Protein AF-0000000076608020 (afdb_homodimer)

Organism: NCBI:txid889453

Radius of gyration: 32.2 Å; Cα contacts (8 Å, |Δi|>4): 2243; chains: 2; bounding box: 130×133×65 Å

Foldseek 3Di:
DPPPPPDPPPPPPPPVPPPQLPDDQDDADDFVPWDKWKWKAFLVVRHTPDTDQQQPKAQAFQLLLLLLLLVLCVPQNQFHWFKKFWWWFDDADQQERPGEIEIWFRQDLLQCEPVDPCRNPVNNLVVVLVLSVVLRHLYYPAFYEYEFQQQQDDQAFPLFDQQQCWALLNAGTTSDAHHSQKKKWKWAAAQDWPDWIDTDDIPPDDVQEAEDEQETEHCDADDFKTKGDAQPDSYIYIHYYHHHGGGTDMGMTGHRDRRVVSSVVSCVSSVHDPVPRYHYDSDDDDCVNIGTSDMDIDGGSLVLLLCCQQALRNHSQQSSLLVQQGPDDPPDRSQVSSQVSSLVVVVVLVLDGDWDDRGRSSNRSPGIDGFNSQQVSLSSLCPDPCNVSSQSSFAWACVGGPRVPALNDPLRGRQDTWGWRDDDQKTKIWDWGQAPVGTIMTMIMMMGRHPDDPCVVVVSVSVSVVCRNYND/DPPPPPDPPPPPPPPVPPPQLPDDQDDADDFPPWDKWKWKAFLVVRHTPDTDQQQPKAQAFQLLLLLLLLVLCVPQNQFHWFKKFWWWFDDADQQEHPGEIEIWQRQHLLQCEPLDPCRNPVNNLVVVLVLSVVLRHLYYPAFYEYEFQQQLCQDQFPLFDQQQCWALLNATTTSDAHHSQKKKWKWAAAQDWPDWIDTDDIPPDDPQEAEDEQETEHCDADDFKTKGDAQPDNYIYIHYYHHHGGGTDMGMTGHRDRRVVSSVVSCVSSVHDPVPGYHYDSDDDDCVNIGTSDMDIDGGSLVLLLCCQQALRNHSQQSSLLVQQGPDDPPDNSQVSSQVSSLVVLVVLVLDGDWDDRGRSSNRSPGIDGFNSQQVSLSSCCPDPCNVSSQSSFAWACVGGPRVPALNDPLRGRQDTWGWRDDVQKTKIWDWGQAPVGTIMTMIMMMGRHPDDPCVVVVSVSVSVVCRRYND

Nearest PDB structures (foldseek):
  3a3d-assembly1_A  TM=8.575E-01  e=1.331E-36  Haemophilus influenzae
  1w5d-assembly1_A  TM=8.408E-01  e=6.544E-37  Bacillus subtilis
  2ex2-assembly1_A  TM=7.983E-01  e=1.254E-36  Escherichia coli
  3a3e-assembly1_B  TM=8.464E-01  e=1.924E-33  Haemophilus influenzae
  3a3e-assembly1_A  TM=8.063E-01  e=2.598E-32  Haemophilus influenzae

Sequence (944 aa):
MRWIIALPILFSCLCSSFAASNSKVPAPPNFPGASVGISVIDLSSGLEVTGVNQDKLLTPASVLKLSTTAKALDKLSPEYRFSTSFFYSGEIKNGILYGNLVIRGGGDGTLGSFYFDSTQPDNTLQYFAEQLKKNGIHTINGKLIIDQTLFPEPRYPAGRLWEDMANYYGAVPSGLSWRDNTFHLTLRSSASSGEKCQIVSVTPPLDDISFISHVYSATHNRDSAYIFGYPGLSQWEVRGSIPTSRTDFTIRGALPNSGKTFAHELAKHIGYNIDNNIIDIQDNINYEDLHLLFTHLSPPLEEIIQIVNQRSHNLLADHLFLLNGLNAPKHHSLWDLATWNTIKYWKNAGIDMPLRFHDGSGLSPKNLASPRFFTDLLAHVNQTQYQSVFEKSLSVSGQSGSLRRMWSTNNRRGRVLAKSGSMQGVLGYSGYIYTTSGRKLAFCIIVNNYTQSFLEIRNSIEEYINFFIDHYMRWIIALPILFSCLCSSFAASNSKVPAPPNFPGASVGISVIDLSSGLEVTGVNQDKLLTPASVLKLSTTAKALDKLSPEYRFSTSFFYSGEIKNGILYGNLVIRGGGDGTLGSFYFDSTQPDNTLQYFAEQLKKNGIHTINGKLIIDQTLFPEPRYPAGRLWEDMANYYGAVPSGLSWRDNTFHLTLRSSASSGEKCQIVSVTPPLDDISFISHVYSATHNRDSAYIFGYPGLSQWEVRGSIPTSRTDFTIRGALPNSGKTFAHELAKHIGYNIDNNIIDIQDNINYEDLHLLFTHLSPPLEEIIQIVNQRSHNLLADHLFLLNGLNAPKHHSLWDLATWNTIKYWKNAGIDMPLRFHDGSGLSPKNLASPRFFTDLLAHVNQTQYQSVFEKSLSVSGQSGSLRRMWSTNNRRGRVLAKSGSMQGVLGYSGYIYTTSGRKLAFCIIVNNYTQSFLEIRNSIEEYINFFIDHY

Solvent-accessible surface area (backbone atoms only — not comparable to full-atom values): 48392 Å² total; per-residue (Å²): 134,84,81,79,81,79,73,80,78,80,78,77,77,76,73,71,71,75,70,66,59,82,65,72,78,71,81,74,80,82,53,87,27,34,46,63,22,27,19,31,31,33,65,86,80,67,44,77,74,47,72,39,56,21,63,32,43,37,56,42,26,33,38,40,32,56,60,34,48,54,51,44,40,73,77,55,37,51,73,34,56,35,40,39,37,36,30,33,38,79,47,73,52,96,33,30,25,51,27,33,43,34,37,40,25,53,43,30,52,50,38,26,12,83,90,38,87,85,22,27,48,69,60,42,48,50,49,51,48,49,51,37,42,75,72,41,38,65,41,74,60,54,38,44,34,39,35,34,55,74,52,69,60,76,60,67,49,53,57,34,38,46,52,36,45,18,18,33,76,39,28,59,60,35,7,28,31,25,42,57,23,45,28,37,40,26,29,28,26,40,74,51,63,65,37,73,29,44,82,71,47,57,44,70,77,57,92,67,50,45,76,46,66,58,23,22,8,26,90,51,90,50,91,49,62,44,36,41,50,56,70,74,37,54,62,31,38,31,38,39,29,35,33,42,60,27,84,73,43,73,48,56,24,25,45,68,50,24,45,60,53,43,52,52,53,45,28,59,72,59,68,46,79,60,87,88,27,70,43,77,48,85,65,90,73,71,64,86,76,40,44,79,76,52,71,47,69,49,74,34,36,52,60,50,42,25,46,27,37,23,67,61,34,33,43,54,27,33,34,57,28,44,59,58,19,61,92,54,74,79,79,50,55,48,58,58,40,15,37,53,46,50,55,49,49,39,38,73,70,69,56,76,68,83,70,39,67,59,66,21,27,24,80,31,80,73,26,30,39,21,22,38,58,51,25,50,48,48,52,53,42,62,70,42,95,54,27,65,63,54,56,67,17,31,8,26,14,37,67,29,52,83,25,32,83,36,53,55,49,84,92,38,41,64,27,34,32,33,26,57,10,65,51,95,35,28,44,26,42,34,38,38,37,44,19,75,75,69,48,51,29,27,30,16,39,37,38,36,49,43,80,69,56,67,66,62,54,53,52,46,50,54,54,58,51,44,49,49,35,70,50,75,134,85,78,79,78,77,73,79,81,75,77,74,76,75,70,69,69,73,69,65,58,82,64,72,79,73,82,73,81,83,53,85,28,33,46,63,22,26,20,31,31,33,65,86,79,67,42,75,75,47,72,38,57,20,62,33,42,35,56,42,26,34,38,40,33,56,59,36,47,53,50,44,42,71,77,57,38,51,74,34,56,34,42,39,37,35,29,34,38,80,47,71,53,97,33,30,26,48,28,32,44,35,38,39,23,52,43,28,51,51,38,25,12,83,89,38,87,86,21,26,47,69,59,41,47,51,49,52,47,50,52,36,43,75,72,41,38,66,40,73,60,53,38,45,33,39,35,34,54,75,38,69,71,61,52,78,46,53,58,35,37,46,51,36,46,19,19,32,76,38,28,68,54,34,6,29,31,25,41,57,24,46,28,37,41,28,30,28,25,41,75,51,66,67,36,72,27,44,82,72,49,56,44,68,76,60,92,68,51,46,76,45,65,57,23,23,8,27,90,52,90,48,90,49,61,46,36,40,51,56,70,74,40,52,61,30,39,33,36,39,30,35,33,41,60,27,82,74,44,72,47,58,24,25,44,67,50,27,46,60,54,44,51,52,51,46,29,58,73,59,68,44,79,61,89,90,27,70,42,76,49,84,66,88,73,72,64,87,76,39,43,81,73,53,71,47,68,48,73,33,37,53,60,51,43,25,45,27,38,22,66,62,36,33,42,54,26,33,34,57,27,42,60,57,19,61,93,53,74,80,81,51,56,49,59,55,39,16,36,53,46,52,54,49,50,40,38,74,71,68,56,77,65,83,71,39,67,61,66,20,27,24,79,33,82,73,25,31,37,20,22,39,56,51,25,51,49,47,52,54,42,61,72,42,97,53,27,66,62,54,57,68,15,32,8,26,14,36,68,29,51,84,25,32,83,37,54,56,50,84,93,40,41,64,27,35,32,32,26,59,10,66,50,96,34,28,43,28,42,36,37,38,37,46,19,76,76,69,46,50,29,26,31,15,40,39,36,36,49,42,80,71,58,68,66,60,54,52,51,46,51,52,54,58,52,46,47,49,34,71,51,74

Structure (mmCIF, N/CA/C/O backbone):
data_AF-0000000076608020-model_v1
#
loop_
_entity.id
_entity.type
_entity.pdbx_description
1 polymer 'D-alanyl-D-alanine carboxypeptidase / D-alanyl-D-alanine-endopeptidase (Penicillin-binding protein 4)'
#
loop_
_atom_site.group_PDB
_atom_site.id
_atom_site.type_symbol
_atom_site.label_atom_id
_atom_site.label_alt_id
_atom_site.label_comp_id
_atom_site.label_asym_id
_atom_site.label_entity_id
_atom_site.label_seq_id
_atom_site.pdbx_PDB_ins_code
_atom_site.Cartn_x
_atom_site.Cartn_y
_atom_site.Cartn_z
_atom_site.occupancy
_atom_site.B_iso_or_equiv
_atom_site.auth_seq_id
_atom_site.auth_comp_id
_atom_site.auth_asym_id
_atom_site.auth_atom_id
_atom_site.pdbx_PDB_model_num
ATOM 1 N N . MET A 1 1 ? 76.562 -42.531 -12.93 1 26.92 1 MET A N 1
ATOM 2 C CA . MET A 1 1 ? 76.562 -41.344 -12.047 1 26.92 1 MET A CA 1
ATOM 3 C C . MET A 1 1 ? 76.438 -40.062 -12.844 1 26.92 1 MET A C 1
ATOM 5 O O . MET A 1 1 ? 77.375 -39.344 -13.062 1 26.92 1 MET A O 1
ATOM 9 N N . ARG A 1 2 ? 75.375 -40.25 -13.93 1 35.19 2 ARG A N 1
ATOM 10 C CA . ARG A 1 2 ? 75.188 -39.188 -14.922 1 35.19 2 ARG A CA 1
ATOM 11 C C . ARG A 1 2 ? 74.625 -37.906 -14.258 1 35.19 2 ARG A C 1
ATOM 13 O O . ARG A 1 2 ? 73.688 -37.969 -13.516 1 35.19 2 ARG A O 1
ATOM 20 N N . TRP A 1 3 ? 75.438 -36.906 -14.117 1 34.66 3 TRP A N 1
ATOM 21 C CA . TRP A 1 3 ? 75.312 -35.562 -13.516 1 34.66 3 TRP A CA 1
ATOM 22 C C . TRP A 1 3 ? 74.25 -34.75 -14.203 1 34.66 3 TRP A C 1
ATOM 24 O O . TRP A 1 3 ? 74.375 -34.406 -15.375 1 34.66 3 TRP A O 1
ATOM 34 N N . ILE A 1 4 ? 72.938 -35.094 -14.047 1 42.59 4 ILE A N 1
ATOM 35 C CA . ILE A 1 4 ? 71.812 -34.375 -14.711 1 42.59 4 ILE A CA 1
ATOM 36 C C . ILE A 1 4 ? 71.75 -32.938 -14.211 1 42.59 4 ILE A C 1
ATOM 38 O O . ILE A 1 4 ? 71.625 -32.688 -13.008 1 42.59 4 ILE A O 1
ATOM 42 N N . ILE A 1 5 ? 72.25 -31.984 -14.992 1 38.03 5 ILE A N 1
ATOM 43 C CA . ILE A 1 5 ? 72.312 -30.547 -14.781 1 38.03 5 ILE A CA 1
ATOM 44 C C . ILE A 1 5 ? 70.875 -29.969 -14.688 1 38.03 5 ILE A C 1
ATOM 46 O O . ILE A 1 5 ? 70.125 -30.109 -15.625 1 38.03 5 ILE A O 1
ATOM 50 N N . ALA A 1 6 ? 70.375 -29.688 -13.453 1 43.22 6 ALA A N 1
ATOM 51 C CA . ALA A 1 6 ? 69.125 -29.047 -12.961 1 43.22 6 ALA A CA 1
ATOM 52 C C . ALA A 1 6 ? 69.062 -27.609 -13.453 1 43.22 6 ALA A C 1
ATOM 54 O O . ALA A 1 6 ? 69.812 -26.734 -13.016 1 43.22 6 ALA A O 1
ATOM 55 N N . LEU A 1 7 ? 68.688 -27.5 -14.75 1 44.31 7 LEU A N 1
ATOM 56 C CA . LEU A 1 7 ? 68.5 -26.109 -15.117 1 44.31 7 LEU A CA 1
ATOM 57 C C . LEU A 1 7 ? 67.375 -25.469 -14.344 1 44.31 7 LEU A C 1
ATOM 59 O O . LEU A 1 7 ? 66.25 -26.016 -14.297 1 44.31 7 LEU A O 1
ATOM 63 N N . PRO A 1 8 ? 67.562 -24.516 -13.438 1 44.56 8 PRO A N 1
ATOM 64 C CA . PRO A 1 8 ? 66.5 -23.859 -12.672 1 44.56 8 PRO A CA 1
ATOM 65 C C . PRO A 1 8 ? 65.562 -23.031 -13.555 1 44.56 8 PRO A C 1
ATOM 67 O O . PRO A 1 8 ? 66 -22.156 -14.289 1 44.56 8 PRO A O 1
ATOM 70 N N . ILE A 1 9 ? 64.438 -23.547 -14.023 1 45.12 9 ILE A N 1
ATOM 71 C CA . ILE A 1 9 ? 63.438 -22.766 -14.727 1 45.12 9 ILE A CA 1
ATOM 72 C C . ILE A 1 9 ? 62.875 -21.688 -13.797 1 45.12 9 ILE A C 1
ATOM 74 O O . ILE A 1 9 ? 62.312 -22 -12.75 1 45.12 9 ILE A O 1
ATOM 78 N N . LEU A 1 10 ? 63.375 -20.484 -13.914 1 43.12 10 LEU A N 1
ATOM 79 C CA . LEU A 1 10 ? 62.844 -19.281 -13.281 1 43.12 10 LEU A CA 1
ATOM 80 C C . LEU A 1 10 ? 61.406 -19.031 -13.719 1 43.12 10 LEU A C 1
ATOM 82 O O . LEU A 1 10 ? 61.156 -18.719 -14.883 1 43.12 10 LEU A O 1
ATOM 86 N N . PHE A 1 11 ? 60.375 -19.562 -13.07 1 40.53 11 PHE A N 1
ATOM 87 C CA . PHE A 1 11 ? 58.969 -19.188 -13.219 1 40.53 11 PHE A CA 1
ATOM 88 C C . PHE A 1 11 ? 58.781 -17.734 -12.859 1 40.53 11 PHE A C 1
ATOM 90 O O . PHE A 1 11 ? 58.875 -17.359 -11.688 1 40.53 11 PHE A O 1
ATOM 97 N N . SER A 1 12 ? 58.906 -16.812 -13.852 1 41.16 12 SER A N 1
ATOM 98 C CA . SER A 1 12 ? 58.438 -15.445 -13.688 1 41.16 12 SER A CA 1
ATOM 99 C C . SER A 1 12 ? 56.938 -15.398 -13.414 1 41.16 12 SER A C 1
ATOM 101 O O . SER A 1 12 ? 56.156 -15.828 -14.25 1 41.16 12 SER A O 1
ATOM 103 N N . CYS A 1 13 ? 56.531 -15.328 -12.195 1 39 13 CYS A N 1
ATOM 104 C CA . CYS A 1 13 ? 55.219 -14.945 -11.773 1 39 13 CYS A CA 1
ATOM 105 C C . CYS A 1 13 ? 54.812 -13.594 -12.359 1 39 13 CYS A C 1
ATOM 107 O O . CYS A 1 13 ? 55.312 -12.555 -11.938 1 39 13 CYS A O 1
ATOM 109 N N . LEU A 1 14 ? 54.312 -13.555 -13.57 1 39.38 14 LEU A N 1
ATOM 110 C CA . LEU A 1 14 ? 53.594 -12.398 -14.07 1 39.38 14 LEU A CA 1
ATOM 111 C C . LEU A 1 14 ? 52.406 -12.062 -13.164 1 39.38 14 LEU A C 1
ATOM 113 O O . LEU A 1 14 ? 51.375 -12.703 -13.25 1 39.38 14 LEU A O 1
ATOM 117 N N . CYS A 1 15 ? 52.656 -11.516 -12 1 36.28 15 CYS A N 1
ATOM 118 C CA . CYS A 1 15 ? 51.562 -10.797 -11.32 1 36.28 15 CYS A CA 1
ATOM 119 C C . CYS A 1 15 ? 50.969 -9.734 -12.227 1 36.28 15 CYS A C 1
ATOM 121 O O . CYS A 1 15 ? 51.562 -8.68 -12.438 1 36.28 15 CYS A O 1
ATOM 123 N N . SER A 1 16 ? 50.25 -10.156 -13.188 1 37.69 16 SER A N 1
ATOM 124 C CA . SER A 1 16 ? 49.438 -9.156 -13.867 1 37.69 16 SER A CA 1
ATOM 125 C C . SER A 1 16 ? 48.75 -8.227 -12.875 1 37.69 16 SER A C 1
ATOM 127 O O . SER A 1 16 ? 47.938 -8.68 -12.062 1 37.69 16 SER A O 1
ATOM 129 N N . SER A 1 17 ? 49.406 -7.203 -12.477 1 36.16 17 SER A N 1
ATOM 130 C CA . SER A 1 17 ? 48.719 -6.086 -11.828 1 36.16 17 SER A CA 1
ATOM 131 C C . SER A 1 17 ? 47.438 -5.734 -12.547 1 36.16 17 SER A C 1
ATOM 133 O O . SER A 1 17 ? 47.438 -5.258 -13.68 1 36.16 17 SER A O 1
ATOM 135 N N . PHE A 1 18 ? 46.438 -6.508 -12.383 1 35.69 18 PHE A N 1
ATOM 136 C CA . PHE A 1 18 ? 45.125 -5.961 -12.734 1 35.69 18 PHE A CA 1
ATOM 137 C C . PHE A 1 18 ? 45 -4.5 -12.305 1 35.69 18 PHE A C 1
ATOM 139 O O . PHE A 1 18 ? 45.031 -4.195 -11.109 1 35.69 18 PHE A O 1
ATOM 146 N N . ALA A 1 19 ? 45.625 -3.547 -13.125 1 36.22 19 ALA A N 1
ATOM 147 C CA . ALA A 1 19 ? 45.375 -2.119 -12.938 1 36.22 19 ALA A CA 1
ATOM 148 C C . ALA A 1 19 ? 43.875 -1.845 -12.727 1 36.22 19 ALA A C 1
ATOM 150 O O . ALA A 1 19 ? 43.062 -2.049 -13.633 1 36.22 19 ALA A O 1
ATOM 151 N N . ALA A 1 20 ? 43.344 -1.967 -11.586 1 40.94 20 ALA A N 1
ATOM 152 C CA . ALA A 1 20 ? 42.062 -1.326 -11.297 1 40.94 20 ALA A CA 1
ATOM 153 C C . ALA A 1 20 ? 41.938 0.007 -12.023 1 40.94 20 ALA A C 1
ATOM 155 O O . ALA A 1 20 ? 42.781 0.891 -11.875 1 40.94 20 ALA A O 1
ATOM 156 N N . SER A 1 21 ? 41.438 0.004 -13.164 1 46.47 21 SER A N 1
ATOM 157 C CA . SER A 1 21 ? 41.188 1.345 -13.688 1 46.47 21 SER A CA 1
ATOM 158 C C . SER A 1 21 ? 40.812 2.305 -12.57 1 46.47 21 SER A C 1
ATOM 160 O O . SER A 1 21 ? 39.938 1.991 -11.758 1 46.47 21 SER A O 1
ATOM 162 N N . ASN A 1 22 ? 41.625 3.146 -12.07 1 51.09 22 ASN A N 1
ATOM 163 C CA . ASN A 1 22 ? 41.562 4.18 -11.039 1 51.09 22 ASN A CA 1
ATOM 164 C C . ASN A 1 22 ? 40.375 5.117 -11.242 1 51.09 22 ASN A C 1
ATOM 166 O O . ASN A 1 22 ? 40.406 6.27 -10.812 1 51.09 22 ASN A O 1
ATOM 170 N N . SER A 1 23 ? 39.469 4.688 -12.031 1 66.88 23 SER A N 1
ATOM 171 C CA . SER A 1 23 ? 38.406 5.688 -12.242 1 66.88 23 SER A CA 1
ATOM 172 C C . SER A 1 23 ? 37.5 5.789 -11.031 1 66.88 23 SER A C 1
ATOM 174 O O . SER A 1 23 ? 37.062 4.773 -10.492 1 66.88 23 SER A O 1
ATOM 176 N N . LYS A 1 24 ? 37.406 6.938 -10.617 1 82.88 24 LYS A N 1
ATOM 177 C CA . LYS A 1 24 ? 36.531 7.277 -9.484 1 82.88 24 LYS A CA 1
ATOM 178 C C . LYS A 1 24 ? 35.062 7.047 -9.812 1 82.88 24 LYS A C 1
ATOM 180 O O . LYS A 1 24 ? 34.594 7.488 -10.859 1 82.88 24 LYS A O 1
ATOM 185 N N . VAL A 1 25 ? 34.469 6.031 -9.141 1 91 25 VAL A N 1
ATOM 186 C CA . VAL A 1 25 ? 33.062 5.816 -9.297 1 91 25 VAL A CA 1
ATOM 187 C C . VAL A 1 25 ? 32.312 7.16 -9.32 1 91 25 VAL A C 1
ATOM 189 O O . VAL A 1 25 ? 32.562 8.016 -8.461 1 91 25 VAL A O 1
ATOM 192 N N . PRO A 1 26 ? 31.516 7.434 -10.289 1 92.62 26 PRO A N 1
ATOM 193 C CA . PRO A 1 26 ? 30.797 8.711 -10.352 1 92.62 26 PRO A CA 1
ATOM 194 C C . PRO A 1 26 ? 29.812 8.891 -9.195 1 92.62 26 PRO A C 1
ATOM 196 O O . PRO A 1 26 ? 29.469 7.918 -8.523 1 92.62 26 PRO A O 1
ATOM 199 N N . ALA A 1 27 ? 29.5 10.133 -9.008 1 93.56 27 ALA A N 1
ATOM 200 C CA . ALA A 1 27 ? 28.438 10.422 -8.047 1 93.56 27 ALA A CA 1
ATOM 201 C C . ALA A 1 27 ? 27.141 9.711 -8.43 1 93.56 27 ALA A C 1
ATOM 203 O O . ALA A 1 27 ? 26.812 9.594 -9.609 1 93.56 27 ALA A O 1
ATOM 204 N N . PRO A 1 28 ? 26.422 9.203 -7.445 1 94.12 28 PRO A N 1
ATOM 205 C CA . PRO A 1 28 ? 25.141 8.547 -7.75 1 94.12 28 PRO A CA 1
ATOM 206 C C . PRO A 1 28 ? 24.125 9.508 -8.352 1 94.12 28 PRO A C 1
ATOM 208 O O . PRO A 1 28 ? 24.203 10.727 -8.148 1 94.12 28 PRO A O 1
ATOM 211 N N . PRO A 1 29 ? 23.172 8.93 -9.086 1 94.56 29 PRO A N 1
ATOM 212 C CA . PRO A 1 29 ? 22.078 9.797 -9.539 1 94.56 29 PRO A CA 1
ATOM 213 C C . PRO A 1 29 ? 21.328 10.453 -8.383 1 94.56 29 PRO A C 1
ATOM 215 O O . PRO A 1 29 ? 21.188 9.852 -7.309 1 94.56 29 PRO A O 1
ATOM 218 N N . ASN A 1 30 ? 20.938 11.633 -8.641 1 91.69 30 ASN A N 1
ATOM 219 C CA . ASN A 1 30 ? 20.188 12.391 -7.648 1 91.69 30 ASN A CA 1
ATOM 220 C C . ASN A 1 30 ? 18.906 12.977 -8.234 1 91.69 30 ASN A C 1
ATOM 222 O O . ASN A 1 30 ? 18.938 13.562 -9.32 1 91.69 30 ASN A O 1
ATOM 226 N N . PHE A 1 31 ? 17.875 12.695 -7.566 1 94.62 31 PHE A N 1
ATOM 227 C CA . PHE A 1 31 ? 16.547 13.195 -7.938 1 94.62 31 PHE A CA 1
ATOM 228 C C . PHE A 1 31 ? 15.914 13.945 -6.777 1 94.62 31 PHE A C 1
ATOM 230 O O . PHE A 1 31 ? 15.734 13.391 -5.691 1 94.62 31 PHE A O 1
ATOM 237 N N . PRO A 1 32 ? 15.578 15.219 -7.016 1 92.81 32 PRO A N 1
ATOM 238 C CA . PRO A 1 32 ? 14.977 15.992 -5.922 1 92.81 32 PRO A CA 1
ATOM 239 C C . PRO A 1 32 ? 13.82 15.258 -5.25 1 92.81 32 PRO A C 1
ATOM 241 O O . PRO A 1 32 ? 12.883 14.828 -5.922 1 92.81 32 PRO A O 1
ATOM 244 N N . GLY A 1 33 ? 13.945 15.086 -3.941 1 96.31 33 GLY A N 1
ATOM 245 C CA . GLY A 1 33 ? 12.891 14.492 -3.139 1 96.31 33 GLY A CA 1
ATOM 246 C C . GLY A 1 33 ? 12.992 12.984 -3.037 1 96.31 33 GLY A C 1
ATOM 247 O O . GLY A 1 33 ? 12.461 12.375 -2.105 1 96.31 33 GLY A O 1
ATOM 248 N N . ALA A 1 34 ? 13.711 12.312 -3.938 1 98 34 ALA A N 1
ATOM 249 C CA . ALA A 1 34 ? 13.75 10.852 -4.008 1 98 34 ALA A CA 1
ATOM 250 C C . ALA A 1 34 ? 14.844 10.297 -3.107 1 98 34 ALA A C 1
ATOM 252 O O . ALA A 1 34 ? 15.711 11.039 -2.635 1 98 34 ALA A O 1
ATOM 253 N N . SER A 1 35 ? 14.766 9.047 -2.793 1 97.94 35 SER A N 1
ATOM 254 C CA . SER A 1 35 ? 15.805 8.281 -2.115 1 97.94 35 SER A CA 1
ATOM 255 C C . SER A 1 35 ? 16.453 7.27 -3.061 1 97.94 35 SER A C 1
ATOM 257 O O . SER A 1 35 ? 15.75 6.535 -3.762 1 97.94 35 SER A O 1
ATOM 259 N N . VAL A 1 36 ? 17.781 7.266 -3.057 1 98.31 36 VAL A N 1
ATOM 260 C CA . VAL A 1 36 ? 18.516 6.363 -3.932 1 98.31 36 VAL A CA 1
ATOM 261 C C . VAL A 1 36 ? 19.422 5.457 -3.096 1 98.31 36 VAL A C 1
ATOM 263 O O . VAL A 1 36 ? 20.188 5.938 -2.256 1 98.31 36 VAL A O 1
ATOM 266 N N . GLY A 1 37 ? 19.281 4.156 -3.244 1 98.62 37 GLY A N 1
ATOM 267 C CA . GLY A 1 37 ? 20.172 3.166 -2.668 1 98.62 37 GLY A CA 1
ATOM 268 C C . GLY A 1 37 ? 20.922 2.352 -3.711 1 98.62 37 GLY A C 1
ATOM 269 O O . GLY A 1 37 ? 20.344 1.972 -4.734 1 98.62 37 GLY A O 1
ATOM 270 N N . ILE A 1 38 ? 22.266 2.15 -3.486 1 98.81 38 ILE A N 1
ATOM 271 C CA . ILE A 1 38 ? 23.094 1.437 -4.445 1 98.81 38 ILE A CA 1
ATOM 272 C C . ILE A 1 38 ? 24.047 0.497 -3.705 1 98.81 38 ILE A C 1
ATOM 274 O O . ILE A 1 38 ? 24.625 0.868 -2.68 1 98.81 38 ILE A O 1
ATOM 278 N N . SER A 1 39 ? 24.156 -0.654 -4.117 1 98.81 39 SER A N 1
ATOM 279 C CA . SER A 1 39 ? 25.188 -1.608 -3.721 1 98.81 39 SER A CA 1
ATOM 280 C C . SER A 1 39 ? 25.781 -2.309 -4.934 1 98.81 39 SER A C 1
ATOM 282 O O . SER A 1 39 ? 25.062 -2.793 -5.805 1 98.81 39 SER A O 1
ATOM 284 N N . VAL A 1 40 ? 27.062 -2.344 -5.137 1 98.75 40 VAL A N 1
ATOM 285 C CA . VAL A 1 40 ? 27.797 -3.072 -6.168 1 98.75 40 VAL A CA 1
ATOM 286 C C . VAL A 1 40 ? 28.953 -3.836 -5.531 1 98.75 40 VAL A C 1
ATOM 288 O O . VAL A 1 40 ? 29.781 -3.25 -4.824 1 98.75 40 VAL A O 1
ATOM 291 N N . ILE A 1 41 ? 29.078 -5.023 -5.801 1 98.38 41 ILE A N 1
ATOM 292 C CA . ILE A 1 41 ? 30.141 -5.852 -5.246 1 98.38 41 ILE A CA 1
ATOM 293 C C . ILE A 1 41 ? 30.812 -6.633 -6.367 1 98.38 41 ILE A C 1
ATOM 295 O O . ILE A 1 41 ? 30.172 -7.059 -7.324 1 98.38 41 ILE A O 1
ATOM 299 N N . ASP A 1 42 ? 32.094 -6.809 -6.254 1 98.19 42 ASP A N 1
ATOM 300 C CA . ASP A 1 42 ? 32.844 -7.68 -7.141 1 98.19 42 ASP A CA 1
ATOM 301 C C . ASP A 1 42 ? 32.781 -9.133 -6.668 1 98.19 42 ASP A C 1
ATOM 303 O O . ASP A 1 42 ? 33.25 -9.453 -5.57 1 98.19 42 ASP A O 1
ATOM 307 N N . LEU A 1 43 ? 32.25 -10.016 -7.477 1 98.12 43 LEU A N 1
ATOM 308 C CA . LEU A 1 43 ? 31.953 -11.367 -7.02 1 98.12 43 LEU A CA 1
ATOM 309 C C . LEU A 1 43 ? 33.219 -12.219 -6.957 1 98.12 43 LEU A C 1
ATOM 311 O O . LEU A 1 43 ? 33.219 -13.266 -6.297 1 98.12 43 LEU A O 1
ATOM 315 N N . SER A 1 44 ? 34.25 -11.836 -7.637 1 95.62 44 SER A N 1
ATOM 316 C CA . SER A 1 44 ? 35.531 -12.57 -7.582 1 95.62 44 SER A CA 1
ATOM 317 C C . SER A 1 44 ? 36.25 -12.305 -6.277 1 95.62 44 SER A C 1
ATOM 319 O O . SER A 1 44 ? 36.781 -13.227 -5.641 1 95.62 44 SER A O 1
ATOM 321 N N . SER A 1 45 ? 36.281 -11.039 -5.883 1 94.56 45 SER A N 1
ATOM 322 C CA . SER A 1 45 ? 37.031 -10.648 -4.691 1 94.56 45 SER A CA 1
ATOM 323 C C . SER A 1 45 ? 36.125 -10.609 -3.461 1 94.56 45 SER A C 1
ATOM 325 O O . SER A 1 45 ? 36.594 -10.68 -2.328 1 94.56 45 SER A O 1
ATOM 327 N N . GLY A 1 46 ? 34.875 -10.367 -3.656 1 93.88 46 GLY A N 1
ATOM 328 C CA . GLY A 1 46 ? 33.938 -10.18 -2.564 1 93.88 46 GLY A CA 1
ATOM 329 C C . GLY A 1 46 ? 33.938 -8.758 -2.025 1 93.88 46 GLY A C 1
ATOM 330 O O . GLY A 1 46 ? 33.156 -8.438 -1.121 1 93.88 46 GLY A O 1
ATOM 331 N N . LEU A 1 47 ? 34.625 -7.891 -2.65 1 94.62 47 LEU A N 1
ATOM 332 C CA . LEU A 1 47 ? 34.781 -6.539 -2.135 1 94.62 47 LEU A CA 1
ATOM 333 C C . LEU A 1 47 ? 33.688 -5.621 -2.662 1 94.62 47 LEU A C 1
ATOM 335 O O . LEU A 1 47 ? 33.25 -5.77 -3.805 1 94.62 47 LEU A O 1
ATOM 339 N N . GLU A 1 48 ? 33.344 -4.668 -1.866 1 96.56 48 GLU A N 1
ATOM 340 C CA . GLU A 1 48 ? 32.406 -3.609 -2.27 1 96.56 48 GLU A CA 1
ATOM 341 C C . GLU A 1 48 ? 33.062 -2.67 -3.281 1 96.56 48 GLU A C 1
ATOM 343 O O . GLU A 1 48 ? 34.156 -2.152 -3.045 1 96.56 48 GLU A O 1
ATOM 348 N N . VAL A 1 49 ? 32.438 -2.498 -4.371 1 97.06 49 VAL A N 1
ATOM 349 C CA . VAL A 1 49 ? 32.875 -1.553 -5.391 1 97.06 49 VAL A CA 1
ATOM 350 C C . VAL A 1 49 ? 32.344 -0.164 -5.086 1 97.06 49 VAL A C 1
ATOM 352 O O . VAL A 1 49 ? 33.062 0.83 -5.145 1 97.06 49 VAL A O 1
ATOM 355 N N . THR A 1 50 ? 31.062 -0.087 -4.766 1 96.75 50 THR A N 1
ATOM 356 C CA . THR A 1 50 ? 30.438 1.147 -4.309 1 96.75 50 THR A CA 1
ATOM 357 C C . THR A 1 50 ? 29.203 0.846 -3.467 1 96.75 50 THR A C 1
ATOM 359 O O . THR A 1 50 ? 28.594 -0.222 -3.6 1 96.75 50 THR A O 1
ATOM 362 N N . GLY A 1 51 ? 28.969 1.722 -2.496 1 97.44 51 GLY A N 1
ATOM 363 C CA . GLY A 1 51 ? 27.797 1.694 -1.649 1 97.44 51 GLY A CA 1
ATOM 364 C C . GLY A 1 51 ? 27.234 3.076 -1.347 1 97.44 51 GLY A C 1
ATOM 365 O O . GLY A 1 51 ? 27.969 3.941 -0.847 1 97.44 51 GLY A O 1
ATOM 366 N N . VAL A 1 52 ? 26.062 3.348 -1.724 1 97.31 52 VAL A N 1
ATOM 367 C CA . VAL A 1 52 ? 25.328 4.562 -1.404 1 97.31 52 VAL A CA 1
ATOM 368 C C . VAL A 1 52 ? 24.016 4.199 -0.716 1 97.31 52 VAL A C 1
ATOM 370 O O . VAL A 1 52 ? 23.141 3.566 -1.319 1 97.31 52 VAL A O 1
ATOM 373 N N . ASN A 1 53 ? 23.859 4.594 0.543 1 97.19 53 ASN A N 1
ATOM 374 C CA . ASN A 1 53 ? 22.656 4.207 1.278 1 97.19 53 ASN A CA 1
ATOM 375 C C . ASN A 1 53 ? 22.359 2.719 1.119 1 97.19 53 ASN A C 1
ATOM 377 O O . ASN A 1 53 ? 21.203 2.328 0.938 1 97.19 53 ASN A O 1
ATOM 381 N N . GLN A 1 54 ? 23.391 1.919 1.135 1 98.19 54 GLN A N 1
ATOM 382 C CA . GLN A 1 54 ? 23.25 0.521 0.744 1 98.19 54 GLN A CA 1
ATOM 383 C C . GLN A 1 54 ? 22.531 -0.28 1.821 1 98.19 54 GLN A C 1
ATOM 385 O O . GLN A 1 54 ? 22.031 -1.376 1.557 1 98.19 54 GLN A O 1
ATOM 390 N N . ASP A 1 55 ? 22.453 0.273 3.084 1 97.94 55 ASP A N 1
ATOM 391 C CA . ASP A 1 55 ? 21.797 -0.43 4.184 1 97.94 55 ASP A CA 1
ATOM 392 C C . ASP A 1 55 ? 20.422 0.155 4.465 1 97.94 55 ASP A C 1
ATOM 394 O O . ASP A 1 55 ? 19.703 -0.323 5.352 1 97.94 55 ASP A O 1
ATOM 398 N N . LYS A 1 56 ? 20.031 1.222 3.705 1 98 56 LYS A N 1
ATOM 399 C CA . LYS A 1 56 ? 18.719 1.833 3.881 1 98 56 LYS A CA 1
ATOM 400 C C . LYS A 1 56 ? 17.609 0.915 3.369 1 98 56 LYS A C 1
ATOM 402 O O . LYS A 1 56 ? 17.734 0.311 2.303 1 98 56 LYS A O 1
ATOM 407 N N . LEU A 1 57 ? 16.609 0.763 4.207 1 98.69 57 LEU A N 1
ATOM 408 C CA . LEU A 1 57 ? 15.453 -0.013 3.777 1 98.69 57 LEU A CA 1
ATOM 409 C C . LEU A 1 57 ? 14.609 0.774 2.777 1 98.69 57 LEU A C 1
ATOM 411 O O . LEU A 1 57 ? 14.203 1.906 3.055 1 98.69 57 LEU A O 1
ATOM 415 N N . LEU A 1 58 ? 14.398 0.186 1.619 1 98.75 58 LEU A N 1
ATOM 416 C CA . LEU A 1 58 ? 13.625 0.77 0.527 1 98.75 58 LEU A CA 1
ATOM 417 C C . LEU A 1 58 ? 12.594 -0.221 0.002 1 98.75 58 LEU A C 1
ATOM 419 O O . LEU A 1 58 ? 12.711 -1.428 0.227 1 98.75 58 LEU A O 1
ATOM 423 N N . THR A 1 59 ? 11.547 0.259 -0.578 1 98.62 59 THR A N 1
ATOM 424 C CA . THR A 1 59 ? 10.578 -0.587 -1.272 1 98.62 59 THR A CA 1
ATOM 425 C C . THR A 1 59 ? 11.172 -1.136 -2.566 1 98.62 59 THR A C 1
ATOM 427 O O . THR A 1 59 ? 11.516 -0.373 -3.475 1 98.62 59 THR A O 1
ATOM 430 N N . PRO A 1 60 ? 11.227 -2.359 -2.693 1 98.81 60 PRO A N 1
ATOM 431 C CA . PRO A 1 60 ? 11.953 -2.918 -3.838 1 98.81 60 PRO A CA 1
ATOM 432 C C . PRO A 1 60 ? 11.055 -3.129 -5.059 1 98.81 60 PRO A C 1
ATOM 434 O O . PRO A 1 60 ? 11.555 -3.314 -6.172 1 98.81 60 PRO A O 1
ATOM 437 N N . ALA A 1 61 ? 9.727 -3.1 -4.844 1 98.62 61 ALA A N 1
ATOM 438 C CA . ALA A 1 61 ? 8.812 -3.568 -5.883 1 98.62 61 ALA A CA 1
ATOM 439 C C . ALA A 1 61 ? 9.195 -4.969 -6.355 1 98.62 61 ALA A C 1
ATOM 441 O O . ALA A 1 61 ? 9.477 -5.852 -5.539 1 98.62 61 ALA A O 1
ATOM 442 N N . SER A 1 62 ? 9.234 -5.27 -7.641 1 98.88 62 SER A N 1
ATOM 443 C CA . SER A 1 62 ? 9.391 -6.609 -8.195 1 98.88 62 SER A CA 1
ATOM 444 C C . SER A 1 62 ? 10.836 -7.086 -8.094 1 98.88 62 SER A C 1
ATOM 446 O O . SER A 1 62 ? 11.133 -8.25 -8.367 1 98.88 62 SER A O 1
ATOM 448 N N . VAL A 1 63 ? 11.781 -6.285 -7.711 1 98.94 63 VAL A N 1
ATOM 449 C CA . VAL A 1 63 ? 13.125 -6.785 -7.43 1 98.94 63 VAL A CA 1
ATOM 450 C C . VAL A 1 63 ? 13.055 -7.879 -6.367 1 98.94 63 VAL A C 1
ATOM 452 O O . VAL A 1 63 ? 13.891 -8.789 -6.348 1 98.94 63 VAL A O 1
ATOM 455 N N . LEU A 1 64 ? 12.016 -7.809 -5.59 1 98.94 64 LEU A N 1
ATOM 456 C CA . LEU A 1 64 ? 11.812 -8.766 -4.512 1 98.94 64 LEU A CA 1
ATOM 457 C C . LEU A 1 64 ? 11.695 -10.188 -5.062 1 98.94 64 LEU A C 1
ATOM 459 O O . LEU A 1 64 ? 11.984 -11.156 -4.359 1 98.94 64 LEU A O 1
ATOM 463 N N . LYS A 1 65 ? 11.328 -10.32 -6.293 1 98.94 65 LYS A N 1
ATOM 464 C CA . LYS A 1 65 ? 11.141 -11.641 -6.887 1 98.94 65 LYS A CA 1
ATOM 465 C C . LYS A 1 65 ? 12.453 -12.414 -6.922 1 98.94 65 LYS A C 1
ATOM 467 O O . LYS A 1 65 ? 12.453 -13.641 -7.051 1 98.94 65 LYS A O 1
ATOM 472 N N . LEU A 1 66 ? 13.602 -11.734 -6.797 1 98.94 66 LEU A N 1
ATOM 473 C CA . LEU A 1 66 ? 14.883 -12.414 -6.695 1 98.94 66 LEU A CA 1
ATOM 474 C C . LEU A 1 66 ? 14.93 -13.297 -5.449 1 98.94 66 LEU A C 1
ATOM 476 O O . LEU A 1 66 ? 15.438 -14.422 -5.5 1 98.94 66 LEU A O 1
ATOM 480 N N . SER A 1 67 ? 14.422 -12.773 -4.355 1 98.94 67 SER A N 1
ATOM 481 C CA . SER A 1 67 ? 14.367 -13.547 -3.119 1 98.94 67 SER A CA 1
ATOM 482 C C . SER A 1 67 ? 13.477 -14.773 -3.275 1 98.94 67 SER A C 1
ATOM 484 O O . SER A 1 67 ? 13.852 -15.875 -2.873 1 98.94 67 SER A O 1
ATOM 486 N N . THR A 1 68 ? 12.359 -14.609 -3.861 1 98.81 68 THR A N 1
ATOM 487 C CA . THR A 1 68 ? 11.367 -15.664 -4.012 1 98.81 68 THR A CA 1
ATOM 488 C C . THR A 1 68 ? 11.898 -16.781 -4.906 1 98.81 68 THR A C 1
ATOM 490 O O . THR A 1 68 ? 11.812 -17.969 -4.555 1 98.81 68 THR A O 1
ATOM 493 N N . THR A 1 69 ? 12.469 -16.391 -6.039 1 98.88 69 THR A N 1
ATOM 494 C CA . THR A 1 69 ? 12.891 -17.391 -7.008 1 98.88 69 THR A CA 1
ATOM 495 C C . THR A 1 69 ? 14.172 -18.078 -6.551 1 98.88 69 THR A C 1
ATOM 497 O O . THR A 1 69 ? 14.359 -19.266 -6.762 1 98.88 69 THR A O 1
ATOM 500 N N . ALA A 1 70 ? 15.102 -17.328 -5.926 1 98.81 70 ALA A N 1
ATOM 501 C CA . ALA A 1 70 ? 16.312 -17.938 -5.398 1 98.81 70 ALA A CA 1
ATOM 502 C C . ALA A 1 70 ? 15.992 -18.984 -4.34 1 98.81 70 ALA A C 1
ATOM 504 O O . ALA A 1 70 ? 16.531 -20.094 -4.363 1 98.81 70 ALA A O 1
ATOM 505 N N . LYS A 1 71 ? 15.125 -18.594 -3.42 1 98.5 71 LYS A N 1
ATOM 506 C CA . LYS A 1 71 ? 14.742 -19.547 -2.379 1 98.5 71 LYS A CA 1
ATOM 507 C C . LYS A 1 71 ? 14.031 -20.766 -2.975 1 98.5 71 LYS A C 1
ATOM 509 O O . LYS A 1 71 ? 14.273 -21.891 -2.557 1 98.5 71 LYS A O 1
ATOM 514 N N . ALA A 1 72 ? 13.117 -20.547 -3.918 1 98.38 72 ALA A N 1
ATOM 515 C CA . ALA A 1 72 ? 12.398 -21.656 -4.547 1 98.38 72 ALA A CA 1
ATOM 516 C C . ALA A 1 72 ? 13.367 -22.641 -5.184 1 98.38 72 ALA A C 1
ATOM 518 O O . ALA A 1 72 ? 13.195 -23.859 -5.051 1 98.38 72 ALA A O 1
ATOM 519 N N . LEU A 1 73 ? 14.391 -22.141 -5.863 1 98.31 73 LEU A N 1
ATOM 520 C CA . LEU A 1 73 ? 15.375 -23 -6.504 1 98.31 73 LEU A CA 1
ATOM 521 C C . LEU A 1 73 ? 16.094 -23.859 -5.473 1 98.31 73 LEU A C 1
ATOM 523 O O . LEU A 1 73 ? 16.312 -25.047 -5.691 1 98.31 73 LEU A O 1
ATOM 527 N N . ASP A 1 74 ? 16.453 -23.234 -4.453 1 97.62 74 ASP A N 1
ATOM 528 C CA . ASP A 1 74 ? 17.219 -23.938 -3.424 1 97.62 74 ASP A CA 1
ATOM 529 C C . ASP A 1 74 ? 16.359 -25 -2.742 1 97.62 74 ASP A C 1
ATOM 531 O O . ASP A 1 74 ? 16.828 -26.109 -2.49 1 97.62 74 ASP A O 1
ATOM 535 N N . LYS A 1 75 ? 15.102 -24.734 -2.492 1 96.88 75 LYS A N 1
ATOM 536 C CA . LYS A 1 75 ? 14.258 -25.609 -1.675 1 96.88 75 LYS A CA 1
ATOM 537 C C . LYS A 1 75 ? 13.594 -26.688 -2.525 1 96.88 75 LYS A C 1
ATOM 539 O O . LYS A 1 75 ? 13.312 -27.781 -2.035 1 96.88 75 LYS A O 1
ATOM 544 N N . LEU A 1 76 ? 13.383 -26.406 -3.822 1 97.25 76 LEU A N 1
ATOM 545 C CA . LEU A 1 76 ? 12.57 -27.312 -4.633 1 97.25 76 LEU A CA 1
ATOM 546 C C . LEU A 1 76 ? 13.398 -27.938 -5.742 1 97.25 76 LEU A C 1
ATOM 548 O O . LEU A 1 76 ? 13.016 -28.969 -6.301 1 97.25 76 LEU A O 1
ATOM 552 N N . SER A 1 77 ? 14.508 -27.328 -6.199 1 97.75 77 SER A N 1
ATOM 553 C CA . SER A 1 77 ? 15.359 -27.734 -7.312 1 97.75 77 SER A CA 1
ATOM 554 C C . SER A 1 77 ? 14.766 -27.312 -8.648 1 97.75 77 SER A C 1
ATOM 556 O O . SER A 1 77 ? 13.57 -27.016 -8.734 1 97.75 77 SER A O 1
ATOM 558 N N . PRO A 1 78 ? 15.547 -27.25 -9.648 1 98.56 78 PRO A N 1
ATOM 559 C CA . PRO A 1 78 ? 15.102 -26.797 -10.969 1 98.56 78 PRO A CA 1
ATOM 560 C C . PRO A 1 78 ? 14.086 -27.734 -11.609 1 98.56 78 PRO A C 1
ATOM 562 O O . PRO A 1 78 ? 13.266 -27.312 -12.43 1 98.56 78 PRO A O 1
ATOM 565 N N . GLU A 1 79 ? 14.047 -28.984 -11.219 1 98.56 79 GLU A N 1
ATOM 566 C CA . GLU A 1 79 ? 13.234 -30.016 -11.867 1 98.56 79 GLU A CA 1
ATOM 567 C C . GLU A 1 79 ? 11.852 -30.109 -11.219 1 98.56 79 GLU A C 1
ATOM 569 O O . GLU A 1 79 ? 10.961 -30.781 -11.75 1 98.56 79 GLU A O 1
ATOM 574 N N . TYR A 1 80 ? 11.703 -29.406 -10.172 1 98.38 80 TYR A N 1
ATOM 575 C CA . TYR A 1 80 ? 10.422 -29.469 -9.477 1 98.38 80 TYR A CA 1
ATOM 576 C C . TYR A 1 80 ? 9.273 -29.109 -10.414 1 98.38 80 TYR A C 1
ATOM 578 O O . TYR A 1 80 ? 9.414 -28.219 -11.266 1 98.38 80 TYR A O 1
ATOM 586 N N . ARG A 1 81 ? 8.133 -29.797 -10.234 1 98.62 81 ARG A N 1
ATOM 587 C CA . ARG A 1 81 ? 6.906 -29.516 -10.977 1 98.62 81 ARG A CA 1
ATOM 588 C C . ARG A 1 81 ? 5.688 -29.547 -10.062 1 98.62 81 ARG A C 1
ATOM 590 O O . ARG A 1 81 ? 5.613 -30.359 -9.141 1 98.62 81 ARG A O 1
ATOM 597 N N . PHE A 1 82 ? 4.781 -28.625 -10.266 1 98.19 82 PHE A N 1
ATOM 598 C CA . PHE A 1 82 ? 3.484 -28.656 -9.602 1 98.19 82 PHE A CA 1
ATOM 599 C C . PHE A 1 82 ? 2.609 -29.766 -10.18 1 98.19 82 PHE A C 1
ATOM 601 O O . PHE A 1 82 ? 2.814 -30.188 -11.32 1 98.19 82 PHE A O 1
ATOM 608 N N . SER A 1 83 ? 1.643 -30.156 -9.359 1 97.75 83 SER A N 1
ATOM 609 C CA . SER A 1 83 ? 0.759 -31.234 -9.812 1 97.75 83 SER A CA 1
ATOM 610 C C . SER A 1 83 ? -0.701 -30.797 -9.773 1 97.75 83 SER A C 1
ATOM 612 O O . SER A 1 83 ? -1.098 -30 -8.914 1 97.75 83 SER A O 1
ATOM 614 N N . THR A 1 84 ? -1.46 -31.188 -10.695 1 98.56 84 THR A N 1
ATOM 615 C CA . THR A 1 84 ? -2.918 -31.203 -10.711 1 98.56 84 THR A CA 1
ATOM 616 C C . THR A 1 84 ? -3.432 -32.625 -10.891 1 98.56 84 THR A C 1
ATOM 618 O O . THR A 1 84 ? -3.225 -33.25 -11.945 1 98.56 84 THR A O 1
ATOM 621 N N . SER A 1 85 ? -4.164 -33.125 -9.891 1 98.44 85 SER A N 1
ATOM 622 C CA . SER A 1 85 ? -4.523 -34.531 -9.898 1 98.44 85 SER A CA 1
ATOM 623 C C . SER A 1 85 ? -6.02 -34.719 -10.109 1 98.44 85 SER A C 1
ATOM 625 O O . SER A 1 85 ? -6.832 -33.969 -9.57 1 98.44 85 SER A O 1
ATOM 627 N N . PHE A 1 86 ? -6.336 -35.719 -10.914 1 98.62 86 PHE A N 1
ATOM 628 C CA . PHE A 1 86 ? -7.711 -36.094 -11.195 1 98.62 86 PHE A CA 1
ATOM 629 C C . PHE A 1 86 ? -8.055 -37.438 -10.523 1 98.62 86 PHE A C 1
ATOM 631 O O . PHE A 1 86 ? -7.344 -38.406 -10.703 1 98.62 86 PHE A O 1
ATOM 638 N N . PHE A 1 87 ? -9.102 -37.344 -9.727 1 98.31 87 PHE A N 1
ATOM 639 C CA . PHE A 1 87 ? -9.617 -38.531 -9.023 1 98.31 87 PHE A CA 1
ATOM 640 C C . PHE A 1 87 ? -11.07 -38.781 -9.398 1 98.31 87 PHE A C 1
ATOM 642 O O . PHE A 1 87 ? -11.719 -37.938 -10.031 1 98.31 87 PHE A O 1
ATOM 649 N N . TYR A 1 88 ? -11.523 -39.969 -9.109 1 97.56 88 TYR A N 1
ATOM 650 C CA . TYR A 1 88 ? -12.953 -40.219 -9.227 1 97.56 88 TYR A CA 1
ATOM 651 C C . TYR A 1 88 ? -13.445 -41.094 -8.07 1 97.56 88 TYR A C 1
ATOM 653 O O . TYR A 1 88 ? -12.656 -41.781 -7.441 1 97.56 88 TYR A O 1
ATOM 661 N N . SER A 1 89 ? -14.695 -40.906 -7.742 1 97.12 89 SER A N 1
ATOM 662 C CA . SER A 1 89 ? -15.422 -41.812 -6.852 1 97.12 89 SER A CA 1
ATOM 663 C C . SER A 1 89 ? -16.406 -42.688 -7.633 1 97.12 89 SER A C 1
ATOM 665 O O . SER A 1 89 ? -16.734 -42.375 -8.781 1 97.12 89 SER A O 1
ATOM 667 N N . GLY A 1 90 ? -16.766 -43.781 -7.012 1 97.19 90 GLY A N 1
ATOM 668 C CA . GLY A 1 90 ? -17.734 -44.656 -7.664 1 97.19 90 GLY A CA 1
ATOM 669 C C . GLY A 1 90 ? -17.094 -45.625 -8.648 1 97.19 90 GLY A C 1
ATOM 670 O O . GLY A 1 90 ? -16.016 -46.156 -8.383 1 97.19 90 GLY A O 1
ATOM 671 N N . GLU A 1 91 ? -17.938 -45.812 -9.852 1 97.44 91 GLU A N 1
ATOM 672 C CA . GLU A 1 91 ? -17.469 -46.812 -10.805 1 97.44 91 GLU A CA 1
ATOM 673 C C . GLU A 1 91 ? -17.594 -46.312 -12.242 1 97.44 91 GLU A C 1
ATOM 675 O O . GLU A 1 91 ? -18.422 -45.438 -12.531 1 97.44 91 GLU A O 1
ATOM 680 N N . ILE A 1 92 ? -16.734 -46.812 -13.039 1 97.5 92 ILE A N 1
ATOM 681 C CA . ILE A 1 92 ? -16.797 -46.531 -14.469 1 97.5 92 ILE A CA 1
ATOM 682 C C . ILE A 1 92 ? -17.359 -47.75 -15.211 1 97.5 92 ILE A C 1
ATOM 684 O O . ILE A 1 92 ? -16.797 -48.844 -15.125 1 97.5 92 ILE A O 1
ATOM 688 N N . LYS A 1 93 ? -18.453 -47.5 -15.836 1 97.69 93 LYS A N 1
ATOM 689 C CA . LYS A 1 93 ? -19.078 -48.562 -16.609 1 97.69 93 LYS A CA 1
ATOM 690 C C . LYS A 1 93 ? -19.469 -48.062 -18 1 97.69 93 LYS A C 1
ATOM 692 O O . LYS A 1 93 ? -20.219 -47.094 -18.141 1 97.69 93 LYS A O 1
ATOM 697 N N . ASN A 1 94 ? -19 -48.781 -18.984 1 97.12 94 ASN A N 1
ATOM 698 C CA . ASN A 1 94 ? -19.344 -48.5 -20.375 1 97.12 94 ASN A CA 1
ATOM 699 C C . ASN A 1 94 ? -19.141 -47.031 -20.734 1 97.12 94 ASN A C 1
ATOM 701 O O . ASN A 1 94 ? -20.016 -46.406 -21.297 1 97.12 94 ASN A O 1
ATOM 705 N N . GLY A 1 95 ? -18.094 -46.469 -20.172 1 96.31 95 GLY A N 1
ATOM 706 C CA . GLY A 1 95 ? -17.719 -45.125 -20.547 1 96.31 95 GLY A CA 1
ATOM 707 C C . GLY A 1 95 ? -18.359 -44.062 -19.672 1 96.31 95 GLY A C 1
ATOM 708 O O . GLY A 1 95 ? -18.109 -42.844 -19.844 1 96.31 95 GLY A O 1
ATOM 709 N N . ILE A 1 96 ? -19.203 -44.5 -18.719 1 96.44 96 ILE A N 1
ATOM 710 C CA . ILE A 1 96 ? -19.938 -43.594 -17.859 1 96.44 96 ILE A CA 1
ATOM 711 C C . ILE A 1 96 ? -19.391 -43.656 -16.438 1 96.44 96 ILE A C 1
ATOM 713 O O . ILE A 1 96 ? -19.281 -44.75 -15.867 1 96.44 96 ILE A O 1
ATOM 717 N N . LEU A 1 97 ? -18.984 -42.5 -15.922 1 97.12 97 LEU A N 1
ATOM 718 C CA . LEU A 1 97 ? -18.625 -42.406 -14.516 1 97.12 97 LEU A CA 1
ATOM 719 C C . LEU A 1 97 ? -19.859 -42.25 -13.633 1 97.12 97 LEU A C 1
ATOM 721 O O . LEU A 1 97 ? -20.531 -41.219 -13.695 1 97.12 97 LEU A O 1
ATOM 725 N N . TYR A 1 98 ? -20.188 -43.312 -12.898 1 97 98 TYR A N 1
ATOM 726 C CA . TYR A 1 98 ? -21.219 -43.25 -11.859 1 97 98 TYR A CA 1
ATOM 727 C C . TYR A 1 98 ? -20.594 -42.844 -10.523 1 97 98 TYR A C 1
ATOM 729 O O . TYR A 1 98 ? -20.297 -43.688 -9.688 1 97 98 TYR A O 1
ATOM 737 N N . GLY A 1 99 ? -20.516 -41.562 -10.391 1 95.94 99 GLY A N 1
ATOM 738 C CA . GLY A 1 99 ? -19.828 -40.938 -9.289 1 95.94 99 GLY A CA 1
ATOM 739 C C . GLY A 1 99 ? -19.281 -39.562 -9.656 1 95.94 99 GLY A C 1
ATOM 740 O O . GLY A 1 99 ? -19.75 -38.938 -10.609 1 95.94 99 GLY A O 1
ATOM 741 N N . ASN A 1 100 ? -18.328 -39.094 -8.766 1 96.38 100 ASN A N 1
ATOM 742 C CA . ASN A 1 100 ? -17.844 -37.75 -8.938 1 96.38 100 ASN A CA 1
ATOM 743 C C . ASN A 1 100 ? -16.438 -37.719 -9.539 1 96.38 100 ASN A C 1
ATOM 745 O O . ASN A 1 100 ? -15.633 -38.625 -9.281 1 96.38 100 ASN A O 1
ATOM 749 N N . LEU A 1 101 ? -16.188 -36.781 -10.406 1 96.88 101 LEU A N 1
ATOM 750 C CA . LEU A 1 101 ? -14.836 -36.406 -10.797 1 96.88 101 LEU A CA 1
ATOM 751 C C . LEU A 1 101 ? -14.273 -35.344 -9.867 1 96.88 101 LEU A C 1
ATOM 753 O O . LEU A 1 101 ? -14.914 -34.312 -9.656 1 96.88 101 LEU A O 1
ATOM 757 N N . VAL A 1 102 ? -13.172 -35.625 -9.242 1 97.44 102 VAL A N 1
ATOM 758 C CA . VAL A 1 102 ? -12.555 -34.688 -8.281 1 97.44 102 VAL A CA 1
ATOM 759 C C . VAL A 1 102 ? -11.211 -34.219 -8.82 1 97.44 102 VAL A C 1
ATOM 761 O O . VAL A 1 102 ? -10.336 -35.031 -9.133 1 97.44 102 VAL A O 1
ATOM 764 N N . ILE A 1 103 ? -11.07 -32.938 -8.953 1 97.75 103 ILE A N 1
ATOM 765 C CA . ILE A 1 103 ? -9.82 -32.344 -9.414 1 97.75 103 ILE A CA 1
ATOM 766 C C . ILE A 1 103 ? -9.141 -31.625 -8.25 1 97.75 103 ILE A C 1
ATOM 768 O O . ILE A 1 103 ? -9.688 -30.656 -7.719 1 97.75 103 ILE A O 1
ATOM 772 N N . ARG A 1 104 ? -7.988 -32.094 -7.867 1 97.25 104 ARG A N 1
ATOM 773 C CA . ARG A 1 104 ? -7.227 -31.5 -6.766 1 97.25 104 ARG A CA 1
ATOM 774 C C . ARG A 1 104 ? -6.141 -30.562 -7.289 1 97.25 104 ARG A C 1
ATOM 776 O O . ARG A 1 104 ? -5.234 -31 -8.008 1 97.25 104 ARG A O 1
ATOM 783 N N . GLY A 1 105 ? -6.262 -29.312 -6.887 1 96.12 105 GLY A N 1
ATOM 784 C CA . GLY A 1 105 ? -5.23 -28.359 -7.242 1 96.12 105 GLY A CA 1
ATOM 785 C C . GLY A 1 105 ? -4.008 -28.422 -6.348 1 96.12 105 GLY A C 1
ATOM 786 O O . GLY A 1 105 ? -4.125 -28.375 -5.121 1 96.12 105 GLY A O 1
ATOM 787 N N . GLY A 1 106 ? -2.908 -28.547 -6.934 1 95.5 106 GLY A N 1
ATOM 788 C CA . GLY A 1 106 ? -1.651 -28.609 -6.207 1 95.5 106 GLY A CA 1
ATOM 789 C C . GLY A 1 106 ? -0.866 -27.312 -6.25 1 95.5 106 GLY A C 1
ATOM 790 O O . GLY A 1 106 ? 0.345 -27.312 -6.02 1 95.5 106 GLY A O 1
ATOM 791 N N . GLY A 1 107 ? -1.516 -26.203 -6.57 1 95.62 107 GLY A N 1
ATOM 792 C CA . GLY A 1 107 ? -0.861 -24.891 -6.539 1 95.62 107 GLY A CA 1
ATOM 793 C C . GLY A 1 107 ? -0.181 -24.547 -7.848 1 95.62 107 GLY A C 1
ATOM 794 O O . GLY A 1 107 ? 0.67 -23.656 -7.891 1 95.62 107 GLY A O 1
ATOM 795 N N . ASP A 1 108 ? -0.555 -25.234 -8.961 1 98.06 108 ASP A N 1
ATOM 796 C CA . ASP A 1 108 ? 0.037 -24.969 -10.266 1 98.06 108 ASP A CA 1
ATOM 797 C C . ASP A 1 108 ? -0.485 -23.656 -10.852 1 98.06 108 ASP A C 1
ATOM 799 O O . ASP A 1 108 ? -1.585 -23.609 -11.406 1 98.06 108 ASP A O 1
ATOM 803 N N . GLY A 1 109 ? 0.376 -22.641 -10.844 1 98.06 109 GLY A N 1
ATOM 804 C CA . GLY A 1 109 ? -0.008 -21.359 -11.414 1 98.06 109 GLY A CA 1
ATOM 805 C C . GLY A 1 109 ? 0.1 -21.328 -12.922 1 98.06 109 GLY A C 1
ATOM 806 O O . GLY A 1 109 ? -0.334 -20.359 -13.555 1 98.06 109 GLY A O 1
ATOM 807 N N . THR A 1 110 ? 0.562 -22.406 -13.531 1 98.75 110 THR A N 1
ATOM 808 C CA . THR A 1 110 ? 0.81 -22.406 -14.969 1 98.75 110 THR A CA 1
ATOM 809 C C . THR A 1 110 ? -0.332 -23.078 -15.719 1 98.75 110 THR A C 1
ATOM 811 O O . THR A 1 110 ? -0.34 -23.125 -16.953 1 98.75 110 THR A O 1
ATOM 814 N N . LEU A 1 111 ? -1.292 -23.594 -15 1 98.5 111 LEU A N 1
ATOM 815 C CA . LEU A 1 111 ? -2.41 -24.25 -15.664 1 98.5 111 LEU A CA 1
ATOM 816 C C . LEU A 1 111 ? -3.139 -23.281 -16.594 1 98.5 111 LEU A C 1
ATOM 818 O O . LEU A 1 111 ? -3.658 -22.266 -16.141 1 98.5 111 LEU A O 1
ATOM 822 N N . GLY A 1 112 ? -3.135 -23.609 -17.859 1 98.5 112 GLY A N 1
ATOM 823 C CA . GLY A 1 112 ? -3.783 -22.75 -18.828 1 98.5 112 GLY A CA 1
ATOM 824 C C . GLY A 1 112 ? -3.045 -21.438 -19.047 1 98.5 112 GLY A C 1
ATOM 825 O O . GLY A 1 112 ? -3.641 -20.438 -19.469 1 98.5 112 GLY A O 1
ATOM 826 N N . SER A 1 113 ? -1.776 -21.344 -18.672 1 98.62 113 SER A N 1
ATOM 827 C CA . SER A 1 113 ? -1.014 -20.109 -18.812 1 98.62 113 SER A CA 1
ATOM 828 C C . SER A 1 113 ? -0.643 -19.859 -20.266 1 98.62 113 SER A C 1
ATOM 830 O O . SER A 1 113 ? -0.288 -20.781 -21 1 98.62 113 SER A O 1
ATOM 832 N N . PHE A 1 114 ? -0.648 -18.578 -20.672 1 97.81 114 PHE A N 1
ATOM 833 C CA . PHE A 1 114 ? -0.304 -18.188 -22.031 1 97.81 114 PHE A CA 1
ATOM 834 C C . PHE A 1 114 ? 1.198 -17.969 -22.172 1 97.81 114 PHE A C 1
ATOM 836 O O . PHE A 1 114 ? 1.7 -17.75 -23.266 1 97.81 114 PHE A O 1
ATOM 843 N N . TYR A 1 115 ? 1.924 -18.125 -21.094 1 97.75 115 TYR A N 1
ATOM 844 C CA . TYR A 1 115 ? 3.35 -17.812 -21.125 1 97.75 115 TYR A CA 1
ATOM 845 C C . TYR A 1 115 ? 4.168 -19.047 -21.5 1 97.75 115 TYR A C 1
ATOM 847 O O . TYR A 1 115 ? 5.363 -18.938 -21.781 1 97.75 115 TYR A O 1
ATOM 855 N N . PHE A 1 116 ? 3.436 -20.188 -21.531 1 97.88 116 PHE A N 1
ATOM 856 C CA . PHE A 1 116 ? 4.082 -21.453 -21.875 1 97.88 116 PHE A CA 1
ATOM 857 C C . PHE A 1 116 ? 3.357 -22.125 -23.047 1 97.88 116 PHE A C 1
ATOM 859 O O . PHE A 1 116 ? 2.131 -22.234 -23.031 1 97.88 116 PHE A O 1
ATOM 866 N N . ASP A 1 117 ? 4.121 -22.609 -23.984 1 96.44 117 ASP A N 1
ATOM 867 C CA . ASP A 1 117 ? 3.508 -23.266 -25.125 1 96.44 117 ASP A CA 1
ATOM 868 C C . ASP A 1 117 ? 2.74 -24.516 -24.688 1 96.44 117 ASP A C 1
ATOM 870 O O . ASP A 1 117 ? 1.654 -24.797 -25.203 1 96.44 117 ASP A O 1
ATOM 874 N N . SER A 1 118 ? 3.229 -25.125 -23.766 1 95.75 118 SER A N 1
ATOM 875 C CA . SER A 1 118 ? 2.699 -26.422 -23.344 1 95.75 118 SER A CA 1
ATOM 876 C C . SER A 1 118 ? 1.448 -26.266 -22.484 1 95.75 118 SER A C 1
ATOM 878 O O . SER A 1 118 ? 0.731 -27.234 -22.234 1 95.75 118 SER A O 1
ATOM 880 N N . THR A 1 119 ? 1.15 -25.047 -22.031 1 98.19 119 THR A N 1
ATOM 881 C CA . THR A 1 119 ? 0.089 -24.906 -21.031 1 98.19 119 THR A CA 1
ATOM 882 C C . THR A 1 119 ? -1.075 -24.094 -21.609 1 98.19 119 THR A C 1
ATOM 884 O O . THR A 1 119 ? -2.002 -23.734 -20.875 1 98.19 119 THR A O 1
ATOM 887 N N . GLN A 1 120 ? -1.086 -23.859 -22.891 1 98.12 120 GLN A N 1
ATOM 888 C CA . GLN A 1 120 ? -2.158 -23.078 -23.484 1 98.12 120 GLN A CA 1
ATOM 889 C C . GLN A 1 120 ? -3.527 -23.641 -23.125 1 98.12 120 GLN A C 1
ATOM 891 O O . GLN A 1 120 ? -3.705 -24.859 -23.062 1 98.12 120 GLN A O 1
ATOM 896 N N . PRO A 1 121 ? -4.473 -22.766 -22.875 1 97.81 121 PRO A N 1
ATOM 897 C CA . PRO A 1 121 ? -5.754 -23.219 -22.328 1 97.81 121 PRO A CA 1
ATOM 898 C C . PRO A 1 121 ? -6.418 -24.297 -23.156 1 97.81 121 PRO A C 1
ATOM 900 O O . PRO A 1 121 ? -6.809 -25.344 -22.625 1 97.81 121 PRO A O 1
ATOM 903 N N . ASP A 1 122 ? -6.523 -24.078 -24.484 1 97 122 ASP A N 1
ATOM 904 C CA . ASP A 1 122 ? -7.211 -25.047 -25.344 1 97 122 ASP A CA 1
ATOM 905 C C . ASP A 1 122 ? -6.484 -26.391 -25.359 1 97 122 ASP A C 1
ATOM 907 O O . ASP A 1 122 ? -7.117 -27.438 -25.312 1 97 122 ASP A O 1
ATOM 911 N N . ASN A 1 123 ? -5.176 -26.281 -25.422 1 97.62 123 ASN A N 1
ATOM 912 C CA . ASN A 1 123 ? -4.375 -27.5 -25.406 1 97.62 123 ASN A CA 1
ATOM 913 C C . ASN A 1 123 ? -4.527 -28.266 -24.094 1 97.62 123 ASN A C 1
ATOM 915 O O . ASN A 1 123 ? -4.59 -29.484 -24.078 1 97.62 123 ASN A O 1
ATOM 919 N N . THR A 1 124 ? -4.559 -27.547 -23.047 1 98.44 124 THR A N 1
ATOM 920 C CA . THR A 1 124 ? -4.691 -28.141 -21.719 1 98.44 124 THR A CA 1
ATOM 921 C C . THR A 1 124 ? -6.047 -28.828 -21.562 1 98.44 124 THR A C 1
ATOM 923 O O . THR A 1 124 ? -6.121 -29.953 -21.078 1 98.44 124 THR A O 1
ATOM 926 N N . LEU A 1 125 ? -7.105 -28.141 -22.016 1 98.12 125 LEU A N 1
ATOM 927 C CA . LEU A 1 125 ? -8.445 -28.719 -21.938 1 98.12 125 LEU A CA 1
ATOM 928 C C . LEU A 1 125 ? -8.555 -29.969 -22.812 1 98.12 125 LEU A C 1
ATOM 930 O O . LEU A 1 125 ? -9.156 -30.953 -22.406 1 98.12 125 LEU A O 1
ATOM 934 N N . GLN A 1 126 ? -7.984 -29.875 -23.984 1 98 126 GLN A N 1
ATOM 935 C CA . GLN A 1 126 ? -7.988 -31.016 -24.875 1 98 126 GLN A CA 1
ATOM 936 C C . GLN A 1 126 ? -7.246 -32.188 -24.266 1 98 126 GLN A C 1
ATOM 938 O O . GLN A 1 126 ? -7.715 -33.344 -24.328 1 98 126 GLN A O 1
ATOM 943 N N . TYR A 1 127 ? -6.137 -31.906 -23.703 1 98.19 127 TYR A N 1
ATOM 944 C CA . TYR A 1 127 ? -5.363 -32.969 -23.047 1 98.19 127 TYR A CA 1
ATOM 945 C C . TYR A 1 127 ? -6.172 -33.625 -21.953 1 98.19 127 TYR A C 1
ATOM 947 O O . TYR A 1 127 ? -6.195 -34.844 -21.844 1 98.19 127 TYR A O 1
ATOM 955 N N . PHE A 1 128 ? -6.816 -32.875 -21.109 1 98.31 128 PHE A N 1
ATOM 956 C CA . PHE A 1 128 ? -7.605 -33.438 -20.016 1 98.31 128 PHE A CA 1
ATOM 957 C C . PHE A 1 128 ? -8.75 -34.281 -20.547 1 98.31 128 PHE A C 1
ATOM 959 O O . PHE A 1 128 ? -9.039 -35.375 -20.016 1 98.31 128 PHE A O 1
ATOM 966 N N . ALA A 1 129 ? -9.398 -33.781 -21.594 1 97.19 129 ALA A N 1
ATOM 967 C CA . ALA A 1 129 ? -10.477 -34.562 -22.203 1 97.19 129 ALA A CA 1
ATOM 968 C C . ALA A 1 129 ? -9.977 -35.906 -22.734 1 97.19 129 ALA A C 1
ATOM 970 O O . ALA A 1 129 ? -10.633 -36.938 -22.547 1 97.19 129 ALA A O 1
ATOM 971 N N . GLU A 1 130 ? -8.891 -35.875 -23.359 1 98 130 GLU A N 1
ATOM 972 C CA . GLU A 1 130 ? -8.305 -37.094 -23.906 1 98 130 GLU A CA 1
ATOM 973 C C . GLU A 1 130 ? -7.91 -38.062 -22.812 1 98 130 GLU A C 1
ATOM 975 O O . GLU A 1 130 ? -8.109 -39.281 -22.938 1 98 130 GLU A O 1
ATOM 980 N N . GLN A 1 131 ? -7.344 -37.531 -21.766 1 98.31 131 GLN A N 1
ATOM 981 C CA . GLN A 1 131 ? -6.961 -38.375 -20.641 1 98.31 131 GLN A CA 1
ATOM 982 C C . GLN A 1 131 ? -8.188 -39.031 -20 1 98.31 131 GLN A C 1
ATOM 984 O O . GLN A 1 131 ? -8.141 -40.188 -19.594 1 98.31 131 GLN A O 1
ATOM 989 N N . LEU A 1 132 ? -9.227 -38.281 -19.859 1 97.94 132 LEU A N 1
ATOM 990 C CA . LEU A 1 132 ? -10.461 -38.844 -19.312 1 97.94 132 LEU A CA 1
ATOM 991 C C . LEU A 1 132 ? -10.953 -39.969 -20.188 1 97.94 132 LEU A C 1
ATOM 993 O O . LEU A 1 132 ? -11.289 -41.062 -19.672 1 97.94 132 LEU A O 1
ATOM 997 N N . LYS A 1 133 ? -10.93 -39.812 -21.453 1 97.19 133 LYS A N 1
ATOM 998 C CA . LYS A 1 133 ? -11.375 -40.812 -22.391 1 97.19 133 LYS A CA 1
ATOM 999 C C . LYS A 1 133 ? -10.469 -42.062 -22.328 1 97.19 133 LYS A C 1
ATOM 1001 O O . LYS A 1 133 ? -10.953 -43.188 -22.344 1 97.19 133 LYS A O 1
ATOM 1006 N N . LYS A 1 134 ? -9.242 -41.781 -22.281 1 97.62 134 LYS A N 1
ATOM 1007 C CA . LYS A 1 134 ? -8.273 -42.844 -22.234 1 97.62 134 LYS A CA 1
ATOM 1008 C C . LYS A 1 134 ? -8.477 -43.719 -20.984 1 97.62 134 LYS A C 1
ATOM 1010 O O . LYS A 1 134 ? -8.219 -44.906 -21 1 97.62 134 LYS A O 1
ATOM 1015 N N . ASN A 1 135 ? -9 -43.031 -20 1 97.25 135 ASN A N 1
ATOM 1016 C CA . ASN A 1 135 ? -9.242 -43.75 -18.734 1 97.25 135 ASN A CA 1
ATOM 1017 C C . ASN A 1 135 ? -10.68 -44.219 -18.641 1 97.25 135 ASN A C 1
ATOM 1019 O O . ASN A 1 135 ? -11.148 -44.594 -17.562 1 97.25 135 ASN A O 1
ATOM 1023 N N . GLY A 1 136 ? -11.391 -44.125 -19.703 1 96.69 136 GLY A N 1
ATOM 1024 C CA . GLY A 1 136 ? -12.68 -44.781 -19.812 1 96.69 136 GLY A CA 1
ATOM 1025 C C . GLY A 1 136 ? -13.844 -43.875 -19.453 1 96.69 136 GLY A C 1
ATOM 1026 O O . GLY A 1 136 ? -14.977 -44.344 -19.297 1 96.69 136 GLY A O 1
ATOM 1027 N N . ILE A 1 137 ? -13.594 -42.594 -19.281 1 97.12 137 ILE A N 1
ATOM 1028 C CA . ILE A 1 137 ? -14.672 -41.688 -18.906 1 97.12 137 ILE A CA 1
ATOM 1029 C C . ILE A 1 137 ? -15.07 -40.844 -20.109 1 97.12 137 ILE A C 1
ATOM 1031 O O . ILE A 1 137 ? -14.359 -39.875 -20.469 1 97.12 137 ILE A O 1
ATOM 1035 N N . HIS A 1 138 ? -16.234 -41.125 -20.562 1 95.25 138 HIS A N 1
ATOM 1036 C CA . HIS A 1 138 ? -16.781 -40.375 -21.672 1 95.25 138 HIS A CA 1
ATOM 1037 C C . HIS A 1 138 ? -17.875 -39.406 -21.188 1 95.25 138 HIS A C 1
ATOM 1039 O O . HIS A 1 138 ? -18.109 -38.375 -21.797 1 95.25 138 HIS A O 1
ATOM 1045 N N . THR A 1 139 ? -18.531 -39.906 -20.156 1 93 139 THR A N 1
ATOM 1046 C CA . THR A 1 139 ? -19.594 -39.125 -19.547 1 93 139 THR A CA 1
ATOM 1047 C C . THR A 1 139 ? -19.562 -39.25 -18.031 1 93 139 THR A C 1
ATOM 1049 O O . THR A 1 139 ? -19.172 -40.312 -17.5 1 93 139 THR A O 1
ATOM 1052 N N . ILE A 1 140 ? -19.953 -38.156 -17.391 1 94.69 140 ILE A N 1
ATOM 1053 C CA . ILE A 1 140 ? -19.969 -38.125 -15.938 1 94.69 140 ILE A CA 1
ATOM 1054 C C . ILE A 1 140 ? -21.406 -38.094 -15.438 1 94.69 140 ILE A C 1
ATOM 1056 O O . ILE A 1 140 ? -22.141 -37.125 -15.742 1 94.69 140 ILE A O 1
ATOM 1060 N N . ASN A 1 141 ? -21.828 -39.062 -14.789 1 93.5 141 ASN A N 1
ATOM 1061 C CA . ASN A 1 141 ? -23.109 -39.094 -14.078 1 93.5 141 ASN A CA 1
ATOM 1062 C C . ASN A 1 141 ? -22.906 -38.812 -12.586 1 93.5 141 ASN A C 1
ATOM 1064 O O . ASN A 1 141 ? -23.062 -39.719 -11.758 1 93.5 141 ASN A O 1
ATOM 1068 N N . GLY A 1 142 ? -22.484 -37.688 -12.234 1 94.69 142 GLY A N 1
ATOM 1069 C CA . GLY A 1 142 ? -22.188 -37.188 -10.906 1 94.69 142 GLY A CA 1
ATOM 1070 C C . GLY A 1 142 ? -21.719 -35.719 -10.93 1 94.69 142 GLY A C 1
ATOM 1071 O O . GLY A 1 142 ? -22.156 -34.938 -11.781 1 94.69 142 GLY A O 1
ATOM 1072 N N . LYS A 1 143 ? -20.984 -35.375 -9.867 1 95.5 143 LYS A N 1
ATOM 1073 C CA . LYS A 1 143 ? -20.562 -33.969 -9.742 1 95.5 143 LYS A CA 1
ATOM 1074 C C . LYS A 1 143 ? -19.125 -33.812 -10.211 1 95.5 143 LYS A C 1
ATOM 1076 O O . LYS A 1 143 ? -18.344 -34.75 -10.242 1 95.5 143 LYS A O 1
ATOM 1081 N N . LEU A 1 144 ? -18.859 -32.625 -10.695 1 95.69 144 LEU A N 1
ATOM 1082 C CA . LEU A 1 144 ? -17.484 -32.156 -10.875 1 95.69 144 LEU A CA 1
ATOM 1083 C C . LEU A 1 144 ? -17.031 -31.359 -9.656 1 95.69 144 LEU A C 1
ATOM 1085 O O . LEU A 1 144 ? -17.531 -30.266 -9.414 1 95.69 144 LEU A O 1
ATOM 1089 N N . ILE A 1 145 ? -16.109 -31.953 -8.898 1 96.06 145 ILE A N 1
ATOM 1090 C CA . ILE A 1 145 ? -15.672 -31.359 -7.637 1 96.06 145 ILE A CA 1
ATOM 1091 C C . ILE A 1 145 ? -14.258 -30.812 -7.801 1 96.06 145 ILE A C 1
ATOM 1093 O O . ILE A 1 145 ? -13.359 -31.5 -8.281 1 96.06 145 ILE A O 1
ATOM 1097 N N . ILE A 1 146 ? -14.078 -29.578 -7.473 1 95.44 146 ILE A N 1
ATOM 1098 C CA . ILE A 1 146 ? -12.75 -28.984 -7.473 1 95.44 146 ILE A CA 1
ATOM 1099 C C . ILE A 1 146 ? -12.297 -28.734 -6.035 1 95.44 146 ILE A C 1
ATOM 1101 O O . ILE A 1 146 ? -13.102 -28.359 -5.18 1 95.44 146 ILE A O 1
ATOM 1105 N N . ASP A 1 147 ? -11.086 -29.094 -5.766 1 95.56 147 ASP A N 1
ATOM 1106 C CA . ASP A 1 147 ? -10.43 -28.891 -4.473 1 95.56 147 ASP A CA 1
ATOM 1107 C C . ASP A 1 147 ? -9.305 -27.875 -4.578 1 95.56 147 ASP A C 1
ATOM 1109 O O . ASP A 1 147 ? -8.234 -28.172 -5.117 1 95.56 147 ASP A O 1
ATOM 1113 N N . GLN A 1 148 ? -9.547 -26.703 -4.027 1 92.12 148 GLN A N 1
ATOM 1114 C CA . GLN A 1 148 ? -8.547 -25.641 -4.035 1 92.12 148 GLN A CA 1
ATOM 1115 C C . GLN A 1 148 ? -8.016 -25.375 -2.629 1 92.12 148 GLN A C 1
ATOM 1117 O O . GLN A 1 148 ? -7.457 -24.312 -2.361 1 92.12 148 GLN A O 1
ATOM 1122 N N . THR A 1 149 ? -8.125 -26.312 -1.728 1 89.06 149 THR A N 1
ATOM 1123 C CA . THR A 1 149 ? -7.918 -26.094 -0.301 1 89.06 149 THR A CA 1
ATOM 1124 C C . THR A 1 149 ? -6.43 -26.031 0.031 1 89.06 149 THR A C 1
ATOM 1126 O O . THR A 1 149 ? -6.055 -25.734 1.168 1 89.06 149 THR A O 1
ATOM 1129 N N . LEU A 1 150 ? -5.621 -26.25 -0.975 1 89.56 150 LEU A N 1
ATOM 1130 C CA . LEU A 1 150 ? -4.195 -26.109 -0.715 1 89.56 150 LEU A CA 1
ATOM 1131 C C . LEU A 1 150 ? -3.885 -24.719 -0.172 1 89.56 150 LEU A C 1
ATOM 1133 O O . LEU A 1 150 ? -3.029 -24.562 0.703 1 89.56 150 LEU A O 1
ATOM 1137 N N . PHE A 1 151 ? -4.555 -23.688 -0.776 1 86.75 151 PHE A N 1
ATOM 1138 C CA . PHE A 1 151 ? -4.434 -22.312 -0.311 1 86.75 151 PHE A CA 1
ATOM 1139 C C . PHE A 1 151 ? -5.762 -21.812 0.247 1 86.75 151 PHE A C 1
ATOM 1141 O O . PHE A 1 151 ? -6.492 -21.094 -0.432 1 86.75 151 PHE A O 1
ATOM 1148 N N . PRO A 1 152 ? -6.277 -22.344 1.479 1 68.12 152 PRO A N 1
ATOM 1149 C CA . PRO A 1 152 ? -7.629 -22.078 1.982 1 68.12 152 PRO A CA 1
ATOM 1150 C C . PRO A 1 152 ? -7.836 -20.641 2.426 1 68.12 152 PRO A C 1
ATOM 1152 O O . PRO A 1 152 ? -8.977 -20.172 2.502 1 68.12 152 PRO A O 1
ATOM 1155 N N . GLU A 1 153 ? -6.762 -20.172 3.137 1 60.25 153 GLU A N 1
ATOM 1156 C CA . GLU A 1 153 ? -6.93 -18.906 3.85 1 60.25 153 GLU A CA 1
ATOM 1157 C C . GLU A 1 153 ? -6.867 -17.719 2.893 1 60.25 153 GLU A C 1
ATOM 1159 O O . GLU A 1 153 ? -6.516 -17.875 1.722 1 60.25 153 GLU A O 1
ATOM 1164 N N . PRO A 1 154 ? -6.777 -16.562 3.527 1 57.19 154 PRO A N 1
ATOM 1165 C CA . PRO A 1 154 ? -7 -15.234 2.961 1 57.19 154 PRO A CA 1
ATOM 1166 C C . PRO A 1 154 ? -6.281 -15.031 1.629 1 57.19 154 PRO A C 1
ATOM 1168 O O . PRO A 1 154 ? -5.062 -15.195 1.55 1 57.19 154 PRO A O 1
ATOM 1171 N N . ARG A 1 155 ? -7.156 -14.984 0.703 1 77.44 155 ARG A N 1
ATOM 1172 C CA . ARG A 1 155 ? -6.68 -15.008 -0.676 1 77.44 155 ARG A CA 1
ATOM 1173 C C . ARG A 1 155 ? -5.844 -13.773 -0.987 1 77.44 155 ARG A C 1
ATOM 1175 O O . ARG A 1 155 ? -4.746 -13.883 -1.539 1 77.44 155 ARG A O 1
ATOM 1182 N N . TYR A 1 156 ? -6.227 -12.539 -0.438 1 90.06 156 TYR A N 1
ATOM 1183 C CA . TYR A 1 156 ? -5.332 -11.414 -0.689 1 90.06 156 TYR A CA 1
ATOM 1184 C C . TYR A 1 156 ? -4.484 -11.102 0.538 1 90.06 156 TYR A C 1
ATOM 1186 O O . TYR A 1 156 ? -4.973 -11.156 1.669 1 90.06 156 TYR A O 1
ATOM 1194 N N . PRO A 1 157 ? -3.123 -10.898 0.416 1 92.25 157 PRO A N 1
ATOM 1195 C CA . PRO A 1 157 ? -2.336 -10.461 1.57 1 92.25 157 PRO A CA 1
ATOM 1196 C C . PRO A 1 157 ? -2.805 -9.117 2.127 1 92.25 157 PRO A C 1
ATOM 1198 O O . PRO A 1 157 ? -3.277 -8.266 1.372 1 92.25 157 PRO A O 1
ATOM 1201 N N . ALA A 1 158 ? -2.637 -8.93 3.434 1 92.44 158 ALA A N 1
ATOM 1202 C CA . ALA A 1 158 ? -3.135 -7.773 4.176 1 92.44 158 ALA A CA 1
ATOM 1203 C C . ALA A 1 158 ? -2.609 -6.469 3.58 1 92.44 158 ALA A C 1
ATOM 1205 O O . ALA A 1 158 ? -3.328 -5.469 3.525 1 92.44 158 ALA A O 1
ATOM 1206 N N . GLY A 1 159 ? -1.42 -6.488 3.088 1 93.88 159 GLY A N 1
ATOM 1207 C CA . GLY A 1 159 ? -0.755 -5.273 2.643 1 93.88 159 GLY A CA 1
ATOM 1208 C C . GLY A 1 159 ? -1.01 -4.957 1.183 1 93.88 159 GLY A C 1
ATOM 1209 O O . GLY A 1 159 ? -0.306 -4.137 0.588 1 93.88 159 GLY A O 1
ATOM 1210 N N . ARG A 1 160 ? -2.033 -5.605 0.53 1 95.44 160 ARG A N 1
ATOM 1211 C CA . ARG A 1 160 ? -2.369 -5.336 -0.864 1 95.44 160 ARG A CA 1
ATOM 1212 C C . ARG A 1 160 ? -3.225 -4.082 -0.987 1 95.44 160 ARG A C 1
ATOM 1214 O O . ARG A 1 160 ? -4.117 -3.848 -0.168 1 95.44 160 ARG A O 1
ATOM 1221 N N . LEU A 1 161 ? -2.986 -3.305 -2.029 1 96.56 161 LEU A N 1
ATOM 1222 C CA . LEU A 1 161 ? -3.754 -2.09 -2.285 1 96.56 161 LEU A CA 1
ATOM 1223 C C . LEU A 1 161 ? -5.082 -2.416 -2.961 1 96.56 161 LEU A C 1
ATOM 1225 O O . LEU A 1 161 ? -5.145 -3.305 -3.814 1 96.56 161 LEU A O 1
ATOM 1229 N N . TRP A 1 162 ? -6.055 -1.586 -2.668 1 95.19 162 TRP A N 1
ATOM 1230 C CA . TRP A 1 162 ? -7.375 -1.723 -3.279 1 95.19 162 TRP A CA 1
ATOM 1231 C C . TRP A 1 162 ? -7.281 -1.627 -4.797 1 95.19 162 TRP A C 1
ATOM 1233 O O . TRP A 1 162 ? -7.914 -2.406 -5.516 1 95.19 162 TRP A O 1
ATOM 1243 N N . GLU A 1 163 ? -6.449 -0.812 -5.301 1 95.12 163 GLU A N 1
ATOM 1244 C CA . GLU A 1 163 ? -6.348 -0.565 -6.738 1 95.12 163 GLU A CA 1
ATOM 1245 C C . GLU A 1 163 ? -5.727 -1.756 -7.457 1 95.12 163 GLU A C 1
ATOM 1247 O O . GLU A 1 163 ? -5.844 -1.881 -8.68 1 95.12 163 GLU A O 1
ATOM 1252 N N . ASP A 1 164 ? -5.102 -2.648 -6.707 1 97.12 164 ASP A N 1
ATOM 1253 C CA . ASP A 1 164 ? -4.391 -3.762 -7.332 1 97.12 164 ASP A CA 1
ATOM 1254 C C . ASP A 1 164 ? -5.262 -5.012 -7.379 1 97.12 164 ASP A C 1
ATOM 1256 O O . ASP A 1 164 ? -5.117 -5.844 -8.281 1 97.12 164 ASP A O 1
ATOM 1260 N N . MET A 1 165 ? -6.117 -5.195 -6.5 1 96.38 165 MET A N 1
ATOM 1261 C CA . MET A 1 165 ? -6.734 -6.473 -6.152 1 96.38 165 MET A CA 1
ATOM 1262 C C . MET A 1 165 ? -7.508 -7.039 -7.34 1 96.38 165 MET A C 1
ATOM 1264 O O . MET A 1 165 ? -7.445 -8.242 -7.613 1 96.38 165 MET A O 1
ATOM 1268 N N . ALA A 1 166 ? -8.18 -6.148 -8.117 1 97 166 ALA A N 1
ATOM 1269 C CA . ALA A 1 166 ? -9.062 -6.664 -9.156 1 97 166 ALA A CA 1
ATOM 1270 C C . ALA A 1 166 ? -8.398 -6.598 -10.531 1 97 166 ALA A C 1
ATOM 1272 O O . ALA A 1 166 ? -9.023 -6.891 -11.547 1 97 166 ALA A O 1
ATOM 1273 N N . ASN A 1 167 ? -7.145 -6.23 -10.617 1 98.38 167 ASN A N 1
ATOM 1274 C CA . ASN A 1 167 ? -6.395 -6.188 -11.867 1 98.38 167 ASN A CA 1
ATOM 1275 C C . ASN A 1 167 ? -5.492 -7.406 -12.023 1 98.38 167 ASN A C 1
ATOM 1277 O O . ASN A 1 167 ? -5.051 -7.988 -11.031 1 98.38 167 ASN A O 1
ATOM 1281 N N . TYR A 1 168 ? -5.188 -7.777 -13.242 1 98.19 168 TYR A N 1
ATOM 1282 C CA . TYR A 1 168 ? -4.562 -9.062 -13.555 1 98.19 168 TYR A CA 1
ATOM 1283 C C . TYR A 1 168 ? -3.277 -9.242 -12.758 1 98.19 168 TYR A C 1
ATOM 1285 O O . TYR A 1 168 ? -2.984 -10.344 -12.281 1 98.19 168 TYR A O 1
ATOM 1293 N N . TYR A 1 169 ? -2.486 -8.203 -12.594 1 97.94 169 TYR A N 1
ATOM 1294 C CA . TYR A 1 169 ? -1.2 -8.305 -11.914 1 97.94 169 TYR A CA 1
ATOM 1295 C C . TYR A 1 169 ? -1.39 -8.453 -10.414 1 97.94 169 TYR A C 1
ATOM 1297 O O . TYR A 1 169 ? -0.447 -8.789 -9.688 1 97.94 169 TYR A O 1
ATOM 1305 N N . GLY A 1 170 ? -2.645 -8.195 -9.922 1 97.06 170 GLY A N 1
ATOM 1306 C CA . GLY A 1 170 ? -2.955 -8.312 -8.508 1 97.06 170 GLY A CA 1
ATOM 1307 C C . GLY A 1 170 ? -3.664 -9.609 -8.148 1 97.06 170 GLY A C 1
ATOM 1308 O O . GLY A 1 170 ? -4.043 -9.82 -6.996 1 97.06 170 GLY A O 1
ATOM 1309 N N . ALA A 1 171 ? -3.848 -10.516 -9.078 1 95.81 171 ALA A N 1
ATOM 1310 C CA . ALA A 1 171 ? -4.527 -11.789 -8.852 1 95.81 171 ALA A CA 1
ATOM 1311 C C . ALA A 1 171 ? -3.818 -12.602 -7.77 1 95.81 171 ALA A C 1
ATOM 1313 O O . ALA A 1 171 ? -2.594 -12.539 -7.641 1 95.81 171 ALA A O 1
ATOM 1314 N N . VAL A 1 172 ? -4.566 -13.367 -7.035 1 92.12 172 VAL A N 1
ATOM 1315 C CA . VAL A 1 172 ? -3.977 -14.117 -5.93 1 92.12 172 VAL A CA 1
ATOM 1316 C C . VAL A 1 172 ? -3.885 -15.594 -6.297 1 92.12 172 VAL A C 1
ATOM 1318 O O . VAL A 1 172 ? -4.668 -16.094 -7.113 1 92.12 172 VAL A O 1
ATOM 1321 N N . PRO A 1 173 ? -2.936 -16.25 -5.68 1 95.12 173 PRO A N 1
ATOM 1322 C CA . PRO A 1 173 ? -2.781 -17.688 -5.926 1 95.12 173 PRO A CA 1
ATOM 1323 C C . PRO A 1 173 ? -4 -18.5 -5.492 1 95.12 173 PRO A C 1
ATOM 1325 O O . PRO A 1 173 ? -4.703 -18.109 -4.559 1 95.12 173 PRO A O 1
ATOM 1328 N N . SER A 1 174 ? -4.223 -19.547 -6.199 1 93.44 174 SER A N 1
ATOM 1329 C CA . SER A 1 174 ? -5.246 -20.547 -5.875 1 93.44 174 SER A CA 1
ATOM 1330 C C . SER A 1 174 ? -4.699 -21.953 -5.988 1 93.44 174 SER A C 1
ATOM 1332 O O . SER A 1 174 ? -3.686 -22.188 -6.648 1 93.44 174 SER A O 1
ATOM 1334 N N . GLY A 1 175 ? -5.383 -22.844 -5.16 1 94.19 175 GLY A N 1
ATOM 1335 C CA . GLY A 1 175 ? -5.02 -24.25 -5.367 1 94.19 175 GLY A CA 1
ATOM 1336 C C . GLY A 1 175 ? -5.188 -24.688 -6.809 1 94.19 175 GLY A C 1
ATOM 1337 O O . GLY A 1 175 ? -4.449 -25.562 -7.281 1 94.19 175 GLY A O 1
ATOM 1338 N N . LEU A 1 176 ? -6.172 -24.109 -7.438 1 95.88 176 LEU A N 1
ATOM 1339 C CA . LEU A 1 176 ? -6.43 -24.359 -8.852 1 95.88 176 LEU A CA 1
ATOM 1340 C C . LEU A 1 176 ? -6.469 -23.047 -9.625 1 95.88 176 LEU A C 1
ATOM 1342 O O . LEU A 1 176 ? -7.547 -22.5 -9.891 1 95.88 176 LEU A O 1
ATOM 1346 N N . SER A 1 177 ? -5.285 -22.594 -10.086 1 96.75 177 SER A N 1
ATOM 1347 C CA . SER A 1 177 ? -5.207 -21.422 -10.953 1 96.75 177 SER A CA 1
ATOM 1348 C C . SER A 1 177 ? -5.531 -21.781 -12.398 1 96.75 177 SER A C 1
ATOM 1350 O O . SER A 1 177 ? -5.449 -22.953 -12.781 1 96.75 177 SER A O 1
ATOM 1352 N N . TRP A 1 178 ? -5.945 -20.781 -13.188 1 98.12 178 TRP A N 1
ATOM 1353 C CA . TRP A 1 178 ? -6.367 -20.984 -14.57 1 98.12 178 TRP A CA 1
ATOM 1354 C C . TRP A 1 178 ? -6.195 -19.703 -15.383 1 98.12 178 TRP A C 1
ATOM 1356 O O . TRP A 1 178 ? -6.582 -18.625 -14.93 1 98.12 178 TRP A O 1
ATOM 1366 N N . ARG A 1 179 ? -5.508 -19.797 -16.578 1 98.38 179 ARG A N 1
ATOM 1367 C CA . ARG A 1 179 ? -5.371 -18.672 -17.5 1 98.38 179 ARG A CA 1
ATOM 1368 C C . ARG A 1 179 ? -4.68 -17.5 -16.828 1 98.38 179 ARG A C 1
ATOM 1370 O O . ARG A 1 179 ? -5.176 -16.375 -16.875 1 98.38 179 ARG A O 1
ATOM 1377 N N . ASP A 1 180 ? -3.629 -17.797 -16.062 1 98.62 180 ASP A N 1
ATOM 1378 C CA . ASP A 1 180 ? -2.875 -16.75 -15.375 1 98.62 180 ASP A CA 1
ATOM 1379 C C . ASP A 1 180 ? -3.777 -15.953 -14.438 1 98.62 180 ASP A C 1
ATOM 1381 O O . ASP A 1 180 ? -3.486 -14.805 -14.117 1 98.62 180 ASP A O 1
ATOM 1385 N N . ASN A 1 181 ? -4.953 -16.578 -14.039 1 98.06 181 ASN A N 1
ATOM 1386 C CA . ASN A 1 181 ? -5.973 -15.922 -13.219 1 98.06 181 ASN A CA 1
ATOM 1387 C C . ASN A 1 181 ? -6.387 -14.578 -13.805 1 98.06 181 ASN A C 1
ATOM 1389 O O . ASN A 1 181 ? -6.457 -13.578 -13.086 1 98.06 181 ASN A O 1
ATOM 1393 N N . THR A 1 182 ? -6.641 -14.586 -15.117 1 98.5 182 THR A N 1
ATOM 1394 C CA . THR A 1 182 ? -6.867 -13.336 -15.828 1 98.5 182 THR A CA 1
ATOM 1395 C C . THR A 1 182 ? -8.141 -13.406 -16.656 1 98.5 182 THR A C 1
ATOM 1397 O O . THR A 1 182 ? -8.43 -14.438 -17.281 1 98.5 182 THR A O 1
ATOM 1400 N N . PHE A 1 183 ? -8.953 -12.398 -16.578 1 98.19 183 PHE A N 1
ATOM 1401 C CA . PHE A 1 183 ? -10.008 -12.203 -17.562 1 98.19 183 PHE A CA 1
ATOM 1402 C C . PHE A 1 183 ? -9.781 -10.914 -18.344 1 98.19 183 PHE A C 1
ATOM 1404 O O . PHE A 1 183 ? -8.938 -10.094 -17.969 1 98.19 183 PHE A O 1
ATOM 1411 N N . HIS A 1 184 ? -10.43 -10.742 -19.453 1 98.31 184 HIS A N 1
ATOM 1412 C CA . HIS A 1 184 ? -10.328 -9.578 -20.328 1 98.31 184 HIS A CA 1
ATOM 1413 C C . HIS A 1 184 ? -11.617 -8.773 -20.328 1 98.31 184 HIS A C 1
ATOM 1415 O O . HIS A 1 184 ? -12.711 -9.344 -20.453 1 98.31 184 HIS A O 1
ATOM 1421 N N . LEU A 1 185 ? -11.469 -7.523 -20.062 1 98.5 185 LEU A N 1
ATOM 1422 C CA . LEU A 1 185 ? -12.578 -6.574 -20.141 1 98.5 185 LEU A CA 1
ATOM 1423 C C . LEU A 1 185 ? -12.391 -5.602 -21.297 1 98.5 185 LEU A C 1
ATOM 1425 O O . LEU A 1 185 ? -11.406 -4.855 -21.328 1 98.5 185 LEU A O 1
ATOM 1429 N N . THR A 1 186 ? -13.297 -5.594 -22.203 1 98.56 186 THR A N 1
ATOM 1430 C CA . THR A 1 186 ? -13.195 -4.75 -23.391 1 98.56 186 THR A CA 1
ATOM 1431 C C . THR A 1 186 ? -14.133 -3.547 -23.281 1 98.56 186 THR A C 1
ATOM 1433 O O . THR A 1 186 ? -15.305 -3.695 -22.953 1 98.56 186 THR A O 1
ATOM 1436 N N . LEU A 1 187 ? -13.586 -2.393 -23.531 1 98.5 187 LEU A N 1
ATOM 1437 C CA . LEU A 1 187 ? -14.32 -1.136 -23.469 1 98.5 187 LEU A CA 1
ATOM 1438 C C . LEU A 1 187 ? -14.383 -0.468 -24.828 1 98.5 187 LEU A C 1
ATOM 1440 O O . LEU A 1 187 ? -13.578 -0.78 -25.719 1 98.5 187 LEU A O 1
ATOM 1444 N N . ARG A 1 188 ? -15.352 0.386 -25.016 1 98.44 188 ARG A N 1
ATOM 1445 C CA . ARG A 1 188 ? -15.484 1.257 -26.172 1 98.44 188 ARG A CA 1
ATOM 1446 C C . ARG A 1 188 ? -15.523 2.723 -25.766 1 98.44 188 ARG A C 1
ATOM 1448 O O . ARG A 1 188 ? -16.203 3.082 -24.797 1 98.44 188 ARG A O 1
ATOM 1455 N N . SER A 1 189 ? -14.727 3.545 -26.344 1 97.44 189 SER A N 1
ATOM 1456 C CA . SER A 1 189 ? -14.703 4.973 -26.047 1 97.44 189 SER A CA 1
ATOM 1457 C C . SER A 1 189 ? -15.211 5.789 -27.234 1 97.44 189 SER A C 1
ATOM 1459 O O . SER A 1 189 ? -15 5.418 -28.391 1 97.44 189 SER A O 1
ATOM 1461 N N . SER A 1 190 ? -15.812 6.867 -26.984 1 96 190 SER A N 1
ATOM 1462 C CA . SER A 1 190 ? -16.328 7.797 -27.984 1 96 190 SER A CA 1
ATOM 1463 C C . SER A 1 190 ? -15.227 8.68 -28.547 1 96 190 SER A C 1
ATOM 1465 O O . SER A 1 190 ? -14.117 8.719 -28 1 96 190 SER A O 1
ATOM 1467 N N . ALA A 1 191 ? -15.594 9.305 -29.594 1 94.88 191 ALA A N 1
ATOM 1468 C CA . ALA A 1 191 ? -14.68 10.273 -30.203 1 94.88 191 ALA A CA 1
ATOM 1469 C C . ALA A 1 191 ? -14.586 11.539 -29.359 1 94.88 191 ALA A C 1
ATOM 1471 O O . ALA A 1 191 ? -13.586 12.258 -29.422 1 94.88 191 ALA A O 1
ATOM 1472 N N . SER A 1 192 ? -15.578 11.781 -28.594 1 93.69 192 SER A N 1
ATOM 1473 C CA . SER A 1 192 ? -15.617 13 -27.781 1 93.69 192 SER A CA 1
ATOM 1474 C C . SER A 1 192 ? -14.984 12.773 -26.422 1 93.69 192 SER A C 1
ATOM 1476 O O . SER A 1 192 ? -15.422 11.898 -25.656 1 93.69 192 SER A O 1
ATOM 1478 N N . SER A 1 193 ? -14.016 13.57 -26.062 1 91.81 193 SER A N 1
ATOM 1479 C CA . SER A 1 193 ? -13.398 13.516 -24.75 1 91.81 193 SER A CA 1
ATOM 1480 C C . SER A 1 193 ? -14.406 13.844 -23.656 1 91.81 193 SER A C 1
ATOM 1482 O O . SER A 1 193 ? -15.242 14.727 -23.812 1 91.81 193 SER A O 1
ATOM 1484 N N . GLY A 1 194 ? -14.312 13.109 -22.516 1 89.5 194 GLY A N 1
ATOM 1485 C CA . GLY A 1 194 ? -15.18 13.383 -21.375 1 89.5 194 GLY A CA 1
ATOM 1486 C C . GLY A 1 194 ? -16.422 12.508 -21.359 1 89.5 194 GLY A C 1
ATOM 1487 O O . GLY A 1 194 ? -17.125 12.453 -20.344 1 89.5 194 GLY A O 1
ATOM 1488 N N . GLU A 1 195 ? -16.672 11.797 -22.406 1 92.88 195 GLU A N 1
ATOM 1489 C CA . GLU A 1 195 ? -17.844 10.914 -22.438 1 92.88 195 GLU A CA 1
ATOM 1490 C C . GLU A 1 195 ? -17.547 9.578 -21.766 1 92.88 195 GLU A C 1
ATOM 1492 O O . GLU A 1 195 ? -16.422 9.062 -21.875 1 92.88 195 GLU A O 1
ATOM 1497 N N . LYS A 1 196 ? -18.594 9 -21.219 1 93.12 196 LYS A N 1
ATOM 1498 C CA . LYS A 1 196 ? -18.453 7.723 -20.531 1 93.12 196 LYS A CA 1
ATOM 1499 C C . LYS A 1 196 ? -18.234 6.578 -21.516 1 93.12 196 LYS A C 1
ATOM 1501 O O . LYS A 1 196 ? -18.891 6.523 -22.562 1 93.12 196 LYS A O 1
ATOM 1506 N N . CYS A 1 197 ? -17.297 5.75 -21.172 1 96.25 197 CYS A N 1
ATOM 1507 C CA . CYS A 1 197 ? -17.016 4.578 -22 1 96.25 197 CYS A CA 1
ATOM 1508 C C . CYS A 1 197 ? -17.969 3.432 -21.656 1 96.25 197 CYS A C 1
ATOM 1510 O O . CYS A 1 197 ? -18.469 3.355 -20.531 1 96.25 197 CYS A O 1
ATOM 1512 N N . GLN A 1 198 ? -18.156 2.535 -22.625 1 97.44 198 GLN A N 1
ATOM 1513 C CA . GLN A 1 198 ? -19.078 1.411 -22.453 1 97.44 198 GLN A CA 1
ATOM 1514 C C . GLN A 1 198 ? -18.312 0.098 -22.312 1 97.44 198 GLN A C 1
ATOM 1516 O O . GLN A 1 198 ? -17.234 -0.071 -22.906 1 97.44 198 GLN A O 1
ATOM 1521 N N . ILE A 1 199 ? -18.859 -0.787 -21.562 1 97.56 199 ILE A N 1
ATOM 1522 C CA . ILE A 1 199 ? -18.344 -2.148 -21.484 1 97.56 199 ILE A CA 1
ATOM 1523 C C . ILE A 1 199 ? -18.875 -2.971 -22.656 1 97.56 199 ILE A C 1
ATOM 1525 O O . ILE A 1 199 ? -20.078 -3.074 -22.859 1 97.56 199 ILE A O 1
ATOM 1529 N N . VAL A 1 200 ? -18 -3.57 -23.375 1 97.69 200 VAL A N 1
ATOM 1530 C CA . VAL A 1 200 ? -18.344 -4.301 -24.578 1 97.69 200 VAL A CA 1
ATOM 1531 C C . VAL A 1 200 ? -18.422 -5.797 -24.281 1 97.69 200 VAL A C 1
ATOM 1533 O O . VAL A 1 200 ? -19.344 -6.48 -24.734 1 97.69 200 VAL A O 1
ATOM 1536 N N . SER A 1 201 ? -17.453 -6.273 -23.578 1 97.38 201 SER A N 1
ATOM 1537 C CA . SER A 1 201 ? -17.438 -7.711 -23.312 1 97.38 201 SER A CA 1
ATOM 1538 C C . SER A 1 201 ? -16.484 -8.062 -22.188 1 97.38 201 SER A C 1
ATOM 1540 O O . SER A 1 201 ? -15.633 -7.262 -21.812 1 97.38 201 SER A O 1
ATOM 1542 N N . VAL A 1 202 ? -16.766 -9.195 -21.609 1 97.44 202 VAL A N 1
ATOM 1543 C CA . VAL A 1 202 ? -15.922 -9.836 -20.609 1 97.44 202 VAL A CA 1
ATOM 1544 C C . VAL A 1 202 ? -15.594 -11.266 -21.047 1 97.44 202 VAL A C 1
ATOM 1546 O O . VAL A 1 202 ? -16.5 -12.055 -21.328 1 97.44 202 VAL A O 1
ATOM 1549 N N . THR A 1 203 ? -14.289 -11.609 -21.125 1 96.69 203 THR A N 1
ATOM 1550 C CA . THR A 1 203 ? -13.867 -12.938 -21.562 1 96.69 203 THR A CA 1
ATOM 1551 C C . THR A 1 203 ? -12.812 -13.508 -20.609 1 96.69 203 THR A C 1
ATOM 1553 O O . THR A 1 203 ? -11.766 -12.898 -20.391 1 96.69 203 THR A O 1
ATOM 1556 N N . PRO A 1 204 ? -12.984 -14.742 -20.125 1 95.5 204 PRO A N 1
ATOM 1557 C CA . PRO A 1 204 ? -14.234 -15.508 -20.172 1 95.5 204 PRO A CA 1
ATOM 1558 C C . PRO A 1 204 ? -15.375 -14.828 -19.422 1 95.5 204 PRO A C 1
ATOM 1560 O O . PRO A 1 204 ? -15.133 -13.891 -18.656 1 95.5 204 PRO A O 1
ATOM 1563 N N . PRO A 1 205 ? -16.578 -15.289 -19.641 1 93.5 205 PRO A N 1
ATOM 1564 C CA . PRO A 1 205 ? -17.688 -14.703 -18.891 1 93.5 205 PRO A CA 1
ATOM 1565 C C . PRO A 1 205 ? -17.594 -14.969 -17.391 1 93.5 205 PRO A C 1
ATOM 1567 O O . PRO A 1 205 ? -17.156 -16.047 -16.984 1 93.5 205 PRO A O 1
ATOM 1570 N N . LEU A 1 206 ? -18 -13.969 -16.641 1 92.94 206 LEU A N 1
ATOM 1571 C CA . LEU A 1 206 ? -18.094 -14.086 -15.195 1 92.94 206 LEU A CA 1
ATOM 1572 C C . LEU A 1 206 ? -19.547 -14.078 -14.734 1 92.94 206 LEU A C 1
ATOM 1574 O O . LEU A 1 206 ? -20.172 -13.023 -14.648 1 92.94 206 LEU A O 1
ATOM 1578 N N . ASP A 1 207 ? -20.266 -15.141 -14.703 1 76.75 207 ASP A N 1
ATOM 1579 C CA . ASP A 1 207 ? -21.719 -15.305 -14.602 1 76.75 207 ASP A CA 1
ATOM 1580 C C . ASP A 1 207 ? -22.266 -14.531 -13.406 1 76.75 207 ASP A C 1
ATOM 1582 O O . ASP A 1 207 ? -23.375 -14 -13.469 1 76.75 207 ASP A O 1
ATOM 1586 N N . ASP A 1 208 ? -21.688 -14.148 -12.406 1 85.44 208 ASP A N 1
ATOM 1587 C CA . ASP A 1 208 ? -22.297 -13.57 -11.211 1 85.44 208 ASP A CA 1
ATOM 1588 C C . ASP A 1 208 ? -21.688 -12.211 -10.891 1 85.44 208 ASP A C 1
ATOM 1590 O O . ASP A 1 208 ? -21.75 -11.742 -9.75 1 85.44 208 ASP A O 1
ATOM 1594 N N . ILE A 1 209 ? -21.203 -11.586 -11.953 1 94.56 209 ILE A N 1
ATOM 1595 C CA . ILE A 1 209 ? -20.578 -10.289 -11.719 1 94.56 209 ILE A CA 1
ATOM 1596 C C . ILE A 1 209 ? -20.953 -9.328 -12.836 1 94.56 209 ILE A C 1
ATOM 1598 O O . ILE A 1 209 ? -20.797 -9.641 -14.016 1 94.56 209 ILE A O 1
ATOM 1602 N N . SER A 1 210 ? -21.578 -8.242 -12.477 1 95.88 210 SER A N 1
ATOM 1603 C CA . SER A 1 210 ? -21.828 -7.145 -13.414 1 95.88 210 SER A CA 1
ATOM 1604 C C . SER A 1 210 ? -20.781 -6.047 -13.25 1 95.88 210 SER A C 1
ATOM 1606 O O . SER A 1 210 ? -20.125 -5.949 -12.211 1 95.88 210 SER A O 1
ATOM 1608 N N . PHE A 1 211 ? -20.594 -5.238 -14.289 1 95.56 211 PHE A N 1
ATOM 1609 C CA . PHE A 1 211 ? -19.609 -4.172 -14.273 1 95.56 211 PHE A CA 1
ATOM 1610 C C . PHE A 1 211 ? -20.25 -2.818 -14.523 1 95.56 211 PHE A C 1
ATOM 1612 O O . PHE A 1 211 ? -21.156 -2.701 -15.359 1 95.56 211 PHE A O 1
ATOM 1619 N N . ILE A 1 212 ? -19.859 -1.842 -13.758 1 92.56 212 ILE A N 1
ATOM 1620 C CA . ILE A 1 212 ? -20.234 -0.453 -14 1 92.56 212 ILE A CA 1
ATOM 1621 C C . ILE A 1 212 ? -19.016 0.332 -14.477 1 92.56 212 ILE A C 1
ATOM 1623 O O . ILE A 1 212 ? -17.922 0.237 -13.891 1 92.56 212 ILE A O 1
ATOM 1627 N N . SER A 1 213 ? -19.188 1.135 -15.5 1 93.69 213 SER A N 1
ATOM 1628 C CA . SER A 1 213 ? -18.078 1.905 -16.062 1 93.69 213 SER A CA 1
ATOM 1629 C C . SER A 1 213 ? -18.109 3.348 -15.57 1 93.69 213 SER A C 1
ATOM 1631 O O . SER A 1 213 ? -19.094 4.055 -15.758 1 93.69 213 SER A O 1
ATOM 1633 N N . HIS A 1 214 ? -17.094 3.709 -14.859 1 90.06 214 HIS A N 1
ATOM 1634 C CA . HIS A 1 214 ? -16.75 5.102 -14.602 1 90.06 214 HIS A CA 1
ATOM 1635 C C . HIS A 1 214 ? -15.469 5.496 -15.328 1 90.06 214 HIS A C 1
ATOM 1637 O O . HIS A 1 214 ? -14.57 6.098 -14.734 1 90.06 214 HIS A O 1
ATOM 1643 N N . VAL A 1 215 ? -15.398 4.996 -16.578 1 93.75 215 VAL A N 1
ATOM 1644 C CA . VAL A 1 215 ? -14.273 5.293 -17.453 1 93.75 215 VAL A CA 1
ATOM 1645 C C . VAL A 1 215 ? -14.68 6.344 -18.484 1 93.75 215 VAL A C 1
ATOM 1647 O O . VAL A 1 215 ? -15.781 6.277 -19.047 1 93.75 215 VAL A O 1
ATOM 1650 N N . TYR A 1 216 ? -13.773 7.242 -18.75 1 93.19 216 TYR A N 1
ATOM 1651 C CA . TYR A 1 216 ? -14.094 8.32 -19.672 1 93.19 216 TYR A CA 1
ATOM 1652 C C . TYR A 1 216 ? -13.102 8.367 -20.828 1 93.19 216 TYR A C 1
ATOM 1654 O O . TYR A 1 216 ? -11.93 8.039 -20.656 1 93.19 216 TYR A O 1
ATOM 1662 N N . SER A 1 217 ? -13.648 8.805 -21.969 1 94.69 217 SER A N 1
ATOM 1663 C CA . SER A 1 217 ? -12.797 9.039 -23.125 1 94.69 217 SER A CA 1
ATOM 1664 C C . SER A 1 217 ? -11.883 10.242 -22.906 1 94.69 217 SER A C 1
ATOM 1666 O O . SER A 1 217 ? -12.32 11.281 -22.406 1 94.69 217 SER A O 1
ATOM 1668 N N . ALA A 1 218 ? -10.648 10.023 -23.234 1 93 218 ALA A N 1
ATOM 1669 C CA . ALA A 1 218 ? -9.68 11.102 -23 1 93 218 ALA A CA 1
ATOM 1670 C C . ALA A 1 218 ? -8.766 11.281 -24.219 1 93 218 ALA A C 1
ATOM 1672 O O . ALA A 1 218 ? -8.609 10.359 -25.031 1 93 218 ALA A O 1
ATOM 1673 N N . THR A 1 219 ? -8.133 12.484 -24.297 1 91.56 219 THR A N 1
ATOM 1674 C CA . THR A 1 219 ? -7.289 12.812 -25.438 1 91.56 219 THR A CA 1
ATOM 1675 C C . THR A 1 219 ? -5.918 12.156 -25.312 1 91.56 219 THR A C 1
ATOM 1677 O O . THR A 1 219 ? -5.191 12.023 -26.297 1 91.56 219 THR A O 1
ATOM 1680 N N . HIS A 1 220 ? -5.691 11.688 -24.109 1 86.38 220 HIS A N 1
ATOM 1681 C CA . HIS A 1 220 ? -4.391 11.055 -23.969 1 86.38 220 HIS A CA 1
ATOM 1682 C C . HIS A 1 220 ? -4.379 9.664 -24.594 1 86.38 220 HIS A C 1
ATOM 1684 O O . HIS A 1 220 ? -5.434 9.117 -24.938 1 86.38 220 HIS A O 1
ATOM 1690 N N . ASN A 1 221 ? -3.162 9.117 -24.781 1 87.25 221 ASN A N 1
ATOM 1691 C CA . ASN A 1 221 ? -3.021 7.805 -25.406 1 87.25 221 ASN A CA 1
ATOM 1692 C C . ASN A 1 221 ? -2.574 6.758 -24.391 1 87.25 221 ASN A C 1
ATOM 1694 O O . ASN A 1 221 ? -1.792 5.863 -24.719 1 87.25 221 ASN A O 1
ATOM 1698 N N . ARG A 1 222 ? -3.047 6.867 -23.25 1 88 222 ARG A N 1
ATOM 1699 C CA . ARG A 1 222 ? -2.609 5.973 -22.188 1 88 222 ARG A CA 1
ATOM 1700 C C . ARG A 1 222 ? -3.756 5.09 -21.703 1 88 222 ARG A C 1
ATOM 1702 O O . ARG A 1 222 ? -4.922 5.477 -21.797 1 88 222 ARG A O 1
ATOM 1709 N N . ASP A 1 223 ? -3.381 3.818 -21.25 1 88.88 223 ASP A N 1
ATOM 1710 C CA . ASP A 1 223 ? -4.285 2.939 -20.516 1 88.88 223 ASP A CA 1
ATOM 1711 C C . ASP A 1 223 ? -4.352 3.332 -19.031 1 88.88 223 ASP A C 1
ATOM 1713 O O . ASP A 1 223 ? -3.498 2.928 -18.25 1 88.88 223 ASP A O 1
ATOM 1717 N N . SER A 1 224 ? -5.359 4.098 -18.734 1 91.88 224 SER A N 1
ATOM 1718 C CA . SER A 1 224 ? -5.512 4.582 -17.359 1 91.88 224 SER A CA 1
ATOM 1719 C C . SER A 1 224 ? -6.824 4.105 -16.75 1 91.88 224 SER A C 1
ATOM 1721 O O . SER A 1 224 ? -7.48 4.855 -16.016 1 91.88 224 SER A O 1
ATOM 1723 N N . ALA A 1 225 ? -7.266 2.928 -17.203 1 95.12 225 ALA A N 1
ATOM 1724 C CA . ALA A 1 225 ? -8.469 2.332 -16.625 1 95.12 225 ALA A CA 1
ATOM 1725 C C . ALA A 1 225 ? -8.117 1.18 -15.688 1 95.12 225 ALA A C 1
ATOM 1727 O O . ALA A 1 225 ? -7.277 0.339 -16.016 1 95.12 225 ALA A O 1
ATOM 1728 N N . TYR A 1 226 ? -8.703 1.171 -14.539 1 95.44 226 TYR A N 1
ATOM 1729 C CA . TYR A 1 226 ? -8.445 0.163 -13.523 1 95.44 226 TYR A CA 1
ATOM 1730 C C . TYR A 1 226 ? -9.742 -0.471 -13.039 1 95.44 226 TYR A C 1
ATOM 1732 O O . TYR A 1 226 ? -10.766 0.213 -12.898 1 95.44 226 TYR A O 1
ATOM 1740 N N . ILE A 1 227 ? -9.68 -1.742 -12.773 1 97.12 227 ILE A N 1
ATOM 1741 C CA . ILE A 1 227 ? -10.828 -2.498 -12.297 1 97.12 227 ILE A CA 1
ATOM 1742 C C . ILE A 1 227 ? -10.812 -2.553 -10.773 1 97.12 227 ILE A C 1
ATOM 1744 O O . ILE A 1 227 ? -9.758 -2.758 -10.164 1 97.12 227 ILE A O 1
ATOM 1748 N N . PHE A 1 228 ? -11.938 -2.326 -10.172 1 94.94 228 PHE A N 1
ATOM 1749 C CA . PHE A 1 228 ? -12.141 -2.428 -8.727 1 94.94 228 PHE A CA 1
ATOM 1750 C C . PHE A 1 228 ? -13.211 -3.459 -8.398 1 94.94 228 PHE A C 1
ATOM 1752 O O . PHE A 1 228 ? -14.352 -3.34 -8.852 1 94.94 228 PHE A O 1
ATOM 1759 N N . GLY A 1 229 ? -12.844 -4.406 -7.637 1 94 229 GLY A N 1
ATOM 1760 C CA . GLY A 1 229 ? -13.727 -5.496 -7.254 1 94 229 GLY A CA 1
ATOM 1761 C C . GLY A 1 229 ? -13.07 -6.5 -6.324 1 94 229 GLY A C 1
ATOM 1762 O O . GLY A 1 229 ? -11.891 -6.367 -5.996 1 94 229 GLY A O 1
ATOM 1763 N N . TYR A 1 230 ? -13.867 -7.41 -5.906 1 93.31 230 TYR A N 1
ATOM 1764 C CA . TYR A 1 230 ? -13.453 -8.469 -4.988 1 93.31 230 TYR A CA 1
ATOM 1765 C C . TYR A 1 230 ? -14.344 -9.695 -5.133 1 93.31 230 TYR A C 1
ATOM 1767 O O . TYR A 1 230 ? -15.555 -9.57 -5.336 1 93.31 230 TYR A O 1
ATOM 1775 N N . PRO A 1 231 ? -13.734 -10.875 -5.016 1 92.31 231 PRO A N 1
ATOM 1776 C CA . PRO A 1 231 ? -14.57 -12.078 -5.062 1 92.31 231 PRO A CA 1
ATOM 1777 C C . PRO A 1 231 ? -15.734 -12.031 -4.082 1 92.31 231 PRO A C 1
ATOM 1779 O O . PRO A 1 231 ? -15.547 -11.695 -2.908 1 92.31 231 PRO A O 1
ATOM 1782 N N . GLY A 1 232 ? -16.922 -12.383 -4.527 1 91.19 232 GLY A N 1
ATOM 1783 C CA . GLY A 1 232 ? -18.109 -12.352 -3.689 1 91.19 232 GLY A CA 1
ATOM 1784 C C . GLY A 1 232 ? -19 -11.156 -3.963 1 91.19 232 GLY A C 1
ATOM 1785 O O . GLY A 1 232 ? -20.188 -11.164 -3.613 1 91.19 232 GLY A O 1
ATOM 1786 N N . LEU A 1 233 ? -18.438 -10.109 -4.504 1 93.12 233 LEU A N 1
ATOM 1787 C CA . LEU A 1 233 ? -19.25 -8.961 -4.902 1 93.12 233 LEU A CA 1
ATOM 1788 C C . LEU A 1 233 ? -20 -9.242 -6.199 1 93.12 233 LEU A C 1
ATOM 1790 O O . LEU A 1 233 ? -19.453 -9.867 -7.113 1 93.12 233 LEU A O 1
ATOM 1794 N N . SER A 1 234 ? -21.219 -8.742 -6.309 1 94.06 234 SER A N 1
ATOM 1795 C CA . SER A 1 234 ? -22.016 -8.977 -7.5 1 94.06 234 SER A CA 1
ATOM 1796 C C . SER A 1 234 ? -21.797 -7.891 -8.547 1 94.06 234 SER A C 1
ATOM 1798 O O . SER A 1 234 ? -22.188 -8.047 -9.703 1 94.06 234 SER A O 1
ATOM 1800 N N . GLN A 1 235 ? -21.188 -6.832 -8.148 1 94 235 GLN A N 1
ATOM 1801 C CA . GLN A 1 235 ? -20.938 -5.719 -9.055 1 94 235 GLN A CA 1
ATOM 1802 C C . GLN A 1 235 ? -19.516 -5.168 -8.859 1 94 235 GLN A C 1
ATOM 1804 O O . GLN A 1 235 ? -19.094 -4.91 -7.734 1 94 235 GLN A O 1
ATOM 1809 N N . TRP A 1 236 ? -18.766 -5.109 -9.945 1 95.44 236 TRP A N 1
ATOM 1810 C CA . TRP A 1 236 ? -17.438 -4.504 -9.969 1 95.44 236 TRP A CA 1
ATOM 1811 C C . TRP A 1 236 ? -17.453 -3.195 -10.75 1 95.44 236 TRP A C 1
ATOM 1813 O O . TRP A 1 236 ? -18.406 -2.902 -11.469 1 95.44 236 TRP A O 1
ATOM 1823 N N . GLU A 1 237 ? -16.484 -2.385 -10.531 1 93.75 237 GLU A N 1
ATOM 1824 C CA . GLU A 1 237 ? -16.375 -1.104 -11.227 1 93.75 237 GLU A CA 1
ATOM 1825 C C . GLU A 1 237 ? -15.078 -1.01 -12.023 1 93.75 237 GLU A C 1
ATOM 1827 O O . GLU A 1 237 ? -14.078 -1.632 -11.672 1 93.75 237 GLU A O 1
ATOM 1832 N N . VAL A 1 238 ? -15.164 -0.305 -13.031 1 95.12 238 VAL A N 1
ATOM 1833 C CA . VAL A 1 238 ? -13.969 0.135 -13.75 1 95.12 238 VAL A CA 1
ATOM 1834 C C . VAL A 1 238 ? -13.914 1.661 -13.766 1 95.12 238 VAL A C 1
ATOM 1836 O O . VAL A 1 238 ? -14.922 2.326 -14.016 1 95.12 238 VAL A O 1
ATOM 1839 N N . ARG A 1 239 ? -12.75 2.17 -13.43 1 91.88 239 ARG A N 1
ATOM 1840 C CA . ARG A 1 239 ? -12.594 3.613 -13.297 1 91.88 239 ARG A CA 1
ATOM 1841 C C . ARG A 1 239 ? -11.383 4.105 -14.078 1 91.88 239 ARG A C 1
ATOM 1843 O O . ARG A 1 239 ? -10.414 3.367 -14.266 1 91.88 239 ARG A O 1
ATOM 1850 N N . GLY A 1 240 ? -11.461 5.359 -14.555 1 92.62 240 GLY A N 1
ATOM 1851 C CA . GLY A 1 240 ? -10.305 5.977 -15.195 1 92.62 240 GLY A CA 1
ATOM 1852 C C . GLY A 1 240 ? -10.625 6.559 -16.562 1 92.62 240 GLY A C 1
ATOM 1853 O O . GLY A 1 240 ? -11.672 7.188 -16.75 1 92.62 240 GLY A O 1
ATOM 1854 N N . SER A 1 241 ? -9.672 6.48 -17.453 1 93.75 241 SER A N 1
ATOM 1855 C CA . SER A 1 241 ? -9.828 7.023 -18.797 1 93.75 241 SER A CA 1
ATOM 1856 C C . SER A 1 241 ? -9.055 6.191 -19.828 1 93.75 241 SER A C 1
ATOM 1858 O O . SER A 1 241 ? -8.086 5.516 -19.484 1 93.75 241 SER A O 1
ATOM 1860 N N . ILE A 1 242 ? -9.531 6.148 -20.969 1 96.44 242 ILE A N 1
ATOM 1861 C CA . ILE A 1 242 ? -8.867 5.5 -22.094 1 96.44 242 ILE A CA 1
ATOM 1862 C C . ILE A 1 242 ? -8.891 6.434 -23.312 1 96.44 242 ILE A C 1
ATOM 1864 O O . ILE A 1 242 ? -9.648 7.406 -23.344 1 96.44 242 ILE A O 1
ATOM 1868 N N . PRO A 1 243 ? -8.031 6.215 -24.328 1 96.81 243 PRO A N 1
ATOM 1869 C CA . PRO A 1 243 ? -8.016 7.09 -25.5 1 96.81 243 PRO A CA 1
ATOM 1870 C C . PRO A 1 243 ? -9.352 7.129 -26.234 1 96.81 243 PRO A C 1
ATOM 1872 O O . PRO A 1 243 ? -10.078 6.129 -26.266 1 96.81 243 PRO A O 1
ATOM 1875 N N . THR A 1 244 ? -9.555 8.234 -26.906 1 96.31 244 THR A N 1
ATOM 1876 C CA . THR A 1 244 ? -10.789 8.43 -27.656 1 96.31 244 THR A CA 1
ATOM 1877 C C . THR A 1 244 ? -10.836 7.508 -28.875 1 96.31 244 THR A C 1
ATOM 1879 O O . THR A 1 244 ? -9.797 7.031 -29.328 1 96.31 244 THR A O 1
ATOM 1882 N N . SER A 1 245 ? -12.023 7.242 -29.297 1 96.94 245 SER A N 1
ATOM 1883 C CA . SER A 1 245 ? -12.312 6.602 -30.578 1 96.94 245 SER A CA 1
ATOM 1884 C C . SER A 1 245 ? -11.727 5.195 -30.625 1 96.94 245 SER A C 1
ATOM 1886 O O . SER A 1 245 ? -11.07 4.828 -31.609 1 96.94 245 SER A O 1
ATOM 1888 N N . ARG A 1 246 ? -11.852 4.484 -29.578 1 96.81 246 ARG A N 1
ATOM 1889 C CA . ARG A 1 246 ? -11.492 3.068 -29.562 1 96.81 246 ARG A CA 1
ATOM 1890 C C . ARG A 1 246 ? -12.742 2.188 -29.578 1 96.81 246 ARG A C 1
ATOM 1892 O O . ARG A 1 246 ? -13.586 2.283 -28.688 1 96.81 246 ARG A O 1
ATOM 1899 N N . THR A 1 247 ? -12.844 1.31 -30.578 1 96.31 247 THR A N 1
ATOM 1900 C CA . THR A 1 247 ? -13.977 0.395 -30.656 1 96.31 247 THR A CA 1
ATOM 1901 C C . THR A 1 247 ? -13.781 -0.8 -29.734 1 96.31 247 THR A C 1
ATOM 1903 O O . THR A 1 247 ? -14.75 -1.394 -29.266 1 96.31 247 THR A O 1
ATOM 1906 N N . ASP A 1 248 ? -12.578 -1.109 -29.531 1 96.75 248 ASP A N 1
ATOM 1907 C CA . ASP A 1 248 ? -12.211 -2.258 -28.703 1 96.75 248 ASP A CA 1
ATOM 1908 C C . ASP A 1 248 ? -10.922 -1.983 -27.938 1 96.75 248 ASP A C 1
ATOM 1910 O O . ASP A 1 248 ? -9.82 -2.188 -28.453 1 96.75 248 ASP A O 1
ATOM 1914 N N . PHE A 1 249 ? -11.055 -1.469 -26.797 1 97.56 249 PHE A N 1
ATOM 1915 C CA . PHE A 1 249 ? -9.938 -1.27 -25.875 1 97.56 249 PHE A CA 1
ATOM 1916 C C . PHE A 1 249 ? -9.992 -2.271 -24.734 1 97.56 249 PHE A C 1
ATOM 1918 O O . PHE A 1 249 ? -10.898 -2.225 -23.891 1 97.56 249 PHE A O 1
ATOM 1925 N N . THR A 1 250 ? -9.023 -3.164 -24.672 1 98.19 250 THR A N 1
ATOM 1926 C CA . THR A 1 250 ? -9.109 -4.266 -23.719 1 98.19 250 THR A CA 1
ATOM 1927 C C . THR A 1 250 ? -8.148 -4.051 -22.547 1 98.19 250 THR A C 1
ATOM 1929 O O . THR A 1 250 ? -6.973 -3.744 -22.766 1 98.19 250 THR A O 1
ATOM 1932 N N . ILE A 1 251 ? -8.703 -4.148 -21.375 1 98.19 251 ILE A N 1
ATOM 1933 C CA . ILE A 1 251 ? -7.895 -4.199 -20.156 1 98.19 251 ILE A CA 1
ATOM 1934 C C . ILE A 1 251 ? -8.047 -5.566 -19.5 1 98.19 251 ILE A C 1
ATOM 1936 O O . ILE A 1 251 ? -8.898 -6.363 -19.891 1 98.19 251 ILE A O 1
ATOM 1940 N N . ARG A 1 252 ? -7.152 -6.004 -18.609 1 98.38 252 ARG A N 1
ATOM 1941 C CA . ARG A 1 252 ? -7.121 -7.328 -18 1 98.38 252 ARG A CA 1
ATOM 1942 C C . ARG A 1 252 ? -7.434 -7.258 -16.516 1 98.38 252 ARG A C 1
ATOM 1944 O O . ARG A 1 252 ? -6.934 -6.379 -15.805 1 98.38 252 ARG A O 1
ATOM 1951 N N . GLY A 1 253 ? -8.281 -8.117 -16.047 1 98.62 253 GLY A N 1
ATOM 1952 C CA . GLY A 1 253 ? -8.672 -8.211 -14.648 1 98.62 253 GLY A CA 1
ATOM 1953 C C . GLY A 1 253 ? -8.289 -9.531 -14.016 1 98.62 253 GLY A C 1
ATOM 1954 O O . GLY A 1 253 ? -7.793 -10.438 -14.695 1 98.62 253 GLY A O 1
ATOM 1955 N N . ALA A 1 254 ? -8.398 -9.602 -12.719 1 97.75 254 ALA A N 1
ATOM 1956 C CA . ALA A 1 254 ? -8.141 -10.82 -11.945 1 97.75 254 ALA A CA 1
ATOM 1957 C C . ALA A 1 254 ? -9.391 -11.695 -11.867 1 97.75 254 ALA A C 1
ATOM 1959 O O . ALA A 1 254 ? -10.469 -11.211 -11.508 1 97.75 254 ALA A O 1
ATOM 1960 N N . LEU A 1 255 ? -9.273 -12.93 -12.172 1 96.69 255 LEU A N 1
ATOM 1961 C CA . LEU A 1 255 ? -10.391 -13.844 -12.008 1 96.69 255 LEU A CA 1
ATOM 1962 C C . LEU A 1 255 ? -10.812 -13.93 -10.539 1 96.69 255 LEU A C 1
ATOM 1964 O O . LEU A 1 255 ? -9.977 -14.125 -9.656 1 96.69 255 LEU A O 1
ATOM 1968 N N . PRO A 1 256 ? -12.086 -13.82 -10.32 1 94.31 256 PRO A N 1
ATOM 1969 C CA . PRO A 1 256 ? -12.531 -13.914 -8.922 1 94.31 256 PRO A CA 1
ATOM 1970 C C . PRO A 1 256 ? -12.398 -15.328 -8.359 1 94.31 256 PRO A C 1
ATOM 1972 O O . PRO A 1 256 ? -12.211 -15.5 -7.152 1 94.31 256 PRO A O 1
ATOM 1975 N N . ASN A 1 257 ? -12.578 -16.344 -9.18 1 92.88 257 ASN A N 1
ATOM 1976 C CA . ASN A 1 257 ? -12.461 -17.75 -8.812 1 92.88 257 ASN A CA 1
ATOM 1977 C C . ASN A 1 257 ? -11.922 -18.578 -9.969 1 92.88 257 ASN A C 1
ATOM 1979 O O . ASN A 1 257 ? -12.695 -19.125 -10.758 1 92.88 257 ASN A O 1
ATOM 1983 N N . SER A 1 258 ? -10.641 -18.703 -9.977 1 95 258 SER A N 1
ATOM 1984 C CA . SER A 1 258 ? -9.977 -19.344 -11.102 1 95 258 SER A CA 1
ATOM 1985 C C . SER A 1 258 ? -10.359 -20.828 -11.18 1 95 258 SER A C 1
ATOM 1987 O O . SER A 1 258 ? -10.57 -21.359 -12.273 1 95 258 SER A O 1
ATOM 1989 N N . GLY A 1 259 ? -10.453 -21.516 -10.039 1 94.25 259 GLY A N 1
ATOM 1990 C CA . GLY A 1 259 ? -10.844 -22.922 -10.031 1 94.25 259 GLY A CA 1
ATOM 1991 C C . GLY A 1 259 ? -12.219 -23.156 -10.617 1 94.25 259 GLY A C 1
ATOM 1992 O O . GLY A 1 259 ? -12.414 -24.109 -11.375 1 94.25 259 GLY A O 1
ATOM 1993 N N . LYS A 1 260 ? -13.148 -22.297 -10.25 1 93.38 260 LYS A N 1
ATOM 1994 C CA . LYS A 1 260 ? -14.5 -22.422 -10.789 1 93.38 260 LYS A CA 1
ATOM 1995 C C . LYS A 1 260 ? -14.523 -22.156 -12.289 1 93.38 260 LYS A C 1
ATOM 1997 O O . LYS A 1 260 ? -15.242 -22.828 -13.039 1 93.38 260 LYS A O 1
ATOM 2002 N N . THR A 1 261 ? -13.789 -21.156 -12.711 1 94.62 261 THR A N 1
ATOM 2003 C CA . THR A 1 261 ? -13.688 -20.859 -14.141 1 94.62 261 THR A CA 1
ATOM 2004 C C . THR A 1 261 ? -13.109 -22.062 -14.891 1 94.62 261 THR A C 1
ATOM 2006 O O . THR A 1 261 ? -13.609 -22.438 -15.953 1 94.62 261 THR A O 1
ATOM 2009 N N . PHE A 1 262 ? -12.094 -22.641 -14.336 1 96.88 262 PHE A N 1
ATOM 2010 C CA . PHE A 1 262 ? -11.492 -23.828 -14.914 1 96.88 262 PHE A CA 1
ATOM 2011 C C . PHE A 1 262 ? -12.516 -24.953 -15.047 1 96.88 262 PHE A C 1
ATOM 2013 O O . PHE A 1 262 ? -12.656 -25.547 -16.125 1 96.88 262 PHE A O 1
ATOM 2020 N N . ALA A 1 263 ? -13.203 -25.266 -13.992 1 95.5 263 ALA A N 1
ATOM 2021 C CA . ALA A 1 263 ? -14.18 -26.344 -13.977 1 95.5 263 ALA A CA 1
ATOM 2022 C C . ALA A 1 263 ? -15.266 -26.125 -15.023 1 95.5 263 ALA A C 1
ATOM 2024 O O . ALA A 1 263 ? -15.688 -27.062 -15.695 1 95.5 263 ALA A O 1
ATOM 2025 N N . HIS A 1 264 ? -15.711 -24.891 -15.094 1 94.44 264 HIS A N 1
ATOM 2026 C CA . HIS A 1 264 ? -16.75 -24.562 -16.078 1 94.44 264 HIS A CA 1
ATOM 2027 C C . HIS A 1 264 ? -16.25 -24.781 -17.5 1 94.44 264 HIS A C 1
ATOM 2029 O O . HIS A 1 264 ? -16.969 -25.328 -18.328 1 94.44 264 HIS A O 1
ATOM 2035 N N . GLU A 1 265 ? -15.062 -24.375 -17.781 1 95.38 265 GLU A N 1
ATOM 2036 C CA . GLU A 1 265 ? -14.523 -24.516 -19.125 1 95.38 265 GLU A CA 1
ATOM 2037 C C . GLU A 1 265 ? -14.25 -25.984 -19.453 1 95.38 265 GLU A C 1
ATOM 2039 O O . GLU A 1 265 ? -14.461 -26.422 -20.594 1 95.38 265 GLU A O 1
ATOM 2044 N N . LEU A 1 266 ? -13.742 -26.688 -18.5 1 96.25 266 LEU A N 1
ATOM 2045 C CA . LEU A 1 266 ? -13.547 -28.125 -18.703 1 96.25 266 LEU A CA 1
ATOM 2046 C C . LEU A 1 266 ? -14.875 -28.812 -18.984 1 96.25 266 LEU A C 1
ATOM 2048 O O . LEU A 1 266 ? -14.977 -29.641 -19.891 1 96.25 266 LEU A O 1
ATOM 2052 N N . ALA A 1 267 ? -15.867 -28.5 -18.141 1 94.88 267 ALA A N 1
ATOM 2053 C CA . ALA A 1 267 ? -17.188 -29.078 -18.312 1 94.88 267 ALA A CA 1
ATOM 2054 C C . ALA A 1 267 ? -17.734 -28.828 -19.719 1 94.88 267 ALA A C 1
ATOM 2056 O O . ALA A 1 267 ? -18.25 -29.75 -20.359 1 94.88 267 ALA A O 1
ATOM 2057 N N . LYS A 1 268 ? -17.609 -27.625 -20.125 1 93 268 LYS A N 1
ATOM 2058 C CA . LYS A 1 268 ? -18.062 -27.281 -21.469 1 93 268 LYS A CA 1
ATOM 2059 C C . LYS A 1 268 ? -17.297 -28.062 -22.531 1 93 268 LYS A C 1
ATOM 2061 O O . LYS A 1 268 ? -17.875 -28.531 -23.5 1 93 268 LYS A O 1
ATOM 2066 N N . HIS A 1 269 ? -16.031 -28.172 -22.359 1 93.81 269 HIS A N 1
ATOM 2067 C CA . HIS A 1 269 ? -15.18 -28.828 -23.328 1 93.81 269 HIS A CA 1
ATOM 2068 C C . HIS A 1 269 ? -15.523 -30.312 -23.453 1 93.81 269 HIS A C 1
ATOM 2070 O O . HIS A 1 269 ? -15.469 -30.875 -24.547 1 93.81 269 HIS A O 1
ATOM 2076 N N . ILE A 1 270 ? -15.891 -30.938 -22.406 1 93.94 270 ILE A N 1
ATOM 2077 C CA . ILE A 1 270 ? -16.125 -32.375 -22.438 1 93.94 270 ILE A CA 1
ATOM 2078 C C . ILE A 1 270 ? -17.625 -32.656 -22.578 1 93.94 270 ILE A C 1
ATOM 2080 O O . ILE A 1 270 ? -18.062 -33.781 -22.531 1 93.94 270 ILE A O 1
ATOM 2084 N N . GLY A 1 271 ? -18.406 -31.594 -22.641 1 90.25 271 GLY A N 1
ATOM 2085 C CA . GLY A 1 271 ? -19.844 -31.734 -22.875 1 90.25 271 GLY A CA 1
ATOM 2086 C C . GLY A 1 271 ? -20.609 -32.125 -21.625 1 90.25 271 GLY A C 1
ATOM 2087 O O . GLY A 1 271 ? -21.641 -32.812 -21.703 1 90.25 271 GLY A O 1
ATOM 2088 N N . TYR A 1 272 ? -20.031 -31.844 -20.547 1 84.06 272 TYR A N 1
ATOM 2089 C CA . TYR A 1 272 ? -20.672 -32.094 -19.25 1 84.06 272 TYR A CA 1
ATOM 2090 C C . TYR A 1 272 ? -21.703 -31.016 -18.938 1 84.06 272 TYR A C 1
ATOM 2092 O O . TYR A 1 272 ? -21.438 -29.828 -19.156 1 84.06 272 TYR A O 1
ATOM 2100 N N . ASN A 1 273 ? -22.922 -31.422 -18.547 1 75.06 273 ASN A N 1
ATOM 2101 C CA . ASN A 1 273 ? -23.969 -30.469 -18.188 1 75.06 273 ASN A CA 1
ATOM 2102 C C . ASN A 1 273 ? -23.656 -29.75 -16.875 1 75.06 273 ASN A C 1
ATOM 2104 O O . ASN A 1 273 ? -23.594 -30.375 -15.812 1 75.06 273 ASN A O 1
ATOM 2108 N N . ILE A 1 274 ? -23.531 -28.469 -16.875 1 67.06 274 ILE A N 1
ATOM 2109 C CA . ILE A 1 274 ? -23.016 -27.625 -15.805 1 67.06 274 ILE A CA 1
ATOM 2110 C C . ILE A 1 274 ? -24.125 -27.297 -14.82 1 67.06 274 ILE A C 1
ATOM 2112 O O . ILE A 1 274 ? -23.875 -27.031 -13.641 1 67.06 274 ILE A O 1
ATOM 2116 N N . ASP A 1 275 ? -25.312 -27.406 -15.219 1 65.88 275 ASP A N 1
ATOM 2117 C CA . ASP A 1 275 ? -26.422 -26.969 -14.383 1 65.88 275 ASP A CA 1
ATOM 2118 C C . ASP A 1 275 ? -26.375 -27.641 -13.016 1 65.88 275 ASP A C 1
ATOM 2120 O O . ASP A 1 275 ? -26.703 -28.828 -12.891 1 65.88 275 ASP A O 1
ATOM 2124 N N . ASN A 1 276 ? -25.75 -27.078 -12.023 1 61.03 276 ASN A N 1
ATOM 2125 C CA . ASN A 1 276 ? -25.672 -27.266 -10.578 1 61.03 276 ASN A CA 1
ATOM 2126 C C . ASN A 1 276 ? -24.719 -28.391 -10.203 1 61.03 276 ASN A C 1
ATOM 2128 O O . ASN A 1 276 ? -24.875 -29.016 -9.148 1 61.03 276 ASN A O 1
ATOM 2132 N N . ASN A 1 277 ? -23.703 -28.5 -11.086 1 83.88 277 ASN A N 1
ATOM 2133 C CA . ASN A 1 277 ? -23.031 -29.766 -10.781 1 83.88 277 ASN A CA 1
ATOM 2134 C C . ASN A 1 277 ? -21.531 -29.562 -10.555 1 83.88 277 ASN A C 1
ATOM 2136 O O . ASN A 1 277 ? -20.797 -30.531 -10.398 1 83.88 277 ASN A O 1
ATOM 2140 N N . ILE A 1 278 ? -21.156 -28.312 -10.438 1 90.25 278 ILE A N 1
ATOM 2141 C CA . ILE A 1 278 ? -19.766 -28.016 -10.094 1 90.25 278 ILE A CA 1
ATOM 2142 C C . ILE A 1 278 ? -19.672 -27.594 -8.633 1 90.25 278 ILE A C 1
ATOM 2144 O O . ILE A 1 278 ? -20.344 -26.656 -8.211 1 90.25 278 ILE A O 1
ATOM 2148 N N . ILE A 1 279 ? -18.891 -28.312 -7.859 1 92.44 279 ILE A N 1
ATOM 2149 C CA . ILE A 1 279 ? -18.781 -28.062 -6.426 1 92.44 279 ILE A CA 1
ATOM 2150 C C . ILE A 1 279 ? -17.344 -27.656 -6.094 1 92.44 279 ILE A C 1
ATOM 2152 O O . ILE A 1 279 ? -16.391 -28.359 -6.453 1 92.44 279 ILE A O 1
ATOM 2156 N N . ASP A 1 280 ? -17.156 -26.469 -5.508 1 91 280 ASP A N 1
ATOM 2157 C CA . ASP A 1 280 ? -15.891 -26.031 -4.93 1 91 280 ASP A CA 1
ATOM 2158 C C . ASP A 1 280 ? -15.828 -26.359 -3.439 1 91 280 ASP A C 1
ATOM 2160 O O . ASP A 1 280 ? -16.453 -25.672 -2.623 1 91 280 ASP A O 1
ATOM 2164 N N . ILE A 1 281 ? -15.102 -27.344 -3.125 1 88.06 281 ILE A N 1
ATOM 2165 C CA . ILE A 1 281 ? -15.141 -27.797 -1.74 1 88.06 281 ILE A CA 1
ATOM 2166 C C . ILE A 1 281 ? -14.266 -26.891 -0.872 1 88.06 281 ILE A C 1
ATOM 2168 O O . ILE A 1 281 ? -13.25 -26.375 -1.335 1 88.06 281 ILE A O 1
ATOM 2172 N N . GLN A 1 282 ? -14.641 -26.781 0.369 1 79.31 282 GLN A N 1
ATOM 2173 C CA . GLN A 1 282 ? -13.938 -25.922 1.322 1 79.31 282 GLN A CA 1
ATOM 2174 C C . GLN A 1 282 ? -13.242 -26.766 2.393 1 79.31 282 GLN A C 1
ATOM 2176 O O . GLN A 1 282 ? -12.406 -26.25 3.139 1 79.31 282 GLN A O 1
ATOM 2181 N N . ASP A 1 283 ? -13.672 -27.984 2.439 1 77.56 283 ASP A N 1
ATOM 2182 C CA . ASP A 1 283 ? -13.094 -28.891 3.434 1 77.56 283 ASP A CA 1
ATOM 2183 C C . ASP A 1 283 ? -12.336 -30.031 2.764 1 77.56 283 ASP A C 1
ATOM 2185 O O . ASP A 1 283 ? -12.484 -30.266 1.562 1 77.56 283 ASP A O 1
ATOM 2189 N N . ASN A 1 284 ? -11.602 -30.672 3.631 1 76.5 284 ASN A N 1
ATOM 2190 C CA . ASN A 1 284 ? -10.781 -31.766 3.109 1 76.5 284 ASN A CA 1
ATOM 2191 C C . ASN A 1 284 ? -11.625 -33 2.77 1 76.5 284 ASN A C 1
ATOM 2193 O O . ASN A 1 284 ? -12.578 -33.312 3.479 1 76.5 284 ASN A O 1
ATOM 2197 N N . ILE A 1 285 ? -11.328 -33.438 1.639 1 85.38 285 ILE A N 1
ATOM 2198 C CA . ILE A 1 285 ? -11.891 -34.719 1.182 1 85.38 285 ILE A CA 1
ATOM 2199 C C . ILE A 1 285 ? -10.922 -35.844 1.505 1 85.38 285 ILE A C 1
ATOM 2201 O O . ILE A 1 285 ? -9.703 -35.625 1.52 1 85.38 285 ILE A O 1
ATOM 2205 N N . ASN A 1 286 ? -11.453 -37 1.856 1 91.12 286 ASN A N 1
ATOM 2206 C CA . ASN A 1 286 ? -10.633 -38.188 2.062 1 91.12 286 ASN A CA 1
ATOM 2207 C C . ASN A 1 286 ? -10.227 -38.844 0.738 1 91.12 286 ASN A C 1
ATOM 2209 O O . ASN A 1 286 ? -10.961 -39.656 0.19 1 91.12 286 ASN A O 1
ATOM 2213 N N . TYR A 1 287 ? -9.086 -38.625 0.352 1 94.31 287 TYR A N 1
ATOM 2214 C CA . TYR A 1 287 ? -8.609 -39.062 -0.952 1 94.31 287 TYR A CA 1
ATOM 2215 C C . TYR A 1 287 ? -8.32 -40.562 -0.948 1 94.31 287 TYR A C 1
ATOM 2217 O O . TYR A 1 287 ? -8.172 -41.188 -2.008 1 94.31 287 TYR A O 1
ATOM 2225 N N . GLU A 1 288 ? -8.266 -41.188 0.225 1 93.94 288 GLU A N 1
ATOM 2226 C CA . GLU A 1 288 ? -8.062 -42.625 0.319 1 93.94 288 GLU A CA 1
ATOM 2227 C C . GLU A 1 288 ? -9.258 -43.375 -0.238 1 93.94 288 GLU A C 1
ATOM 2229 O O . GLU A 1 288 ? -9.125 -44.531 -0.646 1 93.94 288 GLU A O 1
ATOM 2234 N N . ASP A 1 289 ? -10.305 -42.719 -0.248 1 95 289 ASP A N 1
ATOM 2235 C CA . ASP A 1 289 ? -11.531 -43.344 -0.719 1 95 289 ASP A CA 1
ATOM 2236 C C . ASP A 1 289 ? -11.734 -43.094 -2.215 1 95 289 ASP A C 1
ATOM 2238 O O . ASP A 1 289 ? -12.727 -43.562 -2.793 1 95 289 ASP A O 1
ATOM 2242 N N . LEU A 1 290 ? -10.828 -42.406 -2.82 1 97.81 290 LEU A N 1
ATOM 2243 C CA . LEU A 1 290 ? -10.945 -42.062 -4.234 1 97.81 290 LEU A CA 1
ATOM 2244 C C . LEU A 1 290 ? -9.953 -42.844 -5.07 1 97.81 290 LEU A C 1
ATOM 2246 O O . LEU A 1 290 ? -9.008 -43.438 -4.531 1 97.81 290 LEU A O 1
ATOM 2250 N N . HIS A 1 291 ? -10.227 -42.938 -6.344 1 97.94 291 HIS A N 1
ATOM 2251 C CA . HIS A 1 291 ? -9.32 -43.562 -7.301 1 97.94 291 HIS A CA 1
ATOM 2252 C C . HIS A 1 291 ? -8.586 -42.5 -8.133 1 97.94 291 HIS A C 1
ATOM 2254 O O . HIS A 1 291 ? -9.219 -41.656 -8.758 1 97.94 291 HIS A O 1
ATOM 2260 N N . LEU A 1 292 ? -7.285 -42.625 -8.148 1 98.06 292 LEU A N 1
ATOM 2261 C CA . LEU A 1 292 ? -6.492 -41.719 -8.961 1 98.06 292 LEU A CA 1
ATOM 2262 C C . LEU A 1 292 ? -6.594 -42.094 -10.438 1 98.06 292 LEU A C 1
ATOM 2264 O O . LEU A 1 292 ? -6.355 -43.25 -10.812 1 98.06 292 LEU A O 1
ATOM 2268 N N . LEU A 1 293 ? -6.988 -41.156 -11.258 1 97.81 293 LEU A N 1
ATOM 2269 C CA . LEU A 1 293 ? -7.031 -41.344 -12.703 1 97.81 293 LEU A CA 1
ATOM 2270 C C . LEU A 1 293 ? -5.688 -41 -13.336 1 97.81 293 LEU A C 1
ATOM 2272 O O . LEU A 1 293 ? -5.059 -41.875 -13.969 1 97.81 293 LEU A O 1
ATOM 2276 N N . PHE A 1 294 ? -5.305 -39.688 -13.195 1 98.31 294 PHE A N 1
ATOM 2277 C CA . PHE A 1 294 ? -4.02 -39.219 -13.703 1 98.31 294 PHE A CA 1
ATOM 2278 C C . PHE A 1 294 ? -3.605 -37.938 -13.016 1 98.31 294 PHE A C 1
ATOM 2280 O O . PHE A 1 294 ? -4.406 -37.312 -12.312 1 98.31 294 PHE A O 1
ATOM 2287 N N . THR A 1 295 ? -2.355 -37.625 -13.102 1 98.56 295 THR A N 1
ATOM 2288 C CA . THR A 1 295 ? -1.775 -36.406 -12.586 1 98.56 295 THR A CA 1
ATOM 2289 C C . THR A 1 295 ? -1.118 -35.594 -13.711 1 98.56 295 THR A C 1
ATOM 2291 O O . THR A 1 295 ? -0.377 -36.156 -14.523 1 98.56 295 THR A O 1
ATOM 2294 N N . HIS A 1 296 ? -1.5 -34.375 -13.805 1 98.5 296 HIS A N 1
ATOM 2295 C CA . HIS A 1 296 ? -0.878 -33.438 -14.742 1 98.5 296 HIS A CA 1
ATOM 2296 C C . HIS A 1 296 ? 0.238 -32.656 -14.078 1 98.5 296 HIS A C 1
ATOM 2298 O O . HIS A 1 296 ? 0.054 -32.125 -12.984 1 98.5 296 HIS A O 1
ATOM 2304 N N . LEU A 1 297 ? 1.381 -32.562 -14.734 1 98.5 297 LEU A N 1
ATOM 2305 C CA . LEU A 1 297 ? 2.529 -31.859 -14.172 1 98.5 297 LEU A CA 1
ATOM 2306 C C . LEU A 1 297 ? 2.797 -30.562 -14.922 1 98.5 297 LEU A C 1
ATOM 2308 O O . LEU A 1 297 ? 2.648 -30.5 -16.141 1 98.5 297 LEU A O 1
ATOM 2312 N N . SER A 1 298 ? 3.17 -29.531 -14.195 1 98.75 298 SER A N 1
ATOM 2313 C CA . SER A 1 298 ? 3.525 -28.234 -14.766 1 98.75 298 SER A CA 1
ATOM 2314 C C . SER A 1 298 ? 4.871 -28.297 -15.477 1 98.75 298 SER A C 1
ATOM 2316 O O . SER A 1 298 ? 5.578 -29.312 -15.398 1 98.75 298 SER A O 1
ATOM 2318 N N . PRO A 1 299 ? 5.199 -27.172 -16.266 1 98.75 299 PRO A N 1
ATOM 2319 C CA . PRO A 1 299 ? 6.613 -27.031 -16.625 1 98.75 299 PRO A CA 1
ATOM 2320 C C . PRO A 1 299 ? 7.535 -27.047 -15.414 1 98.75 299 PRO A C 1
ATOM 2322 O O . PRO A 1 299 ? 7.082 -26.828 -14.289 1 98.75 299 PRO A O 1
ATOM 2325 N N . PRO A 1 300 ? 8.781 -27.422 -15.625 1 98.81 300 PRO A N 1
ATOM 2326 C CA . PRO A 1 300 ? 9.695 -27.453 -14.484 1 98.81 300 PRO A CA 1
ATOM 2327 C C . PRO A 1 300 ? 9.984 -26.062 -13.922 1 98.81 300 PRO A C 1
ATOM 2329 O O . PRO A 1 300 ? 9.789 -25.062 -14.617 1 98.81 300 PRO A O 1
ATOM 2332 N N . LEU A 1 301 ? 10.438 -26 -12.695 1 98.81 301 LEU A N 1
ATOM 2333 C CA . LEU A 1 301 ? 10.68 -24.75 -11.969 1 98.81 301 LEU A CA 1
ATOM 2334 C C . LEU A 1 301 ? 11.633 -23.844 -12.727 1 98.81 301 LEU A C 1
ATOM 2336 O O . LEU A 1 301 ? 11.484 -22.625 -12.711 1 98.81 301 LEU A O 1
ATOM 2340 N N . GLU A 1 302 ? 12.617 -24.406 -13.398 1 98.81 302 GLU A N 1
ATOM 2341 C CA . GLU A 1 302 ? 13.586 -23.578 -14.117 1 98.81 302 GLU A CA 1
ATOM 2342 C C . GLU A 1 302 ? 12.898 -22.734 -15.18 1 98.81 302 GLU A C 1
ATOM 2344 O O . GLU A 1 302 ? 13.281 -21.578 -15.406 1 98.81 302 GLU A O 1
ATOM 2349 N N . GLU A 1 303 ? 11.852 -23.266 -15.797 1 98.81 303 GLU A N 1
ATOM 2350 C CA . GLU A 1 303 ? 11.086 -22.5 -16.781 1 98.81 303 GLU A CA 1
ATOM 2351 C C . GLU A 1 303 ? 10.172 -21.484 -16.109 1 98.81 303 GLU A C 1
ATOM 2353 O O . GLU A 1 303 ? 9.977 -20.375 -16.609 1 98.81 303 GLU A O 1
ATOM 2358 N N . ILE A 1 304 ? 9.633 -21.906 -14.977 1 98.94 304 ILE A N 1
ATOM 2359 C CA . ILE A 1 304 ? 8.695 -21.062 -14.25 1 98.94 304 ILE A CA 1
ATOM 2360 C C . ILE A 1 304 ? 9.414 -19.797 -13.758 1 98.94 304 ILE A C 1
ATOM 2362 O O . ILE A 1 304 ? 8.914 -18.688 -13.93 1 98.94 304 ILE A O 1
ATOM 2366 N N . ILE A 1 305 ? 10.594 -19.906 -13.195 1 98.88 305 ILE A N 1
ATOM 2367 C CA . ILE A 1 305 ? 11.266 -18.75 -12.633 1 98.88 305 ILE A CA 1
ATOM 2368 C C . ILE A 1 305 ? 11.75 -17.828 -13.75 1 98.88 305 ILE A C 1
ATOM 2370 O O . ILE A 1 305 ? 11.922 -16.625 -13.547 1 98.88 305 ILE A O 1
ATOM 2374 N N . GLN A 1 306 ? 11.984 -18.391 -14.969 1 98.75 306 GLN A N 1
ATOM 2375 C CA . GLN A 1 306 ? 12.328 -17.547 -16.109 1 98.75 306 GLN A CA 1
ATOM 2376 C C . GLN A 1 306 ? 11.188 -16.594 -16.438 1 98.75 306 GLN A C 1
ATOM 2378 O O . GLN A 1 306 ? 11.422 -15.406 -16.703 1 98.75 306 GLN A O 1
ATOM 2383 N N . ILE A 1 307 ? 9.953 -17.109 -16.438 1 98.81 307 ILE A N 1
ATOM 2384 C CA . ILE A 1 307 ? 8.789 -16.266 -16.688 1 98.81 307 ILE A CA 1
ATOM 2385 C C . ILE A 1 307 ? 8.641 -15.258 -15.539 1 98.81 307 ILE A C 1
ATOM 2387 O O . ILE A 1 307 ? 8.367 -14.078 -15.781 1 98.81 307 ILE A O 1
ATOM 2391 N N . VAL A 1 308 ? 8.836 -15.711 -14.273 1 98.88 308 VAL A N 1
ATOM 2392 C CA . VAL A 1 308 ? 8.703 -14.844 -13.102 1 98.88 308 VAL A CA 1
ATOM 2393 C C . VAL A 1 308 ? 9.664 -13.664 -13.227 1 98.88 308 VAL A C 1
ATOM 2395 O O . VAL A 1 308 ? 9.266 -12.508 -13.078 1 98.88 308 VAL A O 1
ATOM 2398 N N . ASN A 1 309 ? 10.859 -13.883 -13.578 1 98.88 309 ASN A N 1
ATOM 2399 C CA . ASN A 1 309 ? 11.883 -12.844 -13.523 1 98.88 309 ASN A CA 1
ATOM 2400 C C . ASN A 1 309 ? 11.922 -12.023 -14.805 1 98.88 309 ASN A C 1
ATOM 2402 O O . ASN A 1 309 ? 12.141 -10.805 -14.766 1 98.88 309 ASN A O 1
ATOM 2406 N N . GLN A 1 310 ? 11.68 -12.625 -15.977 1 98.5 310 GLN A N 1
ATOM 2407 C CA . GLN A 1 310 ? 11.805 -11.891 -17.234 1 98.5 310 GLN A CA 1
ATOM 2408 C C . GLN A 1 310 ? 10.523 -11.125 -17.547 1 98.5 310 GLN A C 1
ATOM 2410 O O . GLN A 1 310 ? 10.57 -10.039 -18.125 1 98.5 310 GLN A O 1
ATOM 2415 N N . ARG A 1 311 ? 9.398 -11.742 -17.172 1 98.06 311 ARG A N 1
ATOM 2416 C CA . ARG A 1 311 ? 8.117 -11.109 -17.469 1 98.06 311 ARG A CA 1
ATOM 2417 C C . ARG A 1 311 ? 7.523 -10.461 -16.219 1 98.06 311 ARG A C 1
ATOM 2419 O O . ARG A 1 311 ? 6.43 -9.898 -16.266 1 98.06 311 ARG A O 1
ATOM 2426 N N . SER A 1 312 ? 8.273 -10.508 -15.164 1 98.5 312 SER A N 1
ATOM 2427 C CA . SER A 1 312 ? 7.836 -9.961 -13.883 1 98.5 312 SER A CA 1
ATOM 2428 C C . SER A 1 312 ? 6.438 -10.453 -13.516 1 98.5 312 SER A C 1
ATOM 2430 O O . SER A 1 312 ? 5.57 -9.656 -13.164 1 98.5 312 SER A O 1
ATOM 2432 N N . HIS A 1 313 ? 6.223 -11.734 -13.523 1 98.75 313 HIS A N 1
ATOM 2433 C CA . HIS A 1 313 ? 4.906 -12.336 -13.336 1 98.75 313 HIS A CA 1
ATOM 2434 C C . HIS A 1 313 ? 4.578 -12.492 -11.852 1 98.75 313 HIS A C 1
ATOM 2436 O O . HIS A 1 313 ? 5.047 -13.43 -11.203 1 98.75 313 HIS A O 1
ATOM 2442 N N . ASN A 1 314 ? 3.629 -11.719 -11.352 1 98.69 314 ASN A N 1
ATOM 2443 C CA . ASN A 1 314 ? 3.324 -11.633 -9.93 1 98.69 314 ASN A CA 1
ATOM 2444 C C . ASN A 1 314 ? 2.662 -12.914 -9.422 1 98.69 314 ASN A C 1
ATOM 2446 O O . ASN A 1 314 ? 3.012 -13.422 -8.352 1 98.69 314 ASN A O 1
ATOM 2450 N N . LEU A 1 315 ? 1.764 -13.469 -10.164 1 98.12 315 LEU A N 1
ATOM 2451 C CA . LEU A 1 315 ? 0.995 -14.625 -9.711 1 98.12 315 LEU A CA 1
ATOM 2452 C C . LEU A 1 315 ? 1.91 -15.812 -9.445 1 98.12 315 LEU A C 1
ATOM 2454 O O . LEU A 1 315 ? 1.837 -16.422 -8.375 1 98.12 315 LEU A O 1
ATOM 2458 N N . LEU A 1 316 ? 2.781 -16.109 -10.406 1 98.81 316 LEU A N 1
ATOM 2459 C CA . LEU A 1 316 ? 3.68 -17.25 -10.25 1 98.81 316 LEU A CA 1
ATOM 2460 C C . LEU A 1 316 ? 4.648 -17.016 -9.094 1 98.81 316 LEU A C 1
ATOM 2462 O O . LEU A 1 316 ? 4.965 -17.953 -8.352 1 98.81 316 LEU A O 1
ATOM 2466 N N . ALA A 1 317 ? 5.109 -15.781 -8.945 1 98.81 317 ALA A N 1
ATOM 2467 C CA . ALA A 1 317 ? 5.977 -15.461 -7.812 1 98.81 317 ALA A CA 1
ATOM 2468 C C . ALA A 1 317 ? 5.273 -15.734 -6.484 1 98.81 317 ALA A C 1
ATOM 2470 O O . ALA A 1 317 ? 5.859 -16.328 -5.574 1 98.81 317 ALA A O 1
ATOM 2471 N N . ASP A 1 318 ? 4.074 -15.344 -6.387 1 97.56 318 ASP A N 1
ATOM 2472 C CA . ASP A 1 318 ? 3.328 -15.5 -5.141 1 97.56 318 ASP A CA 1
ATOM 2473 C C . ASP A 1 318 ? 2.961 -16.953 -4.898 1 97.56 318 ASP A C 1
ATOM 2475 O O . ASP A 1 318 ? 2.867 -17.406 -3.748 1 97.56 318 ASP A O 1
ATOM 2479 N N . HIS A 1 319 ? 2.697 -17.734 -5.949 1 97.06 319 HIS A N 1
ATOM 2480 C CA . HIS A 1 319 ? 2.539 -19.188 -5.777 1 97.06 319 HIS A CA 1
ATOM 2481 C C . HIS A 1 319 ? 3.775 -19.797 -5.125 1 97.06 319 HIS A C 1
ATOM 2483 O O . HIS A 1 319 ? 3.66 -20.578 -4.176 1 97.06 319 HIS A O 1
ATOM 2489 N N . LEU A 1 320 ? 4.93 -19.484 -5.664 1 98 320 LEU A N 1
ATOM 2490 C CA . LEU A 1 320 ? 6.18 -20 -5.117 1 98 320 LEU A CA 1
ATOM 2491 C C . LEU A 1 320 ? 6.371 -19.547 -3.672 1 98 320 LEU A C 1
ATOM 2493 O O . LEU A 1 320 ? 6.82 -20.328 -2.83 1 98 320 LEU A O 1
ATOM 2497 N N . PHE A 1 321 ? 6.043 -18.328 -3.41 1 96.88 321 PHE A N 1
ATOM 2498 C CA . PHE A 1 321 ? 6.168 -17.75 -2.074 1 96.88 321 PHE A CA 1
ATOM 2499 C C . PHE A 1 321 ? 5.289 -18.516 -1.079 1 96.88 321 PHE A C 1
ATOM 2501 O O . PHE A 1 321 ? 5.746 -18.875 0.007 1 96.88 321 PHE A O 1
ATOM 2508 N N . LEU A 1 322 ? 4.039 -18.828 -1.425 1 94.38 322 LEU A N 1
ATOM 2509 C CA . LEU A 1 322 ? 3.076 -19.438 -0.51 1 94.38 322 LEU A CA 1
ATOM 2510 C C . LEU A 1 322 ? 3.422 -20.891 -0.246 1 94.38 322 LEU A C 1
ATOM 2512 O O . LEU A 1 322 ? 3.098 -21.438 0.815 1 94.38 322 LEU A O 1
ATOM 2516 N N . LEU A 1 323 ? 4.09 -21.547 -1.15 1 91.75 323 LEU A N 1
ATOM 2517 C CA . LEU A 1 323 ? 4.535 -22.922 -0.916 1 91.75 323 LEU A CA 1
ATOM 2518 C C . LEU A 1 323 ? 5.395 -23 0.342 1 91.75 323 LEU A C 1
ATOM 2520 O O . LEU A 1 323 ? 5.418 -24.031 1.015 1 91.75 323 LEU A O 1
ATOM 2524 N N . ASN A 1 324 ? 6.031 -21.891 0.601 1 87.38 324 ASN A N 1
ATOM 2525 C CA . ASN A 1 324 ? 6.926 -21.828 1.752 1 87.38 324 ASN A CA 1
ATOM 2526 C C . ASN A 1 324 ? 6.148 -21.844 3.066 1 87.38 324 ASN A C 1
ATOM 2528 O O . ASN A 1 324 ? 6.727 -22.062 4.133 1 87.38 324 ASN A O 1
ATOM 2532 N N . GLY A 1 325 ? 4.902 -21.609 3.014 1 84.19 325 GLY A N 1
ATOM 2533 C CA . GLY A 1 325 ? 4.102 -21.547 4.227 1 84.19 325 GLY A CA 1
ATOM 2534 C C . GLY A 1 325 ? 3.293 -22.812 4.469 1 84.19 325 GLY A C 1
ATOM 2535 O O . GLY A 1 325 ? 2.641 -22.938 5.508 1 84.19 325 GLY A O 1
ATOM 2536 N N . LEU A 1 326 ? 3.492 -23.672 3.467 1 82.81 326 LEU A N 1
ATOM 2537 C CA . LEU A 1 326 ? 2.648 -24.859 3.566 1 82.81 326 LEU A CA 1
ATOM 2538 C C . LEU A 1 326 ? 3.141 -25.781 4.676 1 82.81 326 LEU A C 1
ATOM 2540 O O . LEU A 1 326 ? 4.336 -25.812 4.98 1 82.81 326 LEU A O 1
ATOM 2544 N N . ASN A 1 327 ? 2.332 -26.469 5.484 1 72.19 327 ASN A N 1
ATOM 2545 C CA . ASN A 1 327 ? 2.58 -27.5 6.492 1 72.19 327 ASN A CA 1
ATOM 2546 C C . ASN A 1 327 ? 2.809 -26.891 7.871 1 72.19 327 ASN A C 1
ATOM 2548 O O . ASN A 1 327 ? 3.291 -27.562 8.781 1 72.19 327 ASN A O 1
ATOM 2552 N N . ALA A 1 328 ? 2.742 -25.516 7.887 1 66 328 ALA A N 1
ATOM 2553 C CA . ALA A 1 328 ? 2.898 -24.906 9.203 1 66 328 ALA A CA 1
ATOM 2554 C C . ALA A 1 328 ? 1.605 -25 10.008 1 66 328 ALA A C 1
ATOM 2556 O O . ALA A 1 328 ? 0.541 -25.281 9.453 1 66 328 ALA A O 1
ATOM 2557 N N . PRO A 1 329 ? 1.875 -24.859 11.297 1 62.62 329 PRO A N 1
ATOM 2558 C CA . PRO A 1 329 ? 0.677 -24.922 12.133 1 62.62 329 PRO A CA 1
ATOM 2559 C C . PRO A 1 329 ? -0.377 -23.891 11.719 1 62.62 329 PRO A C 1
ATOM 2561 O O . PRO A 1 329 ? -0.034 -22.797 11.258 1 62.62 329 PRO A O 1
ATOM 2564 N N . LYS A 1 330 ? -1.61 -24.188 11.828 1 63.19 330 LYS A N 1
ATOM 2565 C CA . LYS A 1 330 ? -2.809 -23.562 11.266 1 63.19 330 LYS A CA 1
ATOM 2566 C C . LYS A 1 330 ? -3.084 -22.203 11.906 1 63.19 330 LYS A C 1
ATOM 2568 O O . LYS A 1 330 ? -3.863 -21.422 11.383 1 63.19 330 LYS A O 1
ATOM 2573 N N . HIS A 1 331 ? -2.305 -21.875 12.898 1 64.38 331 HIS A N 1
ATOM 2574 C CA . HIS A 1 331 ? -2.75 -20.703 13.648 1 64.38 331 HIS A CA 1
ATOM 2575 C C . HIS A 1 331 ? -2.264 -19.406 13 1 64.38 331 HIS A C 1
ATOM 2577 O O . HIS A 1 331 ? -2.564 -18.312 13.484 1 64.38 331 HIS A O 1
ATOM 2583 N N . HIS A 1 332 ? -1.62 -19.578 11.836 1 71.25 332 HIS A N 1
ATOM 2584 C CA . HIS A 1 332 ? -1.132 -18.359 11.18 1 71.25 332 HIS A CA 1
ATOM 2585 C C . HIS A 1 332 ? -1.574 -18.312 9.727 1 71.25 332 HIS A C 1
ATOM 2587 O O . HIS A 1 332 ? -1.855 -19.344 9.117 1 71.25 332 HIS A O 1
ATOM 2593 N N . SER A 1 333 ? -1.692 -17.062 9.281 1 79.44 333 SER A N 1
ATOM 2594 C CA . SER A 1 333 ? -1.938 -16.891 7.855 1 79.44 333 SER A CA 1
ATOM 2595 C C . SER A 1 333 ? -0.811 -17.484 7.02 1 79.44 333 SER A C 1
ATOM 2597 O O . SER A 1 333 ? 0.356 -17.422 7.418 1 79.44 333 SER A O 1
ATOM 2599 N N . LEU A 1 334 ? -1.236 -18.062 5.918 1 85.88 334 LEU A N 1
ATOM 2600 C CA . LEU A 1 334 ? -0.257 -18.625 5 1 85.88 334 LEU A CA 1
ATOM 2601 C C . LEU A 1 334 ? 0.744 -17.578 4.551 1 85.88 334 LEU A C 1
ATOM 2603 O O . LEU A 1 334 ? 1.926 -17.875 4.363 1 85.88 334 LEU A O 1
ATOM 2607 N N . TRP A 1 335 ? 0.315 -16.328 4.383 1 91 335 TRP A N 1
ATOM 2608 C CA . TRP A 1 335 ? 1.183 -15.227 3.971 1 91 335 TRP A CA 1
ATOM 2609 C C . TRP A 1 335 ? 2.205 -14.906 5.059 1 91 335 TRP A C 1
ATOM 2611 O O . TRP A 1 335 ? 3.379 -14.672 4.762 1 91 335 TRP A O 1
ATOM 2621 N N . ASP A 1 336 ? 1.775 -14.914 6.316 1 88.44 336 ASP A N 1
ATOM 2622 C CA . ASP A 1 336 ? 2.686 -14.633 7.422 1 88.44 336 ASP A CA 1
ATOM 2623 C C . ASP A 1 336 ? 3.723 -15.742 7.574 1 88.44 336 ASP A C 1
ATOM 2625 O O . ASP A 1 336 ? 4.902 -15.469 7.812 1 88.44 336 ASP A O 1
ATOM 2629 N N . LEU A 1 337 ? 3.213 -16.953 7.438 1 89.69 337 LEU A N 1
ATOM 2630 C CA . LEU A 1 337 ? 4.121 -18.078 7.562 1 89.69 337 LEU A CA 1
ATOM 2631 C C . LEU A 1 337 ? 5.164 -18.062 6.449 1 89.69 337 LEU A C 1
ATOM 2633 O O . LEU A 1 337 ? 6.344 -18.328 6.695 1 89.69 337 LEU A O 1
ATOM 2637 N N . ALA A 1 338 ? 4.691 -17.844 5.242 1 93.5 338 ALA A N 1
ATOM 2638 C CA . ALA A 1 338 ? 5.613 -17.75 4.113 1 93.5 338 ALA A CA 1
ATOM 2639 C C . ALA A 1 338 ? 6.645 -16.656 4.336 1 93.5 338 ALA A C 1
ATOM 2641 O O . ALA A 1 338 ? 7.824 -16.828 4.023 1 93.5 338 ALA A O 1
ATOM 2642 N N . THR A 1 339 ? 6.219 -15.547 4.898 1 94.31 339 THR A N 1
ATOM 2643 C CA . THR A 1 339 ? 7.094 -14.414 5.191 1 94.31 339 THR A CA 1
ATOM 2644 C C . THR A 1 339 ? 8.148 -14.797 6.223 1 94.31 339 THR A C 1
ATOM 2646 O O . THR A 1 339 ? 9.344 -14.602 6 1 94.31 339 THR A O 1
ATOM 2649 N N . TRP A 1 340 ? 7.742 -15.398 7.316 1 92.94 340 TRP A N 1
ATOM 2650 C CA . TRP A 1 340 ? 8.648 -15.789 8.391 1 92.94 340 TRP A CA 1
ATOM 2651 C C . TRP A 1 340 ? 9.672 -16.812 7.902 1 92.94 340 TRP A C 1
ATOM 2653 O O . TRP A 1 340 ? 10.867 -16.703 8.195 1 92.94 340 TRP A O 1
ATOM 2663 N N . ASN A 1 341 ? 9.141 -17.703 7.117 1 94.75 341 ASN A N 1
ATOM 2664 C CA . ASN A 1 341 ? 10.023 -18.75 6.609 1 94.75 341 ASN A CA 1
ATOM 2665 C C . ASN A 1 341 ? 11.039 -18.203 5.613 1 94.75 341 ASN A C 1
ATOM 2667 O O . ASN A 1 341 ? 12.18 -18.672 5.555 1 94.75 341 ASN A O 1
ATOM 2671 N N . THR A 1 342 ? 10.625 -17.25 4.832 1 97 342 THR A N 1
ATOM 2672 C CA . THR A 1 342 ? 11.531 -16.641 3.871 1 97 342 THR A CA 1
ATOM 2673 C C . THR A 1 342 ? 12.625 -15.852 4.586 1 97 342 THR A C 1
ATOM 2675 O O . THR A 1 342 ? 13.805 -15.977 4.254 1 97 342 THR A O 1
ATOM 2678 N N . ILE A 1 343 ? 12.258 -15.078 5.555 1 96.94 343 ILE A N 1
ATOM 2679 C CA . ILE A 1 343 ? 13.219 -14.273 6.301 1 96.94 343 ILE A CA 1
ATOM 2680 C C . ILE A 1 343 ? 14.18 -15.188 7.051 1 96.94 343 ILE A C 1
ATOM 2682 O O . ILE A 1 343 ? 15.398 -14.961 7.043 1 96.94 343 ILE A O 1
ATOM 2686 N N . LYS A 1 344 ? 13.656 -16.234 7.621 1 96.19 344 LYS A N 1
ATOM 2687 C CA . LYS A 1 344 ? 14.477 -17.219 8.32 1 96.19 344 LYS A CA 1
ATOM 2688 C C . LYS A 1 344 ? 15.469 -17.891 7.375 1 96.19 344 LYS A C 1
ATOM 2690 O O . LYS A 1 344 ? 16.625 -18.141 7.738 1 96.19 344 LYS A O 1
ATOM 2695 N N . TYR A 1 345 ? 15.031 -18.219 6.23 1 97.5 345 TYR A N 1
ATOM 2696 C CA . TYR A 1 345 ? 15.898 -18.828 5.23 1 97.5 345 TYR A CA 1
ATOM 2697 C C . TYR A 1 345 ? 17.125 -17.969 4.957 1 97.5 345 TYR A C 1
ATOM 2699 O O . TYR A 1 345 ? 18.25 -18.453 4.961 1 97.5 345 TYR A O 1
ATOM 2707 N N . TRP A 1 346 ? 16.922 -16.672 4.699 1 98.31 346 TRP A N 1
ATOM 2708 C CA . TRP A 1 346 ? 18.031 -15.789 4.355 1 98.31 346 TRP A CA 1
ATOM 2709 C C . TRP A 1 346 ? 18.938 -15.555 5.559 1 98.31 346 TRP A C 1
ATOM 2711 O O . TRP A 1 346 ? 20.156 -15.461 5.418 1 98.31 346 TRP A O 1
ATOM 2721 N N . LYS A 1 347 ? 18.312 -15.469 6.762 1 98.06 347 LYS A N 1
ATOM 2722 C CA . LYS A 1 347 ? 19.125 -15.391 7.969 1 98.06 347 LYS A CA 1
ATOM 2723 C C . LYS A 1 347 ? 20.047 -16.609 8.086 1 98.06 347 LYS A C 1
ATOM 2725 O O . LYS A 1 347 ? 21.234 -16.453 8.391 1 98.06 347 LYS A O 1
ATOM 2730 N N . ASN A 1 348 ? 19.531 -17.75 7.793 1 97.5 348 ASN A N 1
ATOM 2731 C CA . ASN A 1 348 ? 20.297 -19 7.879 1 97.5 348 ASN A CA 1
ATOM 2732 C C . ASN A 1 348 ? 21.359 -19.062 6.793 1 97.5 348 ASN A C 1
ATOM 2734 O O . ASN A 1 348 ? 22.375 -19.75 6.961 1 97.5 348 ASN A O 1
ATOM 2738 N N . ALA A 1 349 ? 21.078 -18.359 5.754 1 97.5 349 ALA A N 1
ATOM 2739 C CA . ALA A 1 349 ? 22.047 -18.312 4.668 1 97.5 349 ALA A CA 1
ATOM 2740 C C . ALA A 1 349 ? 23.141 -17.297 4.969 1 97.5 349 ALA A C 1
ATOM 2742 O O . ALA A 1 349 ? 24.047 -17.094 4.148 1 97.5 349 ALA A O 1
ATOM 2743 N N . GLY A 1 350 ? 23.094 -16.609 6.102 1 97.38 350 GLY A N 1
ATOM 2744 C CA . GLY A 1 350 ? 24.109 -15.68 6.531 1 97.38 350 GLY A CA 1
ATOM 2745 C C . GLY A 1 350 ? 23.781 -14.234 6.199 1 97.38 350 GLY A C 1
ATOM 2746 O O . GLY A 1 350 ? 24.609 -13.344 6.41 1 97.38 350 GLY A O 1
ATOM 2747 N N . ILE A 1 351 ? 22.672 -14 5.672 1 97.94 351 ILE A N 1
ATOM 2748 C CA . ILE A 1 351 ? 22.234 -12.648 5.344 1 97.94 351 ILE A CA 1
ATOM 2749 C C . ILE A 1 351 ? 21.25 -12.156 6.402 1 97.94 351 ILE A C 1
ATOM 2751 O O . ILE A 1 351 ? 20.031 -12.188 6.195 1 97.94 351 ILE A O 1
ATOM 2755 N N . ASP A 1 352 ? 21.797 -11.695 7.504 1 95.56 352 ASP A N 1
ATOM 2756 C CA . ASP A 1 352 ? 21.016 -11.273 8.664 1 95.56 352 ASP A CA 1
ATOM 2757 C C . ASP A 1 352 ? 20.891 -9.758 8.727 1 95.56 352 ASP A C 1
ATOM 2759 O O . ASP A 1 352 ? 21.688 -9.086 9.383 1 95.56 352 ASP A O 1
ATOM 2763 N N . MET A 1 353 ? 20 -9.227 8.102 1 94.75 353 MET A N 1
ATOM 2764 C CA . MET A 1 353 ? 19.703 -7.793 8.102 1 94.75 353 MET A CA 1
ATOM 2765 C C . MET A 1 353 ? 18.203 -7.551 8.141 1 94.75 353 MET A C 1
ATOM 2767 O O . MET A 1 353 ? 17.406 -8.461 7.875 1 94.75 353 MET A O 1
ATOM 2771 N N . PRO A 1 354 ? 17.766 -6.465 8.492 1 95.06 354 PRO A N 1
ATOM 2772 C CA . PRO A 1 354 ? 16.328 -6.199 8.586 1 95.06 354 PRO A CA 1
ATOM 2773 C C . PRO A 1 354 ? 15.609 -6.34 7.246 1 95.06 354 PRO A C 1
ATOM 2775 O O . PRO A 1 354 ? 16.109 -5.859 6.223 1 95.06 354 PRO A O 1
ATOM 2778 N N . LEU A 1 355 ? 14.547 -7.008 7.293 1 96.88 355 LEU A N 1
ATOM 2779 C CA . LEU A 1 355 ? 13.648 -7.199 6.16 1 96.88 355 LEU A CA 1
ATOM 2780 C C . LEU A 1 355 ? 12.188 -7.035 6.586 1 96.88 355 LEU A C 1
ATOM 2782 O O . LEU A 1 355 ? 11.852 -7.258 7.75 1 96.88 355 LEU A O 1
ATOM 2786 N N . ARG A 1 356 ? 11.32 -6.621 5.723 1 96.62 356 ARG A N 1
ATOM 2787 C CA . ARG A 1 356 ? 9.867 -6.684 5.844 1 96.62 356 ARG A CA 1
ATOM 2788 C C . ARG A 1 356 ? 9.227 -7.133 4.531 1 96.62 356 ARG A C 1
ATOM 2790 O O . ARG A 1 356 ? 9.352 -6.457 3.51 1 96.62 356 ARG A O 1
ATOM 2797 N N . PHE A 1 357 ? 8.602 -8.289 4.621 1 96.62 357 PHE A N 1
ATOM 2798 C CA . PHE A 1 357 ? 7.934 -8.828 3.447 1 96.62 357 PHE A CA 1
ATOM 2799 C C . PHE A 1 357 ? 6.445 -9.031 3.717 1 96.62 357 PHE A C 1
ATOM 2801 O O . PHE A 1 357 ? 6.047 -9.312 4.848 1 96.62 357 PHE A O 1
ATOM 2808 N N . HIS A 1 358 ? 5.68 -8.82 2.646 1 95.12 358 HIS A N 1
ATOM 2809 C CA . HIS A 1 358 ? 4.242 -9.039 2.748 1 95.12 358 HIS A CA 1
ATOM 2810 C C . HIS A 1 358 ? 3.75 -9.969 1.64 1 95.12 358 HIS A C 1
ATOM 2812 O O . HIS A 1 358 ? 2.623 -10.461 1.697 1 95.12 358 HIS A O 1
ATOM 2818 N N . ASP A 1 359 ? 4.52 -10.203 0.635 1 96.62 359 ASP A N 1
ATOM 2819 C CA . ASP A 1 359 ? 4.23 -11.086 -0.49 1 96.62 359 ASP A CA 1
ATOM 2820 C C . ASP A 1 359 ? 5.516 -11.531 -1.185 1 96.62 359 ASP A C 1
ATOM 2822 O O . ASP A 1 359 ? 6.617 -11.281 -0.688 1 96.62 359 ASP A O 1
ATOM 2826 N N . GLY A 1 360 ? 5.371 -12.305 -2.195 1 97.88 360 GLY A N 1
ATOM 2827 C CA . GLY A 1 360 ? 6.531 -12.812 -2.912 1 97.88 360 GLY A CA 1
ATOM 2828 C C . GLY A 1 360 ? 6.809 -12.062 -4.203 1 97.88 360 GLY A C 1
ATOM 2829 O O . GLY A 1 360 ? 7.895 -12.18 -4.777 1 97.88 360 GLY A O 1
ATOM 2830 N N . SER A 1 361 ? 5.879 -11.281 -4.691 1 98.56 361 SER A N 1
ATOM 2831 C CA . SER A 1 361 ? 5.988 -10.602 -5.977 1 98.56 361 SER A CA 1
ATOM 2832 C C . SER A 1 361 ? 6.594 -9.211 -5.816 1 98.56 361 SER A C 1
ATOM 2834 O O . SER A 1 361 ? 7.148 -8.656 -6.766 1 98.56 361 SER A O 1
ATOM 2836 N N . GLY A 1 362 ? 6.457 -8.594 -4.617 1 98.44 362 GLY A N 1
ATOM 2837 C CA . GLY A 1 362 ? 6.91 -7.227 -4.402 1 98.44 362 GLY A CA 1
ATOM 2838 C C . GLY A 1 362 ? 5.828 -6.191 -4.66 1 98.44 362 GLY A C 1
ATOM 2839 O O . GLY A 1 362 ? 6.105 -4.992 -4.688 1 98.44 362 GLY A O 1
ATOM 2840 N N . LEU A 1 363 ? 4.574 -6.648 -4.77 1 97.88 363 LEU A N 1
ATOM 2841 C CA . LEU A 1 363 ? 3.473 -5.766 -5.145 1 97.88 363 LEU A CA 1
ATOM 2842 C C . LEU A 1 363 ? 3.078 -4.863 -3.98 1 97.88 363 LEU A C 1
ATOM 2844 O O . LEU A 1 363 ? 2.617 -3.74 -4.191 1 97.88 363 LEU A O 1
ATOM 2848 N N . SER A 1 364 ? 3.193 -5.344 -2.717 1 97.44 364 SER A N 1
ATOM 2849 C CA . SER A 1 364 ? 2.871 -4.512 -1.563 1 97.44 364 SER A CA 1
ATOM 2850 C C . SER A 1 364 ? 3.865 -3.363 -1.417 1 97.44 364 SER A C 1
ATOM 2852 O O . SER A 1 364 ? 5.078 -3.58 -1.43 1 97.44 364 SER A O 1
ATOM 2854 N N . PRO A 1 365 ? 3.344 -2.158 -1.261 1 97.06 365 PRO A N 1
ATOM 2855 C CA . PRO A 1 365 ? 4.266 -1.041 -1.039 1 97.06 365 PRO A CA 1
ATOM 2856 C C . PRO A 1 365 ? 4.941 -1.095 0.331 1 97.06 365 PRO A C 1
ATOM 2858 O O . PRO A 1 365 ? 5.824 -0.285 0.62 1 97.06 365 PRO A O 1
ATOM 2861 N N . LYS A 1 366 ? 4.629 -2.088 1.141 1 96.31 366 LYS A N 1
ATOM 2862 C CA . LYS A 1 366 ? 5.141 -2.186 2.504 1 96.31 366 LYS A CA 1
ATOM 2863 C C . LYS A 1 366 ? 6.375 -3.078 2.568 1 96.31 366 LYS A C 1
ATOM 2865 O O . LYS A 1 366 ? 7.039 -3.156 3.604 1 96.31 366 LYS A O 1
ATOM 2870 N N . ASN A 1 367 ? 6.637 -3.719 1.487 1 98.19 367 ASN A N 1
ATOM 2871 C CA . ASN A 1 367 ? 7.859 -4.512 1.447 1 98.19 367 ASN A CA 1
ATOM 2872 C C . ASN A 1 367 ? 9.102 -3.635 1.6 1 98.19 367 ASN A C 1
ATOM 2874 O O . ASN A 1 367 ? 9.164 -2.543 1.032 1 98.19 367 ASN A O 1
ATOM 2878 N N . LEU A 1 368 ? 10.094 -4.145 2.396 1 98.5 368 LEU A N 1
ATOM 2879 C CA . LEU A 1 368 ? 11.328 -3.4 2.604 1 98.5 368 LEU A CA 1
ATOM 2880 C C . LEU A 1 368 ? 12.539 -4.328 2.529 1 98.5 368 LEU A C 1
ATOM 2882 O O . LEU A 1 368 ? 12.523 -5.422 3.102 1 98.5 368 LEU A O 1
ATOM 2886 N N . ALA A 1 369 ? 13.477 -3.91 1.837 1 98.75 369 ALA A N 1
ATOM 2887 C CA . ALA A 1 369 ? 14.805 -4.531 1.787 1 98.75 369 ALA A CA 1
ATOM 2888 C C . ALA A 1 369 ? 15.859 -3.525 1.344 1 98.75 369 ALA A C 1
ATOM 2890 O O . ALA A 1 369 ? 15.562 -2.58 0.611 1 98.75 369 ALA A O 1
ATOM 2891 N N . SER A 1 370 ? 17.078 -3.693 1.752 1 98.75 370 SER A N 1
ATOM 2892 C CA . SER A 1 370 ? 18.172 -2.807 1.362 1 98.75 370 SER A CA 1
ATOM 2893 C C . SER A 1 370 ? 18.828 -3.271 0.067 1 98.75 370 SER A C 1
ATOM 2895 O O . SER A 1 370 ? 18.734 -4.445 -0.294 1 98.75 370 SER A O 1
ATOM 2897 N N . PRO A 1 371 ? 19.5 -2.359 -0.634 1 98.88 371 PRO A N 1
ATOM 2898 C CA . PRO A 1 371 ? 20.297 -2.785 -1.789 1 98.88 371 PRO A CA 1
ATOM 2899 C C . PRO A 1 371 ? 21.328 -3.854 -1.433 1 98.88 371 PRO A C 1
ATOM 2901 O O . PRO A 1 371 ? 21.547 -4.793 -2.203 1 98.88 371 PRO A O 1
ATOM 2904 N N . ARG A 1 372 ? 21.906 -3.734 -0.311 1 98.75 372 ARG A N 1
ATOM 2905 C CA . ARG A 1 372 ? 22.891 -4.715 0.111 1 98.75 372 ARG A CA 1
ATOM 2906 C C . ARG A 1 372 ? 22.281 -6.102 0.242 1 98.75 372 ARG A C 1
ATOM 2908 O O . ARG A 1 372 ? 22.922 -7.105 -0.066 1 98.75 372 ARG A O 1
ATOM 2915 N N . PHE A 1 373 ? 21.094 -6.188 0.767 1 98.81 373 PHE A N 1
ATOM 2916 C CA . PHE A 1 373 ? 20.406 -7.48 0.848 1 98.81 373 PHE A CA 1
ATOM 2917 C C . PHE A 1 373 ? 20.438 -8.188 -0.503 1 98.81 373 PHE A C 1
ATOM 2919 O O . PHE A 1 373 ? 20.734 -9.375 -0.582 1 98.81 373 PHE A O 1
ATOM 2926 N N . PHE A 1 374 ? 20.141 -7.438 -1.552 1 98.94 374 PHE A N 1
ATOM 2927 C CA . PHE A 1 374 ? 20 -8.047 -2.869 1 98.94 374 PHE A CA 1
ATOM 2928 C C . PHE A 1 374 ? 21.375 -8.438 -3.424 1 98.94 374 PHE A C 1
ATOM 2930 O O . PHE A 1 374 ? 21.516 -9.469 -4.074 1 98.94 374 PHE A O 1
ATOM 2937 N N . THR A 1 375 ? 22.406 -7.645 -3.197 1 98.88 375 THR A N 1
ATOM 2938 C CA . THR A 1 375 ? 23.734 -8.031 -3.68 1 98.88 375 THR A CA 1
ATOM 2939 C C . THR A 1 375 ? 24.266 -9.234 -2.906 1 98.88 375 THR A C 1
ATOM 2941 O O . THR A 1 375 ? 24.922 -10.102 -3.477 1 98.88 375 THR A O 1
ATOM 2944 N N . ASP A 1 376 ? 23.938 -9.234 -1.581 1 98.75 376 ASP A N 1
ATOM 2945 C CA . ASP A 1 376 ? 24.328 -10.398 -0.794 1 98.75 376 ASP A CA 1
ATOM 2946 C C . ASP A 1 376 ? 23.609 -11.656 -1.267 1 98.75 376 ASP A C 1
ATOM 2948 O O . ASP A 1 376 ? 24.203 -12.734 -1.332 1 98.75 376 ASP A O 1
ATOM 2952 N N . LEU A 1 377 ? 22.359 -11.492 -1.553 1 98.75 377 LEU A N 1
ATOM 2953 C CA . LEU A 1 377 ? 21.562 -12.586 -2.105 1 98.75 377 LEU A CA 1
ATOM 2954 C C . LEU A 1 377 ? 22.156 -13.086 -3.414 1 98.75 377 LEU A C 1
ATOM 2956 O O . LEU A 1 377 ? 22.297 -14.297 -3.615 1 98.75 377 LEU A O 1
ATOM 2960 N N . LEU A 1 378 ? 22.484 -12.203 -4.285 1 98.88 378 LEU A N 1
ATOM 2961 C CA . LEU A 1 378 ? 23.047 -12.562 -5.582 1 98.88 378 LEU A CA 1
ATOM 2962 C C . LEU A 1 378 ? 24.406 -13.25 -5.414 1 98.88 378 LEU A C 1
ATOM 2964 O O . LEU A 1 378 ? 24.703 -14.203 -6.125 1 98.88 378 LEU A O 1
ATOM 2968 N N . ALA A 1 379 ? 25.203 -12.703 -4.496 1 98.69 379 ALA A N 1
ATOM 2969 C CA . ALA A 1 379 ? 26.5 -13.328 -4.203 1 98.69 379 ALA A CA 1
ATOM 2970 C C . ALA A 1 379 ? 26.312 -14.742 -3.678 1 98.69 379 ALA A C 1
ATOM 2972 O O . ALA A 1 379 ? 27.047 -15.656 -4.066 1 98.69 379 ALA A O 1
ATOM 2973 N N . HIS A 1 380 ? 25.344 -14.898 -2.816 1 98.44 380 HIS A N 1
ATOM 2974 C CA . HIS A 1 380 ? 25.031 -16.219 -2.258 1 98.44 380 HIS A CA 1
ATOM 2975 C C . HIS A 1 380 ? 24.641 -17.203 -3.354 1 98.44 380 HIS A C 1
ATOM 2977 O O . HIS A 1 380 ? 25.172 -18.312 -3.42 1 98.44 380 HIS A O 1
ATOM 2983 N N . VAL A 1 381 ? 23.75 -16.797 -4.211 1 98.5 381 VAL A N 1
ATOM 2984 C CA . VAL A 1 381 ? 23.266 -17.672 -5.277 1 98.5 381 VAL A CA 1
ATOM 2985 C C . VAL A 1 381 ? 24.406 -18.016 -6.23 1 98.5 381 VAL A C 1
ATOM 2987 O O . VAL A 1 381 ? 24.469 -19.125 -6.742 1 98.5 381 VAL A O 1
ATOM 2990 N N . ASN A 1 382 ? 25.25 -17.062 -6.465 1 98.06 382 ASN A N 1
ATOM 2991 C CA . ASN A 1 382 ? 26.375 -17.234 -7.363 1 98.06 382 ASN A CA 1
ATOM 2992 C C . ASN A 1 382 ? 27.297 -18.375 -6.895 1 98.06 382 ASN A C 1
ATOM 2994 O O . ASN A 1 382 ? 28.094 -18.891 -7.68 1 98.06 382 ASN A O 1
ATOM 2998 N N . GLN A 1 383 ? 27.203 -18.766 -5.652 1 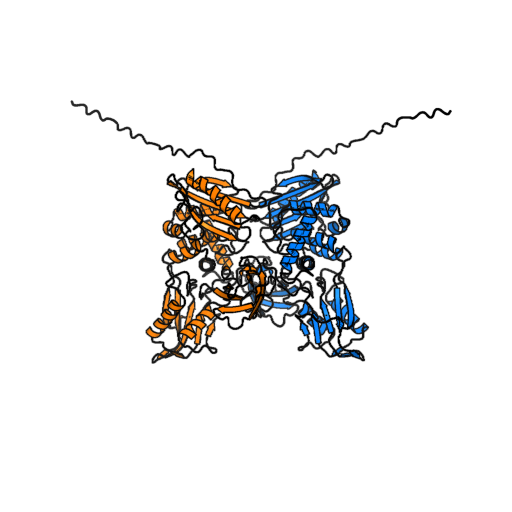97.12 383 GLN A N 1
ATOM 2999 C CA . GLN A 1 383 ? 28.062 -19.797 -5.082 1 97.12 383 GLN A CA 1
ATOM 3000 C C . GLN A 1 383 ? 27.344 -21.141 -5.004 1 97.12 383 GLN A C 1
ATOM 3002 O O . GLN A 1 383 ? 27.953 -22.156 -4.621 1 97.12 383 GLN A O 1
ATOM 3007 N N . THR A 1 384 ? 26.156 -21.203 -5.363 1 97.31 384 THR A N 1
ATOM 3008 C CA . THR A 1 384 ? 25.391 -22.422 -5.27 1 97.31 384 THR A CA 1
ATOM 3009 C C . THR A 1 384 ? 25.438 -23.203 -6.582 1 97.31 384 THR A C 1
ATOM 3011 O O . THR A 1 384 ? 25.891 -22.672 -7.605 1 97.31 384 THR A O 1
ATOM 3014 N N . GLN A 1 385 ? 24.984 -24.438 -6.598 1 97.69 385 GLN A N 1
ATOM 3015 C CA . GLN A 1 385 ? 24.922 -25.281 -7.789 1 97.69 385 GLN A CA 1
ATOM 3016 C C . GLN A 1 385 ? 23.891 -24.75 -8.773 1 97.69 385 GLN A C 1
ATOM 3018 O O . GLN A 1 385 ? 23.875 -25.156 -9.945 1 97.69 385 GLN A O 1
ATOM 3023 N N . TYR A 1 386 ? 23 -23.812 -8.328 1 98 386 TYR A N 1
ATOM 3024 C CA . TYR A 1 386 ? 21.906 -23.344 -9.18 1 98 386 TYR A CA 1
ATOM 3025 C C . TYR A 1 386 ? 22.234 -22 -9.789 1 98 386 TYR A C 1
ATOM 3027 O O . TYR A 1 386 ? 21.359 -21.328 -10.344 1 98 386 TYR A O 1
ATOM 3035 N N . GLN A 1 387 ? 23.453 -21.547 -9.672 1 98.19 387 GLN A N 1
ATOM 3036 C CA . GLN A 1 387 ? 23.875 -20.234 -10.172 1 98.19 387 GLN A CA 1
ATOM 3037 C C . GLN A 1 387 ? 23.484 -20.047 -11.633 1 98.19 387 GLN A C 1
ATOM 3039 O O . GLN A 1 387 ? 22.922 -19.016 -12.008 1 98.19 387 GLN A O 1
ATOM 3044 N N . SER A 1 388 ? 23.75 -21.016 -12.438 1 98.44 388 SER A N 1
ATOM 3045 C CA . SER A 1 388 ? 23.5 -20.906 -13.875 1 98.44 388 SER A CA 1
ATOM 3046 C C . SER A 1 388 ? 22.016 -20.828 -14.18 1 98.44 388 SER A C 1
ATOM 3048 O O . SER A 1 388 ? 21.594 -20.016 -15 1 98.44 388 SER A O 1
ATOM 3050 N N . VAL A 1 389 ? 21.203 -21.688 -13.539 1 98.75 389 VAL A N 1
ATOM 3051 C CA . VAL A 1 389 ? 19.75 -21.703 -13.742 1 98.75 389 VAL A CA 1
ATOM 3052 C C . VAL A 1 389 ? 19.156 -20.359 -13.312 1 98.75 389 VAL A C 1
ATOM 3054 O O . VAL A 1 389 ? 18.297 -19.812 -14 1 98.75 389 VAL A O 1
ATOM 3057 N N . PHE A 1 390 ? 19.656 -19.812 -12.227 1 98.88 390 PHE A N 1
ATOM 3058 C CA . PHE A 1 390 ? 19.172 -18.547 -11.695 1 98.88 390 PHE A CA 1
ATOM 3059 C C . PHE A 1 390 ? 19.531 -17.391 -12.633 1 98.88 390 PHE A C 1
ATOM 3061 O O . PHE A 1 390 ? 18.656 -16.578 -12.977 1 98.88 390 PHE A O 1
ATOM 3068 N N . GLU A 1 391 ? 20.719 -17.344 -13.023 1 98.75 391 GLU A N 1
ATOM 3069 C CA . GLU A 1 391 ? 21.188 -16.266 -13.898 1 98.75 391 GLU A CA 1
ATOM 3070 C C . GLU A 1 391 ? 20.422 -16.281 -15.227 1 98.75 391 GLU A C 1
ATOM 3072 O O . GLU A 1 391 ? 20.062 -15.219 -15.742 1 98.75 391 GLU A O 1
ATOM 3077 N N . LYS A 1 392 ? 20.188 -17.438 -15.742 1 98.5 392 LYS A N 1
ATOM 3078 C CA . LYS A 1 392 ? 19.469 -17.594 -17.016 1 98.5 392 LYS A CA 1
ATOM 3079 C C . LYS A 1 392 ? 18.047 -17.078 -16.906 1 98.5 392 LYS A C 1
ATOM 3081 O O . LYS A 1 392 ? 17.422 -16.719 -17.906 1 98.5 392 LYS A O 1
ATOM 3086 N N . SER A 1 393 ? 17.531 -17.031 -15.695 1 98.81 393 SER A N 1
ATOM 3087 C CA . SER A 1 393 ? 16.156 -16.609 -15.5 1 98.81 393 SER A CA 1
ATOM 3088 C C . SER A 1 393 ? 16.031 -15.094 -15.539 1 98.81 393 SER A C 1
ATOM 3090 O O . SER A 1 393 ? 14.914 -14.562 -15.625 1 98.81 393 SER A O 1
ATOM 3092 N N . LEU A 1 394 ? 17.062 -14.352 -15.547 1 98.88 394 LEU A N 1
ATOM 3093 C CA . LEU A 1 394 ? 17.047 -12.891 -15.484 1 98.88 394 LEU A CA 1
ATOM 3094 C C . LEU A 1 394 ? 16.922 -12.297 -16.891 1 98.88 394 LEU A C 1
ATOM 3096 O O . LEU A 1 394 ? 17.25 -12.945 -17.875 1 98.88 394 LEU A O 1
ATOM 3100 N N . SER A 1 395 ? 16.359 -11.086 -16.938 1 98.75 395 SER A N 1
ATOM 3101 C CA . SER A 1 395 ? 16.359 -10.344 -18.188 1 98.75 395 SER A CA 1
ATOM 3102 C C . SER A 1 395 ? 17.781 -10 -18.625 1 98.75 395 SER A C 1
ATOM 3104 O O . SER A 1 395 ? 18.656 -9.773 -17.797 1 98.75 395 SER A O 1
ATOM 3106 N N . VAL A 1 396 ? 17.953 -9.961 -19.938 1 98.56 396 VAL A N 1
ATOM 3107 C CA . VAL A 1 396 ? 19.281 -9.711 -20.5 1 98.56 396 VAL A CA 1
ATOM 3108 C C . VAL A 1 396 ? 19.266 -8.414 -21.297 1 98.56 396 VAL A C 1
ATOM 3110 O O . VAL A 1 396 ? 18.422 -8.219 -22.172 1 98.56 396 VAL A O 1
ATOM 3113 N N . SER A 1 397 ? 20.25 -7.551 -21 1 98.19 397 SER A N 1
ATOM 3114 C CA . SER A 1 397 ? 20.312 -6.227 -21.594 1 98.19 397 SER A CA 1
ATOM 3115 C C . SER A 1 397 ? 20.297 -6.312 -23.125 1 98.19 397 SER A C 1
ATOM 3117 O O . SER A 1 397 ? 21.062 -7.062 -23.719 1 98.19 397 SER A O 1
ATOM 3119 N N . GLY A 1 398 ? 19.359 -5.555 -23.688 1 97.44 398 GLY A N 1
ATOM 3120 C CA . GLY A 1 398 ? 19.25 -5.473 -25.125 1 97.44 398 GLY A CA 1
ATOM 3121 C C . GLY A 1 398 ? 18.672 -6.723 -25.766 1 97.44 398 GLY A C 1
ATOM 3122 O O . GLY A 1 398 ? 18.625 -6.844 -26.984 1 97.44 398 GLY A O 1
ATOM 3123 N N . GLN A 1 399 ? 18.188 -7.676 -24.969 1 96.88 399 GLN A N 1
ATOM 3124 C CA . GLN A 1 399 ? 17.828 -8.969 -25.547 1 96.88 399 GLN A CA 1
ATOM 3125 C C . GLN A 1 399 ? 16.469 -9.445 -25.047 1 96.88 399 GLN A C 1
ATOM 3127 O O . GLN A 1 399 ? 15.641 -9.883 -25.844 1 96.88 399 GLN A O 1
ATOM 3132 N N . SER A 1 400 ? 16.234 -9.359 -23.812 1 96.44 400 SER A N 1
ATOM 3133 C CA . SER A 1 400 ? 15.039 -10.031 -23.312 1 96.44 400 SER A CA 1
ATOM 3134 C C . SER A 1 400 ? 14.445 -9.305 -22.125 1 96.44 400 SER A C 1
ATOM 3136 O O . SER A 1 400 ? 15.133 -8.539 -21.453 1 96.44 400 SER A O 1
ATOM 3138 N N . GLY A 1 401 ? 13.117 -9.539 -21.906 1 96.12 401 GLY A N 1
ATOM 3139 C CA . GLY A 1 401 ? 12.422 -9.078 -20.719 1 96.12 401 GLY A CA 1
ATOM 3140 C C . GLY A 1 401 ? 12.406 -7.566 -20.578 1 96.12 401 GLY A C 1
ATOM 3141 O O . GLY A 1 401 ? 12.305 -6.852 -21.578 1 96.12 401 GLY A O 1
ATOM 3142 N N . SER A 1 402 ? 12.484 -7.145 -19.391 1 95.12 402 SER A N 1
ATOM 3143 C CA . SER A 1 402 ? 12.344 -5.727 -19.078 1 95.12 402 SER A CA 1
ATOM 3144 C C . SER A 1 402 ? 13.586 -4.941 -19.484 1 95.12 402 SER A C 1
ATOM 3146 O O . SER A 1 402 ? 13.562 -3.709 -19.516 1 95.12 402 SER A O 1
ATOM 3148 N N . LEU A 1 403 ? 14.648 -5.621 -19.891 1 97.38 403 LEU A N 1
ATOM 3149 C CA . LEU A 1 403 ? 15.891 -4.945 -20.234 1 97.38 403 LEU A CA 1
ATOM 3150 C C . LEU A 1 403 ? 16.078 -4.914 -21.75 1 97.38 403 LEU A C 1
ATOM 3152 O O . LEU A 1 403 ? 17.094 -4.422 -22.25 1 97.38 403 LEU A O 1
ATOM 3156 N N . ARG A 1 404 ? 15.117 -5.379 -22.469 1 95.94 404 ARG A N 1
ATOM 3157 C CA . ARG A 1 404 ? 15.242 -5.555 -23.906 1 95.94 404 ARG A CA 1
ATOM 3158 C C . ARG A 1 404 ? 15.648 -4.254 -24.578 1 95.94 404 ARG A C 1
ATOM 3160 O O . ARG A 1 404 ? 16.344 -4.27 -25.594 1 95.94 404 ARG A O 1
ATOM 3167 N N . ARG A 1 405 ? 15.227 -3.086 -24.031 1 94.75 405 ARG A N 1
ATOM 3168 C CA . ARG A 1 405 ? 15.5 -1.801 -24.672 1 94.75 405 ARG A CA 1
ATOM 3169 C C . ARG A 1 405 ? 16.547 -1.021 -23.891 1 94.75 405 ARG A C 1
ATOM 3171 O O . ARG A 1 405 ? 16.766 0.167 -24.141 1 94.75 405 ARG A O 1
ATOM 3178 N N . MET A 1 406 ? 17.125 -1.621 -22.891 1 96.56 406 MET A N 1
ATOM 3179 C CA . MET A 1 406 ? 18.188 -1.01 -22.094 1 96.56 406 MET A CA 1
ATOM 3180 C C . MET A 1 406 ? 19.547 -1.61 -22.438 1 96.56 406 MET A C 1
ATOM 3182 O O . MET A 1 406 ? 19.656 -2.814 -22.672 1 96.56 406 MET A O 1
ATOM 3186 N N . TRP A 1 407 ? 20.5 -0.72 -22.453 1 95.31 407 TRP A N 1
ATOM 3187 C CA . TRP A 1 407 ? 21.859 -1.147 -22.75 1 95.31 407 TRP A CA 1
ATOM 3188 C C . TRP A 1 407 ? 21.922 -1.891 -24.078 1 95.31 407 TRP A C 1
ATOM 3190 O O . TRP A 1 407 ? 22.469 -2.988 -24.156 1 95.31 407 TRP A O 1
ATOM 3200 N N . SER A 1 408 ? 21.375 -1.314 -25.062 1 91.62 408 SER A N 1
ATOM 3201 C CA . SER A 1 408 ? 21.125 -2.021 -26.312 1 91.62 408 SER A CA 1
ATOM 3202 C C . SER A 1 408 ? 22.297 -1.824 -27.297 1 91.62 408 SER A C 1
ATOM 3204 O O . SER A 1 408 ? 22.344 -2.479 -28.344 1 91.62 408 SER A O 1
ATOM 3206 N N . THR A 1 409 ? 23.234 -1.001 -26.938 1 90.44 409 THR A N 1
ATOM 3207 C CA . THR A 1 409 ? 24.375 -0.796 -27.812 1 90.44 409 THR A CA 1
ATOM 3208 C C . THR A 1 409 ? 25.281 -2.031 -27.828 1 90.44 409 THR A C 1
ATOM 3210 O O . THR A 1 409 ? 25.312 -2.795 -26.859 1 90.44 409 THR A O 1
ATOM 3213 N N . ASN A 1 410 ? 26.047 -2.135 -28.891 1 85.88 410 ASN A N 1
ATOM 3214 C CA . ASN A 1 410 ? 26.828 -3.34 -29.156 1 85.88 410 ASN A CA 1
ATOM 3215 C C . ASN A 1 410 ? 27.781 -3.643 -28.016 1 85.88 410 ASN A C 1
ATOM 3217 O O . ASN A 1 410 ? 28 -4.805 -27.656 1 85.88 410 ASN A O 1
ATOM 3221 N N . ASN A 1 411 ? 28.359 -2.723 -27.406 1 91.56 411 ASN A N 1
ATOM 3222 C CA . ASN A 1 411 ? 29.375 -2.965 -26.375 1 91.56 411 ASN A CA 1
ATOM 3223 C C . ASN A 1 411 ? 28.734 -3.275 -25.016 1 91.56 411 ASN A C 1
ATOM 3225 O O . ASN A 1 411 ? 29.391 -3.762 -24.109 1 91.56 411 ASN A O 1
ATOM 3229 N N . ARG A 1 412 ? 27.453 -3.109 -24.906 1 95.31 412 ARG A N 1
ATOM 3230 C CA . ARG A 1 412 ? 26.828 -3.275 -23.594 1 95.31 412 ARG A CA 1
ATOM 3231 C C . ARG A 1 412 ? 25.719 -4.316 -23.656 1 95.31 412 ARG A C 1
ATOM 3233 O O . ARG A 1 412 ? 25.281 -4.824 -22.609 1 95.31 412 ARG A O 1
ATOM 3240 N N . ARG A 1 413 ? 25.297 -4.691 -24.891 1 96.75 413 ARG A N 1
ATOM 3241 C CA . ARG A 1 413 ? 24.297 -5.73 -25.094 1 96.75 413 ARG A CA 1
ATOM 3242 C C . ARG A 1 413 ? 24.734 -7.039 -24.438 1 96.75 413 ARG A C 1
ATOM 3244 O O . ARG A 1 413 ? 25.875 -7.465 -24.594 1 96.75 413 ARG A O 1
ATOM 3251 N N . GLY A 1 414 ? 23.859 -7.617 -23.594 1 97.75 414 GLY A N 1
ATOM 3252 C CA . GLY A 1 414 ? 24.109 -8.914 -22.984 1 97.75 414 GLY A CA 1
ATOM 3253 C C . GLY A 1 414 ? 24.938 -8.828 -21.703 1 97.75 414 GLY A C 1
ATOM 3254 O O . GLY A 1 414 ? 25.156 -9.836 -21.031 1 97.75 414 GLY A O 1
ATOM 3255 N N . ARG A 1 415 ? 25.328 -7.645 -21.297 1 98.25 415 ARG A N 1
ATOM 3256 C CA . ARG A 1 415 ? 26.312 -7.527 -20.219 1 98.25 415 ARG A CA 1
ATOM 3257 C C . ARG A 1 415 ? 25.609 -7.305 -18.875 1 98.25 415 ARG A C 1
ATOM 3259 O O . ARG A 1 415 ? 26.234 -7.473 -17.812 1 98.25 415 ARG A O 1
ATOM 3266 N N . VAL A 1 416 ? 24.375 -6.914 -18.938 1 98.75 416 VAL A N 1
ATOM 3267 C CA . VAL A 1 416 ? 23.594 -6.758 -17.719 1 98.75 416 VAL A CA 1
ATOM 3268 C C . VAL A 1 416 ? 22.469 -7.801 -17.672 1 98.75 416 VAL A C 1
ATOM 3270 O O . VAL A 1 416 ? 21.688 -7.906 -18.609 1 98.75 416 VAL A O 1
ATOM 3273 N N . LEU A 1 417 ? 22.438 -8.609 -16.719 1 98.88 417 LEU A N 1
ATOM 3274 C CA . LEU A 1 417 ? 21.359 -9.539 -16.406 1 98.88 417 LEU A CA 1
ATOM 3275 C C . LEU A 1 417 ? 20.672 -9.156 -15.102 1 98.88 417 LEU A C 1
ATOM 3277 O O . LEU A 1 417 ? 21.297 -9.188 -14.039 1 98.88 417 LEU A O 1
ATOM 3281 N N . ALA A 1 418 ? 19.375 -8.773 -15.195 1 98.94 418 ALA A N 1
ATOM 3282 C CA . ALA A 1 418 ? 18.844 -8.195 -13.969 1 98.94 418 ALA A CA 1
ATOM 3283 C C . ALA A 1 418 ? 17.328 -8.336 -13.906 1 98.94 418 ALA A C 1
ATOM 3285 O O . ALA A 1 418 ? 16.688 -8.578 -14.93 1 98.94 418 ALA A O 1
ATOM 3286 N N . LYS A 1 419 ? 16.781 -8.352 -12.766 1 98.88 419 LYS A N 1
ATOM 3287 C CA . LYS A 1 419 ? 15.367 -8.156 -12.453 1 98.88 419 LYS A CA 1
ATOM 3288 C C . LYS A 1 419 ? 15.047 -6.684 -12.242 1 98.88 419 LYS A C 1
ATOM 3290 O O . LYS A 1 419 ? 15.719 -6 -11.469 1 98.88 419 LYS A O 1
ATOM 3295 N N . SER A 1 420 ? 14.055 -6.191 -12.953 1 98.69 420 SER A N 1
ATOM 3296 C CA . SER A 1 420 ? 13.555 -4.84 -12.727 1 98.69 420 SER A CA 1
ATOM 3297 C C . SER A 1 420 ? 12.406 -4.836 -11.727 1 98.69 420 SER A C 1
ATOM 3299 O O . SER A 1 420 ? 11.789 -5.875 -11.477 1 98.69 420 SER A O 1
ATOM 3301 N N . GLY A 1 421 ? 12.188 -3.814 -11.078 1 98.62 421 GLY A N 1
ATOM 3302 C CA . GLY A 1 421 ? 11.023 -3.559 -10.234 1 98.62 421 GLY A CA 1
ATOM 3303 C C . GLY A 1 421 ? 10.523 -2.131 -10.336 1 98.62 421 GLY A C 1
ATOM 3304 O O . GLY A 1 421 ? 11.305 -1.184 -10.266 1 98.62 421 GLY A O 1
ATOM 3305 N N . SER A 1 422 ? 9.242 -2.041 -10.57 1 98.12 422 SER A N 1
ATOM 3306 C CA . SER A 1 422 ? 8.695 -0.69 -10.688 1 98.12 422 SER A CA 1
ATOM 3307 C C . SER A 1 422 ? 7.27 -0.619 -10.156 1 98.12 422 SER A C 1
ATOM 3309 O O . SER A 1 422 ? 6.504 -1.577 -10.289 1 98.12 422 SER A O 1
ATOM 3311 N N . MET A 1 423 ? 6.914 0.385 -9.484 1 97.25 423 MET A N 1
ATOM 3312 C CA . MET A 1 423 ? 5.594 0.899 -9.133 1 97.25 423 MET A CA 1
ATOM 3313 C C . MET A 1 423 ? 5.625 2.414 -8.969 1 97.25 423 MET A C 1
ATOM 3315 O O . MET A 1 423 ? 6.672 3.039 -9.141 1 97.25 423 MET A O 1
ATOM 3319 N N . GLN A 1 424 ? 4.484 2.973 -8.758 1 95.5 424 GLN A N 1
ATOM 3320 C CA . GLN A 1 424 ? 4.457 4.43 -8.672 1 95.5 424 GLN A CA 1
ATOM 3321 C C . GLN A 1 424 ? 5.535 4.941 -7.719 1 95.5 424 GLN A C 1
ATOM 3323 O O . GLN A 1 424 ? 5.539 4.598 -6.531 1 95.5 424 GLN A O 1
ATOM 3328 N N . GLY A 1 425 ? 6.508 5.664 -8.195 1 97.38 425 GLY A N 1
ATOM 3329 C CA . GLY A 1 425 ? 7.547 6.293 -7.398 1 97.38 425 GLY A CA 1
ATOM 3330 C C . GLY A 1 425 ? 8.664 5.344 -7.02 1 97.38 425 GLY A C 1
ATOM 3331 O O . GLY A 1 425 ? 9.5 5.664 -6.176 1 97.38 425 GLY A O 1
ATOM 3332 N N . VAL A 1 426 ? 8.688 4.152 -7.582 1 98.62 426 VAL A N 1
ATOM 3333 C CA . VAL A 1 426 ? 9.695 3.146 -7.266 1 98.62 426 VAL A CA 1
ATOM 3334 C C . VAL A 1 426 ? 10.266 2.561 -8.555 1 98.62 426 VAL A C 1
ATOM 3336 O O . VAL A 1 426 ? 9.516 2.15 -9.445 1 98.62 426 VAL A O 1
ATOM 3339 N N . LEU A 1 427 ? 11.539 2.543 -8.695 1 98.75 427 LEU A N 1
ATOM 3340 C CA . LEU A 1 427 ? 12.227 1.866 -9.781 1 98.75 427 LEU A CA 1
ATOM 3341 C C . LEU A 1 427 ? 13.539 1.254 -9.297 1 98.75 427 LEU A C 1
ATOM 3343 O O . LEU A 1 427 ? 14.297 1.896 -8.562 1 98.75 427 LEU A O 1
ATOM 3347 N N . GLY A 1 428 ? 13.766 0.014 -9.617 1 98.69 428 GLY A N 1
ATOM 3348 C CA . GLY A 1 428 ? 15.008 -0.636 -9.234 1 98.69 428 GLY A CA 1
ATOM 3349 C C . GLY A 1 428 ? 15.445 -1.708 -10.219 1 98.69 428 GLY A C 1
ATOM 3350 O O . GLY A 1 428 ? 14.641 -2.174 -11.031 1 98.69 428 GLY A O 1
ATOM 3351 N N . TYR A 1 429 ? 16.672 -1.976 -10.227 1 98.88 429 TYR A N 1
ATOM 3352 C CA . TYR A 1 429 ? 17.312 -3.061 -10.961 1 98.88 429 TYR A CA 1
ATOM 3353 C C . TYR A 1 429 ? 18.328 -3.789 -10.086 1 98.88 429 TYR A C 1
ATOM 3355 O O . TYR A 1 429 ? 19.062 -3.16 -9.312 1 98.88 429 TYR A O 1
ATOM 3363 N N . SER A 1 430 ? 18.344 -5.051 -10.109 1 98.94 430 SER A N 1
ATOM 3364 C CA . SER A 1 430 ? 19.297 -5.859 -9.367 1 98.94 430 SER A CA 1
ATOM 3365 C C . SER A 1 430 ? 19.656 -7.129 -10.125 1 98.94 430 SER A C 1
ATOM 3367 O O . SER A 1 430 ? 18.781 -7.789 -10.695 1 98.94 430 SER A O 1
ATOM 3369 N N . GLY A 1 431 ? 20.875 -7.434 -10.195 1 98.94 431 GLY A N 1
ATOM 3370 C CA . GLY A 1 431 ? 21.375 -8.586 -10.914 1 98.94 431 GLY A CA 1
ATOM 3371 C C . GLY A 1 431 ? 22.875 -8.57 -11.102 1 98.94 431 GLY A C 1
ATOM 3372 O O . GLY A 1 431 ? 23.609 -8.258 -10.172 1 98.94 431 GLY A O 1
ATOM 3373 N N . TYR A 1 432 ? 23.312 -8.945 -12.305 1 98.88 432 TYR A N 1
ATOM 3374 C CA . TYR A 1 432 ? 24.734 -9.109 -12.57 1 98.88 432 TYR A CA 1
ATOM 3375 C C . TYR A 1 432 ? 25.188 -8.195 -13.695 1 98.88 432 TYR A C 1
ATOM 3377 O O . TYR A 1 432 ? 24.438 -7.949 -14.648 1 98.88 432 TYR A O 1
ATOM 3385 N N . ILE A 1 433 ? 26.375 -7.711 -13.539 1 98.69 433 ILE A N 1
ATOM 3386 C CA . ILE A 1 433 ? 27.062 -6.961 -14.586 1 98.69 433 ILE A CA 1
ATOM 3387 C C . ILE A 1 433 ? 28.328 -7.711 -15.023 1 98.69 433 ILE A C 1
ATOM 3389 O O . ILE A 1 433 ? 29.172 -8.062 -14.188 1 98.69 433 ILE A O 1
ATOM 3393 N N . TYR A 1 434 ? 28.438 -7.988 -16.25 1 98.12 434 TYR A N 1
ATOM 3394 C CA . TYR A 1 434 ? 29.688 -8.445 -16.859 1 98.12 434 TYR A CA 1
ATOM 3395 C C . TYR A 1 434 ? 30.453 -7.277 -17.469 1 98.12 434 TYR A C 1
ATOM 3397 O O . TYR A 1 434 ? 30.031 -6.719 -18.484 1 98.12 434 TYR A O 1
ATOM 3405 N N . THR A 1 435 ? 31.562 -6.961 -16.922 1 97.19 435 THR A N 1
ATOM 3406 C CA . THR A 1 435 ? 32.312 -5.793 -17.359 1 97.19 435 THR A CA 1
ATOM 3407 C C . THR A 1 435 ? 33.125 -6.109 -18.625 1 97.19 435 THR A C 1
ATOM 3409 O O . THR A 1 435 ? 33.344 -7.273 -18.953 1 97.19 435 THR A O 1
ATOM 3412 N N . THR A 1 436 ? 33.562 -5.09 -19.234 1 95.31 436 THR A N 1
ATOM 3413 C CA . THR A 1 436 ? 34.344 -5.254 -20.438 1 95.31 436 THR A CA 1
ATOM 3414 C C . THR A 1 436 ? 35.719 -5.875 -20.094 1 95.31 436 THR A C 1
ATOM 3416 O O . THR A 1 436 ? 36.312 -6.543 -20.938 1 95.31 436 THR A O 1
ATOM 3419 N N . SER A 1 437 ? 36.125 -5.727 -18.922 1 94.31 437 SER A N 1
ATOM 3420 C CA . SER A 1 437 ? 37.406 -6.262 -18.484 1 94.31 437 SER A CA 1
ATOM 3421 C C . SER A 1 437 ? 37.281 -7.727 -18.078 1 94.31 437 SER A C 1
ATOM 3423 O O . SER A 1 437 ? 38.281 -8.367 -17.703 1 94.31 437 SER A O 1
ATOM 3425 N N . GLY A 1 438 ? 36.094 -8.219 -17.969 1 95.25 438 GLY A N 1
ATOM 3426 C CA . GLY A 1 438 ? 35.906 -9.633 -17.703 1 95.25 438 GLY A CA 1
ATOM 3427 C C . GLY A 1 438 ? 35.5 -9.922 -16.266 1 95.25 438 GLY A C 1
ATOM 3428 O O . GLY A 1 438 ? 35.469 -11.086 -15.852 1 95.25 438 GLY A O 1
ATOM 3429 N N . ARG A 1 439 ? 35.219 -8.922 -15.547 1 96.88 439 ARG A N 1
ATOM 3430 C CA . ARG A 1 439 ? 34.781 -9.109 -14.172 1 96.88 439 ARG A CA 1
ATOM 3431 C C . ARG A 1 439 ? 33.25 -9.297 -14.094 1 96.88 439 ARG A C 1
ATOM 3433 O O . ARG A 1 439 ? 32.531 -8.836 -14.977 1 96.88 439 ARG A O 1
ATOM 3440 N N . LYS A 1 440 ? 32.844 -10.016 -13.07 1 98.38 440 LYS A N 1
ATOM 3441 C CA . LYS A 1 440 ? 31.422 -10.188 -12.773 1 98.38 440 LYS A CA 1
ATOM 3442 C C . LYS A 1 440 ? 31.047 -9.453 -11.484 1 98.38 440 LYS A C 1
ATOM 3444 O O . LYS A 1 440 ? 31.609 -9.727 -10.422 1 98.38 440 LYS A O 1
ATOM 3449 N N . LEU A 1 441 ? 30.125 -8.492 -11.586 1 98.75 441 LEU A N 1
ATOM 3450 C CA . LEU A 1 441 ? 29.656 -7.719 -10.445 1 98.75 441 LEU A CA 1
ATOM 3451 C C . LEU A 1 441 ? 28.219 -8.07 -10.102 1 98.75 441 LEU A C 1
ATOM 3453 O O . LEU A 1 441 ? 27.422 -8.383 -11 1 98.75 441 LEU A O 1
ATOM 3457 N N . ALA A 1 442 ? 27.859 -8.156 -8.875 1 98.88 442 ALA A N 1
ATOM 3458 C CA . ALA A 1 442 ? 26.469 -8.062 -8.43 1 98.88 442 ALA A CA 1
ATOM 3459 C C . ALA A 1 442 ? 26.094 -6.621 -8.109 1 98.88 442 ALA A C 1
ATOM 3461 O O . ALA A 1 442 ? 26.875 -5.879 -7.527 1 98.88 442 ALA A O 1
ATOM 3462 N N . PHE A 1 443 ? 24.891 -6.184 -8.484 1 98.88 443 PHE A N 1
ATOM 3463 C CA . PHE A 1 443 ? 24.516 -4.801 -8.219 1 98.88 443 PHE A CA 1
ATOM 3464 C C . PHE A 1 443 ? 23.031 -4.707 -7.855 1 98.88 443 PHE A C 1
ATOM 3466 O O . PHE A 1 443 ? 22.25 -5.602 -8.18 1 98.88 443 PHE A O 1
ATOM 3473 N N . CYS A 1 444 ? 22.703 -3.75 -7.172 1 98.94 444 CYS A N 1
ATOM 3474 C CA . CYS A 1 444 ? 21.328 -3.326 -6.902 1 98.94 444 CYS A CA 1
ATOM 3475 C C . CYS A 1 444 ? 21.234 -1.809 -6.816 1 98.94 444 CYS A C 1
ATOM 3477 O O . CYS A 1 444 ? 22.016 -1.173 -6.105 1 98.94 444 CYS A O 1
ATOM 3479 N N . ILE A 1 445 ? 20.375 -1.186 -7.516 1 98.88 445 ILE A N 1
ATOM 3480 C CA . ILE A 1 445 ? 20.031 0.227 -7.414 1 98.88 445 ILE A CA 1
ATOM 3481 C C . ILE A 1 445 ? 18.516 0.375 -7.27 1 98.88 445 ILE A C 1
ATOM 3483 O O . ILE A 1 445 ? 17.75 -0.207 -8.047 1 98.88 445 ILE A O 1
ATOM 3487 N N . ILE A 1 446 ? 18.078 1.035 -6.305 1 98.81 446 ILE A N 1
ATOM 3488 C CA . ILE A 1 446 ? 16.656 1.282 -6.055 1 98.81 446 ILE A CA 1
ATOM 3489 C C . ILE A 1 446 ? 16.438 2.775 -5.828 1 98.81 446 ILE A C 1
ATOM 3491 O O . ILE A 1 446 ? 17.141 3.41 -5.051 1 98.81 446 ILE A O 1
ATOM 3495 N N . VAL A 1 447 ? 15.461 3.359 -6.504 1 98.81 447 VAL A N 1
ATOM 3496 C CA . VAL A 1 447 ? 15.016 4.738 -6.34 1 98.81 447 VAL A CA 1
ATOM 3497 C C . VAL A 1 447 ? 13.578 4.758 -5.82 1 98.81 447 VAL A C 1
ATOM 3499 O O . VAL A 1 447 ? 12.688 4.168 -6.43 1 98.81 447 VAL A O 1
ATOM 3502 N N . ASN A 1 448 ? 13.367 5.363 -4.656 1 98.62 448 ASN A N 1
ATOM 3503 C CA . ASN A 1 448 ? 12.039 5.488 -4.07 1 98.62 448 ASN A CA 1
ATOM 3504 C C . ASN A 1 448 ? 11.57 6.941 -4.059 1 98.62 448 ASN A C 1
ATOM 3506 O O . ASN A 1 448 ? 12.383 7.863 -3.982 1 98.62 448 ASN A O 1
ATOM 3510 N N . ASN A 1 449 ? 10.266 7.148 -4.164 1 98.25 449 ASN A N 1
ATOM 3511 C CA . ASN A 1 449 ? 9.562 8.398 -3.914 1 98.25 449 ASN A CA 1
ATOM 3512 C C . ASN A 1 449 ? 9.914 9.461 -4.957 1 98.25 449 ASN A C 1
ATOM 3514 O O . ASN A 1 449 ? 9.984 10.648 -4.641 1 98.25 449 ASN A O 1
ATOM 3518 N N . TYR A 1 450 ? 10.32 8.977 -6.18 1 97.56 450 TYR A N 1
ATOM 3519 C CA . TYR A 1 450 ? 10.586 9.969 -7.219 1 97.56 450 TYR A CA 1
ATOM 3520 C C . TYR A 1 450 ? 9.289 10.516 -7.801 1 97.56 450 TYR A C 1
ATOM 3522 O O . TYR A 1 450 ? 8.273 9.812 -7.844 1 97.56 450 TYR A O 1
ATOM 3530 N N . THR A 1 451 ? 9.32 11.758 -8.172 1 94.75 451 THR A N 1
ATOM 3531 C CA . THR A 1 451 ? 8.18 12.406 -8.812 1 94.75 451 THR A CA 1
ATOM 3532 C C . THR A 1 451 ? 8.508 12.781 -10.25 1 94.75 451 THR A C 1
ATOM 3534 O O . THR A 1 451 ? 7.633 13.242 -10.992 1 94.75 451 THR A O 1
ATOM 3537 N N . GLN A 1 452 ? 9.766 12.555 -10.711 1 95.12 452 GLN A N 1
ATOM 3538 C CA . GLN A 1 452 ? 10.188 12.75 -12.094 1 95.12 452 GLN A CA 1
ATOM 3539 C C . GLN A 1 452 ? 9.562 11.695 -13.008 1 95.12 452 GLN A C 1
ATOM 3541 O O . GLN A 1 452 ? 8.891 10.781 -12.539 1 95.12 452 GLN A O 1
ATOM 3546 N N . SER A 1 453 ? 9.75 11.914 -14.281 1 95.81 453 SER A N 1
ATOM 3547 C CA . SER A 1 453 ? 9.234 10.93 -15.227 1 95.81 453 SER A CA 1
ATOM 3548 C C . SER A 1 453 ? 9.984 9.609 -15.117 1 95.81 453 SER A C 1
ATOM 3550 O O . SER A 1 453 ? 11.172 9.586 -14.781 1 95.81 453 SER A O 1
ATOM 3552 N N . PHE A 1 454 ? 9.344 8.547 -15.453 1 96 454 PHE A N 1
ATOM 3553 C CA . PHE A 1 454 ? 9.922 7.207 -15.453 1 96 454 PHE A CA 1
ATOM 3554 C C . PHE A 1 454 ? 11.172 7.156 -16.312 1 96 454 PHE A C 1
ATOM 3556 O O . PHE A 1 454 ? 12.195 6.605 -15.906 1 96 454 PHE A O 1
ATOM 3563 N N . LEU A 1 455 ? 11.109 7.727 -17.453 1 96.56 455 LEU A N 1
ATOM 3564 C CA . LEU A 1 455 ? 12.211 7.668 -18.422 1 96.56 455 LEU A CA 1
ATOM 3565 C C . LEU A 1 455 ? 13.43 8.406 -17.891 1 96.56 455 LEU A C 1
ATOM 3567 O O . LEU A 1 455 ? 14.57 7.996 -18.141 1 96.56 455 LEU A O 1
ATOM 3571 N N . GLU A 1 456 ? 13.203 9.5 -17.156 1 97.25 456 GLU A N 1
ATOM 3572 C CA . GLU A 1 456 ? 14.312 10.234 -16.562 1 97.25 456 GLU A CA 1
ATOM 3573 C C . GLU A 1 456 ? 15.055 9.383 -15.539 1 97.25 456 GLU A C 1
ATOM 3575 O O . GLU A 1 456 ? 16.297 9.344 -15.539 1 97.25 456 GLU A O 1
ATOM 3580 N N . ILE A 1 457 ? 14.312 8.703 -14.719 1 98 457 ILE A N 1
ATOM 3581 C CA . ILE A 1 457 ? 14.906 7.852 -13.695 1 98 457 ILE A CA 1
ATOM 3582 C C . ILE A 1 457 ? 15.648 6.691 -14.352 1 98 457 ILE A C 1
ATOM 3584 O O . ILE A 1 457 ? 16.812 6.43 -14.047 1 98 457 ILE A O 1
ATOM 3588 N N . ARG A 1 458 ? 15 6 -15.289 1 98.06 458 ARG A N 1
ATOM 3589 C CA . ARG A 1 458 ? 15.562 4.828 -15.953 1 98.06 458 ARG A CA 1
ATOM 3590 C C . ARG A 1 458 ? 16.844 5.184 -16.688 1 98.06 458 ARG A C 1
ATOM 3592 O O . ARG A 1 458 ? 17.844 4.469 -16.594 1 98.06 458 ARG A O 1
ATOM 3599 N N . ASN A 1 459 ? 16.844 6.289 -17.438 1 97.38 459 ASN A N 1
ATOM 3600 C CA . ASN A 1 459 ? 18.016 6.699 -18.219 1 97.38 459 ASN A CA 1
ATOM 3601 C C . ASN A 1 459 ? 19.188 7.035 -17.312 1 97.38 459 ASN A C 1
ATOM 3603 O O . ASN A 1 459 ? 20.344 6.746 -17.641 1 97.38 459 ASN A O 1
ATOM 3607 N N . SER A 1 460 ? 18.859 7.66 -16.219 1 97.69 460 SER A N 1
ATOM 3608 C CA . SER A 1 460 ? 19.922 8 -15.273 1 97.69 460 SER A CA 1
ATOM 3609 C C . SER A 1 460 ? 20.547 6.746 -14.664 1 97.69 460 SER A C 1
ATOM 3611 O O . SER A 1 460 ? 21.766 6.68 -14.477 1 97.69 460 SER A O 1
ATOM 3613 N N . ILE A 1 461 ? 19.766 5.812 -14.344 1 97.69 461 ILE A N 1
ATOM 3614 C CA . ILE A 1 461 ? 20.266 4.547 -13.812 1 97.69 461 ILE A CA 1
ATOM 3615 C C . ILE A 1 461 ? 21.125 3.846 -14.852 1 97.69 461 ILE A C 1
ATOM 3617 O O . ILE A 1 461 ? 22.219 3.348 -14.539 1 97.69 461 ILE A O 1
ATOM 3621 N N . GLU A 1 462 ? 20.578 3.783 -16.094 1 97.5 462 GLU A N 1
ATOM 3622 C CA . GLU A 1 462 ? 21.328 3.156 -17.188 1 97.5 462 GLU A CA 1
ATOM 3623 C C . GLU A 1 462 ? 22.703 3.793 -17.344 1 97.5 462 GLU A C 1
ATOM 3625 O O . GLU A 1 462 ? 23.719 3.09 -17.453 1 97.5 462 GLU A O 1
ATOM 3630 N N . GLU A 1 463 ? 22.75 5.082 -17.297 1 96.38 463 GLU A N 1
ATOM 3631 C CA . GLU A 1 463 ? 24 5.809 -17.438 1 96.38 463 GLU A CA 1
ATOM 3632 C C . GLU A 1 463 ? 24.953 5.496 -16.281 1 96.38 463 GLU A C 1
ATOM 3634 O O . GLU A 1 463 ? 26.156 5.32 -16.5 1 96.38 463 GLU A O 1
ATOM 3639 N N . TYR A 1 464 ? 24.453 5.477 -15.156 1 97.25 464 TYR A N 1
ATOM 3640 C CA . TYR A 1 464 ? 25.266 5.18 -13.984 1 97.25 464 TYR A CA 1
ATOM 3641 C C . TYR A 1 464 ? 25.891 3.791 -14.086 1 97.25 464 TYR A C 1
ATOM 3643 O O . TYR A 1 464 ? 27.062 3.607 -13.789 1 97.25 464 TYR A O 1
ATOM 3651 N N . ILE A 1 465 ? 25.125 2.812 -14.5 1 96.75 465 ILE A N 1
ATOM 3652 C CA . ILE A 1 465 ? 25.578 1.428 -14.586 1 96.75 465 ILE A CA 1
ATOM 3653 C C . ILE A 1 465 ? 26.578 1.287 -15.727 1 96.75 465 ILE A C 1
ATOM 3655 O O . ILE A 1 465 ? 27.484 0.451 -15.664 1 96.75 465 ILE A O 1
ATOM 3659 N N . ASN A 1 466 ? 26.484 2.156 -16.781 1 96.56 466 ASN A N 1
ATOM 3660 C CA . ASN A 1 466 ? 27.438 2.15 -17.875 1 96.56 466 ASN A CA 1
ATOM 3661 C C . ASN A 1 466 ? 28.875 2.256 -17.375 1 96.56 466 ASN A C 1
ATOM 3663 O O . ASN A 1 466 ? 29.781 1.64 -17.938 1 96.56 466 ASN A O 1
ATOM 3667 N N . PHE A 1 467 ? 29 3.061 -16.422 1 95.5 467 PHE A N 1
ATOM 3668 C CA . PHE A 1 467 ? 30.344 3.266 -15.883 1 95.5 467 PHE A CA 1
ATOM 3669 C C . PHE A 1 467 ? 30.969 1.94 -15.469 1 95.5 467 PHE A C 1
ATOM 3671 O O . PHE A 1 467 ? 32.125 1.672 -15.781 1 95.5 467 PHE A O 1
ATOM 3678 N N . PHE A 1 468 ? 30.234 1.156 -14.75 1 96.38 468 PHE A N 1
ATOM 3679 C CA . PHE A 1 468 ? 30.766 -0.103 -14.242 1 96.38 468 PHE A CA 1
ATOM 3680 C C . PHE A 1 468 ? 31.062 -1.067 -15.391 1 96.38 468 PHE A C 1
ATOM 3682 O O . PHE A 1 468 ? 32.062 -1.783 -15.359 1 96.38 468 PHE A O 1
ATOM 3689 N N . ILE A 1 469 ? 30.156 -1.114 -16.391 1 96.81 469 ILE A N 1
ATOM 3690 C CA . ILE A 1 469 ? 30.359 -1.983 -17.547 1 96.81 469 ILE A CA 1
ATOM 3691 C C . ILE A 1 469 ? 31.688 -1.641 -18.219 1 96.81 469 ILE A C 1
ATOM 3693 O O . ILE A 1 469 ? 32.5 -2.529 -18.516 1 96.81 469 ILE A O 1
ATOM 3697 N N . ASP A 1 470 ? 31.953 -0.375 -18.328 1 95.06 470 ASP A N 1
ATOM 3698 C CA . ASP A 1 470 ? 33 0.093 -19.234 1 95.06 470 ASP A CA 1
ATOM 3699 C C . ASP A 1 470 ? 34.312 0.294 -18.5 1 95.06 470 ASP A C 1
ATOM 3701 O O . ASP A 1 470 ? 35.375 0.164 -19.094 1 95.06 470 ASP A O 1
ATOM 3705 N N . HIS A 1 471 ? 34.188 0.647 -17.203 1 91.88 471 HIS A N 1
ATOM 3706 C CA . HIS A 1 471 ? 35.406 1.189 -16.609 1 91.88 471 HIS A CA 1
ATOM 3707 C C . HIS A 1 471 ? 35.844 0.369 -15.398 1 91.88 471 HIS A C 1
ATOM 3709 O O . HIS A 1 471 ? 36.875 0.646 -14.789 1 91.88 471 HIS A O 1
ATOM 3715 N N . TYR A 1 472 ? 35.094 -0.55 -15.07 1 91.06 472 TYR A N 1
ATOM 3716 C CA . TYR A 1 472 ? 35.562 -1.414 -13.984 1 91.06 472 TYR A CA 1
ATOM 3717 C C . TYR A 1 472 ? 36.219 -2.678 -14.531 1 91.06 472 TYR A C 1
ATOM 3719 O O . TYR A 1 472 ? 35.688 -3.297 -15.461 1 91.06 472 TYR A O 1
ATOM 3727 N N . MET B 1 1 ? 21.5 85.375 29.109 1 35.12 1 MET B N 1
ATOM 3728 C CA . MET B 1 1 ? 21.344 84.438 28 1 35.12 1 MET B CA 1
ATOM 3729 C C . MET B 1 1 ? 21.688 83.062 28.453 1 35.12 1 MET B C 1
ATOM 3731 O O . MET B 1 1 ? 22.859 82.75 28.703 1 35.12 1 MET B O 1
ATOM 3735 N N . ARG B 1 2 ? 20.766 82.438 29.297 1 42.03 2 ARG B N 1
ATOM 3736 C CA . ARG B 1 2 ? 20.734 81.125 29.891 1 42.03 2 ARG B CA 1
ATOM 3737 C C . ARG B 1 2 ? 20.75 80 28.812 1 42.03 2 ARG B C 1
ATOM 3739 O O . ARG B 1 2 ? 19.844 79.938 27.984 1 42.03 2 ARG B O 1
ATOM 3746 N N . TRP B 1 3 ? 21.922 79.625 28.375 1 41.56 3 TRP B N 1
ATOM 3747 C CA . TRP B 1 3 ? 22.203 78.562 27.406 1 41.56 3 TRP B CA 1
ATOM 3748 C C . TRP B 1 3 ? 21.641 77.188 27.875 1 41.56 3 TRP B C 1
ATOM 3750 O O . TRP B 1 3 ? 21.969 76.75 28.953 1 41.56 3 TRP B O 1
ATOM 3760 N N . ILE B 1 4 ? 20.391 76.875 27.609 1 43.12 4 ILE B N 1
ATOM 3761 C CA . ILE B 1 4 ? 19.781 75.562 27.812 1 43.12 4 ILE B CA 1
ATOM 3762 C C . ILE B 1 4 ? 20.562 74.5 27.047 1 43.12 4 ILE B C 1
ATOM 3764 O O . ILE B 1 4 ? 20.625 74.562 25.812 1 43.12 4 ILE B O 1
ATOM 3768 N N . ILE B 1 5 ? 21.578 73.875 27.641 1 43.97 5 ILE B N 1
ATOM 3769 C CA . ILE B 1 5 ? 22.328 72.812 27.062 1 43.97 5 ILE B CA 1
ATOM 3770 C C . ILE B 1 5 ? 21.422 71.562 26.891 1 43.97 5 ILE B C 1
ATOM 3772 O O . ILE B 1 5 ? 20.859 71.062 27.875 1 43.97 5 ILE B O 1
ATOM 3776 N N . ALA B 1 6 ? 20.781 71.438 25.734 1 47.06 6 ALA B N 1
ATOM 3777 C CA . ALA B 1 6 ? 20.062 70.25 25.344 1 47.06 6 ALA B CA 1
ATOM 3778 C C . ALA B 1 6 ? 20.969 69 25.391 1 47.06 6 ALA B C 1
ATOM 3780 O O . ALA B 1 6 ? 22 68.938 24.719 1 47.06 6 ALA B O 1
ATOM 3781 N N . LEU B 1 7 ? 20.922 68.312 26.484 1 46.31 7 LEU B N 1
ATOM 3782 C CA . LEU B 1 7 ? 21.625 67 26.562 1 46.31 7 LEU B CA 1
ATOM 3783 C C . LEU B 1 7 ? 21.062 66 25.531 1 46.31 7 LEU B C 1
ATOM 3785 O O . LEU B 1 7 ? 19.859 65.812 25.484 1 46.31 7 LEU B O 1
ATOM 3789 N N . PRO B 1 8 ? 21.781 65.688 24.469 1 48.09 8 PRO B N 1
ATOM 3790 C CA . PRO B 1 8 ? 21.312 64.688 23.531 1 48.09 8 PRO B CA 1
ATOM 3791 C C . PRO B 1 8 ? 21.078 63.344 24.219 1 48.09 8 PRO B C 1
ATOM 3793 O O . PRO B 1 8 ? 21.938 62.875 24.984 1 48.09 8 PRO B O 1
ATOM 3796 N N . ILE B 1 9 ? 19.828 62.969 24.531 1 48.09 9 ILE B N 1
ATOM 3797 C CA . ILE B 1 9 ? 19.484 61.625 24.953 1 48.09 9 ILE B CA 1
ATOM 3798 C C . ILE B 1 9 ? 19.953 60.625 23.891 1 48.09 9 ILE B C 1
ATOM 3800 O O . ILE B 1 9 ? 19.453 60.625 22.766 1 48.09 9 ILE B O 1
ATOM 3804 N N . LEU B 1 10 ? 21.172 60.125 23.953 1 44.91 10 LEU B N 1
ATOM 3805 C CA . LEU B 1 10 ? 21.625 59 23.188 1 44.91 10 LEU B CA 1
ATOM 3806 C C . LEU B 1 10 ? 20.734 57.781 23.453 1 44.91 10 LEU B C 1
ATOM 3808 O O . LEU B 1 10 ? 20.688 57.25 24.562 1 44.91 10 LEU B O 1
ATOM 3812 N N . PHE B 1 11 ? 19.688 57.562 22.688 1 43.84 11 PHE B N 1
ATOM 3813 C CA . PHE B 1 11 ? 19 56.281 22.625 1 43.84 11 PHE B CA 1
ATOM 3814 C C . PHE B 1 11 ? 19.953 55.156 22.297 1 43.84 11 PHE B C 1
ATOM 3816 O O . PHE B 1 11 ? 20.453 55.062 21.172 1 43.84 11 PHE B O 1
ATOM 3823 N N . SER B 1 12 ? 20.641 54.594 23.328 1 41.25 12 SER B N 1
ATOM 3824 C CA . SER B 1 12 ? 21.312 53.312 23.125 1 41.25 12 SER B CA 1
ATOM 3825 C C . SER B 1 12 ? 20.344 52.25 22.656 1 41.25 12 SER B C 1
ATOM 3827 O O . SER B 1 12 ? 19.406 51.875 23.391 1 41.25 12 SER B O 1
ATOM 3829 N N . CYS B 1 13 ? 20.141 52.094 21.406 1 42.75 13 CYS B N 1
ATOM 3830 C CA . CYS B 1 13 ? 19.562 50.875 20.891 1 42.75 13 CYS B CA 1
ATOM 3831 C C . CYS B 1 13 ? 20.266 49.656 21.469 1 42.75 13 CYS B C 1
ATOM 3833 O O . CYS B 1 13 ? 21.422 49.375 21.141 1 42.75 13 CYS B O 1
ATOM 3835 N N . LEU B 1 14 ? 19.891 49.219 22.672 1 40.66 14 LEU B N 1
ATOM 3836 C CA . LEU B 1 14 ? 20.203 47.844 23.094 1 40.66 14 LEU B CA 1
ATOM 3837 C C . LEU B 1 14 ? 19.859 46.844 22.016 1 40.66 14 LEU B C 1
ATOM 3839 O O . LEU B 1 14 ? 18.688 46.5 21.859 1 40.66 14 LEU B O 1
ATOM 3843 N N . CYS B 1 15 ? 20.594 46.844 21 1 40.28 15 CYS B N 1
ATOM 3844 C CA . CYS B 1 15 ? 20.594 45.594 20.234 1 40.28 15 CYS B CA 1
ATOM 3845 C C . CYS B 1 15 ? 20.828 44.375 21.156 1 40.28 15 CYS B C 1
ATOM 3847 O O . CYS B 1 15 ? 21.953 44.156 21.594 1 40.28 15 CYS B O 1
ATOM 3849 N N . SER B 1 16 ? 19.859 44.062 22 1 37.09 16 SER B N 1
ATOM 3850 C CA . SER B 1 16 ? 19.969 42.75 22.609 1 37.09 16 SER B CA 1
ATOM 3851 C C . SER B 1 16 ? 20.516 41.719 21.609 1 37.09 16 SER B C 1
ATOM 3853 O O . SER B 1 16 ? 19.875 41.438 20.578 1 37.09 16 SER B O 1
ATOM 3855 N N . SER B 1 17 ? 21.781 41.688 21.469 1 38.75 17 SER B N 1
ATOM 3856 C CA . SER B 1 17 ? 22.359 40.5 20.859 1 38.75 17 SER B CA 1
ATOM 3857 C C . SER B 1 17 ? 21.656 39.25 21.344 1 38.75 17 SER B C 1
ATOM 3859 O O . SER B 1 17 ? 21.781 38.844 22.5 1 38.75 17 SER B O 1
ATOM 3861 N N . PHE B 1 18 ? 20.453 39.031 20.859 1 42.31 18 PHE B N 1
ATOM 3862 C CA . PHE B 1 18 ? 20 37.656 21.031 1 42.31 18 PHE B CA 1
ATOM 3863 C C . PHE B 1 18 ? 21.156 36.656 20.906 1 42.31 18 PHE B C 1
ATOM 3865 O O . PHE B 1 18 ? 21.719 36.5 19.828 1 42.31 18 PHE B O 1
ATOM 3872 N N . ALA B 1 19 ? 21.938 36.625 21.953 1 39.28 19 ALA B N 1
ATOM 3873 C CA . ALA B 1 19 ? 22.922 35.531 22.016 1 39.28 19 ALA B CA 1
ATOM 3874 C C . ALA B 1 19 ? 22.297 34.219 21.562 1 39.28 19 ALA B C 1
ATOM 3876 O O . ALA B 1 19 ? 21.484 33.625 22.281 1 39.28 19 ALA B O 1
ATOM 3877 N N . ALA B 1 20 ? 22.078 33.969 20.359 1 45.19 20 ALA B N 1
ATOM 3878 C CA . ALA B 1 20 ? 21.844 32.594 19.875 1 45.19 20 ALA B CA 1
ATOM 3879 C C . ALA B 1 20 ? 22.672 31.594 20.672 1 45.19 20 ALA B C 1
ATOM 3881 O O . ALA B 1 20 ? 23.906 31.719 20.75 1 45.19 20 ALA B O 1
ATOM 3882 N N . SER B 1 21 ? 22.234 31.109 21.75 1 46.84 21 SER B N 1
ATOM 3883 C CA . SER B 1 21 ? 22.984 30.016 22.359 1 46.84 21 SER B CA 1
ATOM 3884 C C . SER B 1 21 ? 23.688 29.156 21.312 1 46.84 21 SER B C 1
ATOM 3886 O O . SER B 1 21 ? 23.078 28.781 20.297 1 46.84 21 SER B O 1
ATOM 3888 N N . ASN B 1 22 ? 24.953 29.391 21.094 1 53.19 22 ASN B N 1
ATOM 3889 C CA . ASN B 1 22 ? 25.938 28.75 20.219 1 53.19 22 ASN B CA 1
ATOM 3890 C C . ASN B 1 22 ? 25.844 27.234 20.281 1 53.19 22 ASN B C 1
ATOM 3892 O O . ASN B 1 22 ? 26.828 26.531 20.016 1 53.19 22 ASN B O 1
ATOM 3896 N N . SER B 1 23 ? 24.812 26.703 20.828 1 67.56 23 SER B N 1
ATOM 3897 C CA . SER B 1 23 ? 24.891 25.25 20.922 1 67.56 23 SER B CA 1
ATOM 3898 C C . SER B 1 23 ? 24.625 24.594 19.578 1 67.56 23 SER B C 1
ATOM 3900 O O . SER B 1 23 ? 23.688 24.969 18.859 1 67.56 23 SER B O 1
ATOM 3902 N N . LYS B 1 24 ? 25.516 23.891 19.297 1 83.94 24 LYS B N 1
ATOM 3903 C CA . LYS B 1 24 ? 25.5 23.125 18.047 1 83.94 24 LYS B CA 1
ATOM 3904 C C . LYS B 1 24 ? 24.344 22.125 18.047 1 83.94 24 LYS B C 1
ATOM 3906 O O . LYS B 1 24 ? 24.188 21.359 19.016 1 83.94 24 LYS B O 1
ATOM 3911 N N . VAL B 1 25 ? 23.359 22.406 17.203 1 90.88 25 VAL B N 1
ATOM 3912 C CA . VAL B 1 25 ? 22.281 21.422 17.047 1 90.88 25 VAL B CA 1
ATOM 3913 C C . VAL B 1 25 ? 22.875 20.016 17.047 1 90.88 25 VAL B C 1
ATOM 3915 O O . VAL B 1 25 ? 23.844 19.75 16.328 1 90.88 25 VAL B O 1
ATOM 3918 N N . PRO B 1 26 ? 22.375 19.156 17.859 1 92.5 26 PRO B N 1
ATOM 3919 C CA . PRO B 1 26 ? 22.922 17.797 17.891 1 92.5 26 PRO B CA 1
ATOM 3920 C C . PRO B 1 26 ? 22.688 17.047 16.578 1 92.5 26 PRO B C 1
ATOM 3922 O O . PRO B 1 26 ? 21.844 17.453 15.773 1 92.5 26 PRO B O 1
ATOM 3925 N N . ALA B 1 27 ? 23.5 16.016 16.453 1 93.56 27 ALA B N 1
ATOM 3926 C CA . ALA B 1 27 ? 23.266 15.109 15.336 1 93.56 27 ALA B CA 1
ATOM 3927 C C . ALA B 1 27 ? 21.859 14.523 15.391 1 93.56 27 ALA B C 1
ATOM 3929 O O . ALA B 1 27 ? 21.328 14.242 16.469 1 93.56 27 ALA B O 1
ATOM 3930 N N . PRO B 1 28 ? 21.219 14.398 14.219 1 94.12 28 PRO B N 1
ATOM 3931 C CA . PRO B 1 28 ? 19.891 13.797 14.203 1 94.12 28 PRO B CA 1
ATOM 3932 C C . PRO B 1 28 ? 19.891 12.352 14.68 1 94.12 28 PRO B C 1
ATOM 3934 O O . PRO B 1 28 ? 20.922 11.672 14.617 1 94.12 28 PRO B O 1
ATOM 3937 N N . PRO B 1 29 ? 18.719 11.906 15.164 1 94.5 29 PRO B N 1
ATOM 3938 C CA . PRO B 1 29 ? 18.625 10.477 15.469 1 94.5 29 PRO B CA 1
ATOM 3939 C C . PRO B 1 29 ? 18.922 9.594 14.25 1 94.5 29 PRO B C 1
ATOM 3941 O O . PRO B 1 29 ? 18.594 9.969 13.125 1 94.5 29 PRO B O 1
ATOM 3944 N N . ASN B 1 30 ? 19.516 8.531 14.539 1 91.56 30 ASN B N 1
ATOM 3945 C CA . ASN B 1 30 ? 19.859 7.566 13.492 1 91.56 30 ASN B CA 1
ATOM 3946 C C . ASN B 1 30 ? 19.406 6.156 13.867 1 91.56 30 ASN B C 1
ATOM 3948 O O . ASN B 1 30 ? 19.656 5.691 14.984 1 91.56 30 ASN B O 1
ATOM 3952 N N . PHE B 1 31 ? 18.703 5.598 12.977 1 94.5 31 PHE B N 1
ATOM 3953 C CA . PHE B 1 31 ? 18.203 4.23 13.125 1 94.5 31 PHE B CA 1
ATOM 3954 C C . PHE B 1 31 ? 18.625 3.377 11.938 1 94.5 31 PHE B C 1
ATOM 3956 O O . PHE B 1 31 ? 18.312 3.697 10.789 1 94.5 31 PHE B O 1
ATOM 3963 N N . PRO B 1 32 ? 19.328 2.289 12.234 1 92.56 32 PRO B N 1
ATOM 3964 C CA . PRO B 1 32 ? 19.766 1.447 11.117 1 92.56 32 PRO B CA 1
ATOM 3965 C C . PRO B 1 32 ? 18.641 1.093 10.156 1 92.56 32 PRO B C 1
ATOM 3967 O O . PRO B 1 32 ? 17.594 0.579 10.578 1 92.56 32 PRO B O 1
ATOM 3970 N N . GLY B 1 33 ? 18.875 1.42 8.883 1 96.31 33 GLY B N 1
ATOM 3971 C CA . GLY B 1 33 ? 17.938 1.065 7.828 1 96.31 33 GLY B CA 1
ATOM 3972 C C . GLY B 1 33 ? 16.875 2.113 7.605 1 96.31 33 GLY B C 1
ATOM 3973 O O . GLY B 1 33 ? 16.266 2.176 6.527 1 96.31 33 GLY B O 1
ATOM 3974 N N . ALA B 1 34 ? 16.609 2.975 8.555 1 98 34 ALA B N 1
ATOM 3975 C CA . ALA B 1 34 ? 15.508 3.924 8.492 1 98 34 ALA B CA 1
ATOM 3976 C C . ALA B 1 34 ? 15.93 5.211 7.789 1 98 34 ALA B C 1
ATOM 3978 O O . ALA B 1 34 ? 17.125 5.449 7.578 1 98 34 ALA B O 1
ATOM 3979 N N . SER B 1 35 ? 14.969 5.973 7.34 1 97.94 35 SER B N 1
ATOM 3980 C CA . SER B 1 35 ? 15.148 7.32 6.816 1 97.94 35 SER B CA 1
ATOM 3981 C C . SER B 1 35 ? 14.578 8.367 7.773 1 97.94 35 SER B C 1
ATOM 3983 O O . SER B 1 35 ? 13.445 8.219 8.25 1 97.94 35 SER B O 1
ATOM 3985 N N . VAL B 1 36 ? 15.383 9.398 8.039 1 98.25 36 VAL B N 1
ATOM 3986 C CA . VAL B 1 36 ? 14.961 10.453 8.953 1 98.25 36 VAL B CA 1
ATOM 3987 C C . VAL B 1 36 ? 14.984 11.805 8.234 1 98.25 36 VAL B C 1
ATOM 3989 O O . VAL B 1 36 ? 15.984 12.164 7.613 1 98.25 36 VAL B O 1
ATOM 3992 N N . GLY B 1 37 ? 13.859 12.5 8.227 1 98.62 37 GLY B N 1
ATOM 3993 C CA . GLY B 1 37 ? 13.766 13.875 7.746 1 98.62 37 GLY B CA 1
ATOM 3994 C C . GLY B 1 37 ? 13.383 14.859 8.836 1 98.62 37 GLY B C 1
ATOM 3995 O O . GLY B 1 37 ? 12.523 14.562 9.672 1 98.62 37 GLY B O 1
ATOM 3996 N N . ILE B 1 38 ? 14.102 16.047 8.867 1 98.81 38 ILE B N 1
ATOM 3997 C CA . ILE B 1 38 ? 13.875 17.047 9.898 1 98.81 38 ILE B CA 1
ATOM 3998 C C . ILE B 1 38 ? 13.875 18.438 9.281 1 98.81 38 ILE B C 1
ATOM 4000 O O . ILE B 1 38 ? 14.719 18.75 8.438 1 98.81 38 ILE B O 1
ATOM 4004 N N . SER B 1 39 ? 12.945 19.234 9.609 1 98.81 39 SER B N 1
ATOM 4005 C CA . SER B 1 39 ? 12.922 20.656 9.336 1 98.81 39 SER B CA 1
ATOM 4006 C C . SER B 1 39 ? 12.508 21.453 10.57 1 98.81 39 SER B C 1
ATOM 4008 O O . SER B 1 39 ? 11.516 21.125 11.219 1 98.81 39 SER B O 1
ATOM 4010 N N . VAL B 1 40 ? 13.242 22.422 11.008 1 98.75 40 VAL B N 1
ATOM 4011 C CA . VAL B 1 40 ? 12.922 23.344 12.086 1 98.75 40 VAL B CA 1
ATOM 4012 C C . VAL B 1 40 ? 13.172 24.781 11.625 1 98.75 40 VAL B C 1
ATOM 4014 O O . VAL B 1 40 ? 14.258 25.109 11.156 1 98.75 40 VAL B O 1
ATOM 4017 N N . ILE B 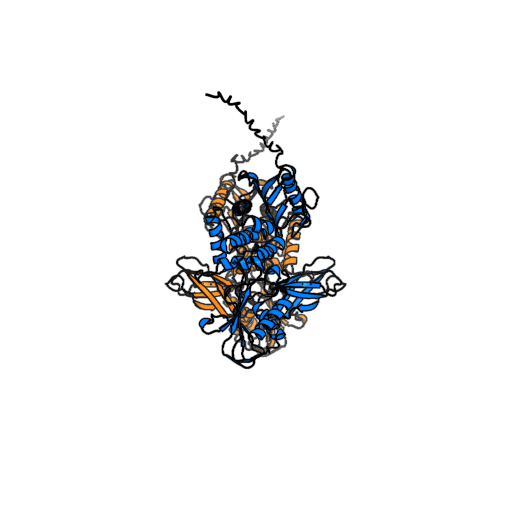1 41 ? 12.227 25.625 11.805 1 98.31 41 ILE B N 1
ATOM 4018 C CA . ILE B 1 41 ? 12.344 27.016 11.391 1 98.31 41 ILE B CA 1
ATOM 4019 C C . ILE B 1 41 ? 11.938 27.922 12.547 1 98.31 41 ILE B C 1
ATOM 4021 O O . ILE B 1 41 ? 11.023 27.609 13.305 1 98.31 41 ILE B O 1
ATOM 4025 N N . ASP B 1 42 ? 12.633 29 12.664 1 98.19 42 ASP B N 1
ATOM 4026 C CA . ASP B 1 42 ? 12.25 30.062 13.602 1 98.19 42 ASP B CA 1
ATOM 4027 C C . ASP B 1 42 ? 11.188 30.969 12.992 1 98.19 42 ASP B C 1
ATOM 4029 O O . ASP B 1 42 ? 11.438 31.641 11.984 1 98.19 42 ASP B O 1
ATOM 4033 N N . LEU B 1 43 ? 10.031 31.062 13.586 1 98.06 43 LEU B N 1
ATOM 4034 C CA . LEU B 1 43 ? 8.898 31.719 12.945 1 98.06 43 LEU B CA 1
ATOM 4035 C C . LEU B 1 43 ? 9.023 33.219 13.055 1 98.06 43 LEU B C 1
ATOM 4037 O O . LEU B 1 43 ? 8.367 33.969 12.312 1 98.06 43 LEU B O 1
ATOM 4041 N N . SER B 1 44 ? 9.82 33.75 13.969 1 95.5 44 SER B N 1
ATOM 4042 C CA . SER B 1 44 ? 10.031 35.188 14.094 1 95.5 44 SER B CA 1
ATOM 4043 C C . SER B 1 44 ? 10.953 35.688 13.008 1 95.5 44 SER B C 1
ATOM 4045 O O . SER B 1 44 ? 10.68 36.75 12.398 1 95.5 44 SER B O 1
ATOM 4047 N N . SER B 1 45 ? 12.031 34.969 12.742 1 94.44 45 SER B N 1
ATOM 4048 C CA . SER B 1 45 ? 13.016 35.406 11.766 1 94.44 45 SER B CA 1
ATOM 4049 C C . SER B 1 45 ? 12.742 34.812 10.391 1 94.44 45 SER B C 1
ATOM 4051 O O . SER B 1 45 ? 13.203 35.312 9.375 1 94.44 45 SER B O 1
ATOM 4053 N N . GLY B 1 46 ? 12.141 33.656 10.359 1 93.75 46 GLY B N 1
ATOM 4054 C CA . GLY B 1 46 ? 11.93 32.906 9.125 1 93.75 46 GLY B CA 1
ATOM 4055 C C . GLY B 1 46 ? 13.117 32.062 8.734 1 93.75 46 GLY B C 1
ATOM 4056 O O . GLY B 1 46 ? 13.078 31.344 7.727 1 93.75 46 GLY B O 1
ATOM 4057 N N . LEU B 1 47 ? 14.055 32 9.578 1 94.56 47 LEU B N 1
ATOM 4058 C CA . LEU B 1 47 ? 15.297 31.312 9.234 1 94.56 47 LEU B CA 1
ATOM 4059 C C . LEU B 1 47 ? 15.219 29.844 9.617 1 94.56 47 LEU B C 1
ATOM 4061 O O . LEU B 1 47 ? 14.609 29.484 10.633 1 94.56 47 LEU B O 1
ATOM 4065 N N . GLU B 1 48 ? 15.93 29.016 8.844 1 96.5 48 GLU B N 1
ATOM 4066 C CA . GLU B 1 48 ? 16.094 27.609 9.148 1 96.5 48 GLU B CA 1
ATOM 4067 C C . GLU B 1 48 ? 17 27.406 10.359 1 96.5 48 GLU B C 1
ATOM 4069 O O . GLU B 1 48 ? 18.125 27.938 10.391 1 96.5 48 GLU B O 1
ATOM 4074 N N . VAL B 1 49 ? 16.516 26.75 11.344 1 97 49 VAL B N 1
ATOM 4075 C CA . VAL B 1 49 ? 17.312 26.391 12.516 1 97 49 VAL B CA 1
ATOM 4076 C C . VAL B 1 49 ? 18.109 25.109 12.234 1 97 49 VAL B C 1
ATOM 4078 O O . VAL B 1 49 ? 19.297 25.031 12.531 1 97 49 VAL B O 1
ATOM 4081 N N . THR B 1 50 ? 17.469 24.094 11.664 1 96.69 50 THR B N 1
ATOM 4082 C CA . THR B 1 50 ? 18.125 22.875 11.211 1 96.69 50 THR B CA 1
ATOM 4083 C C . THR B 1 50 ? 17.312 22.203 10.102 1 96.69 50 THR B C 1
ATOM 4085 O O . THR B 1 50 ? 16.094 22.406 10.008 1 96.69 50 THR B O 1
ATOM 4088 N N . GLY B 1 51 ? 18.031 21.578 9.188 1 97.44 51 GLY B N 1
ATOM 4089 C CA . GLY B 1 51 ? 17.469 20.766 8.117 1 97.44 51 GLY B CA 1
ATOM 4090 C C . GLY B 1 51 ? 18.25 19.5 7.848 1 97.44 51 GLY B C 1
ATOM 4091 O O . GLY B 1 51 ? 19.453 19.562 7.59 1 97.44 51 GLY B O 1
ATOM 4092 N N . VAL B 1 52 ? 17.656 18.391 8.016 1 97.31 52 VAL B N 1
ATOM 4093 C CA . VAL B 1 52 ? 18.203 17.094 7.672 1 97.31 52 VAL B CA 1
ATOM 4094 C C . VAL B 1 52 ? 17.266 16.375 6.703 1 97.31 52 VAL B C 1
ATOM 4096 O O . VAL B 1 52 ? 16.125 16.047 7.059 1 97.31 52 VAL B O 1
ATOM 4099 N N . ASN B 1 53 ? 17.734 16.109 5.484 1 97.12 53 ASN B N 1
ATOM 4100 C CA . ASN B 1 53 ? 16.859 15.508 4.492 1 97.12 53 ASN B CA 1
ATOM 4101 C C . ASN B 1 53 ? 15.5 16.203 4.449 1 97.12 53 ASN B C 1
ATOM 4103 O O . ASN B 1 53 ? 14.461 15.547 4.359 1 97.12 53 ASN B O 1
ATOM 4107 N N . GLN B 1 54 ? 15.516 17.516 4.574 1 98.19 54 GLN B N 1
ATOM 4108 C CA . GLN B 1 54 ? 14.273 18.25 4.793 1 98.19 54 GLN B CA 1
ATOM 4109 C C . GLN B 1 54 ? 13.43 18.297 3.521 1 98.19 54 GLN B C 1
ATOM 4111 O O . GLN B 1 54 ? 12.234 18.594 3.576 1 98.19 54 GLN B O 1
ATOM 4116 N N . ASP B 1 55 ? 14.07 18 2.326 1 97.94 55 ASP B N 1
ATOM 4117 C CA . ASP B 1 55 ? 13.344 18.047 1.058 1 97.94 55 ASP B CA 1
ATOM 4118 C C . ASP B 1 55 ? 13.016 16.641 0.562 1 97.94 55 ASP B C 1
ATOM 4120 O O . ASP B 1 55 ? 12.383 16.484 -0.484 1 97.94 55 ASP B O 1
ATOM 4124 N N . LYS B 1 56 ? 13.438 15.609 1.311 1 97.94 56 LYS B N 1
ATOM 4125 C CA . LYS B 1 56 ? 13.141 14.227 0.937 1 97.94 56 LYS B CA 1
ATOM 4126 C C . LYS B 1 56 ? 11.656 13.914 1.122 1 97.94 56 LYS B C 1
ATOM 4128 O O . LYS B 1 56 ? 11.055 14.297 2.129 1 97.94 56 LYS B O 1
ATOM 4133 N N . LEU B 1 57 ? 11.125 13.305 0.091 1 98.69 57 LEU B N 1
ATOM 4134 C CA . LEU B 1 57 ? 9.734 12.867 0.206 1 98.69 57 LEU B CA 1
ATOM 4135 C C . LEU B 1 57 ? 9.633 11.625 1.088 1 98.69 57 LEU B C 1
ATOM 4137 O O . LEU B 1 57 ? 10.312 10.625 0.847 1 98.69 57 LEU B O 1
ATOM 4141 N N . LEU B 1 58 ? 8.812 11.734 2.117 1 98.75 58 LEU B N 1
ATOM 4142 C CA . LEU B 1 58 ? 8.57 10.672 3.084 1 98.75 58 LEU B CA 1
ATOM 4143 C C . LEU B 1 58 ? 7.078 10.453 3.295 1 98.75 58 LEU B C 1
ATOM 4145 O O . LEU B 1 58 ? 6.27 11.328 2.979 1 98.75 58 LEU B O 1
ATOM 4149 N N . THR B 1 59 ? 6.711 9.266 3.695 1 98.62 59 THR B N 1
ATOM 4150 C CA . THR B 1 59 ? 5.336 8.984 4.102 1 98.62 59 THR B CA 1
ATOM 4151 C C . THR B 1 59 ? 5.016 9.672 5.426 1 98.62 59 THR B C 1
ATOM 4153 O O . THR B 1 59 ? 5.625 9.359 6.453 1 98.62 59 THR B O 1
ATOM 4156 N N . PRO B 1 60 ? 4.094 10.516 5.438 1 98.81 60 PRO B N 1
ATOM 4157 C CA . PRO B 1 60 ? 3.875 11.312 6.645 1 98.81 60 PRO B CA 1
ATOM 4158 C C . PRO B 1 60 ? 2.924 10.641 7.633 1 98.81 60 PRO B C 1
ATOM 4160 O O . PRO B 1 60 ? 2.869 11.023 8.805 1 98.81 60 PRO B O 1
ATOM 4163 N N . ALA B 1 61 ? 2.166 9.609 7.152 1 98.62 61 ALA B N 1
ATOM 4164 C CA . ALA B 1 61 ? 1.044 9.102 7.938 1 98.62 61 ALA B CA 1
ATOM 4165 C C . ALA B 1 61 ? 0.102 10.227 8.344 1 98.62 61 ALA B C 1
ATOM 4167 O O . ALA B 1 61 ? -0.238 11.086 7.52 1 98.62 61 ALA B O 1
ATOM 4168 N N . SER B 1 62 ? -0.354 10.32 9.578 1 98.88 62 SER B N 1
ATOM 4169 C CA . SER B 1 62 ? -1.402 11.227 10.023 1 98.88 62 SER B CA 1
ATOM 4170 C C . SER B 1 62 ? -0.873 12.656 10.172 1 98.88 62 SER B C 1
ATOM 4172 O O . SER B 1 62 ? -1.646 13.594 10.375 1 98.88 62 SER B O 1
ATOM 4174 N N . VAL B 1 63 ? 0.376 12.922 10.062 1 98.88 63 VAL B N 1
ATOM 4175 C CA . VAL B 1 63 ? 0.872 14.289 10.008 1 98.88 63 VAL B CA 1
ATOM 4176 C C . VAL B 1 63 ? 0.205 15.039 8.852 1 98.88 63 VAL B C 1
ATOM 4178 O O . VAL B 1 63 ? 0.02 16.25 8.914 1 98.88 63 VAL B O 1
ATOM 4181 N N . LEU B 1 64 ? -0.231 14.258 7.895 1 98.94 64 LEU B N 1
ATOM 4182 C CA . LEU B 1 64 ? -0.875 14.812 6.711 1 98.94 64 LEU B CA 1
ATOM 4183 C C . LEU B 1 64 ? -2.148 15.562 7.086 1 98.94 64 LEU B C 1
ATOM 4185 O O . LEU B 1 64 ? -2.572 16.469 6.367 1 98.94 64 LEU B O 1
ATOM 4189 N N . LYS B 1 65 ? -2.705 15.258 8.195 1 98.94 65 LYS B N 1
ATOM 4190 C CA . LYS B 1 65 ? -3.949 15.891 8.617 1 98.94 65 LYS B CA 1
ATOM 4191 C C . LYS B 1 65 ? -3.754 17.391 8.836 1 98.94 65 LYS B C 1
ATOM 4193 O O . LYS B 1 65 ? -4.723 18.156 8.836 1 98.94 65 LYS B O 1
ATOM 4198 N N . LEU B 1 66 ? -2.502 17.844 9.023 1 98.94 66 LEU B N 1
ATOM 4199 C CA . LEU B 1 66 ? -2.223 19.266 9.117 1 98.94 66 LEU B CA 1
ATOM 4200 C C . LEU B 1 66 ? -2.617 19.984 7.828 1 98.94 66 LEU B C 1
ATOM 4202 O O . LEU B 1 66 ? -3.18 21.078 7.871 1 98.94 66 LEU B O 1
ATOM 4206 N N . SER B 1 67 ? -2.314 19.375 6.684 1 98.88 67 SER B N 1
ATOM 4207 C CA . SER B 1 67 ? -2.695 19.938 5.395 1 98.88 67 SER B CA 1
ATOM 4208 C C . SER B 1 67 ? -4.211 20.016 5.254 1 98.88 67 SER B C 1
ATOM 4210 O O . SER B 1 67 ? -4.746 21.047 4.832 1 98.88 67 SER B O 1
ATOM 4212 N N . THR B 1 68 ? -4.871 19 5.625 1 98.81 68 THR B N 1
ATOM 4213 C CA . THR B 1 68 ? -6.316 18.891 5.469 1 98.81 68 THR B CA 1
ATOM 4214 C C . THR B 1 68 ? -7.031 19.922 6.34 1 98.81 68 THR B C 1
ATOM 4216 O O . THR B 1 68 ? -7.918 20.625 5.867 1 98.81 68 THR B O 1
ATOM 4219 N N . THR B 1 69 ? -6.605 20 7.59 1 98.88 69 THR B N 1
ATOM 4220 C CA . THR B 1 69 ? -7.316 20.875 8.523 1 98.88 69 THR B CA 1
ATOM 4221 C C . THR B 1 69 ? -6.961 22.328 8.273 1 98.88 69 THR B C 1
ATOM 4223 O O . THR B 1 69 ? -7.816 23.219 8.406 1 98.88 69 THR B O 1
ATOM 4226 N N . ALA B 1 70 ? -5.715 22.625 7.922 1 98.81 70 ALA B N 1
ATOM 4227 C CA . ALA B 1 70 ? -5.332 24 7.594 1 98.81 70 ALA B CA 1
ATOM 4228 C C . ALA B 1 70 ? -6.121 24.516 6.395 1 98.81 70 ALA B C 1
ATOM 4230 O O . ALA B 1 70 ? -6.652 25.625 6.426 1 98.81 70 ALA B O 1
ATOM 4231 N N . LYS B 1 71 ? -6.18 23.688 5.367 1 98.44 71 LYS B N 1
ATOM 4232 C CA . LYS B 1 71 ? -6.93 24.094 4.184 1 98.44 71 LYS B CA 1
ATOM 4233 C C . LYS B 1 71 ? -8.414 24.266 4.504 1 98.44 71 LYS B C 1
ATOM 4235 O O . LYS B 1 71 ? -9.055 25.203 4.035 1 98.44 71 LYS B O 1
ATOM 4240 N N . ALA B 1 72 ? -8.969 23.328 5.238 1 98.38 72 ALA B N 1
ATOM 4241 C CA . ALA B 1 72 ? -10.383 23.422 5.598 1 98.38 72 ALA B CA 1
ATOM 4242 C C . ALA B 1 72 ? -10.688 24.719 6.32 1 98.38 72 ALA B C 1
ATOM 4244 O O . ALA B 1 72 ? -11.695 25.375 6.039 1 98.38 72 ALA B O 1
ATOM 4245 N N . LEU B 1 73 ? -9.828 25.125 7.254 1 98.31 73 LEU B N 1
ATOM 4246 C CA . LEU B 1 73 ? -10.023 26.359 7.992 1 98.31 73 LEU B CA 1
ATOM 4247 C C . LEU B 1 73 ? -10.031 27.562 7.051 1 98.31 73 LEU B C 1
ATOM 4249 O O . LEU B 1 73 ? -10.859 28.469 7.191 1 98.31 73 LEU B O 1
ATOM 4253 N N . ASP B 1 74 ? -9.125 27.531 6.188 1 97.62 74 ASP B N 1
ATOM 4254 C CA . ASP B 1 74 ? -8.992 28.656 5.27 1 97.62 74 ASP B CA 1
ATOM 4255 C C . ASP B 1 74 ? -10.195 28.75 4.332 1 97.62 74 ASP B C 1
ATOM 4257 O O . ASP B 1 74 ? -10.711 29.844 4.074 1 97.62 74 ASP B O 1
ATOM 4261 N N . LYS B 1 75 ? -10.711 27.625 3.861 1 96.81 75 LYS B N 1
ATOM 4262 C CA . LYS B 1 75 ? -11.727 27.609 2.811 1 96.81 75 LYS B CA 1
ATOM 4263 C C . LYS B 1 75 ? -13.133 27.703 3.4 1 96.81 75 LYS B C 1
ATOM 4265 O O . LYS B 1 75 ? -14.047 28.234 2.764 1 96.81 75 LYS B O 1
ATOM 4270 N N . LEU B 1 76 ? -13.297 27.234 4.637 1 97.19 76 LEU B N 1
ATOM 4271 C CA . LEU B 1 76 ? -14.648 27.094 5.176 1 97.19 76 LEU B CA 1
ATOM 4272 C C . LEU B 1 76 ? -14.852 28.031 6.363 1 97.19 76 LEU B C 1
ATOM 4274 O O . LEU B 1 76 ? -15.992 28.328 6.734 1 97.19 76 LEU B O 1
ATOM 4278 N N . SER B 1 77 ? -13.781 28.469 7.09 1 97.69 77 SER B N 1
ATOM 4279 C CA . SER B 1 77 ? -13.805 29.281 8.305 1 97.69 77 SER B CA 1
ATOM 4280 C C . SER B 1 77 ? -14.102 28.422 9.531 1 97.69 77 SER B C 1
ATOM 4282 O O . SER B 1 77 ? -14.625 27.312 9.406 1 97.69 77 SER B O 1
ATOM 4284 N N . PRO B 1 78 ? -13.789 28.875 10.688 1 98.56 78 PRO B N 1
ATOM 4285 C CA . PRO B 1 78 ? -13.977 28.109 11.922 1 98.56 78 PRO B CA 1
ATOM 4286 C C . PRO B 1 78 ? -15.445 27.875 12.25 1 98.56 78 PRO B C 1
ATOM 4288 O O . PRO B 1 78 ? -15.781 26.891 12.922 1 98.56 78 PRO B O 1
ATOM 4291 N N . GLU B 1 79 ? -16.359 28.672 11.727 1 98.5 79 GLU B N 1
ATOM 4292 C CA . GLU B 1 79 ? -17.766 28.625 12.094 1 98.5 79 GLU B CA 1
ATOM 4293 C C . GLU B 1 79 ? -18.562 27.703 11.172 1 98.5 79 GLU B C 1
ATOM 4295 O O . GLU B 1 79 ? -19.719 27.375 11.445 1 98.5 79 GLU B O 1
ATOM 4300 N N . TYR B 1 80 ? -17.906 27.219 10.188 1 98.31 80 TYR B N 1
ATOM 4301 C CA . TYR B 1 80 ? -18.578 26.328 9.242 1 98.31 80 TYR B CA 1
ATOM 4302 C C . TYR B 1 80 ? -19.188 25.141 9.961 1 98.31 80 TYR B C 1
ATOM 4304 O O . TYR B 1 80 ? -18.594 24.609 10.906 1 98.31 80 TYR B O 1
ATOM 4312 N N . ARG B 1 81 ? -20.375 24.719 9.484 1 98.56 81 ARG B N 1
ATOM 4313 C CA . ARG B 1 81 ? -21.047 23.531 9.992 1 98.56 81 ARG B CA 1
ATOM 4314 C C . ARG B 1 81 ? -21.625 22.703 8.852 1 98.56 81 ARG B C 1
ATOM 4316 O O . ARG B 1 81 ? -22.109 23.25 7.859 1 98.56 81 ARG B O 1
ATOM 4323 N N . PHE B 1 82 ? -21.5 21.406 8.969 1 98.12 82 PHE B N 1
ATOM 4324 C CA . PHE B 1 82 ? -22.188 20.484 8.062 1 98.12 82 PHE B CA 1
ATOM 4325 C C . PHE B 1 82 ? -23.688 20.469 8.336 1 98.12 82 PHE B C 1
ATOM 4327 O O . PHE B 1 82 ? -24.125 20.781 9.445 1 98.12 82 PHE B O 1
ATOM 4334 N N . SER B 1 83 ? -24.406 20.078 7.285 1 97.75 83 SER B N 1
ATOM 4335 C CA . SER B 1 83 ? -25.859 20.031 7.441 1 97.75 83 SER B CA 1
ATOM 4336 C C . SER B 1 83 ? -26.406 18.641 7.16 1 97.75 83 SER B C 1
ATOM 4338 O O . SER B 1 83 ? -25.859 17.906 6.328 1 97.75 83 SER B O 1
ATOM 4340 N N . THR B 1 84 ? -27.344 18.203 7.859 1 98.5 84 THR B N 1
ATOM 4341 C CA . THR B 1 84 ? -28.25 17.094 7.582 1 98.5 84 THR B CA 1
ATOM 4342 C C . THR B 1 84 ? -29.703 17.578 7.52 1 98.5 84 THR B C 1
ATOM 4344 O O . THR B 1 84 ? -30.25 18.031 8.523 1 98.5 84 THR B O 1
ATOM 4347 N N . SER B 1 85 ? -30.312 17.422 6.359 1 98.44 85 SER B N 1
ATOM 4348 C CA . SER B 1 85 ? -31.625 18.047 6.156 1 98.44 85 SER B CA 1
ATOM 4349 C C . SER B 1 85 ? -32.719 16.984 6.047 1 98.44 85 SER B C 1
ATOM 4351 O O . SER B 1 85 ? -32.531 15.945 5.422 1 98.44 85 SER B O 1
ATOM 4353 N N . PHE B 1 86 ? -33.844 17.297 6.648 1 98.62 86 PHE B N 1
ATOM 4354 C CA . PHE B 1 86 ? -35.031 16.453 6.609 1 98.62 86 PHE B CA 1
ATOM 4355 C C . PHE B 1 86 ? -36.094 17.094 5.754 1 98.62 86 PHE B C 1
ATOM 4357 O O . PHE B 1 86 ? -36.469 18.25 5.969 1 98.62 86 PHE B O 1
ATOM 4364 N N . PHE B 1 87 ? -36.531 16.312 4.785 1 98.25 87 PHE B N 1
ATOM 4365 C CA . PHE B 1 87 ? -37.594 16.719 3.887 1 98.25 87 PHE B CA 1
ATOM 4366 C C . PHE B 1 87 ? -38.75 15.727 3.936 1 98.25 87 PHE B C 1
ATOM 4368 O O . PHE B 1 87 ? -38.625 14.641 4.504 1 98.25 87 PHE B O 1
ATOM 4375 N N . TYR B 1 88 ? -39.875 16.156 3.436 1 97.56 88 TYR B N 1
ATOM 4376 C CA . TYR B 1 88 ? -40.969 15.203 3.238 1 97.56 88 TYR B CA 1
ATOM 4377 C C . TYR B 1 88 ? -41.719 15.484 1.932 1 97.56 88 TYR B C 1
ATOM 4379 O O . TYR B 1 88 ? -41.656 16.594 1.405 1 97.56 88 TYR B O 1
ATOM 4387 N N . SER B 1 89 ? -42.25 14.461 1.396 1 96.94 89 SER B N 1
ATOM 4388 C CA . SER B 1 89 ? -43.219 14.555 0.297 1 96.94 89 SER B CA 1
ATOM 4389 C C . SER B 1 89 ? -44.625 14.289 0.776 1 96.94 89 SER B C 1
ATOM 4391 O O . SER B 1 89 ? -44.844 13.719 1.854 1 96.94 89 SER B O 1
ATOM 4393 N N . GLY B 1 90 ? -45.625 14.781 -0.031 1 97.19 90 GLY B N 1
ATOM 4394 C CA . GLY B 1 90 ? -47 14.531 0.33 1 97.19 90 GLY B CA 1
ATOM 4395 C C . GLY B 1 90 ? -47.562 15.539 1.322 1 97.19 90 GLY B C 1
ATOM 4396 O O . GLY B 1 90 ? -47.25 16.734 1.229 1 97.19 90 GLY B O 1
ATOM 4397 N N . GLU B 1 91 ? -48.438 14.914 2.312 1 97.31 91 GLU B N 1
ATOM 4398 C CA . GLU B 1 91 ? -49.125 15.812 3.244 1 97.31 91 GLU B CA 1
ATOM 4399 C C . GLU B 1 91 ? -49.094 15.258 4.668 1 97.31 91 GLU B C 1
ATOM 4401 O O . GLU B 1 91 ? -48.969 14.047 4.863 1 97.31 91 GLU B O 1
ATOM 4406 N N . ILE B 1 92 ? -49.094 16.125 5.559 1 97.44 92 ILE B N 1
ATOM 4407 C CA . ILE B 1 92 ? -49.219 15.773 6.969 1 97.44 92 ILE B CA 1
ATOM 4408 C C . ILE B 1 92 ? -50.625 16.047 7.461 1 97.44 92 ILE B C 1
ATOM 4410 O O . ILE B 1 92 ? -51.125 17.172 7.383 1 97.44 92 ILE B O 1
ATOM 4414 N N . LYS B 1 93 ? -51.219 15 7.883 1 97.31 93 LYS B N 1
ATOM 4415 C CA . LYS B 1 93 ? -52.594 15.117 8.406 1 97.31 93 LYS B CA 1
ATOM 4416 C C . LYS B 1 93 ? -52.719 14.383 9.742 1 97.31 93 LYS B C 1
ATOM 4418 O O . LYS B 1 93 ? -52.469 13.18 9.82 1 97.31 93 LYS B O 1
ATOM 4423 N N . ASN B 1 94 ? -53.156 15.094 10.719 1 96.88 94 ASN B N 1
ATOM 4424 C CA . ASN B 1 94 ? -53.438 14.531 12.039 1 96.88 94 ASN B CA 1
ATOM 4425 C C . ASN B 1 94 ? -52.25 13.727 12.57 1 96.88 94 ASN B C 1
ATOM 4427 O O . ASN B 1 94 ? -52.438 12.594 13.016 1 96.88 94 ASN B O 1
ATOM 4431 N N . GLY B 1 95 ? -51.094 14.219 12.289 1 96.19 95 GLY B N 1
ATOM 4432 C CA . GLY B 1 95 ? -49.906 13.617 12.859 1 96.19 95 GLY B CA 1
ATOM 4433 C C . GLY B 1 95 ? -49.312 12.523 11.984 1 96.19 95 GLY B C 1
ATOM 4434 O O . GLY B 1 95 ? -48.281 11.945 12.312 1 96.19 95 GLY B O 1
ATOM 4435 N N . ILE B 1 96 ? -49.969 12.258 10.836 1 96.06 96 ILE B N 1
ATOM 4436 C CA . ILE B 1 96 ? -49.531 11.188 9.945 1 96.06 96 ILE B CA 1
ATOM 4437 C C . ILE B 1 96 ? -48.969 11.789 8.656 1 96.06 96 ILE B C 1
ATOM 4439 O O . ILE B 1 96 ? -49.625 12.617 8.016 1 96.06 96 ILE B O 1
ATOM 4443 N N . LEU B 1 97 ? -47.75 11.398 8.336 1 97 97 LEU B N 1
ATOM 4444 C CA . LEU B 1 97 ? -47.188 11.766 7.035 1 97 97 LEU B CA 1
ATOM 4445 C C . LEU B 1 97 ? -47.656 10.797 5.953 1 97 97 LEU B C 1
ATOM 4447 O O . LEU B 1 97 ? -47.281 9.617 5.969 1 97 97 LEU B O 1
ATOM 4451 N N . TYR B 1 98 ? -48.5 11.289 5.066 1 96.94 98 TYR B N 1
ATOM 4452 C CA . TYR B 1 98 ? -48.844 10.555 3.855 1 96.94 98 TYR B CA 1
ATOM 4453 C C . TYR B 1 98 ? -47.906 10.891 2.717 1 96.94 98 TYR B C 1
ATOM 4455 O O . TYR B 1 98 ? -48.219 11.711 1.853 1 96.94 98 TYR B O 1
ATOM 4463 N N . GLY B 1 99 ? -46.875 10.172 2.738 1 95.81 99 GLY B N 1
ATOM 4464 C CA . GLY B 1 99 ? -45.75 10.398 1.871 1 95.81 99 GLY B CA 1
ATOM 4465 C C . GLY B 1 99 ? -44.438 9.898 2.463 1 95.81 99 GLY B C 1
ATOM 4466 O O . GLY B 1 99 ? -44.438 9.055 3.359 1 95.81 99 GLY B O 1
ATOM 4467 N N . ASN B 1 100 ? -43.344 10.445 1.848 1 96.25 100 ASN B N 1
ATOM 4468 C CA . ASN B 1 100 ? -42.031 9.938 2.246 1 96.25 100 ASN B CA 1
ATOM 4469 C C . ASN B 1 100 ? -41.281 10.938 3.111 1 96.25 100 ASN B C 1
ATOM 4471 O O . ASN B 1 100 ? -41.406 12.148 2.938 1 96.25 100 ASN B O 1
ATOM 4475 N N . LEU B 1 101 ? -40.531 10.445 4.086 1 96.81 101 LEU B N 1
ATOM 4476 C CA . LEU B 1 101 ? -39.5 11.211 4.777 1 96.81 101 LEU B CA 1
ATOM 4477 C C . LEU B 1 101 ? -38.156 11.055 4.09 1 96.81 101 LEU B C 1
ATOM 4479 O O . LEU B 1 101 ? -37.719 9.93 3.852 1 96.81 101 LEU B O 1
ATOM 4483 N N . VAL B 1 102 ? -37.562 12.141 3.676 1 97.38 102 VAL B N 1
ATOM 4484 C CA . VAL B 1 102 ? -36.312 12.125 2.959 1 97.38 102 VAL B CA 1
ATOM 4485 C C . VAL B 1 102 ? -35.219 12.797 3.803 1 97.38 102 VAL B C 1
ATOM 4487 O O . VAL B 1 102 ? -35.375 13.953 4.211 1 97.38 102 VAL B O 1
ATOM 4490 N N . ILE B 1 103 ? -34.188 12.086 4.078 1 97.69 103 ILE B N 1
ATOM 4491 C CA . ILE B 1 103 ? -33.062 12.625 4.832 1 97.69 103 ILE B CA 1
ATOM 4492 C C . ILE B 1 103 ? -31.859 12.797 3.91 1 97.69 103 ILE B C 1
ATOM 4494 O O . ILE B 1 103 ? -31.328 11.812 3.375 1 97.69 103 ILE B O 1
ATOM 4498 N N . ARG B 1 104 ? -31.438 14.016 3.729 1 97.19 104 ARG B N 1
ATOM 4499 C CA . ARG B 1 104 ? -30.297 14.336 2.865 1 97.19 104 ARG B CA 1
ATOM 4500 C C . ARG B 1 104 ? -29.031 14.531 3.682 1 97.19 104 ARG B C 1
ATOM 4502 O O . ARG B 1 104 ? -28.953 15.43 4.52 1 97.19 104 ARG B O 1
ATOM 4509 N N . GLY B 1 105 ? -28.062 13.68 3.387 1 96.12 105 GLY B N 1
ATOM 4510 C CA . GLY B 1 105 ? -26.781 13.828 4.035 1 96.12 105 GLY B CA 1
ATOM 4511 C C . GLY B 1 105 ? -25.906 14.906 3.402 1 96.12 105 GLY B C 1
ATOM 4512 O O . GLY B 1 105 ? -25.688 14.891 2.191 1 96.12 105 GLY B O 1
ATOM 4513 N N . GLY B 1 106 ? -25.453 15.781 4.195 1 95.69 106 GLY B N 1
ATOM 4514 C CA . GLY B 1 106 ? -24.594 16.859 3.732 1 95.69 106 GLY B CA 1
ATOM 4515 C C . GLY B 1 106 ? -23.141 16.641 4.051 1 95.69 106 GLY B C 1
ATOM 4516 O O . GLY B 1 106 ? -22.344 17.578 4.082 1 95.69 106 GLY B O 1
ATOM 4517 N N . GLY B 1 107 ? -22.734 15.391 4.34 1 95.75 107 GLY B N 1
ATOM 4518 C CA . GLY B 1 107 ? -21.344 15.078 4.566 1 95.75 107 GLY B CA 1
ATOM 4519 C C . GLY B 1 107 ? -20.922 15.25 6.016 1 95.75 107 GLY B C 1
ATOM 4520 O O . GLY B 1 107 ? -19.719 15.328 6.312 1 95.75 107 GLY B O 1
ATOM 4521 N N . ASP B 1 108 ? -21.891 15.305 6.957 1 98.06 108 ASP B N 1
ATOM 4522 C CA . ASP B 1 108 ? -21.594 15.469 8.375 1 98.06 108 ASP B CA 1
ATOM 4523 C C . ASP B 1 108 ? -21.016 14.18 8.969 1 98.06 108 ASP B C 1
ATOM 4525 O O . ASP B 1 108 ? -21.766 13.258 9.297 1 98.06 108 ASP B O 1
ATOM 4529 N N . GLY B 1 109 ? -19.734 14.188 9.219 1 98.06 109 GLY B N 1
ATOM 4530 C CA . GLY B 1 109 ? -19.094 13.023 9.82 1 98.06 109 GLY B CA 1
ATOM 4531 C C . GLY B 1 109 ? -19.297 12.938 11.32 1 98.06 109 GLY B C 1
ATOM 4532 O O . GLY B 1 109 ? -18.953 11.93 11.938 1 98.06 109 GLY B O 1
ATOM 4533 N N . THR B 1 110 ? -19.938 13.93 11.906 1 98.75 110 THR B N 1
ATOM 4534 C CA . THR B 1 110 ? -20.078 13.977 13.359 1 98.75 110 THR B CA 1
ATOM 4535 C C . THR B 1 110 ? -21.453 13.453 13.789 1 98.75 110 THR B C 1
ATOM 4537 O O . THR B 1 110 ? -21.734 13.359 14.984 1 98.75 110 THR B O 1
ATOM 4540 N N . LEU B 1 111 ? -22.281 13.094 12.836 1 98.44 111 LEU B N 1
ATOM 4541 C CA . LEU B 1 111 ? -23.609 12.594 13.195 1 98.44 111 LEU B CA 1
ATOM 4542 C C . LEU B 1 111 ? -23.484 11.328 14.047 1 98.44 111 LEU B C 1
ATOM 4544 O O . LEU B 1 111 ? -22.922 10.328 13.602 1 98.44 111 LEU B O 1
ATOM 4548 N N . GLY B 1 112 ? -24 11.43 15.258 1 98.44 112 GLY B N 1
ATOM 4549 C CA . GLY B 1 112 ? -23.922 10.289 16.156 1 98.44 112 GLY B CA 1
ATOM 4550 C C . GLY B 1 112 ? -22.516 10.008 16.641 1 98.44 112 GLY B C 1
ATOM 4551 O O . GLY B 1 112 ? -22.203 8.883 17.047 1 98.44 112 GLY B O 1
ATOM 4552 N N . SER B 1 113 ? -21.609 10.945 16.547 1 98.62 113 SER B N 1
ATOM 4553 C CA . SER B 1 113 ? -20.234 10.734 16.953 1 98.62 113 SER B CA 1
ATOM 4554 C C . SER B 1 113 ? -20.094 10.719 18.469 1 98.62 113 SER B C 1
ATOM 4556 O O . SER B 1 113 ? -20.75 11.508 19.172 1 98.62 113 SER B O 1
ATOM 4558 N N . PHE B 1 114 ? -19.188 9.891 18.984 1 97.81 114 PHE B N 1
ATOM 4559 C CA . PHE B 1 114 ? -18.953 9.766 20.406 1 97.81 114 PHE B CA 1
ATOM 4560 C C . PHE B 1 114 ? -17.906 10.773 20.875 1 97.81 114 PHE B C 1
ATOM 4562 O O . PHE B 1 114 ? -17.656 10.914 22.078 1 97.81 114 PHE B O 1
ATOM 4569 N N . TYR B 1 115 ? -17.375 11.531 19.969 1 97.75 115 TYR B N 1
ATOM 4570 C CA . TYR B 1 115 ? -16.266 12.43 20.312 1 97.75 115 TYR B CA 1
ATOM 4571 C C . TYR B 1 115 ? -16.797 13.797 20.719 1 97.75 115 TYR B C 1
ATOM 4573 O O . TYR B 1 115 ? -16.047 14.625 21.25 1 97.75 115 TYR B O 1
ATOM 4581 N N . PHE B 1 116 ? -18.109 13.992 20.469 1 97.81 116 PHE B N 1
ATOM 4582 C CA . PHE B 1 116 ? -18.75 15.25 20.828 1 97.81 116 PHE B CA 1
ATOM 4583 C C . PHE B 1 116 ? -19.938 15 21.75 1 97.81 116 PHE B C 1
ATOM 4585 O O . PHE B 1 116 ? -20.766 14.133 21.484 1 97.81 116 PHE B O 1
ATOM 4592 N N . ASP B 1 117 ? -20.047 15.766 22.781 1 96.25 117 ASP B N 1
ATOM 4593 C CA . ASP B 1 117 ? -21.156 15.609 23.703 1 96.25 117 ASP B CA 1
ATOM 4594 C C . ASP B 1 117 ? -22.5 15.852 23 1 96.25 117 ASP B C 1
ATOM 4596 O O . ASP B 1 117 ? -23.469 15.148 23.266 1 96.25 117 ASP B O 1
ATOM 4600 N N . SER B 1 118 ? -22.469 16.734 22.141 1 95.5 118 SER B N 1
ATOM 4601 C CA . SER B 1 118 ? -23.703 17.188 21.5 1 95.5 118 SER B CA 1
ATOM 4602 C C . SER B 1 118 ? -24.172 16.188 20.422 1 95.5 118 SER B C 1
ATOM 4604 O O . SER B 1 118 ? -25.297 16.281 19.938 1 95.5 118 SER B O 1
ATOM 4606 N N . THR B 1 119 ? -23.328 15.227 20.031 1 98.12 119 THR B N 1
ATOM 4607 C CA . THR B 1 119 ? -23.656 14.414 18.875 1 98.12 119 THR B CA 1
ATOM 4608 C C . THR B 1 119 ? -23.859 12.953 19.266 1 98.12 119 THR B C 1
ATOM 4610 O O . THR B 1 119 ? -24 12.086 18.406 1 98.12 119 THR B O 1
ATOM 4613 N N . GLN B 1 120 ? -23.953 12.68 20.531 1 98.12 120 GLN B N 1
ATOM 4614 C CA . GLN B 1 120 ? -24.125 11.297 20.984 1 98.12 120 GLN B CA 1
ATOM 4615 C C . GLN B 1 120 ? -25.312 10.641 20.281 1 98.12 120 GLN B C 1
ATOM 4617 O O . GLN B 1 120 ? -26.344 11.281 20.078 1 98.12 120 GLN B O 1
ATOM 4622 N N . PRO B 1 121 ? -25.156 9.383 19.953 1 97.81 121 PRO B N 1
ATOM 4623 C CA . PRO B 1 121 ? -26.172 8.734 19.109 1 97.81 121 PRO B CA 1
ATOM 4624 C C . PRO B 1 121 ? -27.578 8.828 19.688 1 97.81 121 PRO B C 1
ATOM 4626 O O . PRO B 1 121 ? -28.516 9.242 18.984 1 97.81 121 PRO B O 1
ATOM 4629 N N . ASP B 1 122 ? -27.734 8.484 20.969 1 97 122 ASP B N 1
ATOM 4630 C CA . ASP B 1 122 ? -29.062 8.492 21.578 1 97 122 ASP B CA 1
ATOM 4631 C C . ASP B 1 122 ? -29.656 9.898 21.609 1 97 122 ASP B C 1
ATOM 4633 O O . ASP B 1 122 ? -30.844 10.086 21.328 1 97 122 ASP B O 1
ATOM 4637 N N . ASN B 1 123 ? -28.812 10.828 21.938 1 97.56 123 ASN B N 1
ATOM 4638 C CA . ASN B 1 123 ? -29.25 12.219 21.969 1 97.56 123 ASN B CA 1
ATOM 4639 C C . ASN B 1 123 ? -29.656 12.703 20.578 1 97.56 123 ASN B C 1
ATOM 4641 O O . ASN B 1 123 ? -30.641 13.438 20.438 1 97.56 123 ASN B O 1
ATOM 4645 N N . THR B 1 124 ? -28.922 12.312 19.625 1 98.38 124 THR B N 1
ATOM 4646 C CA . THR B 1 124 ? -29.188 12.711 18.234 1 98.38 124 THR B CA 1
ATOM 4647 C C . THR B 1 124 ? -30.516 12.117 17.75 1 98.38 124 THR B C 1
ATOM 4649 O O . THR B 1 124 ? -31.328 12.828 17.172 1 98.38 124 THR B O 1
ATOM 4652 N N . LEU B 1 125 ? -30.719 10.859 18.047 1 98.12 125 LEU B N 1
ATOM 4653 C CA . LEU B 1 125 ? -31.953 10.195 17.656 1 98.12 125 LEU B CA 1
ATOM 4654 C C . LEU B 1 125 ? -33.156 10.82 18.359 1 98.12 125 LEU B C 1
ATOM 4656 O O . LEU B 1 125 ? -34.188 11.031 17.75 1 98.12 125 LEU B O 1
ATOM 4660 N N . GLN B 1 126 ? -32.969 11.07 19.609 1 97.94 126 GLN B N 1
ATOM 4661 C CA . GLN B 1 126 ? -34.031 11.711 20.375 1 97.94 126 GLN B CA 1
ATOM 4662 C C . GLN B 1 126 ? -34.375 13.094 19.812 1 97.94 126 GLN B C 1
ATOM 4664 O O . GLN B 1 126 ? -35.562 13.445 19.672 1 97.94 126 GLN B O 1
ATOM 4669 N N . TYR B 1 127 ? -33.375 13.812 19.516 1 98.12 127 TYR B N 1
ATOM 4670 C CA . TYR B 1 127 ? -33.562 15.141 18.938 1 98.12 127 TYR B CA 1
ATOM 4671 C C . TYR B 1 127 ? -34.344 15.047 17.641 1 98.12 127 TYR B C 1
ATOM 4673 O O . TYR B 1 127 ? -35.281 15.812 17.406 1 98.12 127 TYR B O 1
ATOM 4681 N N . PHE B 1 128 ? -34 14.148 16.766 1 98.31 128 PHE B N 1
ATOM 4682 C CA . PHE B 1 128 ? -34.688 14 15.484 1 98.31 128 PHE B CA 1
ATOM 4683 C C . PHE B 1 128 ? -36.125 13.602 15.695 1 98.31 128 PHE B C 1
ATOM 4685 O O . PHE B 1 128 ? -37.031 14.125 15.023 1 98.31 128 PHE B O 1
ATOM 4692 N N . ALA B 1 129 ? -36.375 12.719 16.625 1 97.19 129 ALA B N 1
ATOM 4693 C CA . ALA B 1 129 ? -37.719 12.312 16.938 1 97.19 129 ALA B CA 1
ATOM 4694 C C . ALA B 1 129 ? -38.562 13.5 17.422 1 97.19 129 ALA B C 1
ATOM 4696 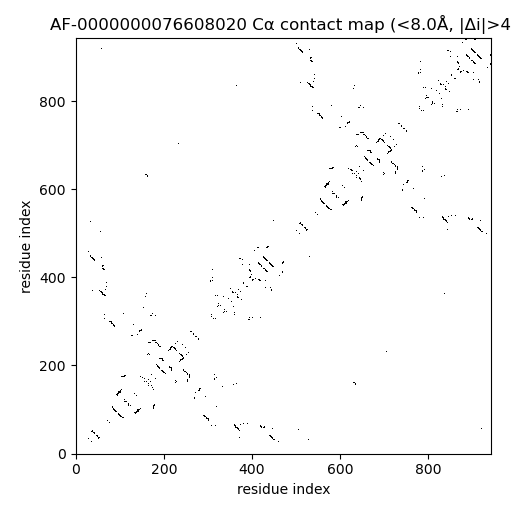O O . ALA B 1 129 ? -39.719 13.664 17 1 97.19 129 ALA B O 1
ATOM 4697 N N . GLU B 1 130 ? -38.031 14.242 18.25 1 97.94 130 GLU B N 1
ATOM 4698 C CA . GLU B 1 130 ? -38.719 15.414 18.781 1 97.94 130 GLU B CA 1
ATOM 4699 C C . GLU B 1 130 ? -39 16.438 17.688 1 97.94 130 GLU B C 1
ATOM 4701 O O . GLU B 1 130 ? -40.062 17.047 17.672 1 97.94 130 GLU B O 1
ATOM 4706 N N . GLN B 1 131 ? -38 16.625 16.844 1 98.25 131 GLN B N 1
ATOM 4707 C CA . GLN B 1 131 ? -38.219 17.562 15.75 1 98.25 131 GLN B CA 1
ATOM 4708 C C . GLN B 1 131 ? -39.312 17.094 14.812 1 98.25 131 GLN B C 1
ATOM 4710 O O . GLN B 1 131 ? -40.094 17.906 14.312 1 98.25 131 GLN B O 1
ATOM 4715 N N . LEU B 1 132 ? -39.344 15.844 14.555 1 97.94 132 LEU B N 1
ATOM 4716 C CA . LEU B 1 132 ? -40.406 15.305 13.727 1 97.94 132 LEU B CA 1
ATOM 4717 C C . LEU B 1 132 ? -41.781 15.578 14.367 1 97.94 132 LEU B C 1
ATOM 4719 O O . LEU B 1 132 ? -42.688 16.062 13.703 1 97.94 132 LEU B O 1
ATOM 4723 N N . LYS B 1 133 ? -41.875 15.352 15.602 1 97.19 133 LYS B N 1
ATOM 4724 C CA . LYS B 1 133 ? -43.125 15.578 16.328 1 97.19 133 LYS B CA 1
ATOM 4725 C C . LYS B 1 133 ? -43.5 17.062 16.328 1 97.19 133 LYS B C 1
ATOM 4727 O O . LYS B 1 133 ? -44.656 17.406 16.141 1 97.19 133 LYS B O 1
ATOM 4732 N N . LYS B 1 134 ? -42.531 17.828 16.578 1 97.56 134 LYS B N 1
ATOM 4733 C CA . LYS B 1 134 ? -42.75 19.266 16.609 1 97.56 134 LYS B CA 1
ATOM 4734 C C . LYS B 1 134 ? -43.281 19.766 15.266 1 97.56 134 LYS B C 1
ATOM 4736 O O . LYS B 1 134 ? -44.031 20.734 15.211 1 97.56 134 LYS B O 1
ATOM 4741 N N . ASN B 1 135 ? -42.906 19.031 14.266 1 97.25 135 ASN B N 1
ATOM 4742 C CA . ASN B 1 135 ? -43.344 19.406 12.922 1 97.25 135 ASN B CA 1
ATOM 4743 C C . ASN B 1 135 ? -44.562 18.625 12.492 1 97.25 135 ASN B C 1
ATOM 4745 O O . ASN B 1 135 ? -44.906 18.594 11.305 1 97.25 135 ASN B O 1
ATOM 4749 N N . GLY B 1 136 ? -45.125 17.953 13.406 1 96.56 136 GLY B N 1
ATOM 4750 C CA . GLY B 1 136 ? -46.438 17.359 13.18 1 96.56 136 GLY B CA 1
ATOM 4751 C C . GLY B 1 136 ? -46.375 15.93 12.688 1 96.56 136 GLY B C 1
ATOM 4752 O O . GLY B 1 136 ? -47.406 15.367 12.266 1 96.56 136 GLY B O 1
ATOM 4753 N N . ILE B 1 137 ? -45.219 15.297 12.711 1 97.12 137 ILE B N 1
ATOM 4754 C CA . ILE B 1 137 ? -45.094 13.922 12.219 1 97.12 137 ILE B CA 1
ATOM 4755 C C . ILE B 1 137 ? -44.938 12.969 13.391 1 97.12 137 ILE B C 1
ATOM 4757 O O . ILE B 1 137 ? -43.844 12.898 14 1 97.12 137 ILE B O 1
ATOM 4761 N N . HIS B 1 138 ? -45.969 12.227 13.547 1 95.12 138 HIS B N 1
ATOM 4762 C CA . HIS B 1 138 ? -45.938 11.211 14.594 1 95.12 138 HIS B CA 1
ATOM 4763 C C . HIS B 1 138 ? -45.75 9.812 14 1 95.12 138 HIS B C 1
ATOM 4765 O O . HIS B 1 138 ? -45.219 8.922 14.656 1 95.12 138 HIS B O 1
ATOM 4771 N N . THR B 1 139 ? -46.344 9.734 12.812 1 92.81 139 THR B N 1
ATOM 4772 C CA . THR B 1 139 ? -46.25 8.469 12.086 1 92.81 139 THR B CA 1
ATOM 4773 C C . THR B 1 139 ? -46.031 8.727 10.594 1 92.81 139 THR B C 1
ATOM 4775 O O . THR B 1 139 ? -46.5 9.734 10.055 1 92.81 139 THR B O 1
ATOM 4778 N N . ILE B 1 140 ? -45.312 7.746 10.016 1 94.31 140 ILE B N 1
ATOM 4779 C CA . ILE B 1 140 ? -45 7.867 8.586 1 94.31 140 ILE B CA 1
ATOM 4780 C C . ILE B 1 140 ? -45.75 6.773 7.816 1 94.31 140 ILE B C 1
ATOM 4782 O O . ILE B 1 140 ? -45.531 5.586 8.055 1 94.31 140 ILE B O 1
ATOM 4786 N N . ASN B 1 141 ? -46.625 7.152 6.996 1 93.38 141 ASN B N 1
ATOM 4787 C CA . ASN B 1 141 ? -47.281 6.262 6.039 1 93.38 141 ASN B CA 1
ATOM 4788 C C . ASN B 1 141 ? -46.625 6.371 4.656 1 93.38 141 ASN B C 1
ATOM 4790 O O . ASN B 1 141 ? -47.25 6.891 3.723 1 93.38 141 ASN B O 1
ATOM 4794 N N . GLY B 1 142 ? -45.469 6.02 4.516 1 94.56 142 GLY B N 1
ATOM 4795 C CA . GLY B 1 142 ? -44.625 6.039 3.338 1 94.56 142 GLY B CA 1
ATOM 4796 C C . GLY B 1 142 ? -43.219 5.48 3.594 1 94.56 142 GLY B C 1
ATOM 4797 O O . GLY B 1 142 ? -43.062 4.57 4.41 1 94.56 142 GLY B O 1
ATOM 4798 N N . LYS B 1 143 ? -42.281 5.93 2.748 1 95.44 143 LYS B N 1
ATOM 4799 C CA . LYS B 1 143 ? -40.938 5.383 2.846 1 95.44 143 LYS B CA 1
ATOM 4800 C C . LYS B 1 143 ? -40.031 6.332 3.607 1 95.44 143 LYS B C 1
ATOM 4802 O O . LYS B 1 143 ? -40.281 7.531 3.699 1 95.44 143 LYS B O 1
ATOM 4807 N N . LEU B 1 144 ? -39.031 5.742 4.234 1 95.62 144 LEU B N 1
ATOM 4808 C CA . LEU B 1 144 ? -37.875 6.477 4.727 1 95.62 144 LEU B CA 1
ATOM 4809 C C . LEU B 1 144 ? -36.75 6.434 3.717 1 95.62 144 LEU B C 1
ATOM 4811 O O . LEU B 1 144 ? -36.156 5.379 3.486 1 95.62 144 LEU B O 1
ATOM 4815 N N . ILE B 1 145 ? -36.5 7.59 3.102 1 95.94 145 ILE B N 1
ATOM 4816 C CA . ILE B 1 145 ? -35.531 7.68 2.021 1 95.94 145 ILE B CA 1
ATOM 4817 C C . ILE B 1 145 ? -34.25 8.391 2.52 1 95.94 145 ILE B C 1
ATOM 4819 O O . ILE B 1 145 ? -34.344 9.477 3.107 1 95.94 145 ILE B O 1
ATOM 4823 N N . ILE B 1 146 ? -33.156 7.781 2.355 1 95.25 146 ILE B N 1
ATOM 4824 C CA . ILE B 1 146 ? -31.891 8.438 2.682 1 95.25 146 ILE B CA 1
ATOM 4825 C C . ILE B 1 146 ? -31.125 8.766 1.396 1 95.25 146 ILE B C 1
ATOM 4827 O O . ILE B 1 146 ? -31.156 7.992 0.435 1 95.25 146 ILE B O 1
ATOM 4831 N N . ASP B 1 147 ? -30.609 9.945 1.344 1 95.44 147 ASP B N 1
ATOM 4832 C CA . ASP B 1 147 ? -29.812 10.445 0.237 1 95.44 147 ASP B CA 1
ATOM 4833 C C . ASP B 1 147 ? -28.359 10.656 0.667 1 95.44 147 ASP B C 1
ATOM 4835 O O . ASP B 1 147 ? -28.047 11.617 1.377 1 95.44 147 ASP B O 1
ATOM 4839 N N . GLN B 1 148 ? -27.5 9.781 0.201 1 91.94 148 GLN B N 1
ATOM 4840 C CA . GLN B 1 148 ? -26.078 9.875 0.512 1 91.94 148 GLN B CA 1
ATOM 4841 C C . GLN B 1 148 ? -25.281 10.258 -0.725 1 91.94 148 GLN B C 1
ATOM 4843 O O . GLN B 1 148 ? -24.062 10.031 -0.772 1 91.94 148 GLN B O 1
ATOM 4848 N N . THR B 1 149 ? -25.875 10.859 -1.713 1 88.88 149 THR B N 1
ATOM 4849 C CA . THR B 1 149 ? -25.297 11.016 -3.041 1 88.88 149 THR B CA 1
ATOM 4850 C C . THR B 1 149 ? -24.297 12.164 -3.059 1 88.88 149 THR B C 1
ATOM 4852 O O . THR B 1 149 ? -23.609 12.383 -4.062 1 88.88 149 THR B O 1
ATOM 4855 N N . LEU B 1 150 ? -24.188 12.844 -1.929 1 89.31 150 LEU B N 1
ATOM 4856 C CA . LEU B 1 150 ? -23.156 13.875 -1.884 1 89.31 150 LEU B CA 1
ATOM 4857 C C . LEU B 1 150 ? -21.781 13.281 -2.217 1 89.31 150 LEU B C 1
ATOM 4859 O O . LEU B 1 150 ? -20.969 13.93 -2.887 1 89.31 150 LEU B O 1
ATOM 4863 N N . PHE B 1 151 ? -21.562 12.102 -1.627 1 86.38 151 PHE B N 1
ATOM 4864 C CA . PHE B 1 151 ? -20.344 11.359 -1.933 1 86.38 151 PHE B CA 1
ATOM 4865 C C . PHE B 1 151 ? -20.672 10.07 -2.684 1 86.38 151 PHE B C 1
ATOM 4867 O O . PHE B 1 151 ? -20.719 9 -2.086 1 86.38 151 PHE B O 1
ATOM 4874 N N . PRO B 1 152 ? -21.188 10.156 -3.916 1 67 152 PRO B N 1
ATOM 4875 C CA . PRO B 1 152 ? -21.75 9.016 -4.645 1 67 152 PRO B CA 1
ATOM 4876 C C . PRO B 1 152 ? -20.734 7.887 -4.828 1 67 152 PRO B C 1
ATOM 4878 O O . PRO B 1 152 ? -21.125 6.746 -5.086 1 67 152 PRO B O 1
ATOM 4881 N N . GLU B 1 153 ? -19.688 8.297 -4.871 1 58.19 153 GLU B N 1
ATOM 4882 C CA . GLU B 1 153 ? -18.688 7.246 -5.047 1 58.19 153 GLU B CA 1
ATOM 4883 C C . GLU B 1 153 ? -17.969 6.949 -3.738 1 58.19 153 GLU B C 1
ATOM 4885 O O . GLU B 1 153 ? -16.844 7.41 -3.525 1 58.19 153 GLU B O 1
ATOM 4890 N N . PRO B 1 154 ? -18.938 6.852 -2.533 1 54.47 154 PRO B N 1
ATOM 4891 C CA . PRO B 1 154 ? -18.141 6.609 -1.333 1 54.47 154 PRO B CA 1
ATOM 4892 C C . PRO B 1 154 ? -17.25 5.379 -1.461 1 54.47 154 PRO B C 1
ATOM 4894 O O . PRO B 1 154 ? -17.688 4.258 -1.182 1 54.47 154 PRO B O 1
ATOM 4897 N N . ARG B 1 155 ? -16.219 5.672 -2.18 1 76.88 155 ARG B N 1
ATOM 4898 C CA . ARG B 1 155 ? -15.305 4.602 -2.551 1 76.88 155 ARG B CA 1
ATOM 4899 C C . ARG B 1 155 ? -13.992 4.715 -1.791 1 76.88 155 ARG B C 1
ATOM 4901 O O . ARG B 1 155 ? -13.656 5.785 -1.275 1 76.88 155 ARG B O 1
ATOM 4908 N N . TYR B 1 156 ? -13.688 3.559 -1.261 1 89.25 156 TYR B N 1
ATOM 4909 C CA . TYR B 1 156 ? -12.32 3.527 -0.753 1 89.25 156 TYR B CA 1
ATOM 4910 C C . TYR B 1 156 ? -11.352 4.105 -1.773 1 89.25 156 TYR B C 1
ATOM 4912 O O . TYR B 1 156 ? -11.477 3.861 -2.975 1 89.25 156 TYR B O 1
ATOM 4920 N N . PRO B 1 157 ? -10.547 5.105 -1.302 1 91.88 157 PRO B N 1
ATOM 4921 C CA . PRO B 1 157 ? -9.523 5.551 -2.244 1 91.88 157 PRO B CA 1
ATOM 4922 C C . PRO B 1 157 ? -8.648 4.406 -2.75 1 91.88 157 PRO B C 1
ATOM 4924 O O . PRO B 1 157 ? -8.414 3.436 -2.025 1 91.88 157 PRO B O 1
ATOM 4927 N N . ALA B 1 158 ? -8.156 4.543 -3.953 1 92.19 158 ALA B N 1
ATOM 4928 C CA . ALA B 1 158 ? -7.41 3.51 -4.668 1 92.19 158 ALA B CA 1
ATOM 4929 C C . ALA B 1 158 ? -6.207 3.045 -3.854 1 92.19 158 ALA B C 1
ATOM 4931 O O . ALA B 1 158 ? -5.875 1.856 -3.852 1 92.19 158 ALA B O 1
ATOM 4932 N N . GLY B 1 159 ? -5.613 3.92 -3.139 1 93.69 159 GLY B N 1
ATOM 4933 C CA . GLY B 1 159 ? -4.363 3.627 -2.451 1 93.69 159 GLY B CA 1
ATOM 4934 C C . GLY B 1 159 ? -4.57 3.084 -1.05 1 93.69 159 GLY B C 1
ATOM 4935 O O . GLY B 1 159 ? -3.635 3.057 -0.247 1 93.69 159 GLY B O 1
ATOM 4936 N N . ARG B 1 160 ? -5.82 2.658 -0.686 1 95.38 160 ARG B N 1
ATOM 4937 C CA . ARG B 1 160 ? -6.094 2.09 0.63 1 95.38 160 ARG B CA 1
ATOM 4938 C C . ARG B 1 160 ? -5.672 0.626 0.693 1 95.38 160 ARG B C 1
ATOM 4940 O O . ARG B 1 160 ? -5.867 -0.125 -0.264 1 95.38 160 ARG B O 1
ATOM 4947 N N . LEU B 1 161 ? -5.141 0.204 1.838 1 96.75 161 LEU B N 1
ATOM 4948 C CA . LEU B 1 161 ? -4.727 -1.179 2.051 1 96.75 161 LEU B CA 1
ATOM 4949 C C . LEU B 1 161 ? -5.922 -2.055 2.414 1 96.75 161 LEU B C 1
ATOM 4951 O O . LEU B 1 161 ? -6.816 -1.62 3.146 1 96.75 161 LEU B O 1
ATOM 4955 N N . TRP B 1 162 ? -5.812 -3.301 2.02 1 95 162 TRP B N 1
ATOM 4956 C CA . TRP B 1 162 ? -6.84 -4.289 2.332 1 95 162 TRP B CA 1
ATOM 4957 C C . TRP B 1 162 ? -7.023 -4.422 3.84 1 95 162 TRP B C 1
ATOM 4959 O O . TRP B 1 162 ? -8.156 -4.496 4.332 1 95 162 TRP B O 1
ATOM 4969 N N . GLU B 1 163 ? -6.008 -4.348 4.582 1 95.44 163 GLU B N 1
ATOM 4970 C CA . GLU B 1 163 ? -6.043 -4.555 6.027 1 95.44 163 GLU B CA 1
ATOM 4971 C C . GLU B 1 163 ? -6.727 -3.389 6.734 1 95.44 163 GLU B C 1
ATOM 4973 O O . GLU B 1 163 ? -7.141 -3.514 7.891 1 95.44 163 GLU B O 1
ATOM 4978 N N . ASP B 1 164 ? -6.875 -2.264 6.043 1 97.31 164 ASP B N 1
ATOM 4979 C CA . ASP B 1 164 ? -7.426 -1.074 6.688 1 97.31 164 ASP B CA 1
ATOM 4980 C C . ASP B 1 164 ? -8.93 -0.958 6.438 1 97.31 164 ASP B C 1
ATOM 4982 O O . ASP B 1 164 ? -9.656 -0.399 7.258 1 97.31 164 ASP B O 1
ATOM 4986 N N . MET B 1 165 ? -9.398 -1.442 5.367 1 96.56 165 MET B N 1
ATOM 4987 C CA . MET B 1 165 ? -10.688 -1.08 4.781 1 96.56 165 MET B CA 1
ATOM 4988 C C . MET B 1 165 ? -11.828 -1.425 5.727 1 96.56 165 MET B C 1
ATOM 4990 O O . MET B 1 165 ? -12.766 -0.642 5.883 1 96.56 165 MET B O 1
ATOM 4994 N N . ALA B 1 166 ? -11.711 -2.553 6.461 1 97 166 ALA B N 1
ATOM 4995 C CA . ALA B 1 166 ? -12.852 -3.01 7.25 1 97 166 ALA B CA 1
ATOM 4996 C C . ALA B 1 166 ? -12.672 -2.67 8.727 1 97 166 ALA B C 1
ATOM 4998 O O . ALA B 1 166 ? -13.477 -3.074 9.562 1 97 166 ALA B O 1
ATOM 4999 N N . ASN B 1 167 ? -11.656 -1.935 9.086 1 98.38 167 ASN B N 1
ATOM 5000 C CA . ASN B 1 167 ? -11.406 -1.505 10.461 1 98.38 167 ASN B CA 1
ATOM 5001 C C . ASN B 1 167 ? -11.828 -0.053 10.672 1 98.38 167 ASN B C 1
ATOM 5003 O O . ASN B 1 167 ? -11.812 0.749 9.734 1 98.38 167 ASN B O 1
ATOM 5007 N N . TYR B 1 168 ? -12.164 0.304 11.898 1 98.12 168 TYR B N 1
ATOM 5008 C CA . TYR B 1 168 ? -12.836 1.563 12.203 1 98.12 168 TYR B CA 1
ATOM 5009 C C . TYR B 1 168 ? -12.039 2.748 11.672 1 98.12 168 TYR B C 1
ATOM 5011 O O . TYR B 1 168 ? -12.617 3.715 11.164 1 98.12 168 TYR B O 1
ATOM 5019 N N . TYR B 1 169 ? -10.727 2.688 11.766 1 97.88 169 TYR B N 1
ATOM 5020 C CA . TYR B 1 169 ? -9.891 3.809 11.352 1 97.88 169 TYR B CA 1
ATOM 5021 C C . TYR B 1 169 ? -9.812 3.898 9.836 1 97.88 169 TYR B C 1
ATOM 5023 O O . TYR B 1 169 ? -9.352 4.902 9.289 1 97.88 169 TYR B O 1
ATOM 5031 N N . GLY B 1 170 ? -10.297 2.824 9.125 1 97 170 GLY B N 1
ATOM 5032 C CA . GLY B 1 170 ? -10.289 2.795 7.668 1 97 170 GLY B CA 1
ATOM 5033 C C . GLY B 1 170 ? -11.641 3.094 7.059 1 97 170 GLY B C 1
ATOM 5034 O O . GLY B 1 170 ? -11.805 3.033 5.84 1 97 170 GLY B O 1
ATOM 5035 N N . ALA B 1 171 ? -12.633 3.447 7.859 1 95.62 171 ALA B N 1
ATOM 5036 C CA . ALA B 1 171 ? -13.977 3.746 7.371 1 95.62 171 ALA B CA 1
ATOM 5037 C C . ALA B 1 171 ? -13.953 4.906 6.383 1 95.62 171 ALA B C 1
ATOM 5039 O O . ALA B 1 171 ? -13.133 5.82 6.504 1 95.62 171 ALA B O 1
ATOM 5040 N N . VAL B 1 172 ? -14.852 4.895 5.434 1 91.69 172 VAL B N 1
ATOM 5041 C CA . VAL B 1 172 ? -14.844 5.926 4.406 1 91.69 172 VAL B CA 1
ATOM 5042 C C . VAL B 1 172 ? -16 6.898 4.633 1 91.69 172 VAL B C 1
ATOM 5044 O O . VAL B 1 172 ? -17.031 6.527 5.207 1 91.69 172 VAL B O 1
ATOM 5047 N N . PRO B 1 173 ? -15.789 8.109 4.152 1 95 173 PRO B N 1
ATOM 5048 C CA . PRO B 1 173 ? -16.844 9.117 4.285 1 95 173 PRO B CA 1
ATOM 5049 C C . PRO B 1 173 ? -18.125 8.727 3.541 1 95 173 PRO B C 1
ATOM 5051 O O . PRO B 1 173 ? -18.062 8.031 2.529 1 95 173 PRO B O 1
ATOM 5054 N N . SER B 1 174 ? -19.219 9.156 4.07 1 93.31 174 SER B N 1
ATOM 5055 C CA . SER B 1 174 ? -20.531 9.031 3.459 1 93.31 174 SER B CA 1
ATOM 5056 C C . SER B 1 174 ? -21.312 10.336 3.537 1 93.31 174 SER B C 1
ATOM 5058 O O . SER B 1 174 ? -21 11.203 4.355 1 93.31 174 SER B O 1
ATOM 5060 N N . GLY B 1 175 ? -22.234 10.445 2.527 1 94.06 175 GLY B N 1
ATOM 5061 C CA . GLY B 1 175 ? -23.125 11.578 2.672 1 94.06 175 GLY B CA 1
ATOM 5062 C C . GLY B 1 175 ? -23.875 11.594 3.996 1 94.06 175 GLY B C 1
ATOM 5063 O O . GLY B 1 175 ? -24.188 12.664 4.523 1 94.06 175 GLY B O 1
ATOM 5064 N N . LEU B 1 176 ? -24.141 10.406 4.461 1 95.75 176 LEU B N 1
ATOM 5065 C CA . LEU B 1 176 ? -24.766 10.227 5.762 1 95.75 176 LEU B CA 1
ATOM 5066 C C . LEU B 1 176 ? -23.938 9.289 6.641 1 95.75 176 LEU B C 1
ATOM 5068 O O . LEU B 1 176 ? -24.25 8.094 6.734 1 95.75 176 LEU B O 1
ATOM 5072 N N . SER B 1 177 ? -22.953 9.867 7.352 1 96.69 177 SER B N 1
ATOM 5073 C CA . SER B 1 177 ? -22.188 9.109 8.328 1 96.69 177 SER B CA 1
ATOM 5074 C C . SER B 1 177 ? -22.953 8.945 9.633 1 96.69 177 SER B C 1
ATOM 5076 O O . SER B 1 177 ? -23.891 9.711 9.914 1 96.69 177 SER B O 1
ATOM 5078 N N . TRP B 1 178 ? -22.594 7.922 10.422 1 98 178 TRP B N 1
ATOM 5079 C CA . TRP B 1 178 ? -23.281 7.59 11.664 1 98 178 TRP B CA 1
ATOM 5080 C C . TRP B 1 178 ? -22.344 6.832 12.609 1 98 178 TRP B C 1
ATOM 5082 O O . TRP B 1 178 ? -21.672 5.895 12.203 1 98 178 TRP B O 1
ATOM 5092 N N . ARG B 1 179 ? -22.25 7.312 13.906 1 98.31 179 ARG B N 1
ATOM 5093 C CA . ARG B 1 179 ? -21.5 6.613 14.938 1 98.31 179 ARG B CA 1
ATOM 5094 C C . ARG B 1 179 ? -20.031 6.465 14.531 1 98.31 179 ARG B C 1
ATOM 5096 O O . ARG B 1 179 ? -19.484 5.363 14.586 1 98.31 179 ARG B O 1
ATOM 5103 N N . ASP B 1 180 ? -19.484 7.539 13.992 1 98.62 180 ASP B N 1
ATOM 5104 C CA . ASP B 1 180 ? -18.078 7.523 13.562 1 98.62 180 ASP B CA 1
ATOM 5105 C C . ASP B 1 180 ? -17.828 6.414 12.547 1 98.62 180 ASP B C 1
ATOM 5107 O O . ASP B 1 180 ? -16.703 5.938 12.414 1 98.62 180 ASP B O 1
ATOM 5111 N N . ASN B 1 181 ? -18.938 5.941 11.859 1 97.94 181 ASN B N 1
ATOM 5112 C CA . ASN B 1 181 ? -18.891 4.828 10.922 1 97.94 181 ASN B CA 1
ATOM 5113 C C . ASN B 1 181 ? -18.219 3.602 11.531 1 97.94 181 ASN B C 1
ATOM 5115 O O . ASN B 1 181 ? -17.359 2.988 10.914 1 97.94 181 ASN B O 1
ATOM 5119 N N . THR B 1 182 ? -18.656 3.275 12.75 1 98.44 182 THR B N 1
ATOM 5120 C CA . THR B 1 182 ? -17.969 2.238 13.516 1 98.44 182 THR B CA 1
ATOM 5121 C C . THR B 1 182 ? -18.969 1.226 14.07 1 98.44 182 THR B C 1
ATOM 5123 O O . THR B 1 182 ? -20.062 1.598 14.508 1 98.44 182 THR B O 1
ATOM 5126 N N . PHE B 1 183 ? -18.656 -0.012 13.938 1 98.12 183 PHE B N 1
ATOM 5127 C CA . PHE B 1 183 ? -19.344 -1.046 14.711 1 98.12 183 PHE B CA 1
ATOM 5128 C C . PHE B 1 183 ? -18.375 -1.76 15.641 1 98.12 183 PHE B C 1
ATOM 5130 O O . PHE B 1 183 ? -17.156 -1.588 15.531 1 98.12 183 PHE B O 1
ATOM 5137 N N . HIS B 1 184 ? -18.875 -2.486 16.594 1 98.31 184 HIS B N 1
ATOM 5138 C CA . HIS B 1 184 ? -18.094 -3.219 17.578 1 98.31 184 HIS B CA 1
ATOM 5139 C C . HIS B 1 184 ? -18.25 -4.723 17.406 1 98.31 184 HIS B C 1
ATOM 5141 O O . HIS B 1 184 ? -19.375 -5.219 17.234 1 98.31 184 HIS B O 1
ATOM 5147 N N . LEU B 1 185 ? -17.141 -5.375 17.312 1 98.5 185 LEU B N 1
ATOM 5148 C CA . LEU B 1 185 ? -17.094 -6.832 17.25 1 98.5 185 LEU B CA 1
ATOM 5149 C C . LEU B 1 185 ? -16.469 -7.41 18.516 1 98.5 185 LEU B C 1
ATOM 5151 O O . LEU B 1 185 ? -15.305 -7.129 18.812 1 98.5 185 LEU B O 1
ATOM 5155 N N . THR B 1 186 ? -17.219 -8.203 19.219 1 98.56 186 THR B N 1
ATOM 5156 C CA . THR B 1 186 ? -16.75 -8.773 20.484 1 98.56 186 THR B CA 1
ATOM 5157 C C . THR B 1 186 ? -16.359 -10.234 20.297 1 98.56 186 THR B C 1
ATOM 5159 O O . THR B 1 186 ? -17.109 -11.016 19.719 1 98.56 186 THR B O 1
ATOM 5162 N N . LEU B 1 187 ? -15.188 -10.578 20.781 1 98.5 187 LEU B N 1
ATOM 5163 C CA . LEU B 1 187 ? -14.648 -11.93 20.688 1 98.5 187 LEU B CA 1
ATOM 5164 C C . LEU B 1 187 ? -14.453 -12.523 22.078 1 98.5 187 LEU B C 1
ATOM 5166 O O . LEU B 1 187 ? -14.383 -11.797 23.062 1 98.5 187 LEU B O 1
ATOM 5170 N N . ARG B 1 188 ? -14.422 -13.844 22.125 1 98.38 188 ARG B N 1
ATOM 5171 C CA . ARG B 1 188 ? -14.07 -14.602 23.312 1 98.38 188 ARG B CA 1
ATOM 5172 C C . ARG B 1 188 ? -12.883 -15.523 23.047 1 98.38 188 ARG B C 1
ATOM 5174 O O . ARG B 1 188 ? -12.82 -16.188 22 1 98.38 188 ARG B O 1
ATOM 5181 N N . SER B 1 189 ? -11.891 -15.484 23.859 1 97.44 189 SER B N 1
ATOM 5182 C CA . SER B 1 189 ? -10.719 -16.328 23.719 1 97.44 189 SER B CA 1
ATOM 5183 C C . SER B 1 189 ? -10.641 -17.359 24.844 1 97.44 189 SER B C 1
ATOM 5185 O O . SER B 1 189 ? -11.039 -17.062 25.969 1 97.44 189 SER B O 1
ATOM 5187 N N . SER B 1 190 ? -10.117 -18.469 24.578 1 96 190 SER B N 1
ATOM 5188 C CA . SER B 1 190 ? -9.922 -19.547 25.531 1 96 190 SER B CA 1
ATOM 5189 C C . SER B 1 190 ? -8.688 -19.297 26.406 1 96 190 SER B C 1
ATOM 5191 O O . SER B 1 190 ? -7.883 -18.422 26.109 1 96 190 SER B O 1
ATOM 5193 N N . ALA B 1 191 ? -8.656 -20.094 27.422 1 94.94 191 ALA B N 1
ATOM 5194 C CA . ALA B 1 191 ? -7.48 -20.047 28.281 1 94.94 191 ALA B CA 1
ATOM 5195 C C . ALA B 1 191 ? -6.277 -20.703 27.594 1 94.94 191 ALA B C 1
ATOM 5197 O O . ALA B 1 191 ? -5.129 -20.391 27.922 1 94.94 191 ALA B O 1
ATOM 5198 N N . SER B 1 192 ? -6.535 -21.547 26.672 1 93.69 192 SER B N 1
ATOM 5199 C CA . SER B 1 192 ? -5.461 -22.266 26 1 93.69 192 SER B CA 1
ATOM 5200 C C . SER B 1 192 ? -4.977 -21.5 24.766 1 93.69 192 SER B C 1
ATOM 5202 O O . SER B 1 192 ? -5.762 -21.203 23.859 1 93.69 192 SER B O 1
ATOM 5204 N N . SER B 1 193 ? -3.715 -21.234 24.719 1 91.81 193 SER B N 1
ATOM 5205 C CA . SER B 1 193 ? -3.117 -20.594 23.547 1 91.81 193 SER B CA 1
ATOM 5206 C C . SER B 1 193 ? -3.256 -21.469 22.297 1 91.81 193 SER B C 1
ATOM 5208 O O . SER B 1 193 ? -3.109 -22.688 22.375 1 91.81 193 SER B O 1
ATOM 5210 N N . GLY B 1 194 ? -3.525 -20.828 21.156 1 89.19 194 GLY B N 1
ATOM 5211 C CA . GLY B 1 194 ? -3.609 -21.562 19.891 1 89.19 194 GLY B CA 1
ATOM 5212 C C . GLY B 1 194 ? -5.027 -21.969 19.531 1 89.19 194 GLY B C 1
ATOM 5213 O O . GLY B 1 194 ? -5.289 -22.391 18.406 1 89.19 194 GLY B O 1
ATOM 5214 N N . GLU B 1 195 ? -5.938 -21.812 20.438 1 93 195 GLU B N 1
ATOM 5215 C CA . GLU B 1 195 ? -7.328 -22.141 20.156 1 93 195 GLU B CA 1
ATOM 5216 C C . GLU B 1 195 ? -8.039 -21.016 19.422 1 93 195 GLU B C 1
ATOM 5218 O O . GLU B 1 195 ? -7.777 -19.828 19.688 1 93 195 GLU B O 1
ATOM 5223 N N . LYS B 1 196 ? -8.984 -21.391 18.609 1 93.38 196 LYS B N 1
ATOM 5224 C CA . LYS B 1 196 ? -9.734 -20.406 17.828 1 93.38 196 LYS B CA 1
ATOM 5225 C C . LYS B 1 196 ? -10.688 -19.625 18.719 1 93.38 196 LYS B C 1
ATOM 5227 O O . LYS B 1 196 ? -11.344 -20.188 19.594 1 93.38 196 LYS B O 1
ATOM 5232 N N . CYS B 1 197 ? -10.719 -18.359 18.516 1 96.38 197 CYS B N 1
ATOM 5233 C CA . CYS B 1 197 ? -11.609 -17.484 19.266 1 96.38 197 CYS B CA 1
ATOM 5234 C C . CYS B 1 197 ? -13 -17.438 18.625 1 96.38 197 CYS B C 1
ATOM 5236 O O . CYS B 1 197 ? -13.141 -17.672 17.422 1 96.38 197 CYS B O 1
ATOM 5238 N N . GLN B 1 198 ? -13.984 -17.125 19.438 1 97.5 198 GLN B N 1
ATOM 5239 C CA . GLN B 1 198 ? -15.375 -17.109 18.969 1 97.5 198 GLN B CA 1
ATOM 5240 C C . GLN B 1 198 ? -15.891 -15.672 18.859 1 97.5 198 GLN B C 1
ATOM 5242 O O . GLN B 1 198 ? -15.492 -14.797 19.625 1 97.5 198 GLN B O 1
ATOM 5247 N N . ILE B 1 199 ? -16.75 -15.477 17.953 1 97.69 199 ILE B N 1
ATOM 5248 C CA . ILE B 1 199 ? -17.469 -14.211 17.828 1 97.69 199 ILE B CA 1
ATOM 5249 C C . ILE B 1 199 ? -18.656 -14.203 18.797 1 97.69 199 ILE B C 1
ATOM 5251 O O . ILE B 1 199 ? -19.516 -15.094 18.734 1 97.69 199 ILE B O 1
ATOM 5255 N N . VAL B 1 200 ? -18.734 -13.227 19.609 1 97.69 200 VAL B N 1
ATOM 5256 C CA . VAL B 1 200 ? -19.766 -13.148 20.641 1 97.69 200 VAL B CA 1
ATOM 5257 C C . VAL B 1 200 ? -20.891 -12.242 20.188 1 97.69 200 VAL B C 1
ATOM 5259 O O . VAL B 1 200 ? -22.078 -12.562 20.375 1 97.69 200 VAL B O 1
ATOM 5262 N N . SER B 1 201 ? -20.516 -11.102 19.656 1 97.25 201 SER B N 1
ATOM 5263 C CA . SER B 1 201 ? -21.578 -10.172 19.25 1 97.25 201 SER B CA 1
ATOM 5264 C C . SER B 1 201 ? -21.047 -9.102 18.312 1 97.25 201 SER B C 1
ATOM 5266 O O . SER B 1 201 ? -19.828 -8.914 18.203 1 97.25 201 SER B O 1
ATOM 5268 N N . VAL B 1 202 ? -21.953 -8.547 17.594 1 97.44 202 VAL B N 1
ATOM 5269 C CA . VAL B 1 202 ? -21.734 -7.391 16.734 1 97.44 202 VAL B CA 1
ATOM 5270 C C . VAL B 1 202 ? -22.719 -6.285 17.078 1 97.44 202 VAL B C 1
ATOM 5272 O O . VAL B 1 202 ? -23.938 -6.512 17.094 1 97.44 202 VAL B O 1
ATOM 5275 N N . THR B 1 203 ? -22.203 -5.051 17.375 1 96.62 203 THR B N 1
ATOM 5276 C CA . THR B 1 203 ? -23.062 -3.932 17.75 1 96.62 203 THR B CA 1
ATOM 5277 C C . THR B 1 203 ? -22.672 -2.672 16.984 1 96.62 203 THR B C 1
ATOM 5279 O O . THR B 1 203 ? -21.531 -2.232 17.031 1 96.62 203 THR B O 1
ATOM 5282 N N . PRO B 1 204 ? -23.641 -1.974 16.344 1 95.44 204 PRO B N 1
ATOM 5283 C CA . PRO B 1 204 ? -24.984 -2.467 16.078 1 95.44 204 PRO B CA 1
ATOM 5284 C C . PRO B 1 204 ? -25 -3.697 15.18 1 95.44 204 PRO B C 1
ATOM 5286 O O . PRO B 1 204 ? -23.984 -4.031 14.57 1 95.44 204 PRO B O 1
ATOM 5289 N N . PRO B 1 205 ? -26.141 -4.348 15.117 1 93.44 205 PRO B N 1
ATOM 5290 C CA . PRO B 1 205 ? -26.203 -5.5 14.211 1 93.44 205 PRO B CA 1
ATOM 5291 C C . PRO B 1 205 ? -26.062 -5.105 12.742 1 93.44 205 PRO B C 1
ATOM 5293 O O . PRO B 1 205 ? -26.531 -4.047 12.336 1 93.44 205 PRO B O 1
ATOM 5296 N N . LEU B 1 206 ? -25.344 -5.84 11.992 1 92.56 206 LEU B N 1
ATOM 5297 C CA . LEU B 1 206 ? -25.188 -5.676 10.555 1 92.56 206 LEU B CA 1
ATOM 5298 C C . LEU B 1 206 ? -26 -6.727 9.797 1 92.56 206 LEU B C 1
ATOM 5300 O O . LEU B 1 206 ? -25.594 -7.891 9.727 1 92.56 206 LEU B O 1
ATOM 5304 N N . ASP B 1 207 ? -27.172 -6.258 9.281 1 77.06 207 ASP B N 1
ATOM 5305 C CA . ASP B 1 207 ? -28.109 -7.176 8.641 1 77.06 207 ASP B CA 1
ATOM 5306 C C . ASP B 1 207 ? -27.531 -7.746 7.352 1 77.06 207 ASP B C 1
ATOM 5308 O O . ASP B 1 207 ? -26.891 -7.031 6.586 1 77.06 207 ASP B O 1
ATOM 5312 N N . ASP B 1 208 ? -27.016 -8.984 7.262 1 85.38 208 ASP B N 1
ATOM 5313 C CA . ASP B 1 208 ? -26.703 -9.703 6.031 1 85.38 208 ASP B CA 1
ATOM 5314 C C . ASP B 1 208 ? -25.203 -9.992 5.941 1 85.38 208 ASP B C 1
ATOM 5316 O O . ASP B 1 208 ? -24.672 -10.234 4.852 1 85.38 208 ASP B O 1
ATOM 5320 N N . ILE B 1 209 ? -24.578 -9.672 7.039 1 94.62 209 ILE B N 1
ATOM 5321 C CA . ILE B 1 209 ? -23.141 -9.977 7.059 1 94.62 209 ILE B CA 1
ATOM 5322 C C . ILE B 1 209 ? -22.859 -10.984 8.164 1 94.62 209 ILE B C 1
ATOM 5324 O O . ILE B 1 209 ? -23.234 -10.781 9.32 1 94.62 209 ILE B O 1
ATOM 5328 N N . SER B 1 210 ? -22.312 -12.039 7.816 1 96.06 210 SER B N 1
ATOM 5329 C CA . SER B 1 210 ? -21.797 -13.008 8.781 1 96.06 210 SER B CA 1
ATOM 5330 C C . SER B 1 210 ? -20.281 -12.883 8.938 1 96.06 210 SER B C 1
ATOM 5332 O O . SER B 1 210 ? -19.609 -12.344 8.062 1 96.06 210 SER B O 1
ATO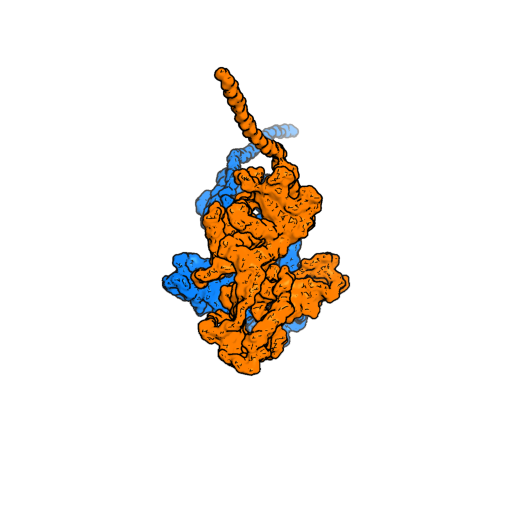M 5334 N N . PHE B 1 211 ? -19.766 -13.336 10.055 1 96 211 PHE B N 1
ATOM 5335 C CA . PHE B 1 211 ? -18.344 -13.242 10.328 1 96 211 PHE B CA 1
ATOM 5336 C C . PHE B 1 211 ? -17.75 -14.625 10.57 1 96 211 PHE B C 1
ATOM 5338 O O . PHE B 1 211 ? -18.359 -15.469 11.219 1 96 211 PHE B O 1
ATOM 5345 N N . ILE B 1 212 ? -16.609 -14.844 10.031 1 92.56 212 ILE B N 1
ATOM 5346 C CA . ILE B 1 212 ? -15.82 -16.031 10.32 1 92.56 212 ILE B CA 1
ATOM 5347 C C . ILE B 1 212 ? -14.57 -15.625 11.109 1 92.56 212 ILE B C 1
ATOM 5349 O O . ILE B 1 212 ? -13.875 -14.68 10.742 1 92.56 212 ILE B O 1
ATOM 5353 N N . SER B 1 213 ? -14.266 -16.391 12.148 1 93.62 213 SER B N 1
ATOM 5354 C CA . SER B 1 213 ? -13.125 -16.078 12.992 1 93.62 213 SER B CA 1
ATOM 5355 C C . SER B 1 213 ? -11.922 -16.953 12.641 1 93.62 213 SER B C 1
ATOM 5357 O O . SER B 1 213 ? -12.016 -18.188 12.68 1 93.62 213 SER B O 1
ATOM 5359 N N . HIS B 1 214 ? -10.891 -16.328 12.203 1 90.06 214 HIS B N 1
ATOM 5360 C CA . HIS B 1 214 ? -9.562 -16.906 12.156 1 90.06 214 HIS B CA 1
ATOM 5361 C C . HIS B 1 214 ? -8.625 -16.25 13.164 1 90.06 214 HIS B C 1
ATOM 5363 O O . HIS B 1 214 ? -7.496 -15.891 12.828 1 90.06 214 HIS B O 1
ATOM 5369 N N . VAL B 1 215 ? -9.211 -15.969 14.328 1 93.88 215 VAL B N 1
ATOM 5370 C CA . VAL B 1 215 ? -8.469 -15.375 15.438 1 93.88 215 VAL B CA 1
ATOM 5371 C C . VAL B 1 215 ? -8.117 -16.453 16.469 1 93.88 215 VAL B C 1
ATOM 5373 O O . VAL B 1 215 ? -8.945 -17.312 16.781 1 93.88 215 VAL B O 1
ATOM 5376 N N . TYR B 1 216 ? -6.949 -16.344 17 1 92.94 216 TYR B N 1
ATOM 5377 C CA . TYR B 1 216 ? -6.5 -17.359 17.938 1 92.94 216 TYR B CA 1
ATOM 5378 C C . TYR B 1 216 ? -6.098 -16.719 19.266 1 92.94 216 TYR B C 1
ATOM 5380 O O . TYR B 1 216 ? -5.605 -15.594 19.297 1 92.94 216 TYR B O 1
ATOM 5388 N N . SER B 1 217 ? -6.312 -17.547 20.312 1 94.62 217 SER B N 1
ATOM 5389 C CA . SER B 1 217 ? -5.855 -17.141 21.641 1 94.62 217 SER B CA 1
ATOM 5390 C C . SER B 1 217 ? -4.332 -17.188 21.734 1 94.62 217 SER B C 1
ATOM 5392 O O . SER B 1 217 ? -3.699 -18.125 21.266 1 94.62 217 SER B O 1
ATOM 5394 N N . ALA B 1 218 ? -3.814 -16.125 22.281 1 93 218 ALA B N 1
ATOM 5395 C CA . ALA B 1 218 ? -2.359 -16.047 22.359 1 93 218 ALA B CA 1
ATOM 5396 C C . ALA B 1 218 ? -1.916 -15.555 23.734 1 93 218 ALA B C 1
ATOM 5398 O O . ALA B 1 218 ? -2.695 -14.938 24.469 1 93 218 ALA B O 1
ATOM 5399 N N . THR B 1 219 ? -0.635 -15.82 24.062 1 91.31 219 THR B N 1
ATOM 5400 C CA . THR B 1 219 ? -0.105 -15.484 25.375 1 91.31 219 THR B CA 1
ATOM 5401 C C . THR B 1 219 ? 0.255 -14.008 25.469 1 91.31 219 THR B C 1
ATOM 5403 O O . THR B 1 219 ? 0.389 -13.453 26.562 1 91.31 219 THR B O 1
ATOM 5406 N N . HIS B 1 220 ? 0.287 -13.414 24.312 1 86.31 220 HIS B N 1
ATOM 5407 C CA . HIS B 1 220 ? 0.625 -11.992 24.359 1 86.31 220 HIS B CA 1
ATOM 5408 C C . HIS B 1 220 ? -0.559 -11.164 24.828 1 86.31 220 HIS B C 1
ATOM 5410 O O . HIS B 1 220 ? -1.687 -11.656 24.891 1 86.31 220 HIS B O 1
ATOM 5416 N N . ASN B 1 221 ? -0.275 -9.898 25.203 1 87.06 221 ASN B N 1
ATOM 5417 C CA . ASN B 1 221 ? -1.314 -9.016 25.703 1 87.06 221 ASN B CA 1
ATOM 5418 C C . ASN B 1 221 ? -1.647 -7.906 24.703 1 87.06 221 ASN B C 1
ATOM 5420 O O . ASN B 1 221 ? -1.918 -6.773 25.109 1 87.06 221 ASN B O 1
ATOM 5424 N N . ARG B 1 222 ? -1.656 -8.242 23.484 1 87.75 222 ARG B N 1
ATOM 5425 C CA . ARG B 1 222 ? -1.866 -7.238 22.453 1 87.75 222 ARG B CA 1
ATOM 5426 C C . ARG B 1 222 ? -3.15 -7.516 21.672 1 87.75 222 ARG B C 1
ATOM 5428 O O . ARG B 1 222 ? -3.59 -8.664 21.578 1 87.75 222 ARG B O 1
ATOM 5435 N N . ASP B 1 223 ? -3.768 -6.395 21.188 1 88.81 223 ASP B N 1
ATOM 5436 C CA . ASP B 1 223 ? -4.844 -6.469 20.203 1 88.81 223 ASP B CA 1
ATOM 5437 C C . ASP B 1 223 ? -4.289 -6.625 18.781 1 88.81 223 ASP B C 1
ATOM 5439 O O . ASP B 1 223 ? -3.938 -5.637 18.141 1 88.81 223 ASP B O 1
ATOM 5443 N N . SER B 1 224 ? -4.262 -7.867 18.359 1 91.75 224 SER B N 1
ATOM 5444 C CA . SER B 1 224 ? -3.705 -8.156 17.031 1 91.75 224 SER B CA 1
ATOM 5445 C C . SER B 1 224 ? -4.746 -8.805 16.125 1 91.75 224 SER B C 1
ATOM 5447 O O . SER B 1 224 ? -4.422 -9.688 15.336 1 91.75 224 SER B O 1
ATOM 5449 N N . ALA B 1 225 ? -6.016 -8.461 16.375 1 95.19 225 ALA B N 1
ATOM 5450 C CA . ALA B 1 225 ? -7.094 -8.961 15.523 1 95.19 225 ALA B CA 1
ATOM 5451 C C . ALA B 1 225 ? -7.57 -7.871 14.562 1 95.19 225 ALA B C 1
ATOM 5453 O O . ALA B 1 225 ? -7.766 -6.723 14.961 1 95.19 225 ALA B O 1
ATOM 5454 N N . TYR B 1 226 ? -7.688 -8.195 13.32 1 95.38 226 TYR B N 1
ATOM 5455 C CA . TYR B 1 226 ? -8.102 -7.266 12.281 1 95.38 226 TYR B CA 1
ATOM 5456 C C . TYR B 1 226 ? -9.273 -7.816 11.484 1 95.38 226 TYR B C 1
ATOM 5458 O O . TYR B 1 226 ? -9.344 -9.016 11.211 1 95.38 226 TYR B O 1
ATOM 5466 N N . ILE B 1 227 ? -10.172 -6.949 11.125 1 97.12 227 ILE B N 1
ATOM 5467 C CA . ILE B 1 227 ? -11.352 -7.316 10.352 1 97.12 227 ILE B CA 1
ATOM 5468 C C . ILE B 1 227 ? -11.078 -7.125 8.859 1 97.12 227 ILE B C 1
ATOM 5470 O O . ILE B 1 227 ? -10.477 -6.129 8.461 1 97.12 227 ILE B O 1
ATOM 5474 N N . PHE B 1 228 ? -11.469 -8.094 8.055 1 94.94 228 PHE B N 1
ATOM 5475 C CA . PHE B 1 228 ? -11.375 -8.047 6.598 1 94.94 228 PHE B CA 1
ATOM 5476 C C . PHE B 1 228 ? -12.758 -8.188 5.965 1 94.94 228 PHE B C 1
ATOM 5478 O O . PHE B 1 228 ? -13.445 -9.188 6.188 1 94.94 228 PHE B O 1
ATOM 5485 N N . GLY B 1 229 ? -13.109 -7.211 5.211 1 93.94 229 GLY B N 1
ATOM 5486 C CA . GLY B 1 229 ? -14.406 -7.168 4.559 1 93.94 229 GLY B CA 1
ATOM 5487 C C . GLY B 1 229 ? -14.594 -5.945 3.682 1 93.94 229 GLY B C 1
ATOM 5488 O O . GLY B 1 229 ? -13.711 -5.09 3.604 1 93.94 229 GLY B O 1
ATOM 5489 N N . TYR B 1 230 ? -15.68 -5.953 3.01 1 93.19 230 TYR B N 1
ATOM 5490 C CA . TYR B 1 230 ? -16.062 -4.883 2.096 1 93.19 230 TYR B CA 1
ATOM 5491 C C . TYR B 1 230 ? -17.562 -4.809 1.938 1 93.19 230 TYR B C 1
ATOM 5493 O O . TYR B 1 230 ? -18.25 -5.836 1.913 1 93.19 230 TYR B O 1
ATOM 5501 N N . PRO B 1 231 ? -18.094 -3.574 1.857 1 92.12 231 PRO B N 1
ATOM 5502 C CA . PRO B 1 231 ? -19.531 -3.465 1.622 1 92.12 231 PRO B CA 1
ATOM 5503 C C . PRO B 1 231 ? -20 -4.305 0.435 1 92.12 231 PRO B C 1
ATOM 5505 O O . PRO B 1 231 ? -19.391 -4.262 -0.634 1 92.12 231 PRO B O 1
ATOM 5508 N N . GLY B 1 232 ? -21.078 -5.031 0.585 1 91 232 GLY B N 1
ATOM 5509 C CA . GLY B 1 232 ? -21.609 -5.887 -0.464 1 91 232 GLY B CA 1
ATOM 5510 C C . GLY B 1 232 ? -21.281 -7.352 -0.263 1 91 232 GLY B C 1
ATOM 5511 O O . GLY B 1 232 ? -21.938 -8.227 -0.835 1 91 232 GLY B O 1
ATOM 5512 N N . LEU B 1 233 ? -20.234 -7.645 0.471 1 93.06 233 LEU B N 1
ATOM 5513 C CA . LEU B 1 233 ? -19.922 -9.031 0.801 1 93.06 233 LEU B CA 1
ATOM 5514 C C . LEU B 1 233 ? -20.859 -9.555 1.886 1 93.06 233 LEU B C 1
ATOM 5516 O O . LEU B 1 233 ? -21.188 -8.836 2.828 1 93.06 233 LEU B O 1
ATOM 5520 N N . SER B 1 234 ? -21.219 -10.828 1.811 1 94.12 234 SER B N 1
ATOM 5521 C CA . SER B 1 234 ? -22.141 -11.414 2.785 1 94.12 234 SER B CA 1
ATOM 5522 C C . SER B 1 234 ? -21.375 -12.031 3.951 1 94.12 234 SER B C 1
ATOM 5524 O O . SER B 1 234 ? -21.969 -12.352 4.988 1 94.12 234 SER B O 1
ATOM 5526 N N . GLN B 1 235 ? -20.125 -12.18 3.785 1 94.25 235 GLN B N 1
ATOM 5527 C CA . GLN B 1 235 ? -19.281 -12.773 4.828 1 94.25 235 GLN B CA 1
ATOM 5528 C C . GLN B 1 235 ? -17.969 -12.008 4.98 1 94.25 235 GLN B C 1
ATOM 5530 O O . GLN B 1 235 ? -17.297 -11.734 3.99 1 94.25 235 GLN B O 1
ATOM 5535 N N . TRP B 1 236 ? -17.688 -11.586 6.18 1 95.38 236 TRP B N 1
ATOM 5536 C CA . TRP B 1 236 ? -16.422 -10.945 6.531 1 95.38 236 TRP B CA 1
ATOM 5537 C C . TRP B 1 236 ? -15.578 -11.852 7.418 1 95.38 236 TRP B C 1
ATOM 5539 O O . TRP B 1 236 ? -16.078 -12.844 7.953 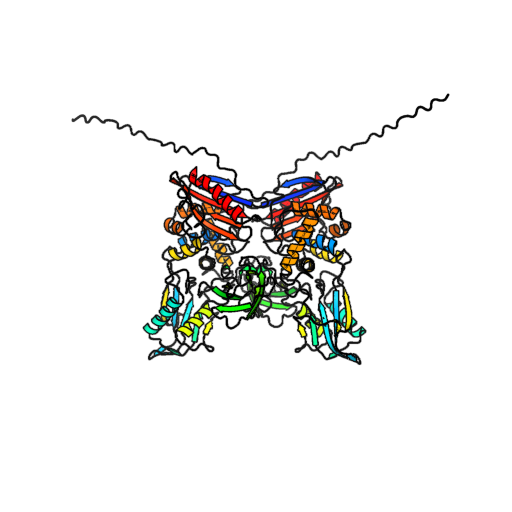1 95.38 236 TRP B O 1
ATOM 5549 N N . GLU B 1 237 ? -14.344 -11.562 7.492 1 93.5 237 GLU B N 1
ATOM 5550 C CA . GLU B 1 237 ? -13.438 -12.359 8.312 1 93.5 237 GLU B CA 1
ATOM 5551 C C . GLU B 1 237 ? -12.734 -11.492 9.359 1 93.5 237 GLU B C 1
ATOM 5553 O O . GLU B 1 237 ? -12.547 -10.297 9.156 1 93.5 237 GLU B O 1
ATOM 5558 N N . VAL B 1 238 ? -12.438 -12.109 10.422 1 95.06 238 VAL B N 1
ATOM 5559 C CA . VAL B 1 238 ? -11.523 -11.539 11.406 1 95.06 238 VAL B CA 1
ATOM 5560 C C . VAL B 1 238 ? -10.32 -12.461 11.586 1 95.06 238 VAL B C 1
ATOM 5562 O O . VAL B 1 238 ? -10.477 -13.68 11.68 1 95.06 238 VAL B O 1
ATOM 5565 N N . ARG B 1 239 ? -9.156 -11.844 11.547 1 91.88 239 ARG B N 1
ATOM 5566 C CA . ARG B 1 239 ? -7.922 -12.617 11.594 1 91.88 239 ARG B CA 1
ATOM 5567 C C . ARG B 1 239 ? -6.969 -12.07 12.648 1 91.88 239 ARG B C 1
ATOM 5569 O O . ARG B 1 239 ? -6.996 -10.883 12.961 1 91.88 239 ARG B O 1
ATOM 5576 N N . GLY B 1 240 ? -6.121 -12.977 13.195 1 92.25 240 GLY B N 1
ATOM 5577 C CA . GLY B 1 240 ? -5.078 -12.539 14.109 1 92.25 240 GLY B CA 1
ATOM 5578 C C . GLY B 1 240 ? -5.102 -13.281 15.438 1 92.25 240 GLY B C 1
ATOM 5579 O O . GLY B 1 240 ? -5.289 -14.5 15.469 1 92.25 240 GLY B O 1
ATOM 5580 N N . SER B 1 241 ? -4.793 -12.562 16.5 1 93.69 241 SER B N 1
ATOM 5581 C CA . SER B 1 241 ? -4.742 -13.148 17.828 1 93.69 241 SER B CA 1
ATOM 5582 C C . SER B 1 241 ? -5.125 -12.133 18.906 1 93.69 241 SER B C 1
ATOM 5584 O O . SER B 1 241 ? -4.98 -10.93 18.703 1 93.69 241 SER B O 1
ATOM 5586 N N . ILE B 1 242 ? -5.652 -12.594 19.906 1 96.44 242 ILE B N 1
ATOM 5587 C CA . ILE B 1 242 ? -5.973 -11.789 21.078 1 96.44 242 ILE B CA 1
ATOM 5588 C C . ILE B 1 242 ? -5.516 -12.508 22.344 1 96.44 242 ILE B C 1
ATOM 5590 O O . ILE B 1 242 ? -5.23 -13.711 22.312 1 96.44 242 ILE B O 1
ATOM 5594 N N . PRO B 1 243 ? -5.375 -11.789 23.5 1 96.81 243 PRO B N 1
ATOM 5595 C CA . PRO B 1 243 ? -4.926 -12.438 24.734 1 96.81 243 PRO B CA 1
ATOM 5596 C C . PRO B 1 243 ? -5.855 -13.562 25.188 1 96.81 243 PRO B C 1
ATOM 5598 O O . PRO B 1 243 ? -7.066 -13.492 24.969 1 96.81 243 PRO B O 1
ATOM 5601 N N . THR B 1 244 ? -5.266 -14.492 25.891 1 96.25 244 THR B N 1
ATOM 5602 C CA . THR B 1 244 ? -6.02 -15.633 26.391 1 96.25 244 THR B CA 1
ATOM 5603 C C . THR B 1 244 ? -7 -15.203 27.484 1 96.25 244 THR B C 1
ATOM 5605 O O . THR B 1 244 ? -6.828 -14.148 28.094 1 96.25 244 THR B O 1
ATOM 5608 N N . SER B 1 245 ? -8.008 -16 27.625 1 96.94 245 SER B N 1
ATOM 5609 C CA . SER B 1 245 ? -8.93 -15.93 28.75 1 96.94 245 SER B CA 1
ATOM 5610 C C . SER B 1 245 ? -9.664 -14.602 28.781 1 96.94 245 SER B C 1
ATOM 5612 O O . SER B 1 245 ? -9.742 -13.953 29.828 1 96.94 245 SER B O 1
ATOM 5614 N N . ARG B 1 246 ? -10.07 -14.156 27.672 1 96.75 246 ARG B N 1
ATOM 5615 C CA . ARG B 1 246 ? -10.938 -12.984 27.594 1 96.75 246 ARG B CA 1
ATOM 5616 C C . ARG B 1 246 ? -12.367 -13.383 27.266 1 96.75 246 ARG B C 1
ATOM 5618 O O . ARG B 1 246 ? -12.625 -14.008 26.234 1 96.75 246 ARG B O 1
ATOM 5625 N N . THR B 1 247 ? -13.312 -13.016 28.109 1 96.19 247 THR B N 1
ATOM 5626 C CA . THR B 1 247 ? -14.719 -13.32 27.875 1 96.19 247 THR B CA 1
ATOM 5627 C C . THR B 1 247 ? -15.328 -12.32 26.906 1 96.19 247 THR B C 1
ATOM 5629 O O . THR B 1 247 ? -16.281 -12.641 26.188 1 96.19 247 THR B O 1
ATOM 5632 N N . ASP B 1 248 ? -14.805 -11.164 26.922 1 96.69 248 ASP B N 1
ATOM 5633 C CA . ASP B 1 248 ? -15.305 -10.07 26.094 1 96.69 248 ASP B CA 1
ATOM 5634 C C . ASP B 1 248 ? -14.164 -9.172 25.625 1 96.69 248 ASP B C 1
ATOM 5636 O O . ASP B 1 248 ? -13.789 -8.219 26.297 1 96.69 248 ASP B O 1
ATOM 5640 N N . PHE B 1 249 ? -13.594 -9.523 24.547 1 97.44 249 PHE B N 1
ATOM 5641 C CA . PHE B 1 249 ? -12.586 -8.695 23.891 1 97.44 249 PHE B CA 1
ATOM 5642 C C . PHE B 1 249 ? -13.156 -7.996 22.672 1 97.44 249 PHE B C 1
ATOM 5644 O O . PHE B 1 249 ? -13.5 -8.648 21.672 1 97.44 249 PHE B O 1
ATOM 5651 N N . THR B 1 250 ? -13.25 -6.684 22.703 1 98.12 250 THR B N 1
ATOM 5652 C CA . THR B 1 250 ? -13.961 -5.965 21.656 1 98.12 250 THR B CA 1
ATOM 5653 C C . THR B 1 250 ? -12.977 -5.246 20.734 1 98.12 250 THR B C 1
ATOM 5655 O O . THR B 1 250 ? -12.078 -4.551 21.203 1 98.12 250 THR B O 1
ATOM 5658 N N . ILE B 1 251 ? -13.172 -5.465 19.469 1 98.19 251 ILE B N 1
ATOM 5659 C CA . ILE B 1 251 ? -12.477 -4.688 18.453 1 98.19 251 ILE B CA 1
ATOM 5660 C C . ILE B 1 251 ? -13.484 -3.873 17.641 1 98.19 251 ILE B C 1
ATOM 5662 O O . ILE B 1 251 ? -14.695 -4.066 17.781 1 98.19 251 ILE B O 1
ATOM 5666 N N . ARG B 1 252 ? -13.062 -2.895 16.906 1 98.38 252 ARG B N 1
ATOM 5667 C CA . ARG B 1 252 ? -13.938 -1.972 16.188 1 98.38 252 ARG B CA 1
ATOM 5668 C C . ARG B 1 252 ? -13.773 -2.119 14.68 1 98.38 252 ARG B C 1
ATOM 5670 O O . ARG B 1 252 ? -12.648 -2.223 14.188 1 98.38 252 ARG B O 1
ATOM 5677 N N . GLY B 1 253 ? -14.883 -2.158 13.969 1 98.56 253 GLY B N 1
ATOM 5678 C CA . GLY B 1 253 ? -14.906 -2.268 12.516 1 98.56 253 GLY B CA 1
ATOM 5679 C C . GLY B 1 253 ? -15.555 -1.075 11.844 1 98.56 253 GLY B C 1
ATOM 5680 O O . GLY B 1 253 ? -16.078 -0.183 12.516 1 98.56 253 GLY B O 1
ATOM 5681 N N . ALA B 1 254 ? -15.414 -0.997 10.547 1 97.62 254 ALA B N 1
ATOM 5682 C CA . ALA B 1 254 ? -16.031 0.044 9.734 1 97.62 254 ALA B CA 1
ATOM 5683 C C . ALA B 1 254 ? -17.453 -0.356 9.32 1 97.62 254 ALA B C 1
ATOM 5685 O O . ALA B 1 254 ? -17.656 -1.451 8.797 1 97.62 254 ALA B O 1
ATOM 5686 N N . LEU B 1 255 ? -18.391 0.512 9.531 1 96.38 255 LEU B N 1
ATOM 5687 C CA . LEU B 1 255 ? -19.75 0.241 9.055 1 96.38 255 LEU B CA 1
ATOM 5688 C C . LEU B 1 255 ? -19.781 0.108 7.539 1 96.38 255 LEU B C 1
ATOM 5690 O O . LEU B 1 255 ? -19.234 0.957 6.824 1 96.38 255 LEU B O 1
ATOM 5694 N N . PRO B 1 256 ? -20.422 -0.94 7.043 1 93.94 256 PRO B N 1
ATOM 5695 C CA . PRO B 1 256 ? -20.484 -1.086 5.586 1 93.94 256 PRO B CA 1
ATOM 5696 C C . PRO B 1 256 ? -21.375 -0.042 4.926 1 93.94 256 PRO B C 1
ATOM 5698 O O . PRO B 1 256 ? -21.156 0.323 3.77 1 93.94 256 PRO B O 1
ATOM 5701 N N . ASN B 1 257 ? -22.422 0.379 5.605 1 92.75 257 ASN B N 1
ATOM 5702 C CA . ASN B 1 257 ? -23.359 1.398 5.137 1 92.75 257 ASN B CA 1
ATOM 5703 C C . ASN B 1 257 ? -23.906 2.232 6.289 1 92.75 257 ASN B C 1
ATOM 5705 O O . ASN B 1 257 ? -24.938 1.9 6.863 1 92.75 257 ASN B O 1
ATOM 5709 N N . SER B 1 258 ? -23.203 3.307 6.547 1 94.88 258 SER B N 1
ATOM 5710 C CA . SER B 1 258 ? -23.531 4.121 7.715 1 94.88 258 SER B CA 1
ATOM 5711 C C . SER B 1 258 ? -24.922 4.75 7.574 1 94.88 258 SER B C 1
ATOM 5713 O O . SER B 1 258 ? -25.672 4.816 8.547 1 94.88 258 SER B O 1
ATOM 5715 N N . GLY B 1 259 ? -25.281 5.219 6.352 1 94 259 GLY B N 1
ATOM 5716 C CA . GLY B 1 259 ? -26.594 5.805 6.129 1 94 259 GLY B CA 1
ATOM 5717 C C . GLY B 1 259 ? -27.734 4.844 6.406 1 94 259 GLY B C 1
ATOM 5718 O O . GLY B 1 259 ? -28.734 5.219 7.016 1 94 259 GLY B O 1
ATOM 5719 N N . LYS B 1 260 ? -27.547 3.623 5.961 1 93.19 260 LYS B N 1
ATOM 5720 C CA . LYS B 1 260 ? -28.578 2.613 6.207 1 93.19 260 LYS B CA 1
ATOM 5721 C C . LYS B 1 260 ? -28.688 2.289 7.695 1 93.19 260 LYS B C 1
ATOM 5723 O O . LYS B 1 260 ? -29.781 2.086 8.211 1 93.19 260 LYS B O 1
ATOM 5728 N N . THR B 1 261 ? -27.562 2.168 8.328 1 94.38 261 THR B N 1
ATOM 5729 C CA . THR B 1 261 ? -27.562 1.928 9.766 1 94.38 261 THR B CA 1
ATOM 5730 C C . THR B 1 261 ? -28.281 3.057 10.5 1 94.38 261 THR B C 1
ATOM 5732 O O . THR B 1 261 ? -29.094 2.807 11.391 1 94.38 261 THR B O 1
ATOM 5735 N N . PHE B 1 262 ? -28 4.27 10.109 1 96.69 262 PHE B N 1
ATOM 5736 C CA . PHE B 1 262 ? -28.656 5.434 10.688 1 96.69 262 PHE B CA 1
ATOM 5737 C C . PHE B 1 262 ? -30.172 5.34 10.5 1 96.69 262 PHE B C 1
ATOM 5739 O O . PHE B 1 262 ? -30.922 5.504 11.461 1 96.69 262 PHE B O 1
ATOM 5746 N N . ALA B 1 263 ? -30.609 5.078 9.297 1 95.38 263 ALA B N 1
ATOM 5747 C CA . ALA B 1 263 ? -32.031 5.012 8.969 1 95.38 263 ALA B CA 1
ATOM 5748 C C . ALA B 1 263 ? -32.719 3.938 9.797 1 95.38 263 ALA B C 1
ATOM 5750 O O . ALA B 1 263 ? -33.844 4.148 10.281 1 95.38 263 ALA B O 1
ATOM 5751 N N . HIS B 1 264 ? -32.062 2.836 9.914 1 94.38 264 HIS B N 1
ATOM 5752 C CA . HIS B 1 264 ? -32.656 1.742 10.688 1 94.38 264 HIS B CA 1
ATOM 5753 C C . HIS B 1 264 ? -32.812 2.133 12.156 1 94.38 264 HIS B C 1
ATOM 5755 O O . HIS B 1 264 ? -33.844 1.847 12.766 1 94.38 264 HIS B O 1
ATOM 5761 N N . GLU B 1 265 ? -31.828 2.74 12.695 1 95.38 265 GLU B N 1
ATOM 5762 C CA . GLU B 1 265 ? -31.875 3.119 14.102 1 95.38 265 GLU B CA 1
ATOM 5763 C C . GLU B 1 265 ? -32.906 4.227 14.336 1 95.38 265 GLU B C 1
ATOM 5765 O O . GLU B 1 265 ? -33.594 4.234 15.359 1 95.38 265 GLU B O 1
ATOM 5770 N N . LEU B 1 266 ? -32.938 5.164 13.438 1 96.25 266 LEU B N 1
ATOM 5771 C CA . LEU B 1 266 ? -33.969 6.199 13.539 1 96.25 266 LEU B CA 1
ATOM 5772 C C . LEU B 1 266 ? -35.344 5.594 13.469 1 96.25 266 LEU B C 1
ATOM 5774 O O . LEU B 1 266 ? -36.219 5.941 14.273 1 96.25 266 LEU B O 1
ATOM 5778 N N . ALA B 1 267 ? -35.531 4.691 12.508 1 94.62 267 ALA B N 1
ATOM 5779 C CA . ALA B 1 267 ? -36.844 4.027 12.352 1 94.62 267 ALA B CA 1
ATOM 5780 C C . ALA B 1 267 ? -37.25 3.326 13.641 1 94.62 267 ALA B C 1
ATOM 5782 O O . ALA B 1 267 ? -38.406 3.449 14.078 1 94.62 267 ALA B O 1
ATOM 5783 N N . LYS B 1 268 ? -36.344 2.637 14.156 1 93 268 LYS B N 1
ATOM 5784 C CA . LYS B 1 268 ? -36.625 1.938 15.414 1 93 268 LYS B CA 1
ATOM 5785 C C . LYS B 1 268 ? -36.969 2.922 16.531 1 93 268 LYS B C 1
ATOM 5787 O O . LYS B 1 268 ? -37.906 2.68 17.312 1 93 268 LYS B O 1
ATOM 5792 N N . HIS B 1 269 ? -36.25 3.955 16.609 1 93.81 269 HIS B N 1
ATOM 5793 C CA . HIS B 1 269 ? -36.438 4.941 17.672 1 93.81 269 HIS B CA 1
ATOM 5794 C C . HIS B 1 269 ? -37.812 5.605 17.578 1 93.81 269 HIS B C 1
ATOM 5796 O O . HIS B 1 269 ? -38.438 5.895 18.594 1 93.81 269 HIS B O 1
ATOM 5802 N N . ILE B 1 270 ? -38.312 5.832 16.406 1 93.88 270 ILE B N 1
ATOM 5803 C CA . ILE B 1 270 ? -39.562 6.559 16.234 1 93.88 270 ILE B CA 1
ATOM 5804 C C . ILE B 1 270 ? -40.719 5.566 16.062 1 93.88 270 ILE B C 1
ATOM 5806 O O . ILE B 1 270 ? -41.844 5.969 15.805 1 93.88 270 ILE B O 1
ATOM 5810 N N . GLY B 1 271 ? -40.406 4.281 16.078 1 90.19 271 GLY B N 1
ATOM 5811 C CA . GLY B 1 271 ? -41.438 3.254 15.984 1 90.19 271 GLY B CA 1
ATOM 5812 C C . GLY B 1 271 ? -41.938 3.037 14.578 1 90.19 271 GLY B C 1
ATOM 5813 O O . GLY B 1 271 ? -43.094 2.654 14.383 1 90.19 271 GLY B O 1
ATOM 5814 N N . TYR B 1 272 ? -41.156 3.406 13.68 1 83.56 272 TYR B N 1
ATOM 5815 C CA . TYR B 1 272 ? -41.469 3.191 12.273 1 83.56 272 TYR B CA 1
ATOM 5816 C C . TYR B 1 272 ? -41.188 1.747 11.867 1 83.56 272 TYR B C 1
ATOM 5818 O O . TYR B 1 272 ? -40.188 1.172 12.25 1 83.56 272 TYR B O 1
ATOM 5826 N N . ASN B 1 273 ? -42.188 1.094 11.188 1 75.38 273 ASN B N 1
ATOM 5827 C CA . ASN B 1 273 ? -42.031 -0.28 10.727 1 75.38 273 ASN B CA 1
ATOM 5828 C C . ASN B 1 273 ? -41.031 -0.369 9.578 1 75.38 273 ASN B C 1
ATOM 5830 O O . ASN B 1 273 ? -41.25 0.175 8.5 1 75.38 273 ASN B O 1
ATOM 5834 N N . ILE B 1 274 ? -39.969 -1.101 9.75 1 66.38 274 ILE B N 1
ATOM 5835 C CA . ILE B 1 274 ? -38.781 -1.141 8.891 1 66.38 274 ILE B CA 1
ATOM 5836 C C . ILE B 1 274 ? -39.031 -2.113 7.734 1 66.38 274 ILE B C 1
ATOM 5838 O O . ILE B 1 274 ? -38.438 -1.976 6.668 1 66.38 274 ILE B O 1
ATOM 5842 N N . ASP B 1 275 ? -39.938 -3.025 7.863 1 65.31 275 ASP B N 1
ATOM 5843 C CA . ASP B 1 275 ? -40.125 -4.07 6.863 1 65.31 275 ASP B CA 1
ATOM 5844 C C . ASP B 1 275 ? -40.344 -3.471 5.477 1 65.31 275 ASP B C 1
ATOM 5846 O O . ASP B 1 275 ? -41.438 -2.979 5.176 1 65.31 275 ASP B O 1
ATOM 5850 N N . ASN B 1 276 ? -39.312 -3.234 4.633 1 60.31 276 ASN B N 1
ATOM 5851 C CA . ASN B 1 276 ? -39.125 -2.914 3.223 1 60.31 276 ASN B CA 1
ATOM 5852 C C . ASN B 1 276 ? -39.344 -1.427 2.951 1 60.31 276 ASN B C 1
ATOM 5854 O O . ASN B 1 276 ? -39.688 -1.039 1.839 1 60.31 276 ASN B O 1
ATOM 5858 N N . ASN B 1 277 ? -38.938 -0.658 4.02 1 83.38 277 ASN B N 1
ATOM 5859 C CA . ASN B 1 277 ? -39.406 0.686 3.738 1 83.38 277 ASN B CA 1
ATOM 5860 C C . ASN B 1 277 ? -38.312 1.726 3.846 1 83.38 277 ASN B C 1
ATOM 5862 O O . ASN B 1 277 ? -38.562 2.926 3.74 1 83.38 277 ASN B O 1
ATOM 5866 N N . ILE B 1 278 ? -37.062 1.251 3.938 1 90.06 278 ILE B N 1
ATOM 5867 C CA . ILE B 1 278 ? -35.938 2.172 3.908 1 90.06 278 ILE B CA 1
ATOM 5868 C C . ILE B 1 278 ? -35.25 2.117 2.539 1 90.06 278 ILE B C 1
ATOM 5870 O O . ILE B 1 278 ? -34.844 1.046 2.082 1 90.06 278 ILE B O 1
ATOM 5874 N N . ILE B 1 279 ? -35.188 3.238 1.89 1 92.44 279 ILE B N 1
ATOM 5875 C CA . ILE B 1 279 ? -34.625 3.311 0.542 1 92.44 279 ILE B CA 1
ATOM 5876 C C . ILE B 1 279 ? -33.375 4.195 0.545 1 92.44 279 ILE B C 1
ATOM 5878 O O . ILE B 1 279 ? -33.438 5.328 1.028 1 92.44 279 ILE B O 1
ATOM 5882 N N . ASP B 1 280 ? -32.25 3.645 0.124 1 90.75 280 ASP B N 1
ATOM 5883 C CA . ASP B 1 280 ? -31.031 4.398 -0.142 1 90.75 280 ASP B CA 1
ATOM 5884 C C . ASP B 1 280 ? -30.938 4.793 -1.614 1 90.75 280 ASP B C 1
ATOM 5886 O O . ASP B 1 280 ? -30.625 3.961 -2.469 1 90.75 280 ASP B O 1
ATOM 5890 N N . ILE B 1 281 ? -31.188 6.016 -1.865 1 88 281 ILE B N 1
ATOM 5891 C CA . ILE B 1 281 ? -31.297 6.406 -3.268 1 88 281 ILE B CA 1
ATOM 5892 C C . ILE B 1 281 ? -29.891 6.578 -3.854 1 88 281 ILE B C 1
ATOM 5894 O O . ILE B 1 281 ? -28.969 6.984 -3.15 1 88 281 ILE B O 1
ATOM 5898 N N . GLN B 1 282 ? -29.781 6.316 -5.133 1 79.19 282 GLN B N 1
ATOM 5899 C CA . GLN B 1 282 ? -28.516 6.402 -5.84 1 79.19 282 GLN B CA 1
ATOM 5900 C C . GLN B 1 282 ? -28.5 7.574 -6.82 1 79.19 282 GLN B C 1
ATOM 5902 O O . GLN B 1 282 ? -27.453 7.945 -7.34 1 79.19 282 GLN B O 1
ATOM 5907 N N . ASP B 1 283 ? -29.688 8.055 -7.07 1 77.44 283 ASP B N 1
ATOM 5908 C CA . ASP B 1 283 ? -29.812 9.172 -8 1 77.44 283 ASP B CA 1
ATOM 5909 C C . ASP B 1 283 ? -30.375 10.406 -7.301 1 77.44 283 ASP B C 1
ATOM 5911 O O . ASP B 1 283 ? -30.906 10.312 -6.188 1 77.44 283 ASP B O 1
ATOM 5915 N N . ASN B 1 284 ? -30.234 11.445 -8.039 1 76.31 284 ASN B N 1
ATOM 5916 C CA . ASN B 1 284 ? -30.688 12.711 -7.465 1 76.31 284 ASN B CA 1
ATOM 5917 C C . ASN B 1 284 ? -32.219 12.805 -7.438 1 76.31 284 ASN B C 1
ATOM 5919 O O . ASN B 1 284 ? -32.875 12.344 -8.359 1 76.31 284 ASN B O 1
ATOM 5923 N N . ILE B 1 285 ? -32.625 13.188 -6.344 1 85.31 285 ILE B N 1
ATOM 5924 C CA . ILE B 1 285 ? -34.031 13.516 -6.152 1 85.31 285 ILE B CA 1
ATOM 5925 C C . ILE B 1 285 ? -34.25 15.016 -6.375 1 85.31 285 ILE B C 1
ATOM 5927 O O . ILE B 1 285 ? -33.344 15.82 -6.113 1 85.31 285 ILE B O 1
ATOM 5931 N N . ASN B 1 286 ? -35.375 15.406 -6.93 1 91.25 286 ASN B N 1
ATOM 5932 C CA . ASN B 1 286 ? -35.75 16.812 -7.082 1 91.25 286 ASN B CA 1
ATOM 5933 C C . ASN B 1 286 ? -36.25 17.391 -5.77 1 91.25 286 ASN B C 1
ATOM 5935 O O . ASN B 1 286 ? -37.438 17.297 -5.457 1 91.25 286 ASN B O 1
ATOM 5939 N N . TYR B 1 287 ? -35.469 18.078 -5.152 1 94.25 287 TYR B N 1
ATOM 5940 C CA . TYR B 1 287 ? -35.781 18.609 -3.828 1 94.25 287 TYR B CA 1
ATOM 5941 C C . TYR B 1 287 ? -36.75 19.781 -3.922 1 94.25 287 TYR B C 1
ATOM 5943 O O . TYR B 1 287 ? -37.344 20.188 -2.918 1 94.25 287 TYR B O 1
ATOM 5951 N N . GLU B 1 288 ? -36.938 20.328 -5.121 1 93.75 288 GLU B N 1
ATOM 5952 C CA . GLU B 1 288 ? -37.906 21.406 -5.312 1 93.75 288 GLU B CA 1
ATOM 5953 C C . GLU B 1 288 ? -39.344 20.922 -5.086 1 93.75 288 GLU B C 1
ATOM 5955 O O . GLU B 1 288 ? -40.219 21.703 -4.777 1 93.75 288 GLU B O 1
ATOM 5960 N N . ASP B 1 289 ? -39.469 19.688 -5.211 1 94.94 289 ASP B N 1
ATOM 5961 C CA . ASP B 1 289 ? -40.781 19.078 -5.059 1 94.94 289 ASP B CA 1
ATOM 5962 C C . ASP B 1 289 ? -41.031 18.641 -3.617 1 94.94 289 ASP B C 1
ATOM 5964 O O . ASP B 1 289 ? -42.094 18.109 -3.297 1 94.94 289 ASP B O 1
ATOM 5968 N N . LEU B 1 290 ? -40.062 18.844 -2.793 1 97.81 290 LEU B N 1
ATOM 5969 C CA . LEU B 1 290 ? -40.156 18.391 -1.405 1 97.81 290 LEU B CA 1
ATOM 5970 C C . LEU B 1 290 ? -40.312 19.594 -0.468 1 97.81 290 LEU B C 1
ATOM 5972 O O . LEU B 1 290 ? -40.094 20.734 -0.86 1 97.81 290 LEU B O 1
ATOM 5976 N N . HIS B 1 291 ? -40.812 19.312 0.721 1 97.88 291 HIS B N 1
ATOM 5977 C CA . HIS B 1 291 ? -40.938 20.312 1.773 1 97.88 291 HIS B CA 1
ATOM 5978 C C . HIS B 1 291 ? -39.844 20.141 2.834 1 97.88 291 HIS B C 1
ATOM 5980 O O . HIS B 1 291 ? -39.688 19.047 3.398 1 97.88 291 HIS B O 1
ATOM 5986 N N . LEU B 1 292 ? -39.156 21.203 3.1 1 98.06 292 LEU B N 1
ATOM 5987 C CA . LEU B 1 292 ? -38.125 21.156 4.148 1 98.06 292 LEU B CA 1
ATOM 5988 C C . LEU B 1 292 ? -38.781 21.172 5.531 1 98.06 292 LEU B C 1
ATOM 5990 O O . LEU B 1 292 ? -39.625 22.031 5.824 1 98.06 292 LEU B O 1
ATOM 5994 N N . LEU B 1 293 ? -38.438 20.203 6.328 1 97.75 293 LEU B N 1
ATOM 5995 C CA . LEU B 1 293 ? -38.938 20.172 7.703 1 97.75 293 LEU B CA 1
ATOM 5996 C C . LEU B 1 293 ? -37.969 20.922 8.633 1 97.75 293 LEU B C 1
ATOM 5998 O O . LEU B 1 293 ? -38.375 21.891 9.289 1 97.75 293 LEU B O 1
ATOM 6002 N N . PHE B 1 294 ? -36.719 20.406 8.703 1 98.25 294 PHE B N 1
ATOM 6003 C CA . PHE B 1 294 ? -35.688 21.047 9.5 1 98.25 294 PHE B CA 1
ATOM 6004 C C . PHE B 1 294 ? -34.281 20.609 9.039 1 98.25 294 PHE B C 1
ATOM 6006 O O . PHE B 1 294 ? -34.156 19.672 8.258 1 98.25 294 PHE B O 1
ATOM 6013 N N . THR B 1 295 ? -33.312 21.359 9.406 1 98.56 295 THR B N 1
ATOM 6014 C CA . THR B 1 295 ? -31.922 21.078 9.148 1 98.56 295 THR B CA 1
ATOM 6015 C C . THR B 1 295 ? -31.125 20.969 10.453 1 98.56 295 THR B C 1
ATOM 6017 O O . THR B 1 295 ? -31.266 21.812 11.336 1 98.56 295 THR B O 1
ATOM 6020 N N . HIS B 1 296 ? -30.422 19.891 10.586 1 98.44 296 HIS B N 1
ATOM 6021 C CA . HIS B 1 296 ? -29.531 19.703 11.711 1 98.44 296 HIS B CA 1
ATOM 6022 C C . HIS B 1 296 ? -28.109 20.109 11.367 1 98.44 296 HIS B C 1
ATOM 6024 O O . HIS B 1 296 ? -27.578 19.734 10.312 1 98.44 296 HIS B O 1
ATOM 6030 N N . LEU B 1 297 ? -27.484 20.844 12.258 1 98.5 297 LEU B N 1
ATOM 6031 C CA . LEU B 1 297 ? -26.125 21.344 12.008 1 98.5 297 LEU B CA 1
ATOM 6032 C C . LEU B 1 297 ? -25.125 20.656 12.914 1 98.5 297 LEU B C 1
ATOM 6034 O O . LEU B 1 297 ? -25.406 20.391 14.086 1 98.5 297 LEU B O 1
ATOM 6038 N N . SER B 1 298 ? -23.969 20.375 12.391 1 98.69 298 SER B N 1
ATOM 6039 C CA . SER B 1 298 ? -22.875 19.766 13.141 1 98.69 298 SER B CA 1
ATOM 6040 C C . SER B 1 298 ? -22.25 20.766 14.102 1 98.69 298 SER B C 1
ATOM 6042 O O . SER B 1 298 ? -22.578 21.953 14.07 1 98.69 298 SER B O 1
ATOM 6044 N N . PRO B 1 299 ? -21.328 20.25 15.047 1 98.75 299 PRO B N 1
ATOM 6045 C CA . PRO B 1 299 ? -20.438 21.203 15.695 1 98.75 299 PRO B CA 1
ATOM 6046 C C . PRO B 1 299 ? -19.656 22.047 14.688 1 98.75 299 PRO B C 1
ATOM 6048 O O . PRO B 1 299 ? -19.516 21.656 13.523 1 98.75 299 PRO B O 1
ATOM 6051 N N . PRO B 1 300 ? -19.25 23.219 15.109 1 98.81 300 PRO B N 1
ATOM 6052 C CA . PRO B 1 300 ? -18.484 24.047 14.172 1 98.81 300 PRO B CA 1
ATOM 6053 C C . PRO B 1 300 ? -17.125 23.438 13.82 1 98.81 300 PRO B C 1
ATOM 6055 O O . PRO B 1 300 ? -16.609 22.594 14.562 1 98.81 300 PRO B O 1
ATOM 6058 N N . LEU B 1 301 ? -16.547 23.859 12.734 1 98.81 301 LEU B N 1
ATOM 6059 C CA . LEU B 1 301 ? -15.305 23.328 12.188 1 98.81 301 LEU B CA 1
ATOM 6060 C C . LEU B 1 301 ? -14.18 23.406 13.211 1 98.81 301 LEU B C 1
ATOM 6062 O O . LEU B 1 301 ? -13.32 22.531 13.281 1 98.81 301 LEU B O 1
ATOM 6066 N N . GLU B 1 302 ? -14.141 24.484 14.008 1 98.81 302 GLU B N 1
ATOM 6067 C CA . GLU B 1 302 ? -13.062 24.641 14.984 1 98.81 302 GLU B CA 1
ATOM 6068 C C . GLU B 1 302 ? -13.039 23.469 15.961 1 98.81 302 GLU B C 1
ATOM 6070 O O . GLU B 1 302 ? -11.969 23.016 16.375 1 98.81 302 GLU B O 1
ATOM 6075 N N . GLU B 1 303 ? -14.211 22.922 16.312 1 98.81 303 GLU B N 1
ATOM 6076 C CA . GLU B 1 303 ? -14.289 21.75 17.188 1 98.81 303 GLU B CA 1
ATOM 6077 C C . GLU B 1 303 ? -13.93 20.484 16.438 1 98.81 303 GLU B C 1
ATOM 6079 O O . GLU B 1 303 ? -13.289 19.578 17 1 98.81 303 GLU B O 1
ATOM 6084 N N . ILE B 1 304 ? -14.352 20.438 15.195 1 98.94 304 ILE B N 1
ATOM 6085 C CA . ILE B 1 304 ? -14.125 19.25 14.383 1 98.94 304 ILE B CA 1
ATOM 6086 C C . ILE B 1 304 ? -12.625 19.047 14.164 1 98.94 304 ILE B C 1
ATOM 6088 O O . ILE B 1 304 ? -12.102 17.953 14.344 1 98.94 304 ILE B O 1
ATOM 6092 N N . ILE B 1 305 ? -11.891 20.078 13.844 1 98.88 305 ILE B N 1
ATOM 6093 C CA . ILE B 1 305 ? -10.477 19.922 13.539 1 98.88 305 ILE B CA 1
ATOM 6094 C C . ILE B 1 305 ? -9.703 19.609 14.812 1 98.88 305 ILE B C 1
ATOM 6096 O O . ILE B 1 305 ? -8.641 18.984 14.766 1 98.88 305 ILE B O 1
ATOM 6100 N N . GLN B 1 306 ? -10.227 20.031 16 1 98.69 306 GLN B N 1
ATOM 6101 C CA . GLN B 1 306 ? -9.594 19.656 17.266 1 98.69 306 GLN B CA 1
ATOM 6102 C C . GLN B 1 306 ? -9.617 18.141 17.453 1 98.69 306 GLN B C 1
ATOM 6104 O O . GLN B 1 306 ? -8.625 17.547 17.859 1 98.69 306 GLN B O 1
ATOM 6109 N N . ILE B 1 307 ? -10.781 17.516 17.141 1 98.75 307 ILE B N 1
ATOM 6110 C CA . ILE B 1 307 ? -10.883 16.062 17.219 1 98.75 307 ILE B CA 1
ATOM 6111 C C . ILE B 1 307 ? -9.977 15.422 16.188 1 98.75 307 ILE B C 1
ATOM 6113 O O . ILE B 1 307 ? -9.281 14.445 16.469 1 98.75 307 ILE B O 1
ATOM 6117 N N . VAL B 1 308 ? -9.953 15.977 14.945 1 98.88 308 VAL B N 1
ATOM 6118 C CA . VAL B 1 308 ? -9.133 15.438 13.867 1 98.88 308 VAL B CA 1
ATOM 6119 C C . VAL B 1 308 ? -7.668 15.414 14.297 1 98.88 308 VAL B C 1
ATOM 6121 O O . VAL B 1 308 ? -6.996 14.383 14.18 1 98.88 308 VAL B O 1
ATOM 6124 N N . ASN B 1 309 ? -7.184 16.453 14.844 1 98.88 309 ASN B N 1
ATOM 6125 C CA . ASN B 1 309 ? -5.754 16.578 15.094 1 98.88 309 ASN B CA 1
ATOM 6126 C C . ASN B 1 309 ? -5.359 15.961 16.438 1 98.88 309 ASN B C 1
ATOM 6128 O O . ASN B 1 309 ? -4.289 15.359 16.547 1 98.88 309 ASN B O 1
ATOM 6132 N N . GLN B 1 310 ? -6.184 16.047 17.484 1 98.5 310 GLN B N 1
ATOM 6133 C CA . GLN B 1 310 ? -5.793 15.562 18.812 1 98.5 310 GLN B CA 1
ATOM 6134 C C . GLN B 1 310 ? -6.051 14.062 18.938 1 98.5 310 GLN B C 1
ATOM 6136 O O . GLN B 1 310 ? -5.309 13.352 19.609 1 98.5 310 GLN B O 1
ATOM 6141 N N . ARG B 1 311 ? -7.152 13.617 18.281 1 98 311 ARG B N 1
ATOM 6142 C CA . ARG B 1 311 ? -7.504 12.203 18.375 1 98 311 ARG B CA 1
ATOM 6143 C C . ARG B 1 311 ? -7.117 11.461 17.094 1 98 311 ARG B C 1
ATOM 6145 O O . ARG B 1 311 ? -7.359 10.258 16.969 1 98 311 ARG B O 1
ATOM 6152 N N . SER B 1 312 ? -6.484 12.164 16.203 1 98.44 312 SER B N 1
ATOM 6153 C CA . SER B 1 312 ? -6.07 11.609 14.922 1 98.44 312 SER B CA 1
ATOM 6154 C C . SER B 1 312 ? -7.219 10.883 14.242 1 98.44 312 SER B C 1
ATOM 6156 O O . SER B 1 312 ? -7.062 9.742 13.797 1 98.44 312 SER B O 1
ATOM 6158 N N . HIS B 1 313 ? -8.336 11.539 14.078 1 98.69 313 HIS B N 1
ATOM 6159 C CA . HIS B 1 313 ? -9.562 10.922 13.57 1 98.69 313 HIS B CA 1
ATOM 6160 C C . HIS B 1 313 ? -9.578 10.906 12.047 1 98.69 313 HIS B C 1
ATOM 6162 O O . HIS 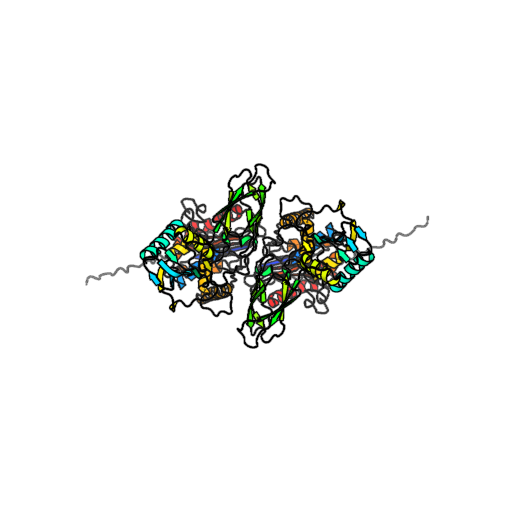B 1 313 ? -9.875 11.93 11.414 1 98.69 313 HIS B O 1
ATOM 6168 N N . ASN B 1 314 ? -9.492 9.734 11.43 1 98.69 314 ASN B N 1
ATOM 6169 C CA . ASN B 1 314 ? -9.32 9.578 9.992 1 98.69 314 ASN B CA 1
ATOM 6170 C C . ASN B 1 314 ? -10.602 9.93 9.242 1 98.69 314 ASN B C 1
ATOM 6172 O O . ASN B 1 314 ? -10.562 10.617 8.219 1 98.69 314 ASN B O 1
ATOM 6176 N N . LEU B 1 315 ? -11.695 9.523 9.727 1 98.25 315 LEU B N 1
ATOM 6177 C CA . LEU B 1 315 ? -12.961 9.711 9.023 1 98.25 315 LEU B CA 1
ATOM 6178 C C . LEU B 1 315 ? -13.266 11.188 8.82 1 98.25 315 LEU B C 1
ATOM 6180 O O . LEU B 1 315 ? -13.562 11.625 7.707 1 98.25 315 LEU B O 1
ATOM 6184 N N . LEU B 1 316 ? -13.164 11.953 9.906 1 98.81 316 LEU B N 1
ATOM 6185 C CA . LEU B 1 316 ? -13.461 13.375 9.828 1 98.81 316 LEU B CA 1
ATOM 6186 C C . LEU B 1 316 ? -12.469 14.086 8.922 1 98.81 316 LEU B C 1
ATOM 6188 O O . LEU B 1 316 ? -12.836 14.992 8.172 1 98.81 316 LEU B O 1
ATOM 6192 N N . ALA B 1 317 ? -11.203 13.664 8.984 1 98.81 317 ALA B N 1
ATOM 6193 C CA . ALA B 1 317 ? -10.203 14.242 8.094 1 98.81 317 ALA B CA 1
ATOM 6194 C C . ALA B 1 317 ? -10.57 14 6.629 1 98.81 317 ALA B C 1
ATOM 6196 O O . ALA B 1 317 ? -10.484 14.914 5.805 1 98.81 317 ALA B O 1
ATOM 6197 N N . ASP B 1 318 ? -11 12.844 6.324 1 97.56 318 ASP B N 1
ATOM 6198 C CA . ASP B 1 318 ? -11.32 12.484 4.945 1 97.56 318 ASP B CA 1
ATOM 6199 C C . ASP B 1 318 ? -12.625 13.148 4.496 1 97.56 318 ASP B C 1
ATOM 6201 O O . ASP B 1 318 ? -12.789 13.469 3.316 1 97.56 318 ASP B O 1
ATOM 6205 N N . HIS B 1 319 ? -13.578 13.352 5.402 1 97.31 319 HIS B N 1
ATOM 6206 C CA . HIS B 1 319 ? -14.742 14.164 5.059 1 97.31 319 HIS B CA 1
ATOM 6207 C C . HIS B 1 319 ? -14.336 15.562 4.613 1 97.31 319 HIS B C 1
ATOM 6209 O O . HIS B 1 319 ? -14.805 16.047 3.586 1 97.31 319 HIS B O 1
ATOM 6215 N N . LEU B 1 320 ? -13.484 16.203 5.406 1 98.19 320 LEU B N 1
ATOM 6216 C CA . LEU B 1 320 ? -13.008 17.531 5.078 1 98.19 320 LEU B CA 1
ATOM 6217 C C . LEU B 1 320 ? -12.258 17.531 3.75 1 98.19 320 LEU B C 1
ATOM 6219 O O . LEU B 1 320 ? -12.414 18.469 2.947 1 98.19 320 LEU B O 1
ATOM 6223 N N . PHE B 1 321 ? -11.492 16.516 3.527 1 97.19 321 PHE B N 1
ATOM 6224 C CA . PHE B 1 321 ? -10.711 16.391 2.305 1 97.19 321 PHE B CA 1
ATOM 6225 C C . PHE B 1 321 ? -11.625 16.281 1.087 1 97.19 321 PHE B C 1
ATOM 6227 O O . PHE B 1 321 ? -11.406 16.969 0.086 1 97.19 321 PHE B O 1
ATOM 6234 N N . LEU B 1 322 ? -12.695 15.5 1.149 1 94.19 322 LEU B N 1
ATOM 6235 C CA . LEU B 1 322 ? -13.562 15.234 0.006 1 94.19 322 LEU B CA 1
ATOM 6236 C C . LEU B 1 322 ? -14.422 16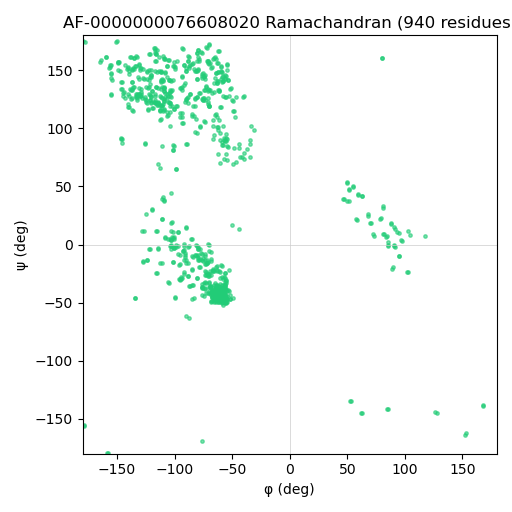.453 -0.319 1 94.19 322 LEU B C 1
ATOM 6238 O O . LEU B 1 322 ? -14.812 16.656 -1.471 1 94.19 322 LEU B O 1
ATOM 6242 N N . LEU B 1 323 ? -14.695 17.281 0.645 1 92.06 323 LEU B N 1
ATOM 6243 C CA . LEU B 1 323 ? -15.43 18.516 0.378 1 92.06 323 LEU B CA 1
ATOM 6244 C C . LEU B 1 323 ? -14.719 19.359 -0.681 1 92.06 323 LEU B C 1
ATOM 6246 O O . LEU B 1 323 ? -15.359 20.094 -1.43 1 92.06 323 LEU B O 1
ATOM 6250 N N . ASN B 1 324 ? -13.422 19.172 -0.696 1 87.75 324 ASN B N 1
ATOM 6251 C CA . ASN B 1 324 ? -12.609 19.938 -1.629 1 87.75 324 ASN B CA 1
ATOM 6252 C C . ASN B 1 324 ? -12.812 19.469 -3.068 1 87.75 324 ASN B C 1
ATOM 6254 O O . ASN B 1 324 ? -12.414 20.156 -4.008 1 87.75 324 ASN B O 1
ATOM 6258 N N . GLY B 1 325 ? -13.422 18.344 -3.256 1 84.38 325 GLY B N 1
ATOM 6259 C CA . GLY B 1 325 ? -13.609 17.812 -4.594 1 84.38 325 GLY B CA 1
ATOM 6260 C C . GLY B 1 325 ? -15.023 18 -5.117 1 84.38 325 GLY B C 1
ATOM 6261 O O . GLY B 1 325 ? -15.305 17.688 -6.273 1 84.38 325 GLY B O 1
ATOM 6262 N N . LEU B 1 326 ? -15.773 18.609 -4.191 1 83.06 326 LEU B N 1
ATOM 6263 C CA . LEU B 1 326 ? -17.172 18.719 -4.578 1 83.06 326 LEU B CA 1
ATOM 6264 C C . LEU B 1 326 ? -17.359 19.781 -5.656 1 83.06 326 LEU B C 1
ATOM 6266 O O . LEU B 1 326 ? -16.594 20.734 -5.727 1 83.06 326 LEU B O 1
ATOM 6270 N N . ASN B 1 327 ? -18.25 19.688 -6.621 1 72 327 ASN B N 1
ATOM 6271 C CA . ASN B 1 327 ? -18.688 20.625 -7.645 1 72 327 ASN B CA 1
ATOM 6272 C C . ASN B 1 327 ? -17.797 20.578 -8.883 1 72 327 ASN B C 1
ATOM 6274 O O . ASN B 1 327 ? -17.844 21.484 -9.719 1 72 327 ASN B O 1
ATOM 6278 N N . ALA B 1 328 ? -16.781 19.625 -8.812 1 66.19 328 ALA B N 1
ATOM 6279 C CA . ALA B 1 328 ? -15.961 19.5 -10.008 1 66.19 328 ALA B CA 1
ATOM 6280 C C . ALA B 1 328 ? -16.672 18.656 -11.07 1 66.19 328 ALA B C 1
ATOM 6282 O O . ALA B 1 328 ? -17.641 17.969 -10.766 1 66.19 328 ALA B O 1
ATOM 6283 N N . PRO B 1 329 ? -16.125 18.891 -12.242 1 62.88 329 PRO B N 1
ATOM 6284 C CA . PRO B 1 329 ? -16.734 18.078 -13.312 1 62.88 329 PRO B CA 1
ATOM 6285 C C . PRO B 1 329 ? -16.688 16.578 -13.016 1 62.88 329 PRO B C 1
ATOM 6287 O O . PRO B 1 329 ? -15.75 16.109 -12.375 1 62.88 329 PRO B O 1
ATOM 6290 N N . LYS B 1 330 ? -17.672 15.859 -13.406 1 63.41 330 LYS B N 1
ATOM 6291 C CA . LYS B 1 330 ? -18.047 14.492 -13.039 1 63.41 330 LYS B CA 1
ATOM 6292 C C . LYS B 1 330 ? -17.031 13.484 -13.586 1 63.41 330 LYS B C 1
ATOM 6294 O O . LYS B 1 330 ? -17 12.336 -13.156 1 63.41 330 LYS B O 1
ATOM 6299 N N . HIS B 1 331 ? -16.125 13.938 -14.359 1 63.94 331 HIS B N 1
ATOM 6300 C CA . HIS B 1 331 ? -15.336 12.945 -15.055 1 63.94 331 HIS B CA 1
ATOM 6301 C C . HIS B 1 331 ? -14.164 12.469 -14.203 1 63.94 331 HIS B C 1
ATOM 6303 O O . HIS B 1 331 ? -13.398 11.594 -14.617 1 63.94 331 HIS B O 1
ATOM 6309 N N . HIS B 1 332 ? -14.141 12.969 -12.953 1 71.06 332 HIS B N 1
ATOM 6310 C CA . HIS B 1 332 ? -13.031 12.539 -12.109 1 71.06 332 HIS B CA 1
ATOM 6311 C C . HIS B 1 332 ? -13.531 11.992 -10.773 1 71.06 332 HIS B C 1
ATOM 6313 O O . HIS B 1 332 ? -14.617 12.344 -10.32 1 71.06 332 HIS B O 1
ATOM 6319 N N . SER B 1 333 ? -12.711 11.062 -10.266 1 79.44 333 SER B N 1
ATOM 6320 C CA . SER B 1 333 ? -12.969 10.609 -8.906 1 79.44 333 SER B CA 1
ATOM 6321 C C . SER B 1 333 ? -12.906 11.766 -7.914 1 79.44 333 SER B C 1
ATOM 6323 O O . SER B 1 333 ? -12.078 12.664 -8.055 1 79.44 333 SER B O 1
ATOM 6325 N N . LEU B 1 334 ? -13.844 11.711 -6.965 1 85.5 334 LEU B N 1
ATOM 6326 C CA . LEU B 1 334 ? -13.859 12.734 -5.922 1 85.5 334 LEU B CA 1
ATOM 6327 C C . LEU B 1 334 ? -12.523 12.773 -5.184 1 85.5 334 LEU B C 1
ATOM 6329 O O . LEU B 1 334 ? -12.07 13.852 -4.785 1 85.5 334 LEU B O 1
ATOM 6333 N N . TRP B 1 335 ? -11.867 11.617 -5.008 1 90.69 335 TRP B N 1
ATOM 6334 C CA . TRP B 1 335 ? -10.578 11.539 -4.332 1 90.69 335 TRP B CA 1
ATOM 6335 C C . TRP B 1 335 ? -9.492 12.227 -5.152 1 90.69 335 TRP B C 1
ATOM 6337 O O . TRP B 1 335 ? -8.656 12.953 -4.605 1 90.69 335 TRP B O 1
ATOM 6347 N N . ASP B 1 336 ? -9.523 12.055 -6.457 1 88.5 336 ASP B N 1
ATOM 6348 C CA . ASP B 1 336 ? -8.531 12.68 -7.324 1 88.5 336 ASP B CA 1
ATOM 6349 C C . ASP B 1 336 ? -8.719 14.195 -7.371 1 88.5 336 ASP B C 1
ATOM 6351 O O . ASP B 1 336 ? -7.746 14.945 -7.34 1 88.5 336 ASP B O 1
ATOM 6355 N N . LEU B 1 337 ? -9.977 14.555 -7.457 1 89.88 337 LEU B N 1
ATOM 6356 C CA . LEU B 1 337 ? -10.266 15.984 -7.5 1 89.88 337 LEU B CA 1
ATOM 6357 C C . LEU B 1 337 ? -9.844 16.672 -6.203 1 89.88 337 LEU B C 1
ATOM 6359 O O . LEU B 1 337 ? -9.273 17.766 -6.23 1 89.88 337 LEU B O 1
ATOM 6363 N N . ALA B 1 338 ? -10.203 16.031 -5.105 1 93.62 338 ALA B N 1
ATOM 6364 C CA . ALA B 1 338 ? -9.797 16.562 -3.809 1 93.62 338 ALA B CA 1
ATOM 6365 C C . ALA B 1 338 ? -8.273 16.688 -3.713 1 93.62 338 ALA B C 1
ATOM 6367 O O . ALA B 1 338 ? -7.758 17.672 -3.189 1 93.62 338 ALA B O 1
ATOM 6368 N N . THR B 1 339 ? -7.574 15.711 -4.25 1 94.19 339 THR B N 1
ATOM 6369 C CA . THR B 1 339 ? -6.113 15.688 -4.25 1 94.19 339 THR B CA 1
ATOM 6370 C C . THR B 1 339 ? -5.562 16.844 -5.082 1 94.19 339 THR B C 1
ATOM 6372 O O . THR B 1 339 ? -4.719 17.609 -4.609 1 94.19 339 THR B O 1
ATOM 6375 N N . TRP B 1 340 ? -6.051 17.031 -6.258 1 92.94 340 TRP B N 1
ATOM 6376 C CA . TRP B 1 340 ? -5.582 18.078 -7.16 1 92.94 340 TRP B CA 1
ATOM 6377 C C . TRP B 1 340 ? -5.844 19.469 -6.57 1 92.94 340 TRP B C 1
ATOM 6379 O O . TRP B 1 340 ? -4.969 20.328 -6.605 1 92.94 340 TRP B O 1
ATOM 6389 N N . ASN B 1 341 ? -7.008 19.547 -6.02 1 94.81 341 ASN B N 1
ATOM 6390 C CA . ASN B 1 341 ? -7.371 20.844 -5.445 1 94.81 341 ASN B CA 1
ATOM 6391 C C . ASN B 1 341 ? -6.527 21.172 -4.219 1 94.81 341 ASN B C 1
ATOM 6393 O O . ASN B 1 341 ? -6.203 22.328 -3.975 1 94.81 341 ASN B O 1
ATOM 6397 N N . THR B 1 342 ? -6.211 20.172 -3.449 1 96.94 342 THR B N 1
ATOM 6398 C CA . THR B 1 342 ? -5.387 20.391 -2.27 1 96.94 342 THR B CA 1
ATOM 6399 C C . THR B 1 342 ? -3.971 20.797 -2.668 1 96.94 342 THR B C 1
ATOM 6401 O O . THR B 1 342 ? -3.414 21.75 -2.119 1 96.94 342 THR B O 1
ATOM 6404 N N . ILE B 1 343 ? -3.416 20.125 -3.613 1 96.94 343 ILE B N 1
ATOM 6405 C CA . ILE B 1 343 ? -2.064 20.422 -4.07 1 96.94 343 ILE B CA 1
ATOM 6406 C C . ILE B 1 343 ? -2.029 21.828 -4.691 1 96.94 343 ILE B C 1
ATOM 6408 O O . ILE B 1 343 ? -1.118 22.609 -4.418 1 96.94 343 ILE B O 1
ATOM 6412 N N . LYS B 1 344 ? -3.039 22.141 -5.453 1 96.19 344 LYS B N 1
ATOM 6413 C CA . LYS B 1 344 ? -3.148 23.469 -6.066 1 96.19 344 LYS B CA 1
ATOM 6414 C C . LYS B 1 344 ? -3.25 24.562 -5.008 1 96.19 344 LYS B C 1
ATOM 6416 O O . LYS B 1 344 ? -2.666 25.625 -5.156 1 96.19 344 LYS B O 1
ATOM 6421 N N . TYR B 1 345 ? -3.988 24.328 -4.004 1 97.5 345 TYR B N 1
ATOM 6422 C CA . TYR B 1 345 ? -4.137 25.281 -2.91 1 97.5 345 TYR B CA 1
ATOM 6423 C C . TYR B 1 345 ? -2.779 25.641 -2.314 1 97.5 345 TYR B C 1
ATOM 6425 O O . TYR B 1 345 ? -2.467 26.828 -2.137 1 97.5 345 TYR B O 1
ATOM 6433 N N . TRP B 1 346 ? -1.972 24.641 -2.002 1 98.31 346 TRP B N 1
ATOM 6434 C CA . TRP B 1 346 ? -0.686 24.891 -1.359 1 98.31 346 TRP B CA 1
ATOM 6435 C C . TRP B 1 346 ? 0.286 25.547 -2.33 1 98.31 346 TRP B C 1
ATOM 6437 O O . TRP B 1 346 ? 1.074 26.422 -1.936 1 98.31 346 TRP B O 1
ATOM 6447 N N . LYS B 1 347 ? 0.22 25.156 -3.58 1 98 347 LYS B N 1
ATOM 6448 C CA . LYS B 1 347 ? 1.017 25.844 -4.59 1 98 347 LYS B CA 1
ATOM 6449 C C . LYS B 1 347 ? 0.675 27.328 -4.637 1 98 347 LYS B C 1
ATOM 6451 O O . LYS B 1 347 ? 1.569 28.172 -4.684 1 98 347 LYS B O 1
ATOM 6456 N N . ASN B 1 348 ? -0.596 27.625 -4.59 1 97.44 348 ASN B N 1
ATOM 6457 C CA . ASN B 1 348 ? -1.062 29 -4.637 1 97.44 348 ASN B CA 1
ATOM 6458 C C . ASN B 1 348 ? -0.681 29.766 -3.373 1 97.44 348 ASN B C 1
ATOM 6460 O O . ASN B 1 348 ? -0.553 31 -3.398 1 97.44 348 ASN B O 1
ATOM 6464 N N . ALA B 1 349 ? -0.525 29.031 -2.314 1 97.38 349 ALA B N 1
ATOM 6465 C CA . ALA B 1 349 ? -0.111 29.641 -1.054 1 97.38 349 ALA B CA 1
ATOM 6466 C C . ALA B 1 349 ? 1.396 29.875 -1.026 1 97.38 349 ALA B C 1
ATOM 6468 O O . ALA B 1 349 ? 1.94 30.344 -0.022 1 97.38 349 ALA B O 1
ATOM 6469 N N . GLY B 1 350 ? 2.119 29.484 -2.113 1 97.31 350 GLY B N 1
ATOM 6470 C CA . GLY B 1 350 ? 3.549 29.719 -2.236 1 97.31 350 GLY B CA 1
ATOM 6471 C C . GLY B 1 350 ? 4.387 28.531 -1.84 1 97.31 350 GLY B C 1
ATOM 6472 O O . GLY B 1 350 ? 5.617 28.609 -1.796 1 97.31 350 GLY B O 1
ATOM 6473 N N . ILE B 1 351 ? 3.801 27.453 -1.514 1 97.88 351 ILE B N 1
ATOM 6474 C CA . ILE B 1 351 ? 4.504 26.234 -1.154 1 97.88 351 ILE B CA 1
ATOM 6475 C C . ILE B 1 351 ? 4.496 25.266 -2.336 1 97.88 351 ILE B C 1
ATOM 6477 O O . ILE B 1 351 ? 3.688 24.328 -2.379 1 97.88 351 ILE B O 1
ATOM 6481 N N . ASP B 1 352 ? 5.398 25.5 -3.248 1 95.38 352 ASP B N 1
ATOM 6482 C CA . ASP B 1 352 ? 5.477 24.75 -4.5 1 95.38 352 ASP B CA 1
ATOM 6483 C C . ASP B 1 352 ? 6.574 23.688 -4.438 1 95.38 352 ASP B C 1
ATOM 6485 O O . ASP B 1 352 ? 7.699 23.922 -4.871 1 95.38 352 ASP B O 1
ATOM 6489 N N . MET B 1 353 ? 6.285 22.625 -3.945 1 94.62 353 MET B N 1
ATOM 6490 C CA . MET B 1 353 ? 7.195 21.484 -3.865 1 94.62 353 MET B CA 1
ATOM 6491 C C . MET B 1 353 ? 6.469 20.188 -4.195 1 94.62 353 MET B C 1
ATOM 6493 O O . MET B 1 353 ? 5.238 20.141 -4.191 1 94.62 353 MET B O 1
ATOM 6497 N N . PRO B 1 354 ? 7.148 19.172 -4.52 1 95 354 PRO B N 1
ATOM 6498 C CA . PRO B 1 354 ? 6.492 17.922 -4.883 1 95 354 PRO B CA 1
ATOM 6499 C C . PRO B 1 354 ? 5.676 17.328 -3.736 1 95 354 PRO B C 1
ATOM 6501 O O . PRO B 1 354 ? 6.137 17.297 -2.594 1 95 354 PRO B O 1
ATOM 6504 N N . LEU B 1 355 ? 4.508 16.953 -4.07 1 96.94 355 LEU B N 1
ATOM 6505 C CA . LEU B 1 355 ? 3.586 16.266 -3.166 1 96.94 355 LEU B CA 1
ATOM 6506 C C . LEU B 1 355 ? 2.912 15.094 -3.861 1 96.94 355 LEU B C 1
ATOM 6508 O O . LEU B 1 355 ? 2.762 15.094 -5.086 1 96.94 355 LEU B O 1
ATOM 6512 N N . ARG B 1 356 ? 2.531 14.055 -3.154 1 96.69 356 ARG B N 1
ATOM 6513 C CA . ARG B 1 356 ? 1.626 12.984 -3.568 1 96.69 356 ARG B CA 1
ATOM 6514 C C . ARG B 1 356 ? 0.628 12.656 -2.463 1 96.69 356 ARG B C 1
ATOM 6516 O O . ARG B 1 356 ? 1.019 12.219 -1.377 1 96.69 356 ARG B O 1
ATOM 6523 N N . PHE B 1 357 ? -0.607 12.93 -2.799 1 96.69 357 PHE B N 1
ATOM 6524 C CA . PHE B 1 357 ? -1.67 12.648 -1.841 1 96.69 357 PHE B CA 1
ATOM 6525 C C . PHE B 1 357 ? -2.672 11.656 -2.422 1 96.69 357 PHE B C 1
ATOM 6527 O O . PHE B 1 357 ? -2.904 11.641 -3.633 1 96.69 357 PHE B O 1
ATOM 6534 N N . HIS B 1 358 ? -3.191 10.82 -1.502 1 94.94 358 HIS B N 1
ATOM 6535 C CA . HIS B 1 358 ? -4.211 9.859 -1.907 1 94.94 358 HIS B CA 1
ATOM 6536 C C . HIS B 1 358 ? -5.445 9.961 -1.016 1 94.94 358 HIS B C 1
ATOM 6538 O O . HIS B 1 358 ? -6.5 9.406 -1.346 1 94.94 358 HIS B O 1
ATOM 6544 N N . ASP B 1 359 ? -5.355 10.609 0.075 1 96.56 359 ASP B N 1
ATOM 6545 C CA . ASP B 1 359 ? -6.434 10.836 1.03 1 96.56 359 ASP B CA 1
ATOM 6546 C C . ASP B 1 359 ? -6.133 12.039 1.922 1 96.56 359 ASP B C 1
ATOM 6548 O O . ASP B 1 359 ? -5.172 12.773 1.682 1 96.56 359 ASP B O 1
ATOM 6552 N N . GLY B 1 360 ? -7.031 12.328 2.818 1 98.06 360 GLY B N 1
ATOM 6553 C CA . GLY B 1 360 ? -6.859 13.477 3.697 1 98.06 360 GLY B CA 1
ATOM 6554 C C . GLY B 1 360 ? -6.371 13.094 5.082 1 98.06 360 GLY B C 1
ATOM 6555 O O . GLY B 1 360 ? -5.922 13.953 5.844 1 98.06 360 GLY B O 1
ATOM 6556 N N . SER B 1 361 ? -6.441 11.82 5.438 1 98.62 361 SER B N 1
ATOM 6557 C CA . SER B 1 361 ? -6.109 11.359 6.777 1 98.62 361 SER B CA 1
ATOM 6558 C C . SER B 1 361 ? -4.641 10.953 6.875 1 98.62 361 SER B C 1
ATOM 6560 O O . SER B 1 361 ? -4.066 10.945 7.969 1 98.62 361 SER B O 1
ATOM 6562 N N . GLY B 1 362 ? -4.008 10.594 5.766 1 98.5 362 GLY B N 1
ATOM 6563 C CA . GLY B 1 362 ? -2.641 10.094 5.777 1 98.5 362 GLY B CA 1
ATOM 6564 C C . GLY B 1 362 ? -2.559 8.586 5.914 1 98.5 362 GLY B C 1
ATOM 6565 O O . GLY B 1 362 ? -1.477 8.031 6.121 1 98.5 362 GLY B O 1
ATOM 6566 N N . LEU B 1 363 ? -3.68 7.891 5.703 1 97.88 363 LEU B N 1
ATOM 6567 C CA . LEU B 1 363 ? -3.744 6.453 5.934 1 97.88 363 LEU B CA 1
ATOM 6568 C C . LEU B 1 363 ? -3.053 5.691 4.809 1 97.88 363 LEU B C 1
ATOM 6570 O O . LEU B 1 363 ? -2.512 4.605 5.027 1 97.88 363 LEU B O 1
ATOM 6574 N N . SER B 1 364 ? -3.117 6.184 3.559 1 97.44 364 SER B N 1
ATOM 6575 C CA . SER B 1 364 ? -2.439 5.512 2.455 1 97.44 364 SER B CA 1
ATOM 6576 C C . SER B 1 364 ? -0.925 5.562 2.621 1 97.44 364 SER B C 1
ATOM 6578 O O . SER B 1 364 ? -0.355 6.633 2.842 1 97.44 364 SER B O 1
ATOM 6580 N N . PRO B 1 365 ? -0.275 4.434 2.473 1 97.12 365 PRO B N 1
ATOM 6581 C CA . PRO B 1 365 ? 1.188 4.457 2.551 1 97.12 365 PRO B CA 1
ATOM 6582 C C . PRO B 1 365 ? 1.833 5.133 1.345 1 97.12 365 PRO B C 1
ATOM 6584 O O . PRO B 1 365 ? 3.051 5.324 1.317 1 97.12 365 PRO B O 1
ATOM 6587 N N . LYS B 1 366 ? 1.035 5.617 0.407 1 96.38 366 LYS B N 1
ATOM 6588 C CA . LYS B 1 366 ? 1.547 6.199 -0.831 1 96.38 366 LYS B CA 1
ATOM 6589 C C . LYS B 1 366 ? 1.624 7.719 -0.734 1 96.38 366 LYS B C 1
ATOM 6591 O O . LYS B 1 366 ? 2.182 8.375 -1.615 1 96.38 366 LYS B O 1
ATOM 6596 N N . ASN B 1 367 ? 1.081 8.227 0.319 1 98.25 367 ASN B N 1
ATOM 6597 C CA . ASN B 1 367 ? 1.207 9.664 0.526 1 98.25 367 ASN B CA 1
ATOM 6598 C C . ASN B 1 367 ? 2.664 10.078 0.711 1 98.25 367 ASN B C 1
ATOM 6600 O O . ASN B 1 367 ? 3.43 9.383 1.383 1 98.25 367 ASN B O 1
ATOM 6604 N N . LEU B 1 368 ? 3.02 11.234 0.068 1 98.56 368 LEU B N 1
ATOM 6605 C CA . LEU B 1 368 ? 4.387 11.734 0.186 1 98.56 368 LEU B CA 1
ATOM 6606 C C . LEU B 1 368 ? 4.398 13.242 0.412 1 98.56 368 LEU B C 1
ATOM 6608 O O . LEU B 1 368 ? 3.668 13.977 -0.254 1 98.56 368 LEU B O 1
ATOM 6612 N N . ALA B 1 369 ? 5.16 13.648 1.339 1 98.75 369 ALA B N 1
ATOM 6613 C CA . ALA B 1 369 ? 5.48 15.055 1.591 1 98.75 369 ALA B CA 1
ATOM 6614 C C . ALA B 1 369 ? 6.809 15.188 2.332 1 98.75 369 ALA B C 1
ATOM 6616 O O . ALA B 1 369 ? 7.203 14.289 3.076 1 98.75 369 ALA B O 1
ATOM 6617 N N . SER B 1 370 ? 7.484 16.266 2.168 1 98.75 370 SER B N 1
ATOM 6618 C CA . SER B 1 370 ? 8.758 16.516 2.85 1 98.75 370 SER B CA 1
ATOM 6619 C C . SER B 1 370 ? 8.539 17.172 4.203 1 98.75 370 SER B C 1
ATOM 6621 O O . SER B 1 370 ? 7.512 17.828 4.426 1 98.75 370 SER B O 1
ATOM 6623 N N . PRO B 1 371 ? 9.531 17.047 5.094 1 98.88 371 PRO B N 1
ATOM 6624 C CA . PRO B 1 371 ? 9.461 17.812 6.34 1 98.88 371 PRO B CA 1
ATOM 6625 C C . PRO B 1 371 ? 9.336 19.312 6.098 1 98.88 371 PRO B C 1
ATOM 6627 O O . PRO B 1 371 ? 8.586 20 6.805 1 98.88 371 PRO B O 1
ATOM 6630 N N . ARG B 1 372 ? 9.992 19.812 5.133 1 98.75 372 ARG B N 1
ATOM 6631 C CA . ARG B 1 372 ? 9.93 21.234 4.828 1 98.75 372 ARG B CA 1
ATOM 6632 C C . ARG B 1 372 ? 8.516 21.656 4.445 1 98.75 372 ARG B C 1
ATOM 6634 O O . ARG B 1 372 ? 8.078 22.766 4.781 1 98.75 372 ARG B O 1
ATOM 6641 N N . PHE B 1 373 ? 7.82 20.812 3.693 1 98.81 373 PHE B N 1
ATOM 6642 C CA . PHE B 1 373 ? 6.438 21.125 3.354 1 98.81 373 PHE B CA 1
ATOM 6643 C C . PHE B 1 373 ? 5.633 21.453 4.605 1 98.81 373 PHE B C 1
ATOM 6645 O O . PHE B 1 373 ? 4.891 22.438 4.629 1 98.81 373 PHE B O 1
ATOM 6652 N N . PHE B 1 374 ? 5.82 20.672 5.633 1 98.94 374 PHE B N 1
ATOM 6653 C CA . PHE B 1 374 ? 5.012 20.828 6.832 1 98.94 374 PHE B CA 1
ATOM 6654 C C . PHE B 1 374 ? 5.43 22.078 7.613 1 98.94 374 PHE B C 1
ATOM 6656 O O . PHE B 1 374 ? 4.586 22.766 8.172 1 98.94 374 PHE B O 1
ATOM 6663 N N . THR B 1 375 ? 6.738 22.391 7.676 1 98.88 375 THR B N 1
ATOM 6664 C CA . THR B 1 375 ? 7.148 23.609 8.375 1 98.88 375 THR B CA 1
ATOM 6665 C C . THR B 1 375 ? 6.699 24.844 7.617 1 98.88 375 THR B C 1
ATOM 6667 O O . THR B 1 375 ? 6.316 25.844 8.227 1 98.88 375 THR B O 1
ATOM 6670 N N . ASP B 1 376 ? 6.75 24.734 6.273 1 98.75 376 ASP B N 1
ATOM 6671 C CA . ASP B 1 376 ? 6.258 25.844 5.477 1 98.75 376 ASP B CA 1
ATOM 6672 C C . ASP B 1 376 ? 4.754 26.047 5.668 1 98.75 376 ASP B C 1
ATOM 6674 O O . ASP B 1 376 ? 4.273 27.172 5.75 1 98.75 376 ASP B O 1
ATOM 6678 N N . LEU B 1 377 ? 4.051 24.938 5.695 1 98.75 377 LEU B N 1
ATOM 6679 C CA . LEU B 1 377 ? 2.617 24.969 5.969 1 98.75 377 LEU B CA 1
ATOM 6680 C C . LEU B 1 377 ? 2.33 25.609 7.316 1 98.75 377 LEU B C 1
ATOM 6682 O O . LEU B 1 377 ? 1.446 26.469 7.422 1 98.75 377 LEU B O 1
ATOM 6686 N N . LEU B 1 378 ? 3.057 25.234 8.32 1 98.88 378 LEU B N 1
ATOM 6687 C CA . LEU B 1 378 ? 2.869 25.766 9.664 1 98.88 378 LEU B CA 1
ATOM 6688 C C . LEU B 1 378 ? 3.201 27.25 9.711 1 98.88 378 LEU B C 1
ATOM 6690 O O . LEU B 1 378 ? 2.508 28.031 10.375 1 98.88 378 LEU B O 1
ATOM 6694 N N . ALA B 1 379 ? 4.266 27.609 9.031 1 98.69 379 ALA B N 1
ATOM 6695 C CA . ALA B 1 379 ? 4.629 29.031 8.945 1 98.69 379 ALA B CA 1
ATOM 6696 C C . ALA B 1 379 ? 3.529 29.844 8.258 1 98.69 379 ALA B C 1
ATOM 6698 O O . ALA B 1 379 ? 3.199 30.938 8.695 1 98.69 379 ALA B O 1
ATOM 6699 N N . HIS B 1 380 ? 3.02 29.266 7.203 1 98.38 380 HIS B N 1
ATOM 6700 C CA . HIS B 1 380 ? 1.94 29.922 6.469 1 98.38 380 HIS B CA 1
ATOM 6701 C C . HIS B 1 380 ? 0.723 30.141 7.363 1 98.38 380 HIS B C 1
ATOM 6703 O O . HIS B 1 380 ? 0.189 31.25 7.43 1 98.38 380 HIS B O 1
ATOM 6709 N N . VAL B 1 381 ? 0.296 29.109 8.062 1 98.44 381 VAL B N 1
ATOM 6710 C CA . VAL B 1 381 ? -0.882 29.172 8.922 1 98.44 381 VAL B CA 1
ATOM 6711 C C . VAL B 1 381 ? -0.641 30.188 10.047 1 98.44 381 VAL B C 1
ATOM 6713 O O . VAL B 1 381 ? -1.557 30.891 10.453 1 98.44 381 VAL B O 1
ATOM 6716 N N . ASN B 1 382 ? 0.566 30.219 10.531 1 98 382 ASN B N 1
ATOM 6717 C CA . ASN B 1 382 ? 0.942 31.125 11.617 1 98 382 ASN B CA 1
ATOM 6718 C C . ASN B 1 382 ? 0.725 32.594 11.242 1 98 382 ASN B C 1
ATOM 6720 O O . ASN B 1 382 ? 0.641 33.438 12.109 1 98 382 ASN B O 1
ATOM 6724 N N . GLN B 1 383 ? 0.588 32.875 9.961 1 97 383 GLN B N 1
ATOM 6725 C CA . GLN B 1 383 ? 0.441 34.25 9.484 1 97 383 GLN B CA 1
ATOM 6726 C C . GLN B 1 383 ? -1.012 34.562 9.133 1 97 383 GLN B C 1
ATOM 6728 O O . GLN B 1 383 ? -1.344 35.688 8.773 1 97 383 GLN B O 1
ATOM 6733 N N . THR B 1 384 ? -1.829 33.625 9.227 1 97.19 384 THR B N 1
ATOM 6734 C CA . THR B 1 384 ? -3.229 33.812 8.859 1 97.19 384 THR B CA 1
ATOM 6735 C C . THR B 1 384 ? -4.055 34.219 10.078 1 97.19 384 THR B C 1
ATOM 6737 O O . THR B 1 384 ? -3.582 34.125 11.219 1 97.19 384 THR B O 1
ATOM 6740 N N . GLN B 1 385 ? -5.27 34.656 9.883 1 97.62 385 GLN B N 1
ATOM 6741 C CA . GLN B 1 385 ? -6.191 35.031 10.953 1 97.62 385 GLN B CA 1
ATOM 6742 C C . GLN B 1 385 ? -6.625 33.812 11.758 1 97.62 385 GLN B C 1
ATOM 6744 O O . GLN B 1 385 ? -7.172 33.938 12.852 1 97.62 385 GLN B O 1
ATOM 6749 N N . TYR B 1 386 ? -6.324 32.562 11.234 1 97.94 386 TYR B N 1
ATOM 6750 C CA . TYR B 1 386 ? -6.809 31.359 11.891 1 97.94 386 TYR B CA 1
ATOM 6751 C C . TYR B 1 386 ? -5.691 30.672 12.68 1 97.94 386 TYR B C 1
ATOM 6753 O O . TYR B 1 386 ? -5.836 29.531 13.117 1 97.94 386 TYR B O 1
ATOM 6761 N N . GLN B 1 387 ? -4.594 31.344 12.844 1 98.12 387 GLN B N 1
ATOM 6762 C CA . GLN B 1 387 ? -3.432 30.797 13.539 1 98.12 387 GLN B CA 1
ATOM 6763 C C . GLN B 1 387 ? -3.822 30.25 1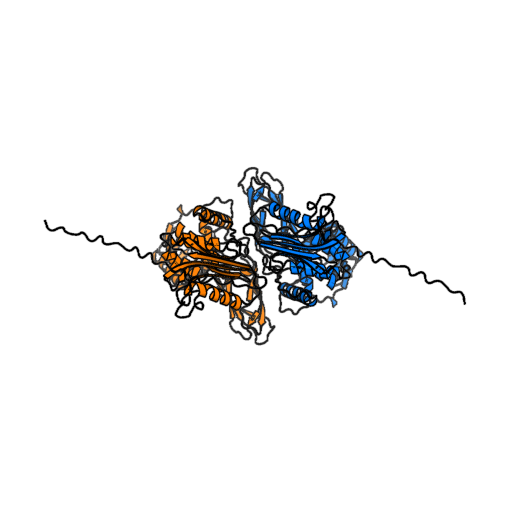4.906 1 98.12 387 GLN B C 1
ATOM 6765 O O . GLN B 1 387 ? -3.451 29.125 15.25 1 98.12 387 GLN B O 1
ATOM 6770 N N . SER B 1 388 ? -4.57 30.969 15.672 1 98.38 388 SER B N 1
ATOM 6771 C CA . SER B 1 388 ? -4.922 30.578 17.031 1 98.38 388 SER B CA 1
ATOM 6772 C C . SER B 1 388 ? -5.828 29.344 17.047 1 98.38 388 SER B C 1
ATOM 6774 O O . SER B 1 388 ? -5.625 28.422 17.828 1 98.38 388 SER B O 1
ATOM 6776 N N . VAL B 1 389 ? -6.852 29.312 16.141 1 98.75 389 VAL B N 1
ATOM 6777 C CA . VAL B 1 389 ? -7.789 28.203 16.062 1 98.75 389 VAL B CA 1
ATOM 6778 C C . VAL B 1 389 ? -7.039 26.938 15.641 1 98.75 389 VAL B C 1
ATOM 6780 O O . VAL B 1 389 ? -7.277 25.859 16.188 1 98.75 389 VAL B O 1
ATOM 6783 N N . PHE B 1 390 ? -6.098 27.109 14.734 1 98.81 390 PHE B N 1
ATOM 6784 C CA . PHE B 1 390 ? -5.316 25.984 14.242 1 98.81 390 PHE B CA 1
ATOM 6785 C C . PHE B 1 390 ? -4.41 25.438 15.336 1 98.81 390 PHE B C 1
ATOM 6787 O O . PHE B 1 390 ? -4.383 24.219 15.578 1 98.81 390 PHE B O 1
ATOM 6794 N N . GLU B 1 391 ? -3.713 26.266 15.961 1 98.75 391 GLU B N 1
ATOM 6795 C CA . GLU B 1 391 ? -2.783 25.859 17.016 1 98.75 391 GLU B CA 1
ATOM 6796 C C . GLU B 1 391 ? -3.512 25.156 18.156 1 98.75 391 GLU B C 1
ATOM 6798 O O . GLU B 1 391 ? -3.029 24.156 18.688 1 98.75 391 GLU B O 1
ATOM 6803 N N . LYS B 1 392 ? -4.672 25.656 18.516 1 98.44 392 LYS B N 1
ATOM 6804 C CA . LYS B 1 392 ? -5.469 25.078 19.578 1 98.44 392 LYS B CA 1
ATOM 6805 C C . LYS B 1 392 ? -5.926 23.656 19.234 1 98.44 392 LYS B C 1
ATOM 6807 O O . LYS B 1 392 ? -6.234 22.859 20.125 1 98.44 392 LYS B O 1
ATOM 6812 N N . SER B 1 393 ? -5.953 23.344 17.969 1 98.81 393 SER B N 1
ATOM 6813 C CA . SER B 1 393 ? -6.43 22.031 17.547 1 98.81 393 SER B CA 1
ATOM 6814 C C . SER B 1 393 ? -5.348 20.969 17.703 1 98.81 393 SER B C 1
ATOM 6816 O O . SER B 1 393 ? -5.629 19.781 17.625 1 98.81 393 SER B O 1
ATOM 6818 N N . LEU B 1 394 ? -4.152 21.312 17.969 1 98.88 394 LEU B N 1
ATOM 6819 C CA . LEU B 1 394 ? -3.037 20.375 18.047 1 98.88 394 LEU B CA 1
ATOM 6820 C C . LEU B 1 394 ? -2.936 19.766 19.453 1 98.88 394 LEU B C 1
ATOM 6822 O O . LEU B 1 394 ? -3.426 20.344 20.422 1 98.88 394 LEU B O 1
ATOM 6826 N N . SER B 1 395 ? -2.348 18.562 19.5 1 98.75 395 SER B N 1
ATOM 6827 C CA . SER B 1 395 ? -2.031 17.969 20.797 1 98.75 395 SER B CA 1
ATOM 6828 C C . SER B 1 395 ? -0.991 18.797 21.547 1 98.75 395 SER B C 1
ATOM 6830 O O . SER B 1 395 ? -0.108 19.406 20.938 1 98.75 395 SER B O 1
ATOM 6832 N N . VAL B 1 396 ? -1.092 18.812 22.859 1 98.56 396 VAL B N 1
ATOM 6833 C CA . VAL B 1 396 ? -0.214 19.625 23.688 1 98.56 396 VAL B CA 1
ATOM 6834 C C . VAL B 1 396 ? 0.617 18.719 24.594 1 98.56 396 VAL B C 1
ATOM 6836 O O . VAL B 1 396 ? 0.071 17.859 25.297 1 98.56 396 VAL B O 1
ATOM 6839 N N . SER B 1 397 ? 1.917 18.922 24.562 1 98.12 397 SER B N 1
ATOM 6840 C CA . SER B 1 397 ? 2.855 18.078 25.297 1 98.12 397 SER B CA 1
ATOM 6841 C C . SER B 1 397 ? 2.467 17.969 26.781 1 98.12 397 SER B C 1
ATOM 6843 O O . SER B 1 397 ? 2.246 18.984 27.438 1 98.12 397 SER B O 1
ATOM 6845 N N . GLY B 1 398 ? 2.377 16.734 27.219 1 97.38 398 GLY B N 1
ATOM 6846 C CA . GLY B 1 398 ? 2.086 16.453 28.625 1 97.38 398 GLY B CA 1
ATOM 6847 C C . GLY B 1 398 ? 0.644 16.75 29 1 97.38 398 GLY B C 1
ATOM 6848 O O . GLY B 1 398 ? 0.276 16.672 30.172 1 97.38 398 GLY B O 1
ATOM 6849 N N . GLN B 1 399 ? -0.248 17.047 28.031 1 96.75 399 GLN B N 1
ATOM 6850 C CA . GLN B 1 399 ? -1.569 17.547 28.406 1 96.75 399 GLN B CA 1
ATOM 6851 C C . GLN B 1 399 ? -2.664 16.844 27.609 1 96.75 399 GLN B C 1
ATOM 6853 O O . GLN B 1 399 ? -3.666 16.391 28.172 1 96.75 399 GLN B O 1
ATOM 6858 N N . SER B 1 400 ? -2.484 16.719 26.344 1 96.19 400 SER B N 1
ATOM 6859 C CA . SER B 1 400 ? -3.633 16.266 25.562 1 96.19 400 SER B CA 1
ATOM 6860 C C . SER B 1 400 ? -3.191 15.469 24.344 1 96.19 400 SER B C 1
ATOM 6862 O O . SER B 1 400 ? -2.045 15.578 23.906 1 96.19 400 SER B O 1
ATOM 6864 N N . GLY B 1 401 ? -4.156 14.617 23.859 1 96.12 401 GLY B N 1
ATOM 6865 C CA . GLY B 1 401 ? -3.986 13.906 22.594 1 96.12 401 GLY B CA 1
ATOM 6866 C C . GLY B 1 401 ? -2.809 12.953 22.609 1 96.12 401 GLY B C 1
ATOM 6867 O O . GLY B 1 401 ? -2.523 12.312 23.625 1 96.12 401 GLY B O 1
ATOM 6868 N N . SER B 1 402 ? -2.188 12.859 21.5 1 95 402 SER B N 1
ATOM 6869 C CA . SER B 1 402 ? -1.122 11.891 21.297 1 95 402 SER B CA 1
ATOM 6870 C C . SER B 1 402 ? 0.153 12.305 22.031 1 95 402 SER B C 1
ATOM 6872 O O . SER B 1 402 ? 1.079 11.5 22.172 1 95 402 SER B O 1
ATOM 6874 N N . LEU B 1 403 ? 0.201 13.516 22.562 1 97.38 403 LEU B N 1
ATOM 6875 C CA . LEU B 1 403 ? 1.404 14.016 23.219 1 97.38 403 LEU B CA 1
ATOM 6876 C C . LEU B 1 403 ? 1.238 13.992 24.734 1 97.38 403 LEU B C 1
ATOM 6878 O O . LEU B 1 403 ? 2.137 14.414 25.469 1 97.38 403 LEU B O 1
ATOM 6882 N N . ARG B 1 404 ? 0.159 13.477 25.203 1 95.81 404 ARG B N 1
ATOM 6883 C CA . ARG B 1 404 ? -0.195 13.547 26.609 1 95.81 404 ARG B CA 1
ATOM 6884 C C . ARG B 1 404 ? 0.916 12.969 27.484 1 95.81 404 ARG B C 1
ATOM 6886 O O . ARG B 1 404 ? 1.121 13.406 28.609 1 95.81 404 ARG B O 1
ATOM 6893 N N . ARG B 1 405 ? 1.687 11.961 26.969 1 94.69 405 ARG B N 1
ATOM 6894 C CA . ARG B 1 405 ? 2.711 11.305 27.766 1 94.69 405 ARG B CA 1
ATOM 6895 C C . ARG B 1 405 ? 4.109 11.695 27.297 1 94.69 405 ARG B C 1
ATOM 6897 O O . ARG B 1 405 ? 5.098 11.078 27.703 1 94.69 405 ARG B O 1
ATOM 6904 N N . MET B 1 406 ? 4.176 12.609 26.359 1 96.5 406 MET B N 1
ATOM 6905 C CA . MET B 1 406 ? 5.449 13.109 25.859 1 96.5 406 MET B CA 1
ATOM 6906 C C . MET B 1 406 ? 5.75 14.5 26.406 1 96.5 406 MET B C 1
ATOM 6908 O O . MET B 1 406 ? 4.848 15.328 26.547 1 96.5 406 MET B O 1
ATOM 6912 N N . TRP B 1 407 ? 7.023 14.68 26.703 1 95.19 407 TRP B N 1
ATOM 6913 C CA . TRP B 1 407 ? 7.465 15.969 27.234 1 95.19 407 TRP B CA 1
ATOM 6914 C C . TRP B 1 407 ? 6.664 16.344 28.469 1 95.19 407 TRP B C 1
ATOM 6916 O O . TRP B 1 407 ? 6.148 17.469 28.562 1 95.19 407 TRP B O 1
ATOM 6926 N N . SER B 1 408 ? 6.566 15.445 29.375 1 91.38 408 SER B N 1
ATOM 6927 C CA . SER B 1 408 ? 5.625 15.586 30.484 1 91.38 408 SER B CA 1
ATOM 6928 C C . SER B 1 408 ? 6.281 16.25 31.688 1 91.38 408 SER B C 1
ATOM 6930 O O . SER B 1 408 ? 5.605 16.609 32.656 1 91.38 408 SER B O 1
ATOM 6932 N N . THR B 1 409 ? 7.566 16.5 31.609 1 90.19 409 THR B N 1
ATOM 6933 C CA . THR B 1 409 ? 8.242 17.172 32.719 1 90.19 409 THR B CA 1
ATOM 6934 C C . THR B 1 409 ? 7.836 18.641 32.812 1 90.19 409 THR B C 1
ATOM 6936 O O . THR B 1 409 ? 7.465 19.234 31.797 1 90.19 409 THR B O 1
ATOM 6939 N N . ASN B 1 410 ? 8 19.188 33.969 1 85.38 410 ASN B N 1
ATOM 6940 C CA . ASN B 1 410 ? 7.496 20.531 34.281 1 85.38 410 ASN B CA 1
ATOM 6941 C C . ASN B 1 410 ? 8.078 21.578 33.312 1 85.38 410 ASN B C 1
ATOM 6943 O O . ASN B 1 410 ? 7.383 22.5 32.906 1 85.38 410 ASN B O 1
ATOM 6947 N N . ASN B 1 411 ? 9.281 21.484 32.938 1 91.44 411 ASN B N 1
ATOM 6948 C CA . ASN B 1 411 ? 9.914 22.516 32.125 1 91.44 411 ASN B CA 1
ATOM 6949 C C . ASN B 1 411 ? 9.555 22.359 30.641 1 91.44 411 ASN B C 1
ATOM 6951 O O . ASN B 1 411 ? 9.773 23.281 29.844 1 91.44 411 ASN B O 1
ATOM 6955 N N . ARG B 1 412 ? 8.922 21.281 30.281 1 95.12 412 ARG B N 1
ATOM 6956 C CA . ARG B 1 412 ? 8.68 21.031 28.859 1 95.12 412 ARG B CA 1
ATOM 6957 C C . ARG B 1 412 ? 7.191 20.828 28.578 1 95.12 412 ARG B C 1
ATOM 6959 O O . ARG B 1 412 ? 6.746 20.922 27.438 1 95.12 412 ARG B O 1
ATOM 6966 N N . ARG B 1 413 ? 6.391 20.625 29.672 1 96.5 413 ARG B N 1
ATOM 6967 C CA . ARG B 1 413 ? 4.941 20.484 29.562 1 96.5 413 ARG B CA 1
ATOM 6968 C C . ARG B 1 413 ? 4.332 21.719 28.891 1 96.5 413 ARG B C 1
ATOM 6970 O O . ARG B 1 413 ? 4.672 22.844 29.234 1 96.5 413 ARG B O 1
ATOM 6977 N N . GLY B 1 414 ? 3.525 21.484 27.828 1 97.69 414 GLY B N 1
ATOM 6978 C CA . GLY B 1 414 ? 2.805 22.562 27.156 1 97.69 414 GLY B CA 1
ATOM 6979 C C . GLY B 1 414 ? 3.633 23.266 26.094 1 97.69 414 GLY B C 1
ATOM 6980 O O . GLY B 1 414 ? 3.129 24.141 25.391 1 97.69 414 GLY B O 1
ATOM 6981 N N . ARG B 1 415 ? 4.879 22.891 25.891 1 98.25 415 ARG B N 1
ATOM 6982 C CA . ARG B 1 415 ? 5.777 23.672 25.047 1 98.25 415 ARG B CA 1
ATOM 6983 C C . ARG B 1 415 ? 5.797 23.125 23.625 1 98.25 415 ARG B C 1
ATOM 6985 O O . ARG B 1 415 ? 6.262 23.797 22.703 1 98.25 415 ARG B O 1
ATOM 6992 N N . VAL B 1 416 ? 5.312 21.891 23.453 1 98.69 416 VAL B N 1
ATOM 6993 C CA . VAL B 1 416 ? 5.207 21.312 22.125 1 98.69 416 VAL B CA 1
ATOM 6994 C C . VAL B 1 416 ? 3.734 21.109 21.766 1 98.69 416 VAL B C 1
ATOM 6996 O O . VAL B 1 416 ? 2.982 20.484 22.516 1 98.69 416 VAL B O 1
ATOM 6999 N N . LEU B 1 417 ? 3.289 21.703 20.75 1 98.81 417 LEU B N 1
ATOM 7000 C CA . LEU B 1 417 ? 1.982 21.484 20.141 1 98.81 417 LEU B CA 1
ATOM 7001 C C . LEU B 1 417 ? 2.127 20.844 18.766 1 98.81 417 LEU B C 1
ATOM 7003 O O . LEU B 1 417 ? 2.691 21.453 17.859 1 98.81 417 LEU B O 1
ATOM 7007 N N . ALA B 1 418 ? 1.604 19.594 18.656 1 98.94 418 ALA B N 1
ATOM 7008 C CA . ALA B 1 418 ? 1.974 18.938 17.406 1 98.94 418 ALA B CA 1
ATOM 7009 C C . ALA B 1 418 ? 0.949 17.859 17.031 1 98.94 418 ALA B C 1
ATOM 7011 O O . ALA B 1 418 ? 0.163 17.422 17.875 1 98.94 418 ALA B O 1
ATOM 7012 N N . LYS B 1 419 ? 0.837 17.562 15.789 1 98.88 419 LYS B N 1
ATOM 7013 C CA . LYS B 1 419 ? 0.187 16.391 15.219 1 98.88 419 LYS B CA 1
ATOM 7014 C C . LYS B 1 419 ? 1.169 15.234 15.086 1 98.88 419 LYS B C 1
ATOM 7016 O O . LYS B 1 419 ? 2.258 15.391 14.531 1 98.88 419 LYS B O 1
ATOM 7021 N N . SER B 1 420 ? 0.784 14.094 15.648 1 98.69 420 SER B N 1
ATOM 7022 C CA . SER B 1 420 ? 1.568 12.875 15.453 1 98.69 420 SER B CA 1
ATOM 7023 C C . SER B 1 420 ? 1.074 12.086 14.25 1 98.69 420 SER B C 1
ATOM 7025 O O . SER B 1 420 ? -0.042 12.305 13.773 1 98.69 420 SER B O 1
ATOM 7027 N N . GLY B 1 421 ? 1.862 11.328 13.648 1 98.62 421 GLY B N 1
ATOM 7028 C CA . GLY B 1 421 ? 1.527 10.359 12.617 1 98.62 421 GLY B CA 1
ATOM 7029 C C . GLY B 1 421 ? 2.297 9.055 12.75 1 98.62 421 GLY B C 1
ATOM 7030 O O . GLY B 1 421 ? 3.516 9.07 12.938 1 98.62 421 GLY B O 1
ATOM 7031 N N . SER B 1 422 ? 1.531 8 12.75 1 98.06 422 SER B N 1
ATOM 7032 C CA . SER B 1 422 ? 2.215 6.719 12.883 1 98.06 422 SER B CA 1
ATOM 7033 C C . SER B 1 422 ? 1.51 5.633 12.078 1 98.06 422 SER B C 1
ATOM 7035 O O . SER B 1 422 ? 0.283 5.641 11.953 1 98.06 422 SER B O 1
ATOM 7037 N N . MET B 1 423 ? 2.207 4.781 11.445 1 97.19 423 MET B N 1
ATOM 7038 C CA . MET B 1 423 ? 1.87 3.477 10.883 1 97.19 423 MET B CA 1
ATOM 7039 C C . MET B 1 423 ? 3.088 2.559 10.867 1 97.19 423 MET B C 1
ATOM 7041 O O . MET B 1 423 ? 4.168 2.949 11.312 1 97.19 423 MET B O 1
ATOM 7045 N N . GLN B 1 424 ? 2.863 1.358 10.5 1 95.5 424 GLN B N 1
ATOM 7046 C CA . GLN B 1 424 ? 3.982 0.424 10.547 1 95.5 424 GLN B CA 1
ATOM 7047 C C . GLN B 1 424 ? 5.223 1.018 9.883 1 95.5 424 GLN B C 1
ATOM 7049 O O . GLN B 1 424 ? 5.195 1.355 8.695 1 95.5 424 GLN B O 1
ATOM 7054 N N . GLY B 1 425 ? 6.258 1.258 10.609 1 97.31 425 GLY B N 1
ATOM 7055 C CA . GLY B 1 425 ? 7.535 1.733 10.102 1 97.31 425 GLY B CA 1
ATOM 7056 C C . GLY B 1 425 ? 7.566 3.232 9.875 1 97.31 425 GLY B C 1
ATOM 7057 O O . GLY B 1 425 ? 8.492 3.752 9.25 1 97.31 425 GLY B O 1
ATOM 7058 N N . VAL B 1 426 ? 6.559 3.945 10.312 1 98.62 426 VAL B N 1
ATOM 7059 C CA . VAL B 1 426 ? 6.461 5.387 10.109 1 98.62 426 VAL B CA 1
ATOM 7060 C C . VAL B 1 426 ? 6.098 6.07 11.43 1 98.62 426 VAL B C 1
ATOM 7062 O O . VAL B 1 426 ? 5.148 5.668 12.102 1 98.62 426 VAL B O 1
ATOM 7065 N N . LEU B 1 427 ? 6.828 7.051 11.812 1 98.75 427 LEU B N 1
ATOM 7066 C CA . LEU B 1 427 ? 6.508 7.902 12.953 1 98.75 427 LEU B CA 1
ATOM 7067 C C . LEU B 1 427 ? 6.938 9.344 12.695 1 98.75 427 LEU B C 1
ATOM 7069 O O . LEU B 1 427 ? 8.039 9.586 12.195 1 98.75 427 LEU B O 1
ATOM 7073 N N . GLY B 1 428 ? 6.055 10.266 12.922 1 98.69 428 GLY B N 1
ATOM 7074 C CA . GLY B 1 428 ? 6.391 11.672 12.742 1 98.69 428 GLY B CA 1
ATOM 7075 C C . GLY B 1 428 ? 5.637 12.594 13.68 1 98.69 428 GLY B C 1
ATOM 7076 O O . GLY B 1 428 ? 4.629 12.195 14.273 1 98.69 428 GLY B O 1
ATOM 7077 N N . TYR B 1 429 ? 6.172 13.711 13.906 1 98.88 429 TYR B N 1
ATOM 7078 C CA . TYR B 1 429 ? 5.578 14.82 14.648 1 98.88 429 TYR B CA 1
ATOM 7079 C C . TYR B 1 429 ? 5.812 16.141 13.938 1 98.88 429 TYR B C 1
ATOM 7081 O O . TYR B 1 429 ? 6.895 16.375 13.391 1 98.88 429 TYR B O 1
ATOM 7089 N N . SER B 1 430 ? 4.844 16.953 13.836 1 98.94 430 SER B N 1
ATOM 7090 C CA . SER B 1 430 ? 4.961 18.266 13.227 1 98.94 430 SER B CA 1
ATOM 7091 C C . SER B 1 430 ? 4.047 19.281 13.914 1 98.94 430 SER B C 1
ATOM 7093 O O . SER B 1 430 ? 2.895 18.969 14.227 1 98.94 430 SER B O 1
ATOM 7095 N N . GLY B 1 431 ? 4.551 20.391 14.203 1 98.88 431 GLY B N 1
ATOM 7096 C CA . GLY B 1 431 ? 3.82 21.438 14.906 1 98.88 431 GLY B CA 1
ATOM 7097 C C . GLY B 1 431 ? 4.715 22.562 15.391 1 98.88 431 GLY B C 1
ATOM 7098 O O . GLY B 1 431 ? 5.598 23.016 14.656 1 98.88 431 GLY B O 1
ATOM 7099 N N . TYR B 1 432 ? 4.461 23.031 16.594 1 98.88 432 TYR B N 1
ATOM 7100 C CA . TYR B 1 432 ? 5.152 24.203 17.125 1 98.88 432 TYR B CA 1
ATOM 7101 C C . TYR B 1 432 ? 5.902 23.859 18.406 1 98.88 432 TYR B C 1
ATOM 7103 O O . TYR B 1 432 ? 5.445 23.047 19.188 1 98.88 432 TYR B O 1
ATOM 7111 N N . ILE B 1 433 ? 7.027 24.469 18.578 1 98.69 433 ILE B N 1
ATOM 7112 C CA . ILE B 1 433 ? 7.816 24.422 19.797 1 98.69 433 ILE B CA 1
ATOM 7113 C C . ILE B 1 433 ? 7.922 25.812 20.406 1 98.69 433 ILE B C 1
ATOM 7115 O O . ILE B 1 433 ? 8.336 26.766 19.734 1 98.69 433 ILE B O 1
ATOM 7119 N N . TYR B 1 434 ? 7.523 25.969 21.578 1 98.12 434 TYR B N 1
ATOM 7120 C CA . TYR B 1 434 ? 7.812 27.156 22.375 1 98.12 434 TYR B CA 1
ATOM 7121 C C . TYR B 1 434 ? 9.055 26.953 23.234 1 98.12 434 TYR B C 1
ATOM 7123 O O . TYR B 1 434 ? 9.023 26.188 24.188 1 98.12 434 TYR B O 1
ATOM 7131 N N . THR B 1 435 ? 10.086 27.656 22.953 1 97.19 435 THR B N 1
ATOM 7132 C CA . THR B 1 435 ? 11.359 27.453 23.641 1 97.19 435 THR B CA 1
ATOM 7133 C C . THR B 1 435 ? 11.352 28.141 25 1 97.19 435 THR B C 1
ATOM 7135 O O . THR B 1 435 ? 10.523 29.016 25.25 1 97.19 435 THR B O 1
ATOM 7138 N N . THR B 1 436 ? 12.281 27.781 25.812 1 95.19 436 THR B N 1
ATOM 7139 C CA . THR B 1 436 ? 12.406 28.375 27.141 1 95.19 436 THR B CA 1
ATOM 7140 C C . THR B 1 436 ? 12.82 29.844 27.031 1 95.19 436 THR B C 1
ATOM 7142 O O . THR B 1 436 ? 12.508 30.656 27.906 1 95.19 436 THR B O 1
ATOM 7145 N N . SER B 1 437 ? 13.422 30.188 25.922 1 94.31 437 SER B N 1
ATOM 7146 C CA . SER B 1 437 ? 13.883 31.562 25.703 1 94.31 437 SER B CA 1
ATOM 7147 C C . SER B 1 437 ? 12.766 32.438 25.156 1 94.31 437 SER B C 1
ATOM 7149 O O . SER B 1 437 ? 12.953 33.625 24.953 1 94.31 437 SER B O 1
ATOM 7151 N N . GLY B 1 438 ? 11.68 31.828 24.781 1 95.12 438 GLY B N 1
ATOM 7152 C CA . GLY B 1 438 ? 10.523 32.594 24.359 1 95.12 438 GLY B CA 1
ATOM 7153 C C . GLY B 1 438 ? 10.359 32.625 22.844 1 95.12 438 GLY B C 1
ATOM 7154 O O . GLY B 1 438 ? 9.531 33.375 22.328 1 95.12 438 GLY B O 1
ATOM 7155 N N . ARG B 1 439 ? 11.062 31.828 22.156 1 96.81 439 ARG B N 1
ATOM 7156 C CA . ARG B 1 439 ? 10.938 31.75 20.703 1 96.81 439 ARG B CA 1
ATOM 7157 C C . ARG B 1 439 ? 9.891 30.703 20.297 1 96.81 439 ARG B C 1
ATOM 7159 O O . ARG B 1 439 ? 9.617 29.781 21.062 1 96.81 439 ARG B O 1
ATOM 7166 N N . LYS B 1 440 ? 9.289 30.938 19.156 1 98.31 440 LYS B N 1
ATOM 7167 C CA . LYS B 1 440 ? 8.352 29.984 18.562 1 98.31 440 LYS B CA 1
ATOM 7168 C C . LYS B 1 440 ? 8.945 29.344 17.312 1 98.31 440 LYS B C 1
ATOM 7170 O O . LYS B 1 440 ? 9.297 30.047 16.359 1 98.31 440 LYS B O 1
ATOM 7175 N N . LEU B 1 441 ? 9.062 28.047 17.328 1 98.75 441 LEU B N 1
ATOM 7176 C CA . LEU B 1 441 ? 9.602 27.297 16.203 1 98.75 441 LEU B CA 1
ATOM 7177 C C . LEU B 1 441 ? 8.523 26.453 15.547 1 98.75 441 LEU B C 1
ATOM 7179 O O . LEU B 1 441 ? 7.617 25.953 16.219 1 98.75 441 LEU B O 1
ATOM 7183 N N . ALA B 1 442 ? 8.523 26.344 14.219 1 98.88 442 ALA B N 1
ATOM 7184 C CA . ALA B 1 442 ? 7.84 25.25 13.516 1 98.88 442 ALA B CA 1
ATOM 7185 C C . ALA B 1 442 ? 8.781 24.078 13.273 1 98.88 442 ALA B C 1
ATOM 7187 O O . ALA B 1 442 ? 9.945 24.266 12.93 1 98.88 442 ALA B O 1
ATOM 7188 N N . PHE B 1 443 ? 8.273 22.859 13.5 1 98.88 443 PHE B N 1
ATOM 7189 C CA . PHE B 1 443 ? 9.156 21.703 13.297 1 98.88 443 PHE B CA 1
ATOM 7190 C C . PHE B 1 443 ? 8.406 20.547 12.656 1 98.88 443 PHE B C 1
ATOM 7192 O O . PHE B 1 443 ? 7.172 20.484 12.727 1 98.88 443 PHE B O 1
ATOM 7199 N N . CYS B 1 444 ? 9.102 19.734 11.953 1 98.94 444 CYS B N 1
ATOM 7200 C CA . CYS B 1 444 ? 8.648 18.438 11.461 1 98.94 444 CYS B CA 1
ATOM 7201 C C . CYS B 1 444 ? 9.781 17.422 11.5 1 98.94 444 CYS B C 1
ATOM 7203 O O . CYS B 1 444 ? 10.891 17.688 11.031 1 98.94 444 CYS B O 1
ATOM 7205 N N . ILE B 1 445 ? 9.57 16.328 12.125 1 98.88 445 ILE B N 1
ATOM 7206 C CA . ILE B 1 445 ? 10.461 15.172 12.086 1 98.88 445 ILE B CA 1
ATOM 7207 C C . ILE B 1 445 ? 9.68 13.93 11.656 1 98.88 445 ILE B C 1
ATOM 7209 O O . ILE B 1 445 ? 8.617 13.648 12.195 1 98.88 445 ILE B O 1
ATOM 7213 N N . ILE B 1 446 ? 10.133 13.242 10.656 1 98.81 446 ILE B N 1
ATOM 7214 C CA . ILE B 1 446 ? 9.508 12.016 10.156 1 98.81 446 ILE B CA 1
ATOM 7215 C C . ILE B 1 446 ? 10.562 10.914 10.031 1 98.81 446 ILE B C 1
ATOM 7217 O O . ILE B 1 446 ? 11.641 11.141 9.477 1 98.81 446 ILE B O 1
ATOM 7221 N N . VAL B 1 447 ? 10.273 9.773 10.57 1 98.81 447 VAL B N 1
ATOM 7222 C CA . VAL B 1 447 ? 11.094 8.57 10.445 1 98.81 447 VAL B CA 1
ATOM 7223 C C . VAL B 1 447 ? 10.344 7.508 9.656 1 98.81 447 VAL B C 1
ATOM 7225 O O . VAL B 1 447 ? 9.219 7.141 10.008 1 98.81 447 VAL B O 1
ATOM 7228 N N . ASN B 1 448 ? 10.922 7.051 8.547 1 98.62 448 ASN B N 1
ATOM 7229 C CA . ASN B 1 448 ? 10.328 6.008 7.715 1 98.62 448 ASN B CA 1
ATOM 7230 C C . ASN B 1 448 ? 11.156 4.727 7.742 1 98.62 448 ASN B C 1
ATOM 7232 O O . ASN B 1 448 ? 12.375 4.773 7.914 1 98.62 448 ASN B O 1
ATOM 7236 N N . ASN B 1 449 ? 10.484 3.59 7.598 1 98.25 449 ASN B N 1
ATOM 7237 C CA . ASN B 1 449 ? 11.07 2.279 7.332 1 98.25 449 ASN B CA 1
ATOM 7238 C C . ASN B 1 449 ? 11.883 1.776 8.516 1 98.25 449 ASN B C 1
ATOM 7240 O O . ASN B 1 449 ? 12.906 1.104 8.336 1 98.25 449 ASN B O 1
ATOM 7244 N N . TYR B 1 450 ? 11.539 2.275 9.727 1 97.5 450 TYR B N 1
ATOM 7245 C CA . TYR B 1 450 ? 12.25 1.751 10.891 1 97.5 450 TYR B CA 1
ATOM 7246 C C . TYR B 1 450 ? 11.758 0.354 11.242 1 97.5 450 TYR B C 1
ATOM 7248 O O . TYR B 1 450 ? 10.594 0.021 11.016 1 97.5 450 TYR B O 1
ATOM 7256 N N . THR B 1 451 ? 12.656 -0.459 11.75 1 94.62 451 THR B N 1
ATOM 7257 C CA . THR B 1 451 ? 12.32 -1.805 12.203 1 94.62 451 THR B CA 1
ATOM 7258 C C . THR B 1 451 ? 12.516 -1.931 13.711 1 94.62 451 THR B C 1
ATOM 7260 O O . THR B 1 451 ? 12.188 -2.963 14.297 1 94.62 451 THR B O 1
ATOM 7263 N N . GLN B 1 452 ? 13.016 -0.857 14.375 1 95 452 GLN B N 1
ATOM 7264 C CA . GLN B 1 452 ? 13.141 -0.791 15.828 1 95 452 GLN B CA 1
ATOM 7265 C C . GLN B 1 452 ? 11.766 -0.695 16.5 1 95 452 GLN B C 1
ATOM 7267 O O . GLN B 1 452 ? 10.75 -0.586 15.812 1 95 452 GLN B O 1
ATOM 7272 N N . SER B 1 453 ? 11.797 -0.792 17.812 1 95.75 453 SER B N 1
ATOM 7273 C CA . SER B 1 453 ? 10.539 -0.659 18.531 1 95.75 453 SER B CA 1
ATOM 7274 C C . SER B 1 453 ? 10 0.765 18.453 1 95.75 453 SER B C 1
ATOM 7276 O O . SER B 1 453 ? 10.773 1.722 18.344 1 95.75 453 SER B O 1
ATOM 7278 N N . PHE B 1 454 ? 8.75 0.914 18.531 1 96 454 PHE B N 1
ATOM 7279 C CA . PHE B 1 454 ? 8.07 2.203 18.516 1 96 454 PHE B CA 1
ATOM 7280 C C . PHE B 1 454 ? 8.617 3.117 19.609 1 96 454 PHE B C 1
ATOM 7282 O O . PHE B 1 454 ? 8.898 4.293 19.359 1 96 454 PHE B O 1
ATOM 7289 N N . LEU B 1 455 ? 8.773 2.594 20.781 1 96.5 455 LEU B N 1
ATOM 7290 C CA . LEU B 1 455 ? 9.203 3.381 21.922 1 96.5 455 LEU B CA 1
ATOM 7291 C C . LEU B 1 455 ? 10.625 3.902 21.734 1 96.5 455 LEU B C 1
ATOM 7293 O O . LEU B 1 455 ? 10.945 5.012 22.172 1 96.5 455 LEU B O 1
ATOM 7297 N N . GLU B 1 456 ? 11.469 3.109 21.047 1 97.25 456 GLU B N 1
ATOM 7298 C CA . GLU B 1 456 ? 12.828 3.551 20.766 1 97.25 456 GLU B CA 1
ATOM 7299 C C . GLU B 1 456 ? 12.836 4.766 19.844 1 97.25 456 GLU B C 1
ATOM 7301 O O . GLU B 1 456 ? 13.555 5.734 20.094 1 97.25 456 GLU B O 1
ATOM 7306 N N . ILE B 1 457 ? 12.016 4.699 18.844 1 98 457 ILE B N 1
ATOM 7307 C CA . ILE B 1 457 ? 11.938 5.797 17.875 1 98 457 ILE B CA 1
ATOM 7308 C C . ILE B 1 457 ? 11.359 7.035 18.562 1 98 457 ILE B C 1
ATOM 7310 O O . ILE B 1 457 ? 11.93 8.125 18.469 1 98 457 ILE B O 1
ATOM 7314 N N . ARG B 1 458 ? 10.258 6.891 19.281 1 98.06 458 ARG B N 1
ATOM 7315 C CA . ARG B 1 458 ? 9.57 8.008 19.922 1 98.06 458 ARG B CA 1
ATOM 7316 C C . ARG B 1 458 ? 10.477 8.695 20.938 1 98.06 458 ARG B C 1
ATOM 7318 O O . ARG B 1 458 ? 10.555 9.93 20.969 1 98.06 458 ARG B O 1
ATOM 7325 N N . ASN B 1 459 ? 11.164 7.902 21.781 1 97.31 459 ASN B N 1
ATOM 7326 C CA . ASN B 1 459 ? 12.031 8.469 22.797 1 97.31 459 ASN B CA 1
ATOM 7327 C C . ASN B 1 459 ? 13.195 9.242 22.188 1 97.31 459 ASN B C 1
ATOM 7329 O O . ASN B 1 459 ? 13.602 10.273 22.719 1 97.31 459 ASN B O 1
ATOM 7333 N N . SER B 1 460 ? 13.703 8.711 21.109 1 97.69 460 SER B N 1
ATOM 7334 C CA . SER B 1 460 ? 14.797 9.398 20.422 1 97.69 460 SER B CA 1
ATOM 7335 C C . SER B 1 460 ? 14.344 10.727 19.844 1 97.69 460 SER B C 1
ATOM 7337 O O . SER B 1 460 ? 15.07 11.727 19.906 1 97.69 460 SER B O 1
ATOM 7339 N N . ILE B 1 461 ? 13.188 10.766 19.297 1 97.75 461 ILE B N 1
ATOM 7340 C CA . ILE B 1 461 ? 12.625 11.992 18.75 1 97.75 461 ILE B CA 1
ATOM 7341 C C . ILE B 1 461 ? 12.406 13 19.875 1 97.75 461 ILE B C 1
ATOM 7343 O O . ILE B 1 461 ? 12.742 14.18 19.75 1 97.75 461 ILE B O 1
ATOM 7347 N N . GLU B 1 462 ? 11.805 12.5 20.969 1 97.44 462 GLU B N 1
ATOM 7348 C CA . GLU B 1 462 ? 11.562 13.367 22.125 1 97.44 462 GLU B CA 1
ATOM 7349 C C . GLU B 1 462 ? 12.859 14 22.625 1 97.44 462 GLU B C 1
ATOM 7351 O O . GLU B 1 462 ? 12.906 15.211 22.859 1 97.44 462 GLU B O 1
ATOM 7356 N N . GLU B 1 463 ? 13.867 13.227 22.703 1 96.31 463 GLU B N 1
ATOM 7357 C CA . GLU B 1 463 ? 15.156 13.719 23.156 1 96.31 463 GLU B CA 1
ATOM 7358 C C . GLU B 1 463 ? 15.727 14.758 22.203 1 96.31 463 GLU B C 1
ATOM 7360 O O . GLU B 1 463 ? 16.281 15.773 22.641 1 96.31 463 GLU B O 1
ATOM 7365 N N . TYR B 1 464 ? 15.633 14.484 20.984 1 97.12 464 TYR B N 1
ATOM 7366 C CA . TYR B 1 464 ? 16.141 15.406 19.984 1 97.12 464 TYR B CA 1
ATOM 7367 C C . TYR B 1 464 ? 15.43 16.75 20.078 1 97.12 464 TYR B C 1
ATOM 7369 O O . TYR B 1 464 ? 16.078 17.812 20.016 1 97.12 464 TYR B O 1
ATOM 7377 N N . ILE B 1 465 ? 14.133 16.75 20.234 1 96.81 465 ILE B N 1
ATOM 7378 C CA . ILE B 1 465 ? 13.328 17.969 20.281 1 96.81 465 ILE B CA 1
ATOM 7379 C C . ILE B 1 465 ? 13.602 18.719 21.578 1 96.81 465 ILE B C 1
ATOM 7381 O O . ILE B 1 465 ? 13.523 19.953 21.625 1 96.81 465 ILE B O 1
ATOM 7385 N N . ASN B 1 466 ? 14.008 18.016 22.672 1 96.5 466 ASN B N 1
ATOM 7386 C CA . ASN B 1 466 ? 14.367 18.641 23.938 1 96.5 466 ASN B CA 1
ATOM 7387 C C . ASN B 1 466 ? 15.43 19.719 23.75 1 96.5 466 ASN B C 1
ATOM 7389 O O . ASN B 1 466 ? 15.406 20.75 24.422 1 96.5 466 ASN B O 1
ATOM 7393 N N . PHE B 1 467 ? 16.297 19.406 22.906 1 95.38 467 PHE B N 1
ATOM 7394 C CA . PHE B 1 467 ? 17.391 20.359 22.672 1 95.38 467 PHE B CA 1
ATOM 7395 C C . PHE B 1 467 ? 16.844 21.719 22.266 1 95.38 467 PHE B C 1
ATOM 7397 O O . PHE B 1 467 ? 17.281 22.75 22.781 1 95.38 467 PHE B O 1
ATOM 7404 N N . PHE B 1 468 ? 15.922 21.703 21.344 1 96.38 468 PHE B N 1
ATOM 7405 C CA . PHE B 1 468 ? 15.383 22.953 20.844 1 96.38 468 PHE B CA 1
ATOM 7406 C C . PHE B 1 468 ? 14.594 23.688 21.922 1 96.38 468 PHE B C 1
ATOM 7408 O O . PHE B 1 468 ? 14.664 24.906 22.031 1 96.38 468 PHE B O 1
ATOM 7415 N N . ILE B 1 469 ? 13.828 22.953 22.719 1 96.69 469 ILE B N 1
ATOM 7416 C CA . ILE B 1 469 ? 13.055 23.547 23.812 1 96.69 469 ILE B CA 1
ATOM 7417 C C . ILE B 1 469 ? 13.984 24.281 24.766 1 96.69 469 ILE B C 1
ATOM 7419 O O . ILE B 1 469 ? 13.727 25.422 25.141 1 96.69 469 ILE B O 1
ATOM 7423 N N . ASP B 1 470 ? 15.109 23.641 25.062 1 94.94 470 ASP B N 1
ATOM 7424 C CA . ASP B 1 470 ? 15.922 24.047 26.203 1 94.94 470 ASP B CA 1
ATOM 7425 C C . ASP B 1 470 ? 17.031 25.016 25.766 1 94.94 470 ASP B C 1
ATOM 7427 O O . ASP B 1 470 ? 17.469 25.859 26.547 1 94.94 470 ASP B O 1
ATOM 7431 N N . HIS B 1 471 ? 17.469 24.828 24.484 1 91.81 471 HIS B N 1
ATOM 7432 C CA . HIS B 1 471 ? 18.75 25.484 24.188 1 91.81 471 HIS B CA 1
ATOM 7433 C C . HIS B 1 471 ? 18.609 26.453 23.031 1 91.81 471 HIS B C 1
ATOM 7435 O O . HIS B 1 471 ? 19.578 27.125 22.656 1 91.81 471 HIS B O 1
ATOM 7441 N N . TYR B 1 472 ? 17.5 26.5 22.469 1 90.94 472 TYR B N 1
ATOM 7442 C CA . TYR B 1 472 ? 17.328 27.5 21.422 1 90.94 472 TYR B CA 1
ATOM 7443 C C . TYR B 1 472 ? 16.656 28.766 21.953 1 90.94 472 TYR B C 1
ATOM 7445 O O . TYR B 1 472 ? 15.68 28.672 22.719 1 90.94 472 TYR B O 1
#

pLDDT: mean 92.46, std 12.95, range [26.92, 98.94]

Secondary structure (DSSP, 8-state):
-------------------------PPPP--TT-EEEEEEEETTT--EEEEESTTS-B--GGGGHHHHHHHHHHHH-TT---EEEEEE-SEEETTEEES-EEEEE---TTTT-TTSGGG-HHHHHHHHHHHHHHTT-SEEES-EEEE-TTS-S-SS-TT-BHHHHTBGGG----TT--GGGEEEEEEE--SSTTPBPEEEEEES--TT-EEEEEEEEESS-S-EEEEE--TT-SEEEEEEEEESS-S-EEEEEE-S-HHHHHHHHHHHHHT---TTTEEEE-S---GGGSEEEEEEEPPPHHHHHHHHHHTT-HHHHHHHHHHTTTTS-TTS-HHHHHHHHHHHHHHHTT--S--B-S-SSS-STT-BB-HHHHHHHHHHHHTSTTHHHHHHTSEETTTSGGGTTSS-STTTTTSEEEEEEEETTEEEEEEEEE-TTS-EEEEEEEEES--S-HHHHHHHHHHHHHHHHHH-/-------------------------PPPP--TT-EEEEEEEETTT--EEEEESTTS-B--GGGGHHHHHHHHHHHH-TT---EEEEEE-SEEETTEEES-EEEEE---TTTT-TTSGGG-HHHHHHHHHHHHHHTT-SEESS-EEEE-TTSSS----TT-BHHHHTBGGG----TT--GGGEEEEEEE--SSTTPBPEEEEEES--TT-EEEEEEEEESS-S-EEEEE--TT-SEEEEEEEEESS-S-EEEEEE-S-HHHHHHHHHHHHHT---TT-EEEE-S---GGGSEEEEEEEPPPHHHHHHHHHHTT-HHHHHHHHHHTTTTS-TTS-HHHHHHHHHHHHHHHTT--S--B-S-SSS-STT-BB-HHHHHHHHHHHHTSTTHHHHHHTSEETTTSGGGTTSS-STTTTTSEEEEEEEETTEEEEEEEEE-TTS-EEEEEEEEES--S-HHHHHHHHHHHHHHHHHH-

InterPro domains:
  IPR000667 Peptidase S13, D-Ala-D-Ala carboxypeptidase C [PF02113] (27-456)
  IPR000667 Peptidase S13, D-Ala-D-Ala carboxypeptidase C [PR00922] (58-77)
  IPR000667 Peptidase S13, D-Ala-D-Ala carboxypeptidase C [PR00922] (292-314)
  IPR000667 Peptidase S13, D-Ala-D-Ala carboxypeptidase C [PR00922] (364-378)
  IPR000667 Peptidase S13, D-Ala-D-Ala carboxypeptidase C [PR00922] (426-439)
  IPR000667 Peptidase S13, D-Ala-D-Ala carboxypeptidase C [PTHR30023] (32-460)
  IPR000667 Peptidase S13, D-Ala-D-Ala carboxypeptidase C [TIGR00666] (51-449)
  IPR012338 Beta-lactamase/transpeptidase-like [G3DSA:3.40.710.10] (283-469)
  IPR012338 Beta-lactamase/transpeptidase-like [SSF56601] (31-472)